Protein AF-0000000075188563 (afdb_homodimer)

Secondary structure (DSSP, 8-state):
-TTGGGTGGGS-----------HHHHHTT------TT-SS-HHHHHTT-----HHHHHHHHTTT---------------------------------------------B-SSPP-TT--HHHHHHHHTS---SSS----SS---HHHHHHHH--------S---HHHHHHHHHHHHIIIIIHHHS--S-HHHHHHHT--SHHHHTT--SPPPHHHHHHHHHHHHHH---HHHHHHHHHTTT--HHHHHHHHHHHHHHHHTTTTTS--HHHHHHHHHHHHHS---TT-TTS--SHHHHHHHHHHHHTTTT-HHHHTSTTS-HHHHHHHHHHHHHHHHHHHHHHHHTT---S--GGG--PPP-------TT---TTS--HHHHHHHHHHHHHHHHHHHHHHHHHHHHTSHHHHHH-B-HHHHHHHHHHHHHHIIIIIHHHS--S-TT----HHHHHHHHHHHHHHHHHHHHHHHHHHHH-BHHHHHHHHTT--GGGSTTHHHHHHHHHHHHHHHHHHHHHHHHHHHHHHHTT-GGG--SSSHHHHHHHHHHHHHTT-TTHHHHHHHHHHHTTT-HHHHHHHHHHHHHHHHT----STTTTTS----------------------/-TTHHHHHTTT-----------HHHHHTT------TT-SS-HHHHHTT-----HHHHHHHHTTT---------------------------------------------B-SS---TT--HHHHHHHHTS---S-S----SS---HHHHHHHH--------S---HHHHHHHHHHHHIIIIIHHHS--S-HHHHHHHT--SHHHHTT--SPPPHHHHHHHHHHHHHH---HHHHHHHHHTTT--HHHHHHHHHHHHHHHHTTTTTS--HHHHHHHHHHHHHS---TT-TTS--SHHHHHHHHHHHHTTTT-HHHHTSTTS-HHHHHHHHHHHHHHHHHHHHHHHHTT---S--TTS--PPP-------TT---TTS--HHHHHHHHHHHHHHHHHHHHHHHHHHHHTSHHHHHH-B-HHHHHHHHHHHHHHIIIIIHHHSPPS-TT----HHHHHHHHHHHHHHHHHHHHHHHHHHHH-BHHHHHHHHTT--GGGSTTHHHHHHHHHHHHHHHHHHHHHHHHHHHHHHHTT-GGG--SSSHHHHHHHHHHHHHTT-TTHHHHHHHHHHHTTT-THHHHHHHHHHHHHHHT----STTTTTS----------------------

pLDDT: mean 71.8, std 25.55, range [16.12, 98.56]

Nearest PDB structures (foldseek):
  8ga7-assembly1_A  TM=1.799E-01  e=9.216E-01  synthetic construct
  8qft-assembly1_A  TM=1.411E-01  e=9.065E+00  Clostridium botulinum
  8ga7-assembly1_A  TM=1.789E-01  e=1.052E+00  synthetic construct

Solvent-accessible surface area (backbone atoms only — not comparable to full-atom values): 70020 Å² total; per-residue (Å²): 110,86,72,52,75,67,63,66,81,69,74,79,81,74,78,90,70,82,83,76,59,29,48,50,28,54,74,62,72,44,83,53,50,57,60,95,94,52,87,49,26,54,59,26,61,57,66,56,44,75,52,44,54,56,66,62,46,54,61,55,53,62,68,66,74,69,78,80,81,84,80,82,76,82,81,79,83,77,81,84,79,80,78,81,80,80,66,83,66,80,78,81,76,76,70,78,68,76,80,74,70,75,65,67,56,62,59,69,60,56,53,71,62,75,70,42,79,80,38,50,63,66,55,46,49,43,38,56,37,40,62,74,75,75,76,72,56,64,72,53,88,68,66,72,53,59,61,62,28,40,61,50,50,53,67,73,74,73,76,74,80,96,65,77,52,68,42,56,50,52,48,52,48,16,42,48,38,19,52,63,52,48,32,74,76,53,69,69,64,59,63,68,62,49,60,30,35,54,42,80,44,78,78,20,49,79,68,40,83,56,85,59,54,42,49,49,54,39,46,41,39,30,50,2,48,42,62,37,75,48,64,71,52,47,52,43,13,65,72,50,80,48,31,49,56,64,32,52,49,29,44,52,46,28,52,51,46,28,57,70,67,39,38,68,72,45,71,44,74,66,25,32,53,41,19,58,56,50,37,63,71,37,47,77,45,75,84,40,81,82,27,36,74,57,57,38,44,50,32,20,47,50,27,40,54,74,71,33,57,37,26,46,75,55,60,67,35,84,84,53,56,69,67,58,45,52,42,51,53,50,49,49,52,50,44,53,35,48,37,13,46,48,13,45,75,69,62,38,76,49,87,72,58,86,66,59,44,62,54,70,60,88,66,74,68,76,71,63,78,75,76,63,74,81,77,61,77,50,69,61,56,50,47,54,46,45,50,47,48,50,47,46,46,45,49,22,53,53,34,35,53,47,19,58,53,63,64,21,39,62,20,62,74,47,12,42,48,60,71,59,50,48,49,50,52,49,51,55,52,50,47,45,77,73,35,42,83,79,40,26,68,66,81,70,75,82,57,87,63,56,68,68,56,45,52,50,14,47,42,51,36,32,58,58,28,41,49,35,37,52,50,42,54,49,34,24,73,39,26,42,19,66,51,47,50,32,47,73,72,69,40,65,44,82,76,40,84,64,33,64,59,51,50,51,52,52,34,50,40,38,51,47,16,51,50,21,25,52,50,40,21,53,50,30,39,54,36,43,75,70,60,45,41,45,64,50,82,62,70,58,50,62,40,36,50,54,23,17,42,53,28,8,38,47,58,40,75,61,21,51,32,18,34,54,25,24,49,44,23,14,53,50,37,62,67,32,38,56,50,24,52,51,32,51,48,40,37,71,66,52,72,55,80,62,60,62,39,47,90,49,48,78,74,63,76,75,70,80,71,76,80,72,80,73,77,75,70,85,70,66,73,83,120,118,78,67,56,63,58,58,63,72,64,68,75,78,77,78,90,68,84,82,77,57,29,48,51,27,55,73,63,72,44,83,51,51,58,60,94,91,52,86,48,26,54,56,26,60,55,68,57,45,74,52,45,56,55,69,61,47,55,61,57,54,63,67,67,73,67,74,77,76,82,79,79,80,79,84,78,86,77,80,82,74,84,71,82,73,83,69,86,68,83,78,78,79,74,71,78,71,74,78,72,70,75,65,65,53,71,65,70,63,54,57,72,61,76,68,40,80,81,37,50,64,68,54,46,49,44,39,59,38,41,61,73,74,76,66,83,50,64,72,53,87,67,67,74,52,63,61,61,29,39,61,50,51,54,66,71,74,69,79,74,80,97,66,75,53,69,43,54,51,51,48,53,48,16,43,49,38,20,53,64,52,47,32,74,76,52,69,70,65,59,62,68,61,49,59,28,36,54,43,79,43,78,78,20,48,78,66,40,83,56,88,58,53,43,49,48,54,38,46,42,40,29,50,1,50,43,62,36,76,47,65,71,52,46,51,42,13,64,72,50,80,46,31,48,57,66,32,52,50,29,43,52,47,28,53,51,45,27,57,64,68,38,38,68,74,46,70,45,74,66,28,31,52,40,20,59,55,50,38,62,72,38,48,79,45,75,83,39,82,83,26,37,74,57,57,38,44,49,31,21,48,50,27,40,55,75,72,33,58,36,27,46,75,54,62,66,35,82,83,53,54,70,67,59,44,52,41,50,53,50,49,49,52,50,44,53,34,49,36,14,48,47,13,45,74,70,63,37,74,49,88,74,57,86,66,56,44,62,54,70,59,88,67,73,68,76,70,61,80,76,75,62,74,82,78,60,76,51,69,61,58,49,46,54,48,46,50,49,48,51,48,46,45,44,50,20,53,52,34,36,53,47,19,60,51,62,64,22,40,64,20,64,74,47,12,42,48,60,70,59,52,50,49,52,53,49,51,55,52,51,47,45,76,73,34,41,82,78,41,27,68,66,81,68,75,80,59,88,63,56,68,69,57,45,52,52,16,46,42,50,37,32,57,58,27,39,51,36,38,51,50,42,52,49,33,24,73,38,25,43,20,68,51,47,50,32,48,72,70,70,40,65,44,82,75,39,84,65,32,63,59,51,50,51,51,52,35,49,38,38,51,46,16,50,52,23,26,52,49,39,21,53,50,29,39,56,35,41,75,69,61,46,40,42,65,50,80,61,73,58,50,62,42,36,51,56,25,18,43,53,28,8,40,47,59,40,72,60,20,53,31,18,32,53,25,25,49,44,24,15,54,51,38,61,66,32,37,56,49,24,52,50,33,50,48,40,37,71,67,52,70,54,82,61,62,62,41,47,90,49,48,79,73,64,74,75,70,79,72,76,86,66,82,74,76,76,69,84,70,68,74,82,121

InterPro domains:
  IPR001138 Zn(2)Cys(6) fungal-type DNA-binding domain [PF00172] (20-57)
  IPR001138 Zn(2)Cys(6) fungal-type DNA-binding domain [PS00463] (21-51)
  IPR001138 Zn(2)Cys(6) fungal-type DNA-binding domain [PS50048] (21-53)
  IPR001138 Zn(2)Cys(6) fungal-type DNA-binding domain [SM00066] (16-62)
  IPR001138 Zn(2)Cys(6) fungal-type DNA-binding domain [cd00067] (17-52)
  IPR007219 Xylanolytic transcriptional activator, regulatory domain [PF04082] (182-432)
  IPR036864 Zn(2)-C6 fungal-type DNA-binding domain superfamily [G3DSA:4.10.240.10] (15-78)
  IPR036864 Zn(2)-C6 fungal-type DNA-binding domain superfamily [SSF57701] (14-56)
  IPR050797 Carbohydrate Metabolism and Transport Regulator [PTHR31668] (10-407)

Foldseek 3Di:
DVVPVVPPVPDDPDDPPPQQAFPVCVVVVHRFDDDPPDPAGPVCVQLVNPRHRVVVVVVVVVVPPPDPDDDPPDDDDDDDDPDDDPPPPPDPPPPPPPCPPPQPPPPPLPQVVDDAQQDALLVLLLSLLPQDPPDDPPCLVDRDPNVLSCQQNCPPPPPDDPDQRPNLVLLVQLLVLLCVQVCLVVVLDDSVLVVLQNCSDVVSVVVNPDHDGSLLSLLSSLSSLLQGPPVSQVVCCVVVVLAGSSSVSSLVSSVSVCVVNVLLPDQDLNSLSSLLSSQLLFAPDPVPPPGRPCRSLLSSQVSLVVQVLLEPVNLPDPPDDPVSSVSSLSSNLSSLLCQLLVLLLVLHARPDDSPSHDDGRDDPDPPPVPVPPPPPPDPVRVVLVVLLSSLSSLVSNLSNLCSNQLRDPVCQVQNGAVVSVVVSLVSLVVSCVVRLCSQADDLDPPDPDDPSSLVSRLLSLLSSLVSLLSSLQSCLNRNHRQCSVCVVVVHHLVPPPCSVVSLVSLLVSLVSNLVSLLSLLVSLQVCLVVLNLSSDSCSSLSSLLSSLQLCLLLLHPSSVSSLSSLVSNCSSHVCSPVSSVVSVVSNVVNNNDGHNSVVNHDHPPPPPDDPDPPPPPSPSDPD/DVVVVVVVVPDDPDDPDPQQAFPVCVVVVHRFDDDPPDPAGPVCVQLVNPRHRVVVVVVVVVVPPPDPDDDDDDDDDDDDDPPDPDPPPPDDPPPDPPCPPPCPPPPPLPQVVDDAQQDALLVLLLSLLPQDPPDDDPCLVDRDPNVLSCQQNCPPPPPDDPDQRPNLVLLVQLLVLLCVQVCLVVVLDDSVLVVLQNCSDVVSVVVNPDHDGSLLSLLSSLSSLLQGPPVSQVVCCVVVVLAGSSSVSSLVSSVSVCVVNVLQPDQDLNSLSSLLSSQLLFAPDCVPPRGRPCRSLLSSQVSLVVQVLLEPVNLVDPPDDPVSSVSSLSSNLSSLLCQLLVLLLVLHARPDDSPSHDDGRDDPDPPPVPPPPPPDPDPVRVVLVVLLSSLSSLVSNLSNLCSNQLRDPVCQVQNGAVVSVVVSLVSLVVSCVVRLCSQADDLPPPDPDDPSSLVRRLLSLLSSLLSLLSSLQSCLNRNHRQCSVCVVVVHHLVPPPCSVVSLVSLLVSLVSNLVSLLSLLVSLQVCLVVLNLSSDSCSSQSSLLSSLQLCLLLLHPSSVSSLSSLVSNCSSHVCSPVSSVVSVVSNVVNNNDGHNSVVNHDHPPPPPDDPPPPPPPSPSDPD

Structure (mmCIF, N/CA/C/O backbone):
data_AF-0000000075188563-model_v1
#
loop_
_entity.id
_entity.type
_entity.pdbx_description
1 polymer 'Zn(2)-C6 fungal-type domain-containing protein'
#
loop_
_atom_site.group_PDB
_atom_site.id
_atom_site.type_symbol
_atom_site.label_atom_id
_atom_site.label_alt_id
_atom_site.label_comp_id
_atom_site.label_asym_id
_atom_site.label_entity_id
_atom_site.label_seq_id
_atom_site.pdbx_PDB_ins_code
_atom_site.Cartn_x
_atom_site.Cartn_y
_atom_site.Cartn_z
_atom_site.occupancy
_atom_site.B_iso_or_equiv
_atom_site.auth_seq_id
_atom_site.auth_comp_id
_atom_site.auth_asym_id
_atom_site.auth_atom_id
_atom_site.pdbx_PDB_model_num
ATOM 1 N N . MET A 1 1 ? 8.422 34.594 -36.406 1 19.61 1 MET A N 1
ATOM 2 C CA . MET A 1 1 ? 9.734 34.312 -35.844 1 19.61 1 MET A CA 1
ATOM 3 C C . MET A 1 1 ? 9.812 32.875 -35.344 1 19.61 1 MET A C 1
ATOM 5 O O . MET A 1 1 ? 10.883 32.25 -35.375 1 19.61 1 MET A O 1
ATOM 9 N N . GLN A 1 2 ? 8.75 32.344 -34.781 1 20.77 2 GLN A N 1
ATOM 10 C CA . GLN A 1 2 ? 8.656 31.031 -34.125 1 20.77 2 GLN A CA 1
ATOM 11 C C . GLN A 1 2 ? 8.984 29.906 -35.094 1 20.77 2 GLN A C 1
ATOM 13 O O . GLN A 1 2 ? 9.516 28.859 -34.688 1 20.77 2 GLN A O 1
ATOM 18 N N . ASN A 1 3 ? 8.766 30.109 -36.312 1 25.52 3 ASN A N 1
ATOM 19 C CA . ASN A 1 3 ? 9.125 29.344 -37.5 1 25.52 3 ASN A CA 1
ATOM 20 C C . ASN A 1 3 ? 10.633 29.234 -37.656 1 25.52 3 ASN A C 1
ATOM 22 O O . ASN A 1 3 ? 11.141 28.219 -38.125 1 25.52 3 ASN A O 1
ATOM 26 N N . GLN A 1 4 ? 11.344 30.391 -37.344 1 25.27 4 GLN A N 1
ATOM 27 C CA . GLN A 1 4 ? 12.734 30.625 -37.719 1 25.27 4 GLN A CA 1
ATOM 28 C C . GLN A 1 4 ? 13.68 29.859 -36.812 1 25.27 4 GLN A C 1
ATOM 30 O O . GLN A 1 4 ? 14.82 29.562 -37.188 1 25.27 4 GLN A O 1
ATOM 35 N N . ILE A 1 5 ? 13.406 29.688 -35.562 1 25.42 5 ILE A N 1
ATOM 36 C CA . ILE A 1 5 ? 14.32 28.969 -34.688 1 25.42 5 ILE A CA 1
ATOM 37 C C . ILE A 1 5 ? 14.5 27.531 -35.188 1 25.42 5 ILE A C 1
ATOM 39 O O . ILE A 1 5 ? 15.414 26.828 -34.75 1 25.42 5 ILE A O 1
ATOM 43 N N . HIS A 1 6 ? 13.688 27.047 -36.125 1 26.98 6 HIS A N 1
ATOM 44 C CA . HIS A 1 6 ? 13.812 25.828 -36.938 1 26.98 6 HIS A CA 1
ATOM 45 C C . HIS A 1 6 ? 15.133 25.797 -37.688 1 26.98 6 HIS A C 1
ATOM 47 O O . HIS A 1 6 ? 15.766 24.75 -37.781 1 26.98 6 HIS A O 1
ATOM 53 N N . GLU A 1 7 ? 15.344 26.859 -38.469 1 28.56 7 GLU A N 1
ATOM 54 C CA . GLU A 1 7 ? 16.281 26.812 -39.562 1 28.56 7 GLU A CA 1
ATOM 55 C C . GLU A 1 7 ? 17.734 26.766 -39.062 1 28.56 7 GLU A C 1
ATOM 57 O O . GLU A 1 7 ? 18.562 26.047 -39.625 1 28.56 7 GLU A O 1
ATOM 62 N N . LEU A 1 8 ? 18.047 27.578 -38.125 1 25.44 8 LEU A N 1
ATOM 63 C CA . LEU A 1 8 ? 19.453 27.875 -37.875 1 25.44 8 LEU A CA 1
ATOM 64 C C . LEU A 1 8 ? 20.109 26.766 -37.094 1 25.44 8 LEU A C 1
ATOM 66 O O . LEU A 1 8 ? 21.344 26.625 -37.094 1 25.44 8 LEU A O 1
ATOM 70 N N . ALA A 1 9 ? 19.562 25.922 -36.281 1 28.59 9 ALA A N 1
ATOM 71 C CA . ALA A 1 9 ? 20.516 25.109 -35.531 1 28.59 9 ALA A CA 1
ATOM 72 C C . ALA A 1 9 ? 21.297 24.188 -36.469 1 28.59 9 ALA A C 1
ATOM 74 O O . ALA A 1 9 ? 22.078 23.359 -36 1 28.59 9 ALA A O 1
ATOM 75 N N . LYS A 1 10 ? 21.203 24.219 -37.75 1 29.05 10 LYS A N 1
ATOM 76 C CA . LYS A 1 10 ? 21.562 23.312 -38.844 1 29.05 10 LYS A CA 1
ATOM 77 C C . LYS A 1 10 ? 23.062 23.016 -38.812 1 29.05 10 LYS A C 1
ATOM 79 O O . LYS A 1 10 ? 23.484 21.906 -39.125 1 29.05 10 LYS A O 1
ATOM 84 N N . THR A 1 11 ? 24.094 23.906 -39.125 1 28.61 11 THR A N 1
ATOM 85 C CA . THR A 1 11 ? 25.344 23.656 -39.844 1 28.61 11 THR A CA 1
ATOM 86 C C . THR A 1 11 ? 26.453 23.266 -38.875 1 28.61 11 THR A C 1
ATOM 88 O O . THR A 1 11 ? 27.547 22.891 -39.312 1 28.61 11 THR A O 1
ATOM 91 N N . LEU A 1 12 ? 26.672 23.938 -37.656 1 26.03 12 LEU A N 1
ATOM 92 C CA . LEU A 1 12 ? 28.047 23.906 -37.188 1 26.03 12 LEU A CA 1
ATOM 93 C C . LEU A 1 12 ? 28.391 22.547 -36.594 1 26.03 12 LEU A C 1
ATOM 95 O O . LEU A 1 12 ? 27.547 21.938 -35.906 1 26.03 12 LEU A O 1
ATOM 99 N N . PRO A 1 13 ? 29.438 21.766 -36.875 1 31.16 13 PRO A N 1
ATOM 100 C CA . PRO A 1 13 ? 29.953 20.438 -36.594 1 31.16 13 PRO A CA 1
ATOM 101 C C . PRO A 1 13 ? 30.297 20.25 -35.125 1 31.16 13 PRO A C 1
ATOM 103 O O . PRO A 1 13 ? 30.766 19.188 -34.719 1 31.16 13 PRO A O 1
ATOM 106 N N . PRO A 1 14 ? 29.609 20.656 -34 1 28.58 14 PRO A N 1
ATOM 107 C CA . PRO A 1 14 ? 30.469 21.141 -32.906 1 28.58 14 PRO A CA 1
ATOM 108 C C . PRO A 1 14 ? 31.375 20.062 -32.344 1 28.58 14 PRO A C 1
ATOM 110 O O . PRO A 1 14 ? 31.094 18.859 -32.5 1 28.58 14 PRO A O 1
ATOM 113 N N . PRO A 1 15 ? 32.469 20.328 -31.5 1 28.75 15 PRO A N 1
ATOM 114 C CA . PRO A 1 15 ? 33.625 19.547 -31.016 1 28.75 15 PRO A CA 1
ATOM 115 C C . PRO A 1 15 ? 33.219 18.391 -30.109 1 28.75 15 PRO A C 1
ATOM 117 O O . PRO A 1 15 ? 32.125 18.422 -29.531 1 28.75 15 PRO A O 1
ATOM 120 N N . ARG A 1 16 ? 33.938 17.328 -29.828 1 30.23 16 ARG A N 1
ATOM 121 C CA . ARG A 1 16 ? 33.781 16.031 -29.156 1 30.23 16 ARG A CA 1
ATOM 122 C C . ARG A 1 16 ? 33.438 16.234 -27.672 1 30.23 16 ARG A C 1
ATOM 124 O O . ARG A 1 16 ? 34.312 16.594 -26.875 1 30.23 16 ARG A O 1
ATOM 131 N N . LYS A 1 17 ? 32.406 16.906 -27.281 1 31.33 17 LYS A N 1
ATOM 132 C CA . LYS A 1 17 ? 32.312 17.312 -25.875 1 31.33 17 LYS A CA 1
ATOM 133 C C . LYS A 1 17 ? 32.25 16.094 -24.969 1 31.33 17 LYS A C 1
ATOM 135 O O . LYS A 1 17 ? 31.547 15.125 -25.266 1 31.33 17 LYS A O 1
ATOM 140 N N . GLN A 1 18 ? 33.188 15.875 -24.062 1 32.72 18 GLN A N 1
ATOM 141 C CA . GLN A 1 18 ? 33.344 14.922 -22.969 1 32.72 18 GLN A CA 1
ATOM 142 C C . GLN A 1 18 ? 32.094 14.922 -22.078 1 32.72 18 GLN A C 1
ATOM 144 O O . GLN A 1 18 ? 31.703 15.969 -21.547 1 32.72 18 GLN A O 1
ATOM 149 N N . ASN A 1 19 ? 31.031 14.266 -22.344 1 38.38 19 ASN A N 1
ATOM 150 C CA . ASN A 1 19 ? 29.688 14.18 -21.812 1 38.38 19 ASN A CA 1
ATOM 151 C C . ASN A 1 19 ? 29.688 13.977 -20.297 1 38.38 19 ASN A C 1
ATOM 153 O O . ASN A 1 19 ? 30.078 12.914 -19.812 1 38.38 19 ASN A O 1
ATOM 157 N N . THR A 1 20 ? 30 15.016 -19.469 1 48.69 20 THR A N 1
ATOM 158 C CA . THR A 1 20 ? 29.984 15.023 -18 1 48.69 20 THR A CA 1
ATOM 159 C C . THR A 1 20 ? 28.562 14.875 -17.484 1 48.69 20 THR A C 1
ATOM 161 O O . THR A 1 20 ? 27.688 15.68 -17.797 1 48.69 20 THR A O 1
ATOM 164 N N . ALA A 1 21 ? 28.062 13.836 -17.031 1 58 21 ALA A N 1
ATOM 165 C CA . ALA A 1 21 ? 26.766 13.523 -16.453 1 58 21 ALA A CA 1
ATOM 166 C C . ALA A 1 21 ? 26.578 14.242 -15.117 1 58 21 ALA A C 1
ATOM 168 O O . ALA A 1 21 ? 27.516 14.344 -14.328 1 58 21 ALA A O 1
ATOM 169 N N . CYS A 1 22 ? 25.531 14.992 -14.914 1 63.78 22 CYS A N 1
ATOM 170 C CA . CYS A 1 22 ? 25.234 15.711 -13.68 1 63.78 22 CYS A CA 1
ATOM 171 C C . CYS A 1 22 ? 25.016 14.734 -12.523 1 63.78 22 CYS A C 1
ATOM 173 O O . CYS A 1 22 ? 24.812 13.539 -12.75 1 63.78 22 CYS A O 1
ATOM 175 N N . ASP A 1 23 ? 25.125 15.102 -11.352 1 63.03 23 ASP A N 1
ATOM 176 C CA . ASP A 1 23 ? 25.062 14.281 -10.148 1 63.03 23 ASP A CA 1
ATOM 177 C C . ASP A 1 23 ? 23.734 13.562 -10.031 1 63.03 23 ASP A C 1
ATOM 179 O O . ASP A 1 23 ? 23.672 12.398 -9.633 1 63.03 23 ASP A O 1
ATOM 183 N N . ALA A 1 24 ? 22.766 14.188 -10.484 1 64.88 24 ALA A N 1
ATOM 184 C CA . ALA A 1 24 ? 21.438 13.617 -10.398 1 64.88 24 ALA A CA 1
ATOM 185 C C . ALA A 1 24 ? 21.25 12.5 -11.422 1 64.88 24 ALA A C 1
ATOM 187 O O . ALA A 1 24 ? 20.688 11.453 -11.109 1 64.88 24 ALA A O 1
ATOM 188 N N . CYS A 1 25 ? 21.672 12.773 -12.539 1 65.38 25 CYS A N 1
ATOM 189 C CA . CYS A 1 25 ? 21.578 11.797 -13.617 1 65.38 25 CYS A CA 1
ATOM 190 C C . CYS A 1 25 ? 22.516 10.609 -13.359 1 65.38 25 CYS A C 1
ATOM 192 O O . CYS A 1 25 ? 22.156 9.469 -13.664 1 65.38 25 CYS A O 1
ATOM 194 N N . ARG A 1 26 ? 23.609 10.898 -12.742 1 63.94 26 ARG A N 1
ATOM 195 C CA . ARG A 1 26 ? 24.578 9.875 -12.367 1 63.94 26 ARG A CA 1
ATOM 196 C C . ARG A 1 26 ? 24.016 8.969 -11.273 1 63.94 26 ARG A C 1
ATOM 198 O O . ARG A 1 26 ? 24.172 7.75 -11.336 1 63.94 26 ARG A O 1
ATOM 205 N N . ALA A 1 27 ? 23.406 9.594 -10.422 1 62.69 27 ALA A N 1
ATOM 206 C CA . ALA A 1 27 ? 22.859 8.852 -9.289 1 62.69 27 ALA A CA 1
ATOM 207 C C . ALA A 1 27 ? 21.703 7.957 -9.727 1 62.69 27 ALA A C 1
ATOM 209 O O . ALA A 1 27 ? 21.5 6.871 -9.172 1 62.69 27 ALA A O 1
ATOM 210 N N . ARG A 1 28 ? 21.109 8.422 -10.734 1 59.84 28 ARG A N 1
ATOM 211 C CA . ARG A 1 28 ? 19.938 7.707 -11.203 1 59.84 28 ARG A CA 1
ATOM 212 C C . ARG A 1 28 ? 20.25 6.887 -12.445 1 59.84 28 ARG A C 1
ATOM 214 O O . ARG A 1 28 ? 19.359 6.254 -13.023 1 59.84 28 ARG A O 1
ATOM 221 N N . LYS A 1 29 ? 21.453 6.906 -12.812 1 53.12 29 LYS A N 1
ATOM 222 C CA . LYS A 1 29 ? 22.031 6.188 -13.953 1 53.12 29 LYS A CA 1
ATOM 223 C C . LYS A 1 29 ? 21.203 6.422 -15.211 1 53.12 29 LYS A C 1
ATOM 225 O O . LYS A 1 29 ? 20.906 5.48 -15.953 1 53.12 29 LYS A O 1
ATOM 230 N N . VAL A 1 30 ? 20.719 7.625 -15.312 1 62.22 30 VAL A N 1
ATOM 231 C CA . VAL A 1 30 ? 20.031 8.008 -16.547 1 62.22 30 VAL A CA 1
ATOM 232 C C . VAL A 1 30 ? 20.953 8.867 -17.406 1 62.22 30 VAL A C 1
ATOM 234 O O . VAL A 1 30 ? 21.922 9.461 -16.891 1 62.22 30 VAL A O 1
ATOM 237 N N . LYS A 1 31 ? 20.719 8.812 -18.703 1 57.53 31 LYS A N 1
ATOM 238 C CA . LYS A 1 31 ? 21.516 9.602 -19.641 1 57.53 31 LYS A CA 1
ATOM 239 C C . LYS A 1 31 ? 21.266 11.094 -19.453 1 57.53 31 LYS A C 1
ATOM 241 O O . LYS A 1 31 ? 20.125 11.555 -19.531 1 57.53 31 LYS A O 1
ATOM 246 N N . CYS A 1 32 ? 22.203 11.789 -19.031 1 61.16 32 CYS A N 1
ATOM 247 C CA . CYS A 1 32 ? 22.172 13.234 -18.875 1 61.16 32 CYS A CA 1
ATOM 248 C C . CYS A 1 32 ? 22.203 13.93 -20.234 1 61.16 32 CYS A C 1
ATOM 250 O O . CYS A 1 32 ? 23.219 13.852 -20.953 1 61.16 32 CYS A O 1
ATOM 252 N N . HIS A 1 33 ? 21.141 14.266 -20.844 1 62.47 33 HIS A N 1
ATOM 253 C CA . HIS A 1 33 ? 21.125 15.008 -22.094 1 62.47 33 HIS A CA 1
ATOM 254 C C . HIS A 1 33 ? 21.031 16.516 -21.844 1 62.47 33 HIS A C 1
ATOM 256 O O . HIS A 1 33 ? 19.984 17 -21.422 1 62.47 33 HIS A O 1
ATOM 262 N N . ARG A 1 34 ? 22.156 17.234 -21.922 1 57.03 34 ARG A N 1
ATOM 263 C CA . ARG A 1 34 ? 22.188 18.688 -21.812 1 57.03 34 ARG A CA 1
ATOM 264 C C . ARG A 1 34 ? 22.188 19.328 -23.203 1 57.03 34 ARG A C 1
ATOM 266 O O . ARG A 1 34 ? 23.062 19.031 -24.031 1 57.03 34 ARG A O 1
ATOM 273 N N . LEU A 1 35 ? 21.125 19.969 -23.562 1 54.03 35 LEU A N 1
ATOM 274 C CA . LEU A 1 35 ? 21.172 20.75 -24.797 1 54.03 35 LEU A CA 1
ATOM 275 C C . LEU A 1 35 ? 22.203 21.875 -24.688 1 54.03 35 LEU A C 1
ATOM 277 O O . LEU A 1 35 ? 22.422 22.406 -23.594 1 54.03 35 LEU A O 1
ATOM 281 N N . PRO A 1 36 ? 22.906 22.25 -25.688 1 54.44 36 PRO A N 1
ATOM 282 C CA . PRO A 1 36 ? 23.859 23.359 -25.688 1 54.44 36 PRO A CA 1
ATOM 283 C C . PRO A 1 36 ? 23.219 24.688 -25.281 1 54.44 36 PRO A C 1
ATOM 285 O O . PRO A 1 36 ? 22.156 25.047 -25.781 1 54.44 36 PRO A O 1
ATOM 288 N N . GLY A 1 37 ? 23.625 25.422 -24.062 1 58.94 37 GLY A N 1
ATOM 289 C CA . GLY A 1 37 ? 23.156 26.703 -23.531 1 58.94 37 GLY A CA 1
ATOM 290 C C . GLY A 1 37 ? 22.344 26.562 -22.266 1 58.94 37 GLY A C 1
ATOM 291 O O . GLY A 1 37 ? 22 27.562 -21.625 1 58.94 37 GLY A O 1
ATOM 292 N N . GLN A 1 38 ? 21.891 25.312 -22.062 1 57.56 38 GLN A N 1
ATOM 293 C CA . GLN A 1 38 ? 21.062 25.172 -20.875 1 57.56 38 GLN A CA 1
ATOM 294 C C . GLN A 1 38 ? 21.891 24.688 -19.688 1 57.56 38 GLN A C 1
ATOM 296 O O . GLN A 1 38 ? 22.766 23.828 -19.844 1 57.56 38 GLN A O 1
ATOM 301 N N . GLU A 1 39 ? 21.812 25.234 -18.516 1 63.41 39 GLU A N 1
ATOM 302 C CA . GLU A 1 39 ? 22.578 24.953 -17.312 1 63.41 39 GLU A CA 1
ATOM 303 C C . GLU A 1 39 ? 22.141 23.641 -16.672 1 63.41 39 GLU A C 1
ATOM 305 O O . GLU A 1 39 ? 22.938 22.938 -16.047 1 63.41 39 GLU A O 1
ATOM 310 N N . LYS A 1 40 ? 20.891 23.203 -17 1 68.06 40 LYS A N 1
ATOM 311 C CA . LYS A 1 40 ? 20.359 22 -16.391 1 68.06 40 LYS A CA 1
ATOM 312 C C . LYS A 1 40 ? 20.031 20.938 -17.453 1 68.06 40 LYS A C 1
ATOM 314 O O . LYS A 1 40 ? 19.672 21.281 -18.578 1 68.06 40 LYS A O 1
ATOM 319 N N . CYS A 1 41 ? 20.281 19.641 -17.188 1 68.38 41 CYS A N 1
ATOM 320 C CA . CYS A 1 41 ? 20.016 18.562 -18.125 1 68.38 41 CYS A CA 1
ATOM 321 C C . CYS A 1 41 ? 18.516 18.312 -18.266 1 68.38 41 CYS A C 1
ATOM 323 O O . CYS A 1 41 ? 17.75 18.672 -17.375 1 68.38 41 CYS A O 1
ATOM 325 N N . GLN A 1 42 ? 18.016 17.859 -19.422 1 61.5 42 GLN A N 1
ATOM 326 C CA . GLN A 1 42 ? 16.609 17.672 -19.75 1 61.5 42 GLN A CA 1
ATOM 327 C C . GLN A 1 42 ? 15.906 16.781 -18.734 1 61.5 42 GLN A C 1
ATOM 329 O O . GLN A 1 42 ? 14.758 17.016 -18.375 1 61.5 42 GLN A O 1
ATOM 334 N N . HIS A 1 43 ? 16.562 15.883 -18.297 1 60.84 43 HIS A N 1
ATOM 335 C CA . HIS A 1 43 ? 16.016 14.961 -17.312 1 60.84 43 HIS A CA 1
ATOM 336 C C . HIS A 1 43 ? 15.789 15.648 -15.969 1 60.84 43 HIS A C 1
ATOM 338 O O . HIS A 1 43 ? 14.758 15.445 -15.32 1 60.84 43 HIS A O 1
ATOM 344 N N . CYS A 1 44 ? 16.781 16.375 -15.602 1 63.88 44 CYS A N 1
ATOM 345 C CA . CYS A 1 44 ? 16.703 17.109 -14.344 1 63.88 44 CYS A CA 1
ATOM 346 C C . CYS A 1 44 ? 15.633 18.188 -14.406 1 63.88 44 CYS A C 1
ATOM 348 O O . CYS A 1 44 ? 14.938 18.438 -13.414 1 63.88 44 CYS A O 1
ATOM 350 N N . VAL A 1 45 ? 15.484 18.719 -15.508 1 62.38 45 VAL A N 1
ATOM 351 C CA . VAL A 1 45 ? 14.469 19.75 -15.719 1 62.38 45 VAL A CA 1
ATOM 352 C C . VAL A 1 45 ? 13.078 19.109 -15.672 1 62.38 45 VAL A C 1
ATOM 354 O O . VAL A 1 45 ? 12.172 19.641 -15.023 1 62.38 45 VAL A O 1
ATOM 357 N N . SER A 1 46 ? 13.008 18.047 -16.312 1 59.44 46 SER A N 1
ATOM 358 C CA . SER A 1 46 ? 11.703 17.406 -16.422 1 59.44 46 SER A CA 1
ATOM 359 C C . SER A 1 46 ? 11.242 16.844 -15.086 1 59.44 46 SER A C 1
ATOM 361 O O . SER A 1 46 ? 10.047 16.859 -14.781 1 59.44 46 SER A O 1
ATOM 363 N N . LYS A 1 47 ? 12.203 16.422 -14.383 1 57.84 47 LYS A N 1
ATOM 364 C CA . LYS A 1 47 ? 11.867 15.773 -13.117 1 57.84 47 LYS A CA 1
ATOM 365 C C . LYS A 1 47 ? 12.18 16.688 -11.93 1 57.84 47 LYS A C 1
ATOM 367 O O . LYS A 1 47 ? 12.117 16.25 -10.781 1 57.84 47 LYS A O 1
ATOM 372 N N . ASN A 1 48 ? 12.539 17.891 -12.156 1 55.03 48 ASN A N 1
ATOM 373 C CA . ASN A 1 48 ? 12.844 18.953 -11.211 1 55.03 48 ASN A CA 1
ATOM 374 C C . ASN A 1 48 ? 13.914 18.531 -10.211 1 55.03 48 ASN A C 1
ATOM 376 O O . ASN A 1 48 ? 13.766 18.75 -9.008 1 55.03 48 ASN A O 1
ATOM 380 N N . TYR A 1 49 ? 14.969 17.875 -10.727 1 59 49 TYR A N 1
ATOM 381 C CA . TYR A 1 49 ? 16.141 17.578 -9.914 1 59 49 TYR A CA 1
ATOM 382 C C . TYR A 1 49 ? 17.156 18.703 -9.977 1 59 49 TYR A C 1
ATOM 384 O O . TYR A 1 49 ? 17.25 19.406 -10.984 1 59 49 TYR A O 1
ATOM 392 N N . PRO A 1 50 ? 17.844 19.062 -8.859 1 60 50 PRO A N 1
ATOM 393 C CA . PRO A 1 50 ? 18.984 19.969 -9.008 1 60 50 PRO A CA 1
ATOM 394 C C . PRO A 1 50 ? 20.094 19.391 -9.891 1 60 50 PRO A C 1
ATOM 396 O O . PRO A 1 50 ? 20.516 18.25 -9.68 1 60 50 PRO A O 1
ATOM 399 N N . CYS A 1 51 ? 20.328 19.891 -10.953 1 60.09 51 CYS A N 1
ATOM 400 C CA . CYS A 1 51 ? 21.344 19.469 -11.898 1 60.09 51 CYS A CA 1
ATOM 401 C C . CYS A 1 51 ? 22.719 19.969 -11.469 1 60.09 51 CYS A C 1
ATOM 403 O O . CYS A 1 51 ? 23.156 21.047 -11.867 1 60.09 51 CYS A O 1
ATOM 405 N N . THR A 1 52 ? 23.344 19.422 -10.328 1 65 52 THR A N 1
ATOM 406 C CA . THR A 1 52 ? 24.625 19.844 -9.797 1 65 52 THR A CA 1
ATOM 407 C C . THR A 1 52 ? 25.75 18.922 -10.266 1 65 52 THR A C 1
ATOM 409 O O . THR A 1 52 ? 25.484 17.781 -10.656 1 65 52 THR A O 1
ATOM 412 N N . HIS A 1 53 ? 26.984 19.375 -10.508 1 54.44 53 HIS A N 1
ATOM 413 C CA . HIS A 1 53 ? 28.156 18.641 -10.961 1 54.44 53 HIS A CA 1
ATOM 414 C C . HIS A 1 53 ? 29.234 18.609 -9.875 1 54.44 53 HIS A C 1
ATOM 416 O O . HIS A 1 53 ? 30.422 18.797 -10.164 1 54.44 53 HIS A O 1
ATOM 422 N N . PHE A 1 54 ? 28.844 18.438 -8.633 1 53.5 54 PHE A N 1
ATOM 423 C CA . PHE A 1 54 ? 29.797 18.531 -7.539 1 53.5 54 PHE A CA 1
ATOM 424 C C . PHE A 1 54 ? 30.797 17.391 -7.59 1 53.5 54 PHE A C 1
ATOM 426 O O . PHE A 1 54 ? 31.984 17.578 -7.301 1 53.5 54 PHE A O 1
ATOM 433 N N . VAL A 1 55 ? 30.375 16.281 -7.867 1 50.62 55 VAL A N 1
ATOM 434 C CA . VAL A 1 55 ? 31.297 15.148 -7.859 1 50.62 55 VAL A CA 1
ATOM 435 C C . VAL A 1 55 ? 32.406 15.383 -8.875 1 50.62 55 VAL A C 1
ATOM 437 O O . VAL A 1 55 ? 33.594 15.102 -8.602 1 50.62 55 VAL A O 1
ATOM 440 N N . GLN A 1 56 ? 32.062 15.945 -9.859 1 46.78 56 GLN A N 1
ATOM 441 C CA . GLN A 1 56 ? 33.125 16.266 -10.828 1 46.78 56 GLN A CA 1
ATOM 442 C C . GLN A 1 56 ? 34.031 17.391 -10.312 1 46.78 56 GLN A C 1
ATOM 444 O O . GLN A 1 56 ? 35.25 17.328 -10.5 1 46.78 56 GLN A O 1
ATOM 449 N N . GLN A 1 57 ? 33.438 18.359 -9.625 1 45.31 57 GLN A N 1
ATOM 450 C CA . GLN A 1 57 ? 34.281 19.438 -9.07 1 45.31 57 GLN A CA 1
ATOM 451 C C . GLN A 1 57 ? 35.156 18.922 -7.938 1 45.31 57 GLN A C 1
ATOM 453 O O . GLN A 1 57 ? 36.344 19.297 -7.84 1 45.31 57 GLN A O 1
ATOM 458 N N . ALA A 1 58 ? 34.625 18.172 -7.109 1 43.12 58 ALA A N 1
ATOM 459 C CA . ALA A 1 58 ? 35.406 17.656 -6 1 43.12 58 ALA A CA 1
ATOM 460 C C . ALA A 1 58 ? 36.562 16.75 -6.504 1 43.12 58 ALA A C 1
ATOM 462 O O . ALA A 1 58 ? 37.656 16.75 -5.941 1 43.12 58 ALA A O 1
ATOM 463 N N . THR A 1 59 ? 36.281 16.078 -7.508 1 39.22 59 THR A N 1
ATOM 464 C CA . THR A 1 59 ? 37.375 15.258 -8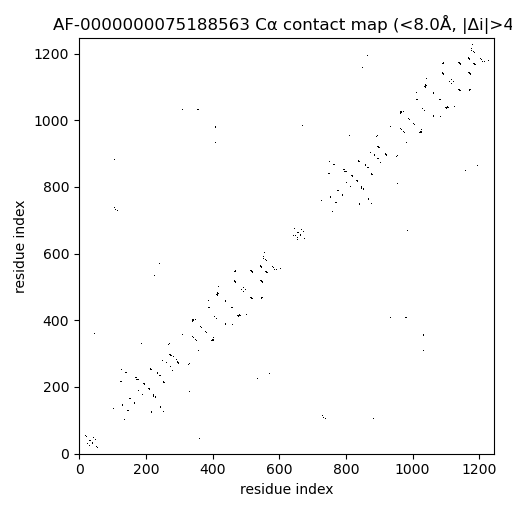.055 1 39.22 59 THR A CA 1
ATOM 465 C C . THR A 1 59 ? 38.406 16.141 -8.734 1 39.22 59 THR A C 1
ATOM 467 O O . THR A 1 59 ? 39.594 15.812 -8.734 1 39.22 59 THR A O 1
ATOM 470 N N . SER A 1 60 ? 37.906 17.266 -9.18 1 35.34 60 SER A N 1
ATOM 471 C CA . SER A 1 60 ? 38.875 18.141 -9.828 1 35.34 60 SER A CA 1
ATOM 472 C C . SER A 1 60 ? 39.688 18.922 -8.797 1 35.34 60 SER A C 1
ATOM 474 O O . SER A 1 60 ? 40.875 19.188 -9.008 1 35.34 60 SER A O 1
ATOM 476 N N . GLU A 1 61 ? 39 19.453 -7.684 1 33.16 61 GLU A N 1
ATOM 477 C CA . GLU A 1 61 ? 39.75 20.25 -6.707 1 33.16 61 GLU A CA 1
ATOM 478 C C . GLU A 1 61 ? 40.688 19.391 -5.887 1 33.16 61 GLU A C 1
ATOM 480 O O . GLU A 1 61 ? 41.688 19.875 -5.363 1 33.16 61 GLU A O 1
ATOM 485 N N . LYS A 1 62 ? 40.406 18.188 -5.582 1 31.39 62 LYS A N 1
ATOM 486 C CA . LYS A 1 62 ? 41.344 17.375 -4.816 1 31.39 62 LYS A CA 1
ATOM 487 C C . LYS A 1 62 ? 42.688 17.312 -5.508 1 31.39 62 LYS A C 1
ATOM 489 O O . LYS A 1 62 ? 43.656 16.797 -4.938 1 31.39 62 LYS A O 1
ATOM 494 N N . LYS A 1 63 ? 42.625 17.547 -6.84 1 30.95 63 LYS A N 1
ATOM 495 C CA . LYS A 1 63 ? 43.938 17.375 -7.43 1 30.95 63 LYS A CA 1
ATOM 496 C C . LYS A 1 63 ? 44.906 18.469 -6.965 1 30.95 63 LYS A C 1
ATOM 498 O O . LYS A 1 63 ? 46.094 18.391 -7.207 1 30.95 63 LYS A O 1
ATOM 503 N N . ARG A 1 64 ? 44.344 19.656 -6.484 1 27.97 64 ARG A N 1
ATOM 504 C CA . ARG A 1 64 ? 45.375 20.688 -6.312 1 27.97 64 ARG A CA 1
ATOM 505 C C . ARG A 1 64 ? 46.031 20.562 -4.949 1 27.97 64 ARG A C 1
ATOM 507 O O . ARG A 1 64 ? 47.219 20.922 -4.793 1 27.97 64 ARG A O 1
ATOM 514 N N . THR A 1 65 ? 45.25 20.516 -3.754 1 25.56 65 THR A N 1
ATOM 515 C CA . THR A 1 65 ? 45.844 20.922 -2.49 1 25.56 65 THR A CA 1
ATOM 516 C C . THR A 1 65 ? 46.625 19.781 -1.857 1 25.56 65 THR A C 1
ATOM 518 O O . THR A 1 65 ? 46.062 18.938 -1.168 1 25.56 65 THR A O 1
ATOM 521 N N . SER A 1 66 ? 47.531 19.062 -2.508 1 24.55 66 SER A N 1
ATOM 522 C CA . SER A 1 66 ? 48.281 17.984 -1.879 1 24.55 66 SER A CA 1
ATOM 523 C C . SER A 1 66 ? 49.25 18.516 -0.846 1 24.55 66 SER A C 1
ATOM 525 O O . SER A 1 66 ? 50.156 17.812 -0.417 1 24.55 66 SER A O 1
ATOM 527 N N . ALA A 1 67 ? 49.281 19.875 -0.355 1 22.95 67 ALA A N 1
ATOM 528 C CA . ALA A 1 67 ? 50.531 20.141 0.334 1 22.95 67 ALA A CA 1
ATOM 529 C C . ALA A 1 67 ? 50.562 19.469 1.704 1 22.95 67 ALA A C 1
ATOM 531 O O . ALA A 1 67 ? 49.562 19.422 2.395 1 22.95 67 ALA A O 1
ATOM 532 N N . PRO A 1 68 ? 51.688 18.766 2.244 1 22.19 68 PRO A N 1
ATOM 533 C CA . PRO A 1 68 ? 52 17.812 3.314 1 22.19 68 PRO A CA 1
ATOM 534 C C . PRO A 1 68 ? 52.031 18.469 4.695 1 22.19 68 PRO A C 1
ATOM 536 O O . PRO A 1 68 ? 52.406 17.828 5.676 1 22.19 68 PRO A O 1
ATOM 539 N N . GLY A 1 69 ? 51.156 19.5 5.102 1 19.86 69 GLY A N 1
ATOM 540 C CA . GLY A 1 69 ? 51.625 20.188 6.297 1 19.86 69 GLY A CA 1
ATOM 541 C C . GLY A 1 69 ? 51.75 19.281 7.5 1 19.86 69 GLY A C 1
ATOM 542 O O . GLY A 1 69 ? 51.156 18.203 7.531 1 19.86 69 GLY A O 1
ATOM 543 N N . ARG A 1 70 ? 52.75 19.625 8.555 1 19.69 70 ARG A N 1
ATOM 544 C CA . ARG A 1 70 ? 53.469 19.109 9.719 1 19.69 70 ARG A CA 1
ATOM 545 C C . ARG A 1 70 ? 52.531 18.891 10.891 1 19.69 70 ARG A C 1
ATOM 547 O O . ARG A 1 70 ? 51.688 19.75 11.195 1 19.69 70 ARG A O 1
ATOM 554 N N . ARG A 1 71 ? 52.469 17.703 11.422 1 20.7 71 ARG A N 1
ATOM 555 C CA . ARG A 1 71 ? 51.688 16.969 12.422 1 20.7 71 ARG A CA 1
ATOM 556 C C . ARG A 1 71 ? 52 17.469 13.828 1 20.7 71 ARG A C 1
ATOM 558 O O . ARG A 1 71 ? 53.062 17.156 14.375 1 20.7 71 ARG A O 1
ATOM 565 N N . LYS A 1 72 ? 51.844 18.828 14.188 1 18.75 72 LYS A N 1
ATOM 566 C CA . LYS A 1 72 ? 52.281 19.047 15.562 1 18.75 72 LYS A CA 1
ATOM 567 C C . LYS A 1 72 ? 51.531 18.141 16.531 1 18.75 72 LYS A C 1
ATOM 569 O O . LYS A 1 72 ? 50.312 17.969 16.406 1 18.75 72 LYS A O 1
ATOM 574 N N . LEU A 1 73 ? 52.188 17.375 17.422 1 18.8 73 LEU A N 1
ATOM 575 C CA . LEU A 1 73 ? 52.125 16.234 18.344 1 18.8 73 LEU A CA 1
ATOM 576 C C . LEU A 1 73 ? 51.406 16.656 19.641 1 18.8 73 LEU A C 1
ATOM 578 O O . LEU A 1 73 ? 51.562 15.984 20.656 1 18.8 73 LEU A O 1
ATOM 582 N N . SER A 1 74 ? 50.531 17.719 19.688 1 17.92 74 SER A N 1
ATOM 583 C CA . SER A 1 74 ? 50.344 18.141 21.062 1 17.92 74 SER A CA 1
ATOM 584 C C . SER A 1 74 ? 49.781 17.016 21.922 1 17.92 74 SER A C 1
ATOM 586 O O . SER A 1 74 ? 49.094 16.125 21.406 1 17.92 74 SER A O 1
ATOM 588 N N . SER A 1 75 ? 50.25 17.016 23.25 1 18.12 75 SER A N 1
ATOM 589 C CA . SER A 1 75 ? 50.375 16.203 24.453 1 18.12 75 SER A CA 1
ATOM 590 C C . SER A 1 75 ? 49.031 15.977 25.125 1 18.12 75 SER A C 1
ATOM 592 O O . SER A 1 75 ? 48.25 16.906 25.25 1 18.12 75 SER A O 1
ATOM 594 N N . ALA A 1 76 ? 48.688 14.758 25.234 1 19.22 76 ALA A N 1
ATOM 595 C CA . ALA A 1 76 ? 47.531 13.922 25.562 1 19.22 76 ALA A CA 1
ATOM 596 C C . ALA A 1 76 ? 47.25 13.953 27.062 1 19.22 76 ALA A C 1
ATOM 598 O O . ALA A 1 76 ? 47.469 12.961 27.766 1 19.22 76 ALA A O 1
ATOM 599 N N . ASN A 1 77 ? 47.062 15.219 27.656 1 17.56 77 ASN A N 1
ATOM 600 C CA . ASN A 1 77 ? 46.938 15.031 29.094 1 17.56 77 ASN A CA 1
ATOM 601 C C . ASN A 1 77 ? 45.75 14.148 29.438 1 17.56 77 ASN A C 1
ATOM 603 O O . ASN A 1 77 ? 44.75 14.164 28.734 1 17.56 77 ASN A O 1
ATOM 607 N N . SER A 1 78 ? 45.844 13.312 30.516 1 17.22 78 SER A N 1
ATOM 608 C CA . SER A 1 78 ? 45.375 12.023 31.031 1 17.22 78 SER A CA 1
ATOM 609 C C . SER A 1 78 ? 44 12.141 31.672 1 17.22 78 SER A C 1
ATOM 611 O O . SER A 1 78 ? 43.156 11.273 31.469 1 17.22 78 SER A O 1
ATOM 613 N N . SER A 1 79 ? 43.719 13.117 32.656 1 16.69 79 SER A N 1
ATOM 614 C CA . SER A 1 79 ? 43.344 12.43 33.875 1 16.69 79 SER A CA 1
ATOM 615 C C . SER A 1 79 ? 41.906 11.977 33.812 1 16.69 79 SER A C 1
ATOM 617 O O . SER A 1 79 ? 41.594 10.797 34.031 1 16.69 79 SER A O 1
ATOM 619 N N . PRO A 1 80 ? 41 12.43 34.906 1 18.12 80 PRO A N 1
ATOM 620 C CA . PRO A 1 80 ? 40.469 11.664 36.031 1 18.12 80 PRO A CA 1
ATOM 621 C C . PRO A 1 80 ? 39.031 11.164 35.781 1 18.12 80 PRO A C 1
ATOM 623 O O . PRO A 1 80 ? 38.375 11.602 34.844 1 18.12 80 PRO A O 1
ATOM 626 N N . PRO A 1 81 ? 38.312 10.844 37 1 18.39 81 PRO A N 1
ATOM 627 C CA . PRO A 1 81 ? 37.406 9.836 37.562 1 18.39 81 PRO A CA 1
ATOM 628 C C . PRO A 1 81 ? 35.938 10.164 37.344 1 18.39 81 PRO A C 1
ATOM 630 O O . PRO A 1 81 ? 35.469 11.227 37.781 1 18.39 81 PRO A O 1
ATOM 633 N N . SER A 1 82 ? 35.469 9.961 36.219 1 17.92 82 SER A N 1
ATOM 634 C CA . SER A 1 82 ? 34.125 10.445 35.938 1 17.92 82 SER A CA 1
ATOM 635 C C . SER A 1 82 ? 33.125 9.906 36.938 1 17.92 82 SER A C 1
ATOM 637 O O . SER A 1 82 ? 33.125 8.711 37.219 1 17.92 82 SER A O 1
ATOM 639 N N . PRO A 1 83 ? 32.688 10.875 37.719 1 18.12 83 PRO A N 1
ATOM 640 C CA . PRO A 1 83 ? 31.781 10.641 38.844 1 18.12 83 PRO A CA 1
ATOM 641 C C . PRO A 1 83 ? 30.547 9.844 38.438 1 18.12 83 PRO A C 1
ATOM 643 O O . PRO A 1 83 ? 30.219 9.758 37.25 1 18.12 83 PRO A O 1
ATOM 646 N N . ASN A 1 84 ? 29.875 9.328 39.562 1 17.38 84 ASN A N 1
ATOM 647 C CA . ASN A 1 84 ? 28.922 8.281 39.938 1 17.38 84 ASN A CA 1
ATOM 648 C C . ASN A 1 84 ? 27.562 8.508 39.312 1 17.38 84 ASN A C 1
ATOM 650 O O . ASN A 1 84 ? 27.219 9.641 38.938 1 17.38 84 ASN A O 1
ATOM 654 N N . PRO A 1 85 ? 26.875 7.426 39.094 1 18.77 85 PRO A N 1
ATOM 655 C CA . PRO A 1 85 ? 25.703 6.965 38.344 1 18.77 85 PRO A CA 1
ATOM 656 C C . PRO A 1 85 ? 24.391 7.527 38.875 1 18.77 85 PRO A C 1
ATOM 658 O O . PRO A 1 85 ? 23.875 7.031 39.875 1 18.77 85 PRO A O 1
ATOM 661 N N . PHE A 1 86 ? 24.328 8.883 39.125 1 17.16 86 PHE A N 1
ATOM 662 C CA . PHE A 1 86 ? 23.141 9.164 39.938 1 17.16 86 PHE A CA 1
ATOM 663 C C . PHE A 1 86 ? 21.891 8.594 39.281 1 17.16 86 PHE A C 1
ATOM 665 O O . PHE A 1 86 ? 21.688 8.773 38.062 1 17.16 86 PHE A O 1
ATOM 672 N N . LYS A 1 87 ? 21.25 7.582 39.938 1 17.77 87 LYS A N 1
ATOM 673 C CA . LYS A 1 87 ? 20.109 6.695 39.844 1 17.77 87 LYS A CA 1
ATOM 674 C C . LYS A 1 87 ? 18.797 7.488 39.812 1 17.77 87 LYS A C 1
ATOM 676 O O . LYS A 1 87 ? 17.719 6.91 39.875 1 17.77 87 LYS A O 1
ATOM 681 N N . ASN A 1 88 ? 18.797 8.789 39.469 1 17.14 88 ASN A N 1
ATOM 682 C CA . ASN A 1 88 ? 17.547 9.352 39.969 1 17.14 88 ASN A CA 1
ATOM 683 C C . ASN A 1 88 ? 16.344 8.594 39.438 1 17.14 88 ASN A C 1
ATOM 685 O O . ASN A 1 88 ? 16.219 8.383 38.219 1 17.14 88 ASN A O 1
ATOM 689 N N . GLY A 1 89 ? 15.664 7.781 40.281 1 18.2 89 GLY A N 1
ATOM 690 C CA . GLY A 1 89 ? 14.477 6.953 40.375 1 18.2 89 GLY A CA 1
ATOM 691 C C . GLY A 1 89 ? 13.195 7.711 40.062 1 18.2 89 GLY A C 1
ATOM 692 O O . GLY A 1 89 ? 12.102 7.254 40.406 1 18.2 89 GLY A O 1
ATOM 693 N N . SER A 1 90 ? 13.195 8.688 39.219 1 18.81 90 SER A N 1
ATOM 694 C CA . SER A 1 90 ? 11.945 9.414 39.406 1 18.81 90 SER A CA 1
ATOM 695 C C . SER A 1 90 ? 10.75 8.469 39.406 1 18.81 90 SER A C 1
ATOM 697 O O . SER A 1 90 ? 10.75 7.469 38.688 1 18.81 90 SER A O 1
ATOM 699 N N . PRO A 1 91 ? 9.891 8.586 40.375 1 18.45 91 PRO A N 1
ATOM 700 C CA . PRO A 1 91 ? 8.672 7.863 40.75 1 18.45 91 PRO A CA 1
ATOM 701 C C . PRO A 1 91 ? 7.68 7.734 39.594 1 18.45 91 PRO A C 1
ATOM 703 O O . PRO A 1 91 ? 7.715 8.539 38.656 1 18.45 91 PRO A O 1
ATOM 706 N N . SER A 1 92 ? 7.156 6.527 39.469 1 19.91 92 SER A N 1
ATOM 707 C CA . SER A 1 92 ? 6.156 5.824 38.656 1 19.91 92 SER A CA 1
ATOM 708 C C . SER A 1 92 ? 4.812 6.547 38.688 1 19.91 92 SER A C 1
ATOM 710 O O . SER A 1 92 ? 4.113 6.508 39.719 1 19.91 92 SER A O 1
ATOM 712 N N . ILE A 1 93 ? 4.785 7.902 38.562 1 19.17 93 ILE A N 1
ATOM 713 C CA . ILE A 1 93 ? 3.436 8.422 38.75 1 19.17 93 ILE A CA 1
ATOM 714 C C . ILE A 1 93 ? 2.439 7.578 37.969 1 19.17 93 ILE A C 1
ATOM 716 O O . ILE A 1 93 ? 2.623 7.355 36.781 1 19.17 93 ILE A O 1
ATOM 720 N N . GLU A 1 94 ? 1.629 6.77 38.688 1 21.55 94 GLU A N 1
ATOM 721 C CA . GLU A 1 94 ? 0.446 5.945 38.469 1 21.55 94 GLU A CA 1
ATOM 722 C C . GLU A 1 94 ? -0.608 6.703 37.656 1 21.55 94 GLU A C 1
ATOM 724 O O . GLU A 1 94 ? -1.415 7.441 38.219 1 21.55 94 GLU A O 1
ATOM 729 N N . ASN A 1 95 ? -0.201 7.641 36.875 1 21.2 95 ASN A N 1
ATOM 730 C CA . ASN A 1 95 ? -1.344 8.422 36.406 1 21.2 95 ASN A CA 1
ATOM 731 C C . ASN A 1 95 ? -2.451 7.527 35.875 1 21.2 95 ASN A C 1
ATOM 733 O O . ASN A 1 95 ? -2.176 6.531 35.188 1 21.2 95 ASN A O 1
ATOM 737 N N . GLY A 1 96 ? -3.627 7.477 36.562 1 21.16 96 GLY A N 1
ATOM 738 C CA . GLY A 1 96 ? -4.941 6.895 36.344 1 21.16 96 GLY A CA 1
ATOM 739 C C . GLY A 1 96 ? -5.426 7.035 34.906 1 21.16 96 GLY A C 1
ATOM 740 O O . GLY A 1 96 ? -5.5 8.148 34.406 1 21.16 96 GLY A O 1
ATOM 741 N N . SER A 1 97 ? -4.961 6.164 34.125 1 23.03 97 SER A N 1
ATOM 742 C CA . SER A 1 97 ? -5.312 6.043 32.719 1 23.03 97 SER A CA 1
ATOM 743 C C . SER A 1 97 ? -6.816 6.176 32.531 1 23.03 97 SER A C 1
ATOM 745 O O . SER A 1 97 ? -7.602 5.449 33.125 1 23.03 97 SER A O 1
ATOM 747 N N . PRO A 1 98 ? -7.305 7.375 32.344 1 25.59 98 PRO A N 1
ATOM 748 C CA . PRO A 1 98 ? -8.758 7.398 32.156 1 25.59 98 PRO A CA 1
ATOM 749 C C . PRO A 1 98 ? -9.25 6.27 31.25 1 25.59 98 PRO A C 1
ATOM 751 O O . PRO A 1 98 ? -8.477 5.742 30.453 1 25.59 98 PRO A O 1
ATOM 754 N N . GLY A 1 99 ? -10.297 5.535 31.703 1 23.91 99 GLY A N 1
ATOM 755 C CA . GLY A 1 99 ? -11.023 4.379 31.203 1 23.91 99 GLY A CA 1
ATOM 756 C C . GLY A 1 99 ? -11.375 4.488 29.719 1 23.91 99 GLY A C 1
ATOM 757 O O . GLY A 1 99 ? -12.141 5.363 29.328 1 23.91 99 GLY A O 1
ATOM 758 N N . HIS A 1 100 ? -10.406 4.418 28.938 1 26.98 100 HIS A N 1
ATOM 759 C CA . HIS A 1 100 ? -10.734 4.285 27.516 1 26.98 100 HIS A CA 1
ATOM 760 C C . HIS A 1 100 ? -11.789 3.205 27.297 1 26.98 100 HIS A C 1
ATOM 762 O O . HIS A 1 100 ? -11.578 2.045 27.672 1 26.98 100 HIS A O 1
ATOM 768 N N . MET A 1 101 ? -13.016 3.576 27.562 1 25.56 101 MET A N 1
ATOM 769 C CA . MET A 1 101 ? -14.148 2.691 27.312 1 25.56 101 MET A CA 1
ATOM 770 C C . MET A 1 101 ? -13.992 1.984 25.969 1 25.56 101 MET A C 1
ATOM 772 O O . MET A 1 101 ? -13.672 2.619 24.953 1 25.56 101 MET A O 1
ATOM 776 N N . PRO A 1 102 ? -13.68 0.764 26.016 1 29.86 102 PRO A N 1
ATOM 777 C CA . PRO A 1 102 ? -13.617 -0.09 24.828 1 29.86 102 PRO A CA 1
ATOM 778 C C . PRO A 1 102 ? -14.805 0.109 23.891 1 29.86 102 PRO A C 1
ATOM 780 O O . PRO A 1 102 ? -15.961 -0.04 24.312 1 29.86 102 PRO A O 1
ATOM 783 N N . LEU A 1 103 ? -14.812 1.105 23.141 1 29.05 103 LEU A N 1
ATOM 784 C CA . LEU A 1 103 ? -15.867 1.258 22.141 1 29.05 103 LEU A CA 1
ATOM 785 C C . LEU A 1 103 ? -16.125 -0.06 21.422 1 29.05 103 LEU A C 1
ATOM 787 O O . LEU A 1 103 ? -15.273 -0.545 20.672 1 29.05 103 LEU A O 1
ATOM 791 N N . SER A 1 104 ? -16.562 -1.006 22.094 1 30.19 104 SER A N 1
ATOM 792 C CA . SER A 1 104 ? -17.094 -2.18 21.406 1 30.19 104 SER A CA 1
ATOM 793 C C . SER A 1 104 ? -18.047 -1.778 20.281 1 30.19 104 SER A C 1
ATOM 795 O O . SER A 1 104 ? -19.203 -1.446 20.531 1 30.19 104 SER A O 1
ATOM 797 N N . SER A 1 105 ? -17.781 -0.865 19.438 1 32.25 105 SER A N 1
ATOM 798 C CA . SER A 1 105 ? -18.719 -0.408 18.406 1 32.25 105 SER A CA 1
ATOM 799 C C . SER A 1 105 ? -19.219 -1.572 17.562 1 32.25 105 SER A C 1
ATOM 801 O O . SER A 1 105 ? -18.422 -2.35 17.031 1 32.25 105 SER A O 1
ATOM 803 N N . THR A 1 106 ? -20.266 -2.113 17.891 1 33.44 106 THR A N 1
ATOM 804 C CA . THR A 1 106 ? -21.094 -2.979 17.047 1 33.44 106 THR A CA 1
ATOM 805 C C . THR A 1 106 ? -21.312 -2.359 15.68 1 33.44 106 THR A C 1
ATOM 807 O O . THR A 1 106 ? -21.938 -1.311 15.555 1 33.44 106 THR A O 1
ATOM 810 N N . TYR A 1 107 ? -20.422 -2.32 14.883 1 33.59 107 TYR A N 1
ATOM 811 C CA . TYR A 1 107 ? -20.562 -1.749 13.547 1 33.59 107 TYR A CA 1
ATOM 812 C C . TYR A 1 107 ? -21.656 -2.463 12.766 1 33.59 107 TYR A C 1
ATOM 814 O O . TYR A 1 107 ? -21.625 -3.688 12.617 1 33.59 107 TYR A O 1
ATOM 822 N N . ARG A 1 108 ? -22.906 -2.148 13.008 1 37.94 108 ARG A N 1
ATOM 823 C CA . ARG A 1 108 ? -23.938 -2.613 12.094 1 37.94 108 ARG A CA 1
ATOM 824 C C . ARG A 1 108 ? -23.797 -1.973 10.719 1 37.94 108 ARG A C 1
ATOM 826 O O . ARG A 1 108 ? -23.844 -0.748 10.586 1 37.94 108 ARG A O 1
ATOM 833 N N . TYR A 1 109 ? -23.188 -2.521 9.875 1 40.81 109 TYR A N 1
ATOM 834 C CA . TYR A 1 109 ? -23.172 -2.029 8.5 1 40.81 109 TYR A CA 1
ATOM 835 C C . TYR A 1 109 ? -24.594 -1.971 7.934 1 40.81 109 TYR A C 1
ATOM 837 O O . TYR A 1 109 ? -25.062 -2.936 7.332 1 40.81 109 TYR A O 1
ATOM 845 N N . SER A 1 110 ? -25.641 -1.832 8.664 1 44.34 110 SER A N 1
ATOM 846 C CA . SER A 1 110 ? -26.922 -1.715 7.977 1 44.34 110 SER A CA 1
ATOM 847 C C . SER A 1 110 ? -27.141 -0.303 7.441 1 44.34 110 SER A C 1
ATOM 849 O O . SER A 1 110 ? -27.141 0.663 8.203 1 44.34 110 SER A O 1
ATOM 851 N N . PHE A 1 111 ? -26.781 -0.045 6.242 1 49.97 111 PHE A N 1
ATOM 852 C CA . PHE A 1 111 ? -27.172 1.228 5.648 1 49.97 111 PHE A CA 1
ATOM 853 C C . PHE A 1 111 ? -28.688 1.397 5.676 1 49.97 111 PHE A C 1
ATOM 855 O O . PHE A 1 111 ? -29.406 0.581 5.113 1 49.97 111 PHE A O 1
ATOM 862 N N . TYR A 1 112 ? -29.359 1.721 6.711 1 53.75 112 TYR A N 1
ATOM 863 C CA . TYR A 1 112 ? -30.75 2.109 6.465 1 53.75 112 TYR A CA 1
ATOM 864 C C . TYR A 1 112 ? -30.875 3.621 6.332 1 53.75 112 TYR A C 1
ATOM 866 O O . TYR A 1 112 ? -30.438 4.367 7.211 1 53.75 112 TYR A O 1
ATOM 874 N N . PRO A 1 113 ? -31.297 4.082 5.215 1 57.53 113 PRO A N 1
ATOM 875 C CA . PRO A 1 113 ? -31.719 3.469 3.951 1 57.53 113 PRO A CA 1
ATOM 876 C C . PRO A 1 113 ? -30.531 3.012 3.102 1 57.53 113 PRO A C 1
ATOM 878 O O . PRO A 1 113 ? -29.438 3.578 3.199 1 57.53 113 PRO A O 1
ATOM 881 N N . PRO A 1 114 ? -30.672 2.029 2.332 1 70.62 114 PRO A N 1
ATOM 882 C CA . PRO A 1 114 ? -29.594 1.478 1.507 1 70.62 114 PRO A CA 1
ATOM 883 C C . PRO A 1 114 ? -29.172 2.42 0.382 1 70.62 114 PRO A C 1
ATOM 885 O O . PRO A 1 114 ? -30.016 3.041 -0.26 1 70.62 114 PRO A O 1
ATOM 888 N N . VAL A 1 115 ? -28 2.887 0.384 1 80.88 115 VAL A N 1
ATOM 889 C CA . VAL A 1 115 ? -27.453 3.721 -0.68 1 80.88 115 VAL A CA 1
ATOM 890 C C . VAL A 1 115 ? -26.672 2.857 -1.665 1 80.88 115 VAL A C 1
ATOM 892 O O . VAL A 1 115 ? -25.859 2.012 -1.259 1 80.88 115 VAL A O 1
ATOM 895 N N . THR A 1 116 ? -27.047 2.951 -2.924 1 82.44 116 THR A N 1
ATOM 896 C CA . THR A 1 116 ? -26.359 2.242 -3.996 1 82.44 116 THR A CA 1
ATOM 897 C C . THR A 1 116 ? -25.688 3.227 -4.949 1 82.44 116 THR A C 1
ATOM 899 O O . THR A 1 116 ? -25.781 4.441 -4.762 1 82.44 116 THR A O 1
ATOM 902 N N . MET A 1 117 ? -25.094 2.746 -5.953 1 83.81 117 MET A N 1
ATOM 903 C CA . MET A 1 117 ? -24.391 3.568 -6.93 1 83.81 117 MET A CA 1
ATOM 904 C C . MET A 1 117 ? -25.359 4.434 -7.727 1 83.81 117 MET A C 1
ATOM 906 O O . MET A 1 117 ? -24.984 5.484 -8.242 1 83.81 117 MET A O 1
ATOM 910 N N . SER A 1 118 ? -26.562 4.004 -7.719 1 81.88 118 SER A N 1
ATOM 911 C CA . SER A 1 118 ? -27.562 4.711 -8.523 1 81.88 118 SER A CA 1
ATOM 912 C C . SER A 1 118 ? -28.438 5.613 -7.656 1 81.88 118 SER A C 1
ATOM 914 O O . SER A 1 118 ? -29.359 6.254 -8.156 1 81.88 118 SER A O 1
ATOM 916 N N . SER A 1 119 ? -28.062 5.684 -6.387 1 84.75 119 SER A N 1
ATOM 917 C CA . SER A 1 119 ? -28.859 6.508 -5.488 1 84.75 119 SER A CA 1
ATOM 918 C C . SER A 1 119 ? -28.719 7.988 -5.824 1 84.75 119 SER A C 1
ATOM 920 O O . SER A 1 119 ? -27.641 8.453 -6.184 1 84.75 119 SER A O 1
ATOM 922 N N . SER A 1 120 ? -29.828 8.617 -5.738 1 82.56 120 SER A N 1
ATOM 923 C CA . SER A 1 120 ? -29.844 10.047 -5.996 1 82.56 120 SER A CA 1
ATOM 924 C C . SER A 1 120 ? -29.203 10.828 -4.852 1 82.56 120 SER A C 1
ATOM 926 O O . SER A 1 120 ? -28.953 10.273 -3.779 1 82.56 120 SER A O 1
ATOM 928 N N . THR A 1 121 ? -28.938 12.094 -5.051 1 84.81 121 THR A N 1
ATOM 929 C CA . THR A 1 121 ? -28.359 12.961 -4.035 1 84.81 121 THR A CA 1
ATOM 930 C C . THR A 1 121 ? -29.266 13.055 -2.816 1 84.81 121 THR A C 1
ATOM 932 O O . THR A 1 121 ? -28.781 13.102 -1.681 1 84.81 121 THR A O 1
ATOM 935 N N . ARG A 1 122 ? -30.5 13.031 -3.09 1 79.25 122 ARG A N 1
ATOM 936 C CA . ARG A 1 122 ? -31.469 13.125 -1.999 1 79.25 122 ARG A CA 1
ATOM 937 C C . ARG A 1 122 ? -31.406 11.898 -1.1 1 79.25 122 ARG A C 1
ATOM 939 O O . ARG A 1 122 ? -31.516 12.008 0.123 1 79.25 122 ARG A O 1
ATOM 946 N N . GLU A 1 123 ? -31.219 10.859 -1.684 1 83.38 123 GLU A N 1
ATOM 947 C CA . GLU A 1 123 ? -31.109 9.617 -0.918 1 83.38 123 GLU A CA 1
ATOM 948 C C . GLU A 1 123 ? -29.828 9.586 -0.083 1 83.38 123 GLU A C 1
ATOM 950 O O . GLU A 1 123 ? -29.828 9.078 1.038 1 83.38 123 GLU A O 1
ATOM 955 N N . VAL A 1 124 ? -28.844 10.117 -0.619 1 87.75 124 VAL A N 1
ATOM 956 C CA . VAL A 1 124 ? -27.562 10.172 0.089 1 87.75 124 VAL A CA 1
ATOM 957 C C . VAL A 1 124 ? -27.688 11.086 1.31 1 87.75 124 VAL A C 1
ATOM 959 O O . VAL A 1 124 ? -27.203 10.75 2.393 1 87.75 124 VAL A O 1
ATOM 962 N N . LEU A 1 125 ? -28.375 12.109 1.081 1 84.44 125 LEU A N 1
ATOM 963 C CA . LEU A 1 125 ? -28.562 13.047 2.182 1 84.44 125 LEU A CA 1
ATOM 964 C C . LEU A 1 125 ? -29.438 12.438 3.273 1 84.44 125 LEU A C 1
ATOM 966 O O . LEU A 1 125 ? -29.188 12.656 4.465 1 84.44 125 LEU A O 1
ATOM 970 N N . ALA A 1 126 ? -30.406 11.695 2.801 1 82.25 126 ALA A N 1
ATOM 971 C CA . ALA A 1 126 ? -31.25 11.008 3.766 1 82.25 126 ALA A CA 1
ATOM 972 C C . ALA A 1 126 ? -30.453 10.023 4.613 1 82.25 126 ALA A C 1
ATOM 974 O O . ALA A 1 126 ? -30.688 9.883 5.812 1 82.25 126 ALA A O 1
ATOM 975 N N . TYR A 1 127 ? -29.562 9.477 4.027 1 85.12 127 TYR A N 1
ATOM 976 C CA . TYR A 1 127 ? -28.688 8.555 4.742 1 85.12 127 TYR A CA 1
ATOM 977 C C . TYR A 1 127 ? -27.781 9.305 5.703 1 85.12 127 TYR A C 1
ATOM 979 O O . TYR A 1 127 ? -27.656 8.93 6.871 1 85.12 127 TYR A O 1
ATOM 987 N N . LEU A 1 128 ? -27.172 10.344 5.297 1 87.62 128 LEU A N 1
ATOM 988 C CA . LEU A 1 128 ? -26.188 11.078 6.082 1 87.62 128 LEU A CA 1
ATOM 989 C C . LEU A 1 128 ? -26.828 11.695 7.32 1 87.62 128 LEU A C 1
ATOM 991 O O . LEU A 1 128 ? -26.219 11.727 8.391 1 87.62 128 LEU A O 1
ATOM 995 N N . PHE A 1 129 ? -28.062 12.078 7.113 1 81.5 129 PHE A N 1
ATOM 996 C CA . PHE A 1 129 ? -28.703 12.789 8.211 1 81.5 129 PHE A CA 1
ATOM 997 C C . PHE A 1 129 ? -29.75 11.906 8.891 1 81.5 129 PHE A C 1
ATOM 999 O O . PHE A 1 129 ? -30.625 12.406 9.594 1 81.5 129 PHE A O 1
ATOM 1006 N N . SER A 1 130 ? -29.594 10.586 8.656 1 78.44 130 SER A N 1
ATOM 1007 C CA . SER A 1 130 ? -30.484 9.656 9.352 1 78.44 130 SER A CA 1
ATOM 1008 C C . SER A 1 130 ? -30.172 9.602 10.844 1 78.44 130 SER A C 1
ATOM 1010 O O . SER A 1 130 ? -29.031 9.82 11.25 1 78.44 130 SER A O 1
ATOM 1012 N N . PRO A 1 131 ? -31.297 9.508 11.594 1 66.31 131 PRO A N 1
ATOM 1013 C CA . PRO A 1 131 ? -31.031 9.43 13.031 1 66.31 131 PRO A CA 1
ATOM 1014 C C . PRO A 1 131 ? -30.188 8.219 13.414 1 66.31 131 PRO A C 1
ATOM 1016 O O . PRO A 1 131 ? -30.234 7.188 12.75 1 66.31 131 PRO A O 1
ATOM 1019 N N . PRO A 1 132 ? -29.266 8.43 14.211 1 58.44 132 PRO A N 1
ATOM 1020 C CA . PRO A 1 132 ? -28.406 7.312 14.617 1 58.44 132 PRO A CA 1
ATOM 1021 C C . PRO A 1 132 ? -29.188 6.145 15.203 1 58.44 132 PRO A C 1
ATOM 1023 O O . PRO A 1 132 ? -30.234 6.355 15.828 1 58.44 132 PRO A O 1
ATOM 1026 N N . GLU A 1 133 ? -29.297 5.008 14.602 1 49.09 133 GLU A N 1
ATOM 1027 C CA . GLU A 1 133 ? -29.984 3.877 15.227 1 49.09 133 GLU A CA 1
ATOM 1028 C C . GLU A 1 133 ? -29.594 3.738 16.688 1 49.09 133 GLU A C 1
ATOM 1030 O O . GLU A 1 133 ? -28.406 3.832 17.031 1 49.09 133 GLU A O 1
ATOM 1035 N N . ILE A 1 134 ? -30.484 4.102 17.609 1 39.16 134 ILE A N 1
ATOM 1036 C CA . ILE A 1 134 ? -30.359 4.016 19.062 1 39.16 134 ILE A CA 1
ATOM 1037 C C . ILE A 1 134 ? -29.562 2.773 19.438 1 39.16 134 ILE A C 1
ATOM 1039 O O . ILE A 1 134 ? -29.391 2.477 20.625 1 39.16 134 ILE A O 1
ATOM 1043 N N . GLY A 1 135 ? -29.531 1.771 18.828 1 36.19 135 GLY A N 1
ATOM 1044 C CA . GLY A 1 135 ? -28.938 0.763 19.688 1 36.19 135 GLY A CA 1
ATOM 1045 C C . GLY A 1 135 ? -27.578 1.165 20.219 1 36.19 135 GLY A C 1
ATOM 1046 O O . GLY A 1 135 ? -27.406 1.355 21.438 1 36.19 135 GLY A O 1
ATOM 1047 N N . LYS A 1 136 ? -26.406 0.49 19.609 1 36.19 136 LYS A N 1
ATOM 1048 C CA . LYS A 1 136 ? -25.141 0.307 20.328 1 36.19 136 LYS A CA 1
ATOM 1049 C C . LYS A 1 136 ? -24.438 1.641 20.531 1 36.19 136 LYS A C 1
ATOM 1051 O O . LYS A 1 136 ? -24.734 2.625 19.859 1 36.19 136 LYS A O 1
ATOM 1056 N N . SER A 1 137 ? -23.172 1.632 21.328 1 34.31 137 SER A N 1
ATOM 1057 C CA . SER A 1 137 ? -22.281 2.418 22.156 1 34.31 137 SER A CA 1
ATOM 1058 C C . SER A 1 137 ? -21.562 3.49 21.344 1 34.31 137 SER A C 1
ATOM 1060 O O . SER A 1 137 ? -20.359 3.693 21.5 1 34.31 137 SER A O 1
ATOM 1062 N N . VAL A 1 138 ? -21.812 3.645 20.141 1 35.38 138 VAL A N 1
ATOM 1063 C CA . VAL A 1 138 ? -20.875 4.746 19.938 1 35.38 138 VAL A CA 1
ATOM 1064 C C . VAL A 1 138 ? -21.281 5.934 20.812 1 35.38 138 VAL A C 1
ATOM 1066 O O . VAL A 1 138 ? -22.375 6.465 20.672 1 35.38 138 VAL A O 1
ATOM 1069 N N . VAL A 1 139 ? -20.906 5.941 22 1 32.34 139 VAL A N 1
ATOM 1070 C CA . VAL A 1 139 ? -21.078 7.109 22.859 1 32.34 139 VAL A CA 1
ATOM 1071 C C . VAL A 1 139 ? -20.875 8.383 22.047 1 32.34 139 VAL A C 1
ATOM 1073 O O . VAL A 1 139 ? -19.734 8.727 21.688 1 32.34 139 VAL A O 1
ATOM 1076 N N . ILE A 1 140 ? -21.672 8.539 21.094 1 37.47 140 ILE A N 1
ATOM 1077 C CA . ILE A 1 140 ? -21.688 9.961 20.75 1 37.47 140 ILE A CA 1
ATOM 1078 C C . ILE A 1 140 ? -22 10.781 22 1 37.47 140 ILE A C 1
ATOM 1080 O O . ILE A 1 140 ? -23.062 10.617 22.609 1 37.47 140 ILE A O 1
ATOM 1084 N N . ARG A 1 141 ? -21.031 11.219 22.688 1 36.62 141 ARG A N 1
ATOM 1085 C CA . ARG A 1 141 ? -21.25 11.977 23.922 1 36.62 141 ARG A CA 1
ATOM 1086 C C . ARG A 1 141 ? -22.562 12.766 23.859 1 36.62 141 ARG A C 1
ATOM 1088 O O . ARG A 1 141 ? -23.25 12.906 24.859 1 36.62 141 ARG A O 1
ATOM 1095 N N . HIS A 1 142 ? -22.859 13.555 22.844 1 34.62 142 HIS A N 1
ATOM 1096 C CA . HIS A 1 142 ? -24.062 14.359 22.781 1 34.62 142 HIS A CA 1
ATOM 1097 C C . HIS A 1 142 ? -24.922 13.969 21.578 1 34.62 142 HIS A C 1
ATOM 1099 O O . HIS A 1 142 ? -24.609 14.352 20.438 1 34.62 142 HIS A O 1
ATOM 1105 N N . PRO A 1 143 ? -25.672 12.898 21.641 1 41.81 143 PRO A N 1
ATOM 1106 C CA . PRO A 1 143 ? -26.562 12.484 20.562 1 41.81 143 PRO A CA 1
ATOM 1107 C C . PRO A 1 143 ? -27.391 13.641 20 1 41.81 143 PRO A C 1
ATOM 1109 O O . PRO A 1 143 ? -27.906 14.461 20.75 1 41.81 143 PRO A O 1
ATOM 1112 N N . LEU A 1 144 ? -27.141 14.141 18.875 1 46.53 144 LEU A N 1
ATOM 1113 C CA . LEU A 1 144 ? -28.094 15.055 18.25 1 46.53 144 LEU A CA 1
ATOM 1114 C C . LEU A 1 144 ? -29.531 14.562 18.453 1 46.53 144 LEU A C 1
ATOM 1116 O O . LEU A 1 144 ? -29.797 13.367 18.312 1 46.53 144 LEU A O 1
ATOM 1120 N N . ARG A 1 145 ? -30.25 15.281 19.141 1 45.31 145 ARG A N 1
ATOM 1121 C CA . ARG A 1 145 ? -31.656 14.961 19.328 1 45.31 145 ARG A CA 1
ATOM 1122 C C . ARG A 1 145 ? -32.312 14.531 18.016 1 45.31 145 ARG A C 1
ATOM 1124 O O . ARG A 1 145 ? -32 15.102 16.953 1 45.31 145 ARG A O 1
ATOM 1131 N N . LYS A 1 146 ? -32.812 13.32 17.969 1 47.34 146 LYS A N 1
ATOM 1132 C CA . LYS A 1 146 ? -33.656 12.805 16.906 1 47.34 146 LYS A CA 1
ATOM 1133 C C . LYS A 1 146 ? -34.375 13.945 16.156 1 47.34 146 LYS A C 1
ATOM 1135 O O . LYS A 1 146 ? -34.562 13.875 14.945 1 47.34 146 LYS A O 1
ATOM 1140 N N . SER A 1 147 ? -34.594 14.977 16.922 1 44.91 147 SER A N 1
ATOM 1141 C CA . SER A 1 147 ? -35.344 16.109 16.406 1 44.91 147 SER A CA 1
ATOM 1142 C C . SER A 1 147 ? -34.562 16.891 15.383 1 44.91 147 SER A C 1
ATOM 1144 O O . SER A 1 147 ? -35.094 17.359 14.375 1 44.91 147 SER A O 1
ATOM 1146 N N . GLU A 1 148 ? -33.281 17.047 15.586 1 48.44 148 GLU A N 1
ATOM 1147 C CA . GLU A 1 148 ? -32.469 17.859 14.68 1 48.44 148 GLU A CA 1
ATOM 1148 C C . GLU A 1 148 ? -32.219 17.141 13.359 1 48.44 148 GLU A C 1
ATOM 1150 O O . GLU A 1 148 ? -32.281 17.75 12.289 1 48.44 148 GLU A O 1
ATOM 1155 N N . PHE A 1 149 ? -32.062 15.828 13.484 1 51.94 149 PHE A N 1
ATOM 1156 C CA . PHE A 1 149 ? -31.938 15.016 12.273 1 51.94 149 PHE A CA 1
ATOM 1157 C C . PHE A 1 149 ? -33.281 14.93 11.547 1 51.94 149 PHE A C 1
ATOM 1159 O O . PHE A 1 149 ? -33.312 14.961 10.32 1 51.94 149 PHE A O 1
ATOM 1166 N N . ARG A 1 150 ? -34.312 14.852 12.367 1 47.47 150 ARG A N 1
ATOM 1167 C CA . ARG A 1 150 ? -35.688 14.836 11.805 1 47.47 150 ARG A CA 1
ATOM 1168 C C . ARG A 1 150 ? -35.969 16.125 11.039 1 47.47 150 ARG A C 1
ATOM 1170 O O . ARG A 1 150 ? -36.656 16.109 10.023 1 47.47 150 ARG A O 1
ATOM 1177 N N . LEU A 1 151 ? -35.469 17.188 11.594 1 45.44 151 LEU A N 1
ATOM 1178 C CA . LEU A 1 151 ? -35.719 18.453 10.906 1 45.44 151 LEU A CA 1
ATOM 1179 C C . LEU A 1 151 ? -35.062 18.438 9.523 1 45.44 151 LEU A C 1
ATOM 1181 O O . LEU A 1 151 ? -35.594 19.047 8.594 1 45.44 151 LEU A O 1
ATOM 1185 N N . ILE A 1 152 ? -33.938 17.703 9.438 1 49.69 152 ILE A N 1
ATOM 1186 C CA . ILE A 1 152 ? -33.25 17.672 8.148 1 49.69 152 ILE A CA 1
ATOM 1187 C C . ILE A 1 152 ? -33.875 16.594 7.266 1 49.69 152 ILE A C 1
ATOM 1189 O O . ILE A 1 152 ? -34.062 16.797 6.062 1 49.69 152 ILE A O 1
ATOM 1193 N N . SER A 1 153 ? -34.219 15.352 7.859 1 47.5 153 SER A N 1
ATOM 1194 C CA . SER A 1 153 ? -34.688 14.219 7.082 1 47.5 153 SER A CA 1
ATOM 1195 C C . SER A 1 153 ? -36.188 14.383 6.742 1 47.5 153 SER A C 1
ATOM 1197 O O . SER A 1 153 ? -36.719 13.664 5.887 1 47.5 153 SER A O 1
ATOM 1199 N N . SER A 1 154 ? -37.031 14.82 7.641 1 40.97 154 SER A N 1
ATOM 1200 C CA . SER A 1 154 ? -38.469 14.891 7.406 1 40.97 154 SER A CA 1
ATOM 1201 C C . SER A 1 154 ? -38.781 15.719 6.172 1 40.97 154 SER A C 1
ATOM 1203 O O . SER A 1 154 ? -38.594 16.938 6.176 1 40.97 154 SER A O 1
ATOM 1205 N N . GLY A 1 155 ? -38.469 15.305 5.043 1 39.03 155 GLY A N 1
ATOM 1206 C CA . GLY A 1 155 ? -39.188 15.766 3.875 1 39.03 155 GLY A CA 1
ATOM 1207 C C . GLY A 1 155 ? -40.688 15.961 4.141 1 39.03 155 GLY A C 1
ATOM 1208 O O . GLY A 1 155 ? -41.5 15.828 3.229 1 39.03 155 GLY A O 1
ATOM 1209 N N . GLU A 1 156 ? -41.188 15.836 5.285 1 35.22 156 GLU A N 1
ATOM 1210 C CA . GLU A 1 156 ? -42.656 15.953 5.27 1 35.22 156 GLU A CA 1
ATOM 1211 C C . GLU A 1 156 ? -43.094 17.109 4.375 1 35.22 156 GLU A C 1
ATOM 1213 O O . GLU A 1 156 ? -42.562 18.219 4.477 1 35.22 156 GLU A O 1
ATOM 1218 N N . ASN A 1 157 ? -43.844 16.719 3.318 1 35.88 157 ASN A N 1
ATOM 1219 C CA . ASN A 1 157 ? -44.656 17.438 2.373 1 35.88 157 ASN A CA 1
ATOM 1220 C C . ASN A 1 157 ? -45.562 18.469 3.08 1 35.88 157 ASN A C 1
ATOM 1222 O O . ASN A 1 157 ? -46.719 18.188 3.383 1 35.88 157 ASN A O 1
ATOM 1226 N N . LYS A 1 158 ? -45.344 19.156 4.074 1 34.06 158 LYS A N 1
ATOM 1227 C CA . LYS A 1 158 ? -46.406 20.172 3.986 1 34.06 158 LYS A CA 1
ATOM 1228 C C . LYS A 1 158 ? -46.406 20.844 2.613 1 34.06 158 LYS A C 1
ATOM 1230 O O . LYS A 1 158 ? -45.344 21.25 2.109 1 34.06 158 LYS A O 1
ATOM 1235 N N . PRO A 1 159 ? -47.469 20.672 1.788 1 34.78 159 PRO A N 1
ATOM 1236 C CA . PRO A 1 159 ? -47.719 21.266 0.48 1 34.78 159 PRO A CA 1
ATOM 1237 C C . PRO A 1 159 ? -47.156 22.688 0.354 1 34.78 159 PRO A C 1
ATOM 1239 O O . PRO A 1 159 ? -47.375 23.359 -0.655 1 34.78 159 PRO A O 1
ATOM 1242 N N . GLN A 1 160 ? -47.312 23.594 1.414 1 34.03 160 GLN A N 1
ATOM 1243 C CA . GLN A 1 160 ? -47.531 24.969 1.012 1 34.03 160 GLN A CA 1
ATOM 1244 C C . GLN A 1 160 ? -46.375 25.469 0.141 1 34.03 160 GLN A C 1
ATOM 1246 O O . GLN A 1 160 ? -45.938 24.766 -0.762 1 34.03 160 GLN A O 1
ATOM 1251 N N . SER A 1 161 ? -45.812 26.859 0.541 1 34.75 161 SER A N 1
ATOM 1252 C CA . SER A 1 161 ? -45.25 27.969 -0.234 1 34.75 161 SER A CA 1
ATOM 1253 C C . SER A 1 161 ? -43.906 27.594 -0.829 1 34.75 161 SER A C 1
ATOM 1255 O O . SER A 1 161 ? -43.25 26.656 -0.361 1 34.75 161 SER A O 1
ATOM 1257 N N . SER A 1 162 ? -43.312 28.312 -1.938 1 38.41 162 SER A N 1
ATOM 1258 C CA . SER A 1 162 ? -42.156 28.562 -2.816 1 38.41 162 SER A CA 1
ATOM 1259 C C . SER A 1 162 ? -40.844 28.422 -2.064 1 38.41 162 SER A C 1
ATOM 1261 O O . SER A 1 162 ? -39.781 28.688 -2.619 1 38.41 162 SER A O 1
ATOM 1263 N N . LYS A 1 163 ? -40.781 28.25 -0.737 1 40.38 163 LYS A N 1
ATOM 1264 C CA . LYS A 1 163 ? -39.594 28.391 0.093 1 40.38 163 LYS A CA 1
ATOM 1265 C C . LYS A 1 163 ? -38.812 27.078 0.114 1 40.38 163 LYS A C 1
ATOM 1267 O O . LYS A 1 163 ? -39.375 26 0.278 1 40.38 163 LYS A O 1
ATOM 1272 N N . LYS A 1 164 ? -37.5 27.062 -0.47 1 50.22 164 LYS A N 1
ATOM 1273 C CA . LYS A 1 164 ? -36.469 26.031 -0.458 1 50.22 164 LYS A CA 1
ATOM 1274 C C . LYS A 1 164 ? -36.531 25.219 0.832 1 50.22 164 LYS A C 1
ATOM 1276 O O . LYS A 1 164 ? -36.625 25.781 1.924 1 50.22 164 LYS A O 1
ATOM 1281 N N . LYS A 1 165 ? -36.844 23.922 0.755 1 54.59 165 LYS A N 1
ATOM 1282 C CA . LYS A 1 165 ? -36.875 23.016 1.894 1 54.59 165 LYS A CA 1
ATOM 1283 C C . LYS A 1 165 ? -35.594 23.172 2.748 1 54.59 165 LYS A C 1
ATOM 1285 O O . LYS A 1 165 ? -34.5 23.359 2.219 1 54.59 165 LYS A O 1
ATOM 1290 N N . PRO A 1 166 ? -35.781 23.484 4.012 1 56.06 166 PRO A N 1
ATOM 1291 C CA . PRO A 1 166 ? -34.688 23.688 4.93 1 56.06 166 PRO A CA 1
ATOM 1292 C C . PRO A 1 166 ? -33.531 22.688 4.715 1 56.06 166 PRO A C 1
ATOM 1294 O O . PRO A 1 166 ? -32.375 23.047 4.84 1 56.06 166 PRO A O 1
ATOM 1297 N N . SER A 1 167 ? -33.938 21.516 4.27 1 64.38 167 SER A N 1
ATOM 1298 C CA . SER A 1 167 ? -32.906 20.5 4.043 1 64.38 167 SER A CA 1
ATOM 1299 C C . SER A 1 167 ? -32.062 20.828 2.834 1 64.38 167 SER A C 1
ATOM 1301 O O . SER A 1 167 ? -30.828 20.672 2.869 1 64.38 167 SER A O 1
ATOM 1303 N N . GLU A 1 168 ? -32.719 21.391 1.896 1 68.12 168 GLU A N 1
ATOM 1304 C CA . GLU A 1 168 ? -31.969 21.734 0.682 1 68.12 168 GLU A CA 1
ATOM 1305 C C . GLU A 1 168 ? -31.047 22.922 0.918 1 68.12 168 GLU A C 1
ATOM 1307 O O . GLU A 1 168 ? -29.938 22.984 0.379 1 68.12 168 GLU A O 1
ATOM 1312 N N . LEU A 1 169 ? -31.531 23.75 1.809 1 71.19 169 LEU A N 1
ATOM 1313 C CA . LEU A 1 169 ? -30.734 24.953 2.094 1 71.19 169 LEU A CA 1
ATOM 1314 C C . LEU A 1 169 ? -29.453 24.594 2.854 1 71.19 169 LEU A C 1
ATOM 1316 O O . LEU A 1 169 ? -28.406 25.156 2.602 1 71.19 169 LEU A O 1
ATOM 1320 N N . ILE A 1 170 ? -29.594 23.641 3.68 1 78.44 170 ILE A N 1
ATOM 1321 C CA . ILE A 1 170 ? -28.422 23.234 4.43 1 78.44 170 ILE A CA 1
ATOM 1322 C C . ILE A 1 170 ? -27.406 22.578 3.492 1 78.44 170 ILE A C 1
ATOM 1324 O O . ILE A 1 170 ? -26.203 22.828 3.578 1 78.44 170 ILE A O 1
ATOM 1328 N N . PHE A 1 171 ? -27.969 21.922 2.584 1 81.25 171 PHE A N 1
ATOM 1329 C CA . PHE A 1 171 ? -27.078 21.203 1.662 1 81.25 171 PHE A CA 1
ATOM 1330 C C . PHE A 1 171 ? -26.359 22.188 0.75 1 81.25 171 PHE A C 1
ATOM 1332 O O . PHE A 1 171 ? -25.156 22.031 0.494 1 81.25 171 PHE A O 1
ATOM 1339 N N . LEU A 1 172 ? -27.109 23.078 0.309 1 77.69 172 LEU A N 1
ATOM 1340 C CA . LEU A 1 172 ? -26.484 24.094 -0.545 1 77.69 172 LEU A CA 1
ATOM 1341 C C . LEU A 1 172 ? -25.422 24.859 0.217 1 77.69 172 LEU A C 1
ATOM 1343 O O . LEU A 1 172 ? -24.344 25.141 -0.324 1 77.69 172 LEU A O 1
ATOM 1347 N N . SER A 1 173 ? -25.719 25.094 1.43 1 82.44 173 SER A N 1
ATOM 1348 C CA . SER A 1 173 ? -24.75 25.812 2.252 1 82.44 173 SER A CA 1
ATOM 1349 C C . SER A 1 173 ? -23.5 24.984 2.486 1 82.44 173 SER A C 1
ATOM 1351 O O . SER A 1 173 ? -22.375 25.516 2.412 1 82.44 173 SER A O 1
ATOM 1353 N N . LEU A 1 174 ? -23.688 23.734 2.729 1 87.44 174 LEU A N 1
ATOM 1354 C CA . LEU A 1 174 ? -22.562 22.859 2.988 1 87.44 174 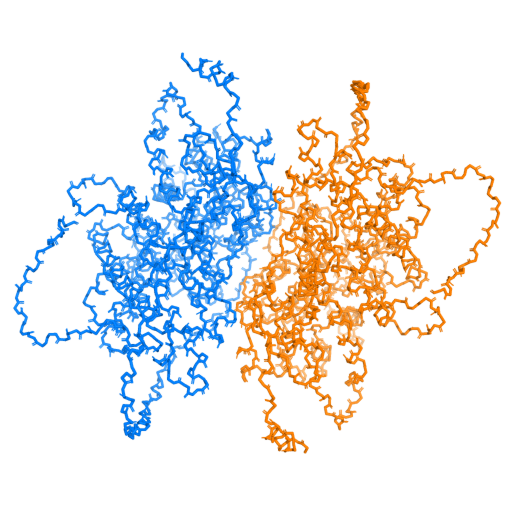LEU A CA 1
ATOM 1355 C C . LEU A 1 174 ? -21.719 22.656 1.729 1 87.44 174 LEU A C 1
ATOM 1357 O O . LEU A 1 174 ? -20.5 22.672 1.79 1 87.44 174 LEU A O 1
ATOM 1361 N N . SER A 1 175 ? -22.406 22.531 0.673 1 85.31 175 SER A N 1
ATOM 1362 C CA . SER A 1 175 ? -21.688 22.375 -0.589 1 85.31 175 SER A CA 1
ATOM 1363 C C . SER A 1 175 ? -20.891 23.625 -0.938 1 85.31 175 SER A C 1
ATOM 1365 O O . SER A 1 175 ? -19.75 23.531 -1.388 1 85.31 175 SER A O 1
ATOM 1367 N N . ILE A 1 176 ? -21.406 24.719 -0.673 1 81.44 176 ILE A N 1
ATOM 1368 C CA . ILE A 1 176 ? -20.75 25.984 -0.969 1 81.44 176 ILE A CA 1
ATOM 1369 C C . ILE A 1 176 ? -19.531 26.156 -0.069 1 81.44 176 ILE A C 1
ATOM 1371 O O . ILE A 1 176 ? -18.453 26.547 -0.534 1 81.44 176 ILE A O 1
ATOM 1375 N N . ALA A 1 177 ? -19.719 25.828 1.1 1 84.88 177 ALA A N 1
ATOM 1376 C CA . ALA A 1 177 ? -18.594 25.938 2.035 1 84.88 177 ALA A CA 1
ATOM 1377 C C . ALA A 1 177 ? -17.453 25.031 1.622 1 84.88 177 ALA A C 1
ATOM 1379 O O . ALA A 1 177 ? -16.281 25.438 1.629 1 84.88 177 ALA A O 1
ATOM 1380 N N . SER A 1 178 ? -17.781 23.859 1.262 1 87.81 178 SER A N 1
ATOM 1381 C CA . SER A 1 178 ? -16.766 22.906 0.829 1 87.81 178 SER A CA 1
ATOM 1382 C C . SER A 1 178 ? -16.047 23.406 -0.42 1 87.81 178 SER A C 1
ATOM 1384 O O . SER A 1 178 ? -14.812 23.406 -0.471 1 87.81 178 SER A O 1
ATOM 1386 N N . LEU A 1 179 ? -16.766 23.875 -1.368 1 83.44 179 LEU A N 1
ATOM 1387 C CA . LEU A 1 179 ? -16.188 24.266 -2.658 1 83.44 179 LEU A CA 1
ATOM 1388 C C . LEU A 1 179 ? -15.414 25.562 -2.547 1 83.44 179 LEU A C 1
ATOM 1390 O O . LEU A 1 179 ? -14.445 25.781 -3.281 1 83.44 179 LEU A O 1
ATOM 1394 N N . THR A 1 180 ? -15.75 26.375 -1.583 1 81.62 180 THR A N 1
ATOM 1395 C CA . THR A 1 180 ? -15.07 27.656 -1.426 1 81.62 180 THR A CA 1
ATOM 1396 C C . THR A 1 180 ? -13.797 27.484 -0.598 1 81.62 180 THR A C 1
ATOM 1398 O O . THR A 1 180 ? -12.773 28.109 -0.891 1 81.62 180 THR A O 1
ATOM 1401 N N . ILE A 1 181 ? -13.852 26.656 0.302 1 83.38 181 ILE A N 1
ATOM 1402 C CA . ILE A 1 181 ? -12.742 26.578 1.243 1 83.38 181 ILE A CA 1
ATOM 1403 C C . ILE A 1 181 ? -11.812 25.438 0.838 1 83.38 181 ILE A C 1
ATOM 1405 O O . ILE A 1 181 ? -10.609 25.641 0.657 1 83.38 181 ILE A O 1
ATOM 1409 N N . VAL A 1 182 ? -12.344 24.297 0.63 1 85.38 182 VAL A N 1
ATOM 1410 C CA . VAL A 1 182 ? -11.531 23.094 0.438 1 85.38 182 VAL A CA 1
ATOM 1411 C C . VAL A 1 182 ? -11.039 23.031 -1.004 1 85.38 182 VAL A C 1
ATOM 1413 O O . VAL A 1 182 ? -9.891 22.656 -1.256 1 85.38 182 VAL A O 1
ATOM 1416 N N . HIS A 1 183 ? -11.805 23.438 -1.957 1 82.62 183 HIS A N 1
ATOM 1417 C CA . HIS A 1 183 ? -11.445 23.328 -3.367 1 82.62 183 HIS A CA 1
ATOM 1418 C C . HIS A 1 183 ? -10.242 24.203 -3.699 1 82.62 183 HIS A C 1
ATOM 1420 O O . HIS A 1 183 ? -9.445 23.859 -4.574 1 82.62 183 HIS A O 1
ATOM 1426 N N . THR A 1 184 ? -10.117 25.203 -3.027 1 74.75 184 THR A N 1
ATOM 1427 C CA . THR A 1 184 ? -9 26.109 -3.289 1 74.75 184 THR A CA 1
ATOM 1428 C C . THR A 1 184 ? -7.676 25.453 -2.906 1 74.75 184 THR A C 1
ATOM 1430 O O . THR A 1 184 ? -6.637 25.75 -3.496 1 74.75 184 THR A O 1
ATOM 1433 N N . ARG A 1 185 ? -7.801 24.562 -1.992 1 78.06 185 ARG A N 1
ATOM 1434 C CA . ARG A 1 185 ? -6.586 23.906 -1.534 1 78.06 185 ARG A CA 1
ATOM 1435 C C . ARG A 1 185 ? -6.43 22.531 -2.195 1 78.06 185 ARG A C 1
ATOM 1437 O O . ARG A 1 185 ? -5.309 22.062 -2.4 1 78.06 185 ARG A O 1
ATOM 1444 N N . LEU A 1 186 ? -7.574 21.938 -2.408 1 82.56 186 LEU A N 1
ATOM 1445 C CA . LEU A 1 186 ? -7.609 20.609 -3.02 1 82.56 186 LEU A CA 1
ATOM 1446 C C . LEU A 1 186 ? -8.508 20.609 -4.258 1 82.56 186 LEU A C 1
ATOM 1448 O O . LEU A 1 186 ? -9.586 20.016 -4.246 1 82.56 186 LEU A O 1
ATOM 1452 N N . PRO A 1 187 ? -7.965 21.188 -5.312 1 82.25 187 PRO A N 1
ATOM 1453 C CA . PRO A 1 187 ? -8.805 21.344 -6.5 1 82.25 187 PRO A CA 1
ATOM 1454 C C . PRO A 1 187 ? -8.953 20.047 -7.297 1 82.25 187 PRO A C 1
ATOM 1456 O O . PRO A 1 187 ? -8.484 19.953 -8.438 1 82.25 187 PRO A O 1
ATOM 1459 N N . LEU A 1 188 ? -9.719 19.156 -6.77 1 87.94 188 LEU A N 1
ATOM 1460 C CA . LEU A 1 188 ? -9.883 17.859 -7.406 1 87.94 188 LEU A CA 1
ATOM 1461 C C . LEU A 1 188 ? -11.242 17.766 -8.102 1 87.94 188 LEU A C 1
ATOM 1463 O O . LEU A 1 188 ? -11.523 16.766 -8.773 1 87.94 188 LEU A O 1
ATOM 1467 N N . LEU A 1 189 ? -12.023 18.766 -7.918 1 86.19 189 LEU A N 1
ATOM 1468 C CA . LEU A 1 189 ? -13.344 18.766 -8.531 1 86.19 189 LEU A CA 1
ATOM 1469 C C . LEU A 1 189 ? -13.609 20.078 -9.266 1 86.19 189 LEU A C 1
ATOM 1471 O O . LEU A 1 189 ? -13.086 21.125 -8.891 1 86.19 189 LEU A O 1
ATOM 1475 N N . ASN A 1 190 ? -14.336 19.859 -10.305 1 80.56 190 ASN A N 1
ATOM 1476 C CA . ASN A 1 190 ? -14.875 21.062 -10.93 1 80.56 190 ASN A CA 1
ATOM 1477 C C . ASN A 1 190 ? -16.125 21.562 -10.203 1 80.56 190 ASN A C 1
ATOM 1479 O O . ASN A 1 190 ? -17.172 20.922 -10.273 1 80.56 190 ASN A O 1
ATOM 1483 N N . PRO A 1 191 ? -15.984 22.672 -9.578 1 82.69 191 PRO A N 1
ATOM 1484 C CA . PRO A 1 191 ? -17.094 23.141 -8.75 1 82.69 191 PRO A CA 1
ATOM 1485 C C . PRO A 1 191 ? -18.375 23.359 -9.547 1 82.69 191 PRO A C 1
ATOM 1487 O O . PRO A 1 191 ? -19.469 23.031 -9.078 1 82.69 191 PRO A O 1
ATOM 1490 N N . GLU A 1 192 ? -18.266 23.922 -10.758 1 76.81 192 GLU A N 1
ATOM 1491 C CA . GLU A 1 192 ? -19.453 24.203 -11.562 1 76.81 192 GLU A CA 1
ATOM 1492 C C . GLU A 1 192 ? -20.156 22.922 -12.008 1 76.81 192 GLU A 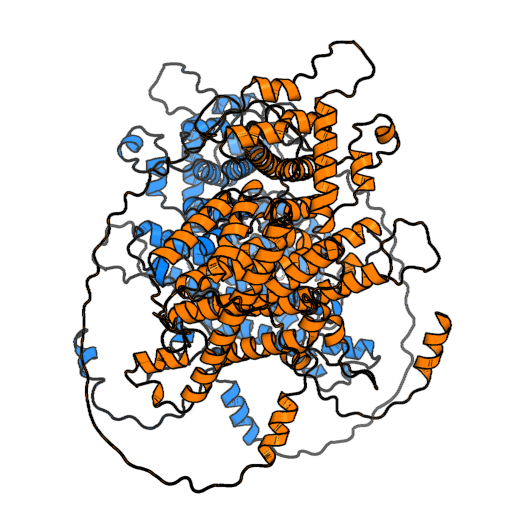C 1
ATOM 1494 O O . GLU A 1 192 ? -21.375 22.828 -11.93 1 76.81 192 GLU A O 1
ATOM 1499 N N . GLN A 1 193 ? -19.344 22.062 -12.383 1 78.19 193 GLN A N 1
ATOM 1500 C CA . GLN A 1 193 ? -19.922 20.781 -12.82 1 78.19 193 GLN A CA 1
ATOM 1501 C C . GLN A 1 193 ? -20.562 20.047 -11.648 1 78.19 193 GLN A C 1
ATOM 1503 O O . GLN A 1 193 ? -21.625 19.438 -11.805 1 78.19 193 GLN A O 1
ATOM 1508 N N . PHE A 1 194 ? -19.969 20.156 -10.547 1 84.5 194 PHE A N 1
ATOM 1509 C CA . PHE A 1 194 ? -20.5 19.484 -9.375 1 84.5 194 PHE A CA 1
ATOM 1510 C C . PHE A 1 194 ? -21.828 20.109 -8.938 1 84.5 194 PHE A C 1
ATOM 1512 O O . PHE A 1 194 ? -22.797 19.391 -8.656 1 84.5 194 PHE A O 1
ATOM 1519 N N . ARG A 1 195 ? -21.891 21.359 -8.953 1 80.5 195 ARG A N 1
ATOM 1520 C CA . ARG A 1 195 ? -23.109 22.062 -8.555 1 80.5 195 ARG A CA 1
ATOM 1521 C C . ARG A 1 195 ? -24.266 21.75 -9.492 1 80.5 195 ARG A C 1
ATOM 1523 O O . ARG A 1 195 ? -25.391 21.547 -9.055 1 80.5 195 ARG A O 1
ATOM 1530 N N . ASN A 1 196 ? -23.922 21.625 -10.68 1 77.81 196 ASN A N 1
ATOM 1531 C CA . ASN A 1 196 ? -24.938 21.328 -11.672 1 77.81 196 ASN A CA 1
ATOM 1532 C C . ASN A 1 196 ? -25.453 19.891 -11.547 1 77.81 196 ASN A C 1
ATOM 1534 O O . ASN A 1 196 ? -26.625 19.625 -11.789 1 77.81 196 ASN A O 1
ATOM 1538 N N . SER A 1 197 ? -24.578 19.109 -11.109 1 78.38 197 SER A N 1
ATOM 1539 C CA . SER A 1 197 ? -24.906 17.688 -11.055 1 78.38 197 SER A CA 1
ATOM 1540 C C . SER A 1 197 ? -25.656 17.344 -9.781 1 78.38 197 SER A C 1
ATOM 1542 O O . SER A 1 197 ? -26.234 16.25 -9.664 1 78.38 197 SER A O 1
ATOM 1544 N N . LEU A 1 198 ? -25.688 18.172 -8.789 1 78.44 198 LEU A N 1
ATOM 1545 C CA . LEU A 1 198 ? -26.406 17.922 -7.543 1 78.44 198 LEU A CA 1
ATOM 1546 C C . LEU A 1 198 ? -27.922 17.953 -7.773 1 78.44 198 LEU A C 1
ATOM 1548 O O . LEU A 1 198 ? -28.672 17.312 -7.031 1 78.44 198 LEU A O 1
ATOM 1552 N N . ARG A 1 199 ? -28.391 18.391 -8.883 1 64.06 199 ARG A N 1
ATOM 1553 C CA . ARG A 1 199 ? -29.781 18.422 -9.336 1 64.06 199 ARG A CA 1
ATOM 1554 C C . ARG A 1 199 ? -30.719 18.844 -8.211 1 64.06 199 ARG A C 1
ATOM 1556 O O . ARG A 1 199 ? -31.812 18.297 -8.07 1 64.06 199 ARG A O 1
ATOM 1563 N N . LEU A 1 200 ? -30.203 19.5 -7.324 1 63.09 200 LEU A N 1
ATOM 1564 C CA . LEU A 1 200 ? -31.047 19.938 -6.215 1 63.09 200 LEU A CA 1
ATOM 1565 C C . LEU A 1 200 ? -31.984 21.062 -6.648 1 63.09 200 LEU A C 1
ATOM 1567 O O . LEU A 1 200 ? -33.062 21.234 -6.078 1 63.09 200 LEU A O 1
ATOM 1571 N N . LEU A 1 201 ? -31.531 21.766 -7.688 1 58.28 201 LEU A N 1
ATOM 1572 C CA . LEU A 1 201 ? -32.375 22.828 -8.25 1 58.28 201 LEU A CA 1
ATOM 1573 C C . LEU A 1 201 ? -32.906 22.422 -9.625 1 58.28 201 LEU A C 1
ATOM 1575 O O . LEU A 1 201 ? -32.219 21.734 -10.375 1 58.28 201 LEU A O 1
ATOM 1579 N N . PRO A 1 202 ? -34.188 22.547 -9.766 1 56.16 202 PRO A N 1
ATOM 1580 C CA . PRO A 1 202 ? -34.75 22.188 -11.07 1 56.16 202 PRO A CA 1
ATOM 1581 C C . PRO A 1 202 ? -33.875 22.656 -12.242 1 56.16 202 PRO A C 1
ATOM 1583 O O . PRO A 1 202 ? -33.812 21.969 -13.266 1 56.16 202 PRO A O 1
ATOM 1586 N N . SER A 1 203 ? -33.344 23.688 -12.188 1 53.44 203 SER A N 1
ATOM 1587 C CA . SER A 1 203 ? -32.5 24.219 -13.266 1 53.44 203 SER A CA 1
ATOM 1588 C C . SER A 1 203 ? -31.266 23.359 -13.477 1 53.44 203 SER A C 1
ATOM 1590 O O . SER A 1 203 ? -30.734 23.281 -14.586 1 53.44 203 SER A O 1
ATOM 1592 N N . HIS A 1 204 ? -30.906 22.688 -12.477 1 57.12 204 HIS A N 1
ATOM 1593 C CA . HIS A 1 204 ? -29.672 21.922 -12.523 1 57.12 204 HIS A CA 1
ATOM 1594 C C . HIS A 1 204 ? -29.891 20.562 -13.164 1 57.12 204 HIS A C 1
ATOM 1596 O O . HIS A 1 204 ? -28.969 19.984 -13.734 1 57.12 204 HIS A O 1
ATOM 1602 N N . ALA A 1 205 ? -31.141 20.062 -13.031 1 55.75 205 ALA A N 1
ATOM 1603 C CA . ALA A 1 205 ? -31.453 18.75 -13.555 1 55.75 205 ALA A CA 1
ATOM 1604 C C . ALA A 1 205 ? -31.266 18.703 -15.07 1 55.75 205 ALA A C 1
ATOM 1606 O O . ALA A 1 205 ? -30.891 17.672 -15.625 1 55.75 205 ALA A O 1
ATOM 1607 N N . ALA A 1 206 ? -31.641 19.812 -15.719 1 52.12 206 ALA A N 1
ATOM 1608 C CA . ALA A 1 206 ? -31.562 19.844 -17.172 1 52.12 206 ALA A CA 1
ATOM 1609 C C . ALA A 1 206 ? -30.125 19.75 -17.656 1 52.12 206 ALA A C 1
ATOM 1611 O O . ALA A 1 206 ? -29.859 19.266 -18.766 1 52.12 206 ALA A O 1
ATOM 1612 N N . LYS A 1 207 ? -29.25 20.156 -16.891 1 51.94 207 LYS A N 1
ATOM 1613 C CA . LYS A 1 207 ? -27.859 20.281 -17.344 1 51.94 207 LYS A CA 1
ATOM 1614 C C . LYS A 1 207 ? -27.016 19.109 -16.844 1 51.94 207 LYS A C 1
ATOM 1616 O O . LYS A 1 207 ? -25.859 18.969 -17.25 1 51.94 207 LYS A O 1
ATOM 1621 N N . ALA A 1 208 ? -27.688 18.328 -15.953 1 59.62 208 ALA A N 1
ATOM 1622 C CA . ALA A 1 208 ? -26.922 17.281 -15.281 1 59.62 208 ALA A CA 1
ATOM 1623 C C . ALA A 1 208 ? -26.609 16.125 -16.234 1 59.62 208 ALA A C 1
ATOM 1625 O O . ALA A 1 208 ? -27.516 15.492 -16.766 1 59.62 208 ALA A O 1
ATOM 1626 N N . THR A 1 209 ? -25.375 16.062 -16.719 1 58.28 209 THR A N 1
ATOM 1627 C CA . THR A 1 209 ? -24.969 15.07 -17.719 1 58.28 209 THR A CA 1
ATOM 1628 C C . THR A 1 209 ? -24.484 13.789 -17.031 1 58.28 209 THR A C 1
ATOM 1630 O O . THR A 1 209 ? -24.609 12.695 -17.594 1 58.28 209 THR A O 1
ATOM 1633 N N . LYS A 1 210 ? -23.938 14.008 -15.742 1 68 210 LYS A N 1
ATOM 1634 C CA . LYS A 1 210 ? -23.344 12.789 -15.203 1 68 210 LYS A CA 1
ATOM 1635 C C . LYS A 1 210 ? -23.828 12.523 -13.781 1 68 210 LYS A C 1
ATOM 1637 O O . LYS A 1 210 ? -24.031 13.461 -13 1 68 210 LYS A O 1
ATOM 1642 N N . HIS A 1 211 ? -24.219 11.383 -13.578 1 83.12 211 HIS A N 1
ATOM 1643 C CA . HIS A 1 211 ? -24.594 10.945 -12.242 1 83.12 211 HIS A CA 1
ATOM 1644 C C . HIS A 1 211 ? -23.391 10.992 -11.289 1 83.12 211 HIS A C 1
ATOM 1646 O O . HIS A 1 211 ? -22.328 10.445 -11.594 1 83.12 211 HIS A O 1
ATOM 1652 N N . LEU A 1 212 ? -23.656 11.781 -10.164 1 88.81 212 LEU A N 1
ATOM 1653 C CA . LEU A 1 212 ? -22.578 11.914 -9.195 1 88.81 212 LEU A CA 1
ATOM 1654 C C . LEU A 1 212 ? -22.453 10.664 -8.336 1 88.81 212 LEU A C 1
ATOM 1656 O O . LEU A 1 212 ? -23.469 10.102 -7.906 1 88.81 212 LEU A O 1
ATOM 1660 N N . HIS A 1 213 ? -21.266 10.234 -8.117 1 92.94 213 HIS A N 1
ATOM 1661 C CA . HIS A 1 213 ? -21.031 9.125 -7.203 1 92.94 213 HIS A CA 1
ATOM 1662 C C . HIS A 1 213 ? -21.516 9.453 -5.797 1 92.94 213 HIS A C 1
ATOM 1664 O O . HIS A 1 213 ? -21.156 10.492 -5.238 1 92.94 213 HIS A O 1
ATOM 1670 N N . PRO A 1 214 ? -22.281 8.695 -5.16 1 93.19 214 PRO A N 1
ATOM 1671 C CA . PRO A 1 214 ? -22.859 9 -3.846 1 93.19 214 PRO A CA 1
ATOM 1672 C C . PRO A 1 214 ? -21.797 9.273 -2.783 1 93.19 214 PRO A C 1
ATOM 1674 O O . PRO A 1 214 ? -21.984 10.148 -1.938 1 93.19 214 PRO A O 1
ATOM 1677 N N . ALA A 1 215 ? -20.75 8.5 -2.768 1 95.31 215 ALA A N 1
ATOM 1678 C CA . ALA A 1 215 ? -19.688 8.711 -1.781 1 95.31 215 ALA A CA 1
ATOM 1679 C C . ALA A 1 215 ? -19.016 10.062 -1.985 1 95.31 215 ALA A C 1
ATOM 1681 O O . ALA A 1 215 ? -18.484 10.648 -1.037 1 95.31 215 ALA A O 1
ATOM 1682 N N . LEU A 1 216 ? -18.984 10.562 -3.229 1 95.19 216 LEU A N 1
ATOM 1683 C CA . LEU A 1 216 ? -18.406 11.875 -3.504 1 95.19 216 LEU A CA 1
ATOM 1684 C C . LEU A 1 216 ? -19.281 12.977 -2.92 1 95.19 216 LEU A C 1
ATOM 1686 O O . LEU A 1 216 ? -18.781 13.922 -2.312 1 95.19 216 LEU A O 1
ATOM 1690 N N . VAL A 1 217 ? -20.547 12.781 -3.107 1 93.12 217 VAL A N 1
ATOM 1691 C CA . VAL A 1 217 ? -21.5 13.734 -2.555 1 93.12 217 VAL A CA 1
ATOM 1692 C C . VAL A 1 217 ? -21.359 13.781 -1.034 1 93.12 217 VAL A C 1
ATOM 1694 O O . VAL A 1 217 ? -21.281 14.867 -0.446 1 93.12 217 VAL A O 1
ATOM 1697 N N . ALA A 1 218 ? -21.297 12.633 -0.451 1 94.44 218 ALA A N 1
ATOM 1698 C CA . ALA A 1 218 ? -21.172 12.547 1.001 1 94.44 218 ALA A CA 1
ATOM 1699 C C . ALA A 1 218 ? -19.875 13.211 1.477 1 94.44 218 ALA A C 1
ATOM 1701 O O . ALA A 1 218 ? -19.859 13.883 2.512 1 94.44 218 ALA A O 1
ATOM 1702 N N . THR A 1 219 ? -18.812 13.016 0.761 1 95.19 219 THR A N 1
ATOM 1703 C CA . THR A 1 219 ? -17.516 13.57 1.128 1 95.19 219 THR A CA 1
ATOM 1704 C C . THR A 1 219 ? -17.547 15.094 1.094 1 95.19 219 THR A C 1
ATOM 1706 O O . THR A 1 219 ? -17.094 15.758 2.029 1 95.19 219 THR A O 1
ATOM 1709 N N . VAL A 1 220 ? -18.141 15.641 0.03 1 93.38 220 VAL A N 1
ATOM 1710 C CA . VAL A 1 220 ? -18.219 17.094 -0.12 1 93.38 220 VAL A CA 1
ATOM 1711 C C . VAL A 1 220 ? -19.078 17.688 0.997 1 93.38 220 VAL A C 1
ATOM 1713 O O . VAL A 1 220 ? -18.703 18.688 1.603 1 93.38 220 VAL A O 1
ATOM 1716 N N . ILE A 1 221 ? -20.109 17.031 1.317 1 92.44 221 ILE A N 1
ATOM 1717 C CA . ILE A 1 221 ? -21.016 17.516 2.355 1 92.44 221 ILE A CA 1
ATOM 1718 C C . ILE A 1 221 ? -20.328 17.453 3.715 1 92.44 221 ILE A C 1
ATOM 1720 O O . ILE A 1 221 ? -20.453 18.375 4.523 1 92.44 221 ILE A O 1
ATOM 1724 N N . SER A 1 222 ? -19.594 16.406 3.947 1 93.81 222 SER A N 1
ATOM 1725 C CA . SER A 1 222 ? -18.875 16.281 5.215 1 93.81 222 SER A CA 1
ATOM 1726 C C . SER A 1 222 ? -17.812 17.359 5.363 1 93.81 222 SER A C 1
ATOM 1728 O O . SER A 1 222 ? -17.594 17.859 6.465 1 93.81 222 SER A O 1
ATOM 1730 N N . TRP A 1 223 ? -17.156 17.703 4.312 1 94.06 223 TRP A N 1
ATOM 1731 C CA . TRP A 1 223 ? -16.203 18.812 4.34 1 94.06 223 TRP A CA 1
ATOM 1732 C C . TRP A 1 223 ? -16.906 20.109 4.668 1 94.06 223 TRP A C 1
ATOM 1734 O O . TRP A 1 223 ? -16.391 20.938 5.43 1 94.06 223 TRP A O 1
ATOM 1744 N N . GLY A 1 224 ? -18.031 20.281 4.047 1 92.38 224 GLY A N 1
ATOM 1745 C CA . GLY A 1 224 ? -18.828 21.469 4.344 1 92.38 224 GLY A CA 1
ATOM 1746 C C . GLY A 1 224 ? -19.25 21.562 5.797 1 92.38 224 GLY A C 1
ATOM 1747 O O . GLY A 1 224 ? -19.234 22.641 6.383 1 92.38 224 GLY A O 1
ATOM 1748 N N . ALA A 1 225 ? -19.531 20.453 6.367 1 90.81 225 ALA A N 1
ATOM 1749 C CA . ALA A 1 225 ? -19.984 20.422 7.758 1 90.81 225 ALA A CA 1
ATOM 1750 C C . ALA A 1 225 ? -18.859 20.828 8.703 1 90.81 225 ALA A C 1
ATOM 1752 O O . ALA A 1 225 ? -19.109 21.359 9.789 1 90.81 225 ALA A O 1
ATOM 1753 N N . LYS A 1 226 ? -17.672 20.609 8.336 1 89.62 226 LYS A N 1
ATOM 1754 C CA . LYS A 1 226 ? -16.516 20.953 9.172 1 89.62 226 LYS A CA 1
ATOM 1755 C C . LYS A 1 226 ? -16.328 22.469 9.242 1 89.62 226 LYS A C 1
ATOM 1757 O O . LYS A 1 226 ? -15.82 22.984 10.242 1 89.62 226 LYS A O 1
ATOM 1762 N N . PHE A 1 227 ? -16.719 23.188 8.148 1 88.81 227 PHE A N 1
ATOM 1763 C CA . PHE A 1 227 ? -16.312 24.594 8.07 1 88.81 227 PHE A CA 1
ATOM 1764 C C . PHE A 1 227 ? -17.516 25.516 8.016 1 88.81 227 PHE A C 1
ATOM 1766 O O . PHE A 1 227 ? -17.406 26.719 8.219 1 88.81 227 PHE A O 1
ATOM 1773 N N . SER A 1 228 ? -18.656 24.953 7.828 1 86.75 228 SER A N 1
ATOM 1774 C CA . SER A 1 228 ? -19.844 25.781 7.633 1 86.75 228 SER A CA 1
ATOM 1775 C C . SER A 1 228 ? -20.25 26.469 8.93 1 86.75 228 SER A C 1
ATOM 1777 O O . SER A 1 228 ? -20.062 25.906 10.016 1 86.75 228 SER A O 1
ATOM 1779 N N . GLU A 1 229 ? -20.766 27.672 8.727 1 83.38 229 GLU A N 1
ATOM 1780 C CA . GLU A 1 229 ? -21.297 28.422 9.859 1 83.38 229 GLU A CA 1
ATOM 1781 C C . GLU A 1 229 ? -22.812 28.438 9.852 1 83.38 229 GLU A C 1
ATOM 1783 O O . GLU A 1 229 ? -23.438 29.375 10.336 1 83.38 229 GLU A O 1
ATOM 1788 N N . HIS A 1 230 ? -23.281 27.438 9.195 1 83.25 230 HIS A N 1
ATOM 1789 C CA . HIS A 1 230 ? -24.734 27.297 9.242 1 83.25 230 HIS A CA 1
ATOM 1790 C C . HIS A 1 230 ? -25.219 27.234 10.688 1 83.25 230 HIS A C 1
ATOM 1792 O O . HIS A 1 230 ? -24.594 26.609 11.539 1 83.25 230 HIS A O 1
ATOM 1798 N N . PRO A 1 231 ? -26.297 27.844 10.938 1 82 231 PRO A N 1
ATOM 1799 C CA . PRO A 1 231 ? -26.781 27.953 12.312 1 82 231 PRO A CA 1
ATOM 1800 C C . PRO A 1 231 ? -26.922 26.594 13.008 1 82 231 PRO A C 1
ATOM 1802 O O . PRO A 1 231 ? -26.656 26.484 14.203 1 82 231 PRO A O 1
ATOM 1805 N N . LEU A 1 232 ? -27.312 25.641 12.258 1 80.38 232 LEU A N 1
ATOM 1806 C CA . LEU A 1 232 ? -27.453 24.312 12.836 1 80.38 232 LEU A CA 1
ATOM 1807 C C . LEU A 1 232 ? -26.109 23.781 13.32 1 80.38 232 LEU A C 1
ATOM 1809 O O . LEU A 1 232 ? -26.031 23.141 14.367 1 80.38 232 LEU A O 1
ATOM 1813 N N . LEU A 1 233 ? -25.141 24.016 12.594 1 84.88 233 LEU A N 1
ATOM 1814 C CA . LEU A 1 233 ? -23.812 23.516 12.938 1 84.88 233 LEU A CA 1
ATOM 1815 C C . LEU A 1 233 ? -23.203 24.359 14.055 1 84.88 233 LEU A C 1
ATOM 1817 O O . LEU A 1 233 ? -22.516 23.828 14.93 1 84.88 233 LEU A O 1
ATOM 1821 N N . VAL A 1 234 ? -23.516 25.609 14.062 1 82.88 234 VAL A N 1
ATOM 1822 C CA . VAL A 1 234 ? -23.031 26.5 15.109 1 82.88 234 VAL A CA 1
ATOM 1823 C C . VAL A 1 234 ? -23.688 26.141 16.438 1 82.88 234 VAL A C 1
ATOM 1825 O O . VAL A 1 234 ? -23.016 26.125 17.484 1 82.88 234 VAL A O 1
ATOM 1828 N N . ALA A 1 235 ? -24.938 25.859 16.391 1 82.75 235 ALA A N 1
ATOM 1829 C CA . ALA A 1 235 ? -25.656 25.453 17.594 1 82.75 235 ALA A CA 1
ATOM 1830 C C . ALA A 1 235 ? -25.109 24.141 18.141 1 82.75 235 ALA A C 1
ATOM 1832 O O . ALA A 1 235 ? -25 23.969 19.344 1 82.75 235 ALA A O 1
ATOM 1833 N N . ASP A 1 236 ? -24.797 23.281 17.234 1 83.75 236 ASP A N 1
ATOM 1834 C CA . ASP A 1 236 ? -24.219 22.016 17.641 1 83.75 236 ASP A CA 1
ATOM 1835 C C . ASP A 1 236 ? -22.875 22.219 18.344 1 83.75 236 ASP A C 1
ATOM 1837 O O . ASP A 1 236 ? -22.609 21.594 19.375 1 83.75 236 ASP A O 1
ATOM 1841 N N . ARG A 1 237 ? -22.094 23.062 17.891 1 83.25 237 ARG A N 1
ATOM 1842 C CA . ARG A 1 237 ? -20.781 23.344 18.469 1 83.25 237 ARG A CA 1
ATOM 1843 C C . ARG A 1 237 ? -20.922 24 19.844 1 83.25 237 ARG A C 1
ATOM 1845 O O . ARG A 1 237 ? -20.188 23.656 20.781 1 83.25 237 ARG A O 1
ATOM 1852 N N . ARG A 1 238 ? -21.844 24.875 19.938 1 82.5 238 ARG A N 1
ATOM 1853 C CA . ARG A 1 238 ? -22.062 25.562 21.203 1 82.5 238 ARG A CA 1
ATOM 1854 C C . ARG A 1 238 ? -22.5 24.594 22.281 1 82.5 238 ARG A C 1
ATOM 1856 O O . ARG A 1 238 ? -22.062 24.703 23.438 1 82.5 238 ARG A O 1
ATOM 1863 N N . ARG A 1 239 ? -23.234 23.672 21.875 1 82.56 239 ARG A N 1
ATOM 1864 C CA . ARG A 1 239 ? -23.766 22.703 22.828 1 82.56 239 ARG A CA 1
ATOM 1865 C C . ARG A 1 239 ? -22.703 21.703 23.266 1 82.56 239 ARG A C 1
ATOM 1867 O O . ARG A 1 239 ? -22.766 21.172 24.375 1 82.56 239 ARG A O 1
ATOM 1874 N N . ASN A 1 240 ? -21.781 21.469 22.422 1 80.44 240 ASN A N 1
ATOM 1875 C CA . ASN A 1 240 ? -20.812 20.422 22.688 1 80.44 240 ASN A CA 1
ATOM 1876 C C . ASN A 1 240 ? -19.422 21 22.984 1 80.44 240 ASN A C 1
ATOM 1878 O O . ASN A 1 240 ? -18.406 20.438 22.578 1 80.44 240 ASN A O 1
ATOM 1882 N N . GLY A 1 241 ? -19.391 22.094 23.609 1 77.12 241 GLY A N 1
ATOM 1883 C CA . GLY A 1 241 ? -18.125 22.672 24 1 77.12 241 GLY A CA 1
ATOM 1884 C C . GLY A 1 241 ? -17.234 23.016 22.828 1 77.12 241 GLY A C 1
ATOM 1885 O O . GLY A 1 241 ? -16.016 22.797 22.859 1 77.12 241 GLY A O 1
ATOM 1886 N N . ASN A 1 242 ? -17.781 23.391 21.703 1 77.06 242 ASN A N 1
ATOM 1887 C CA . ASN A 1 242 ? -17.109 23.828 20.484 1 77.06 242 ASN A CA 1
ATOM 1888 C C . ASN A 1 242 ? -16.641 22.656 19.641 1 77.06 242 ASN A C 1
ATOM 1890 O O . ASN A 1 242 ? -15.719 22.797 18.828 1 77.06 242 ASN A O 1
ATOM 1894 N N . LEU A 1 243 ? -17.188 21.531 20 1 79.25 243 LEU A N 1
ATOM 1895 C CA . LEU A 1 243 ? -16.938 20.359 19.156 1 79.25 243 LEU A CA 1
ATOM 1896 C C . LEU A 1 243 ? -18.141 20.062 18.281 1 79.25 243 LEU A C 1
ATOM 1898 O O . LEU A 1 243 ? -19.281 20.312 18.672 1 79.25 243 LEU A O 1
ATOM 1902 N N . SER A 1 244 ? -17.844 19.688 17.109 1 81.19 244 SER A N 1
ATOM 1903 C CA . SER A 1 244 ? -18.953 19.422 16.203 1 81.19 244 SER A CA 1
ATOM 1904 C C . SER A 1 244 ? -19.281 17.938 16.156 1 81.19 244 SER A C 1
ATOM 1906 O O . SER A 1 244 ? -18.656 17.172 15.414 1 81.19 244 SER A O 1
ATOM 1908 N N . ALA A 1 245 ? -20.281 17.531 16.844 1 82.5 245 ALA A N 1
ATOM 1909 C CA . ALA A 1 245 ? -20.734 16.141 16.859 1 82.5 245 ALA A CA 1
ATOM 1910 C C . ALA A 1 245 ? -21.375 15.742 15.523 1 82.5 245 ALA A C 1
ATOM 1912 O O . ALA A 1 245 ? -21.219 14.609 15.07 1 82.5 245 ALA A O 1
ATOM 1913 N N . LEU A 1 246 ? -22.047 16.719 15 1 84.12 246 LEU A N 1
ATOM 1914 C CA . LEU A 1 246 ? -22.688 16.453 13.719 1 84.12 246 LEU A CA 1
ATOM 1915 C C . LEU A 1 246 ? -21.656 16.188 12.633 1 84.12 246 LEU A C 1
ATOM 1917 O O . LEU A 1 246 ? -21.812 15.258 11.836 1 84.12 246 LEU A O 1
ATOM 1921 N N . ALA A 1 247 ? -20.656 17 12.57 1 87.25 247 ALA A N 1
ATOM 1922 C CA . ALA A 1 247 ? -19.594 16.797 11.578 1 87.25 247 ALA A CA 1
ATOM 1923 C C . ALA A 1 247 ? -18.938 15.43 11.766 1 87.25 247 ALA A C 1
ATOM 1925 O O . ALA A 1 247 ? -18.656 14.727 10.797 1 87.25 247 ALA A O 1
ATOM 1926 N N . ARG A 1 248 ? -18.766 15.055 12.977 1 85.69 248 ARG A N 1
ATOM 1927 C CA . ARG A 1 248 ? -18.156 13.758 13.281 1 85.69 248 ARG A CA 1
ATOM 1928 C C . ARG A 1 248 ? -19.031 12.617 12.766 1 85.69 248 ARG A C 1
ATOM 1930 O O . ARG A 1 248 ? -18.516 11.648 12.203 1 85.69 248 ARG A O 1
ATOM 1937 N N . THR A 1 249 ? -20.266 12.75 13 1 85.44 249 THR A N 1
ATOM 1938 C CA . THR A 1 249 ? -21.203 11.719 12.555 1 85.44 249 THR A CA 1
ATOM 1939 C C . THR A 1 249 ? -21.219 11.633 11.031 1 85.44 249 THR A C 1
ATOM 1941 O O . THR A 1 249 ? -21.234 10.539 10.469 1 85.44 249 THR A O 1
ATOM 1944 N N . LEU A 1 250 ? -21.266 12.781 10.438 1 89.75 250 LEU A N 1
ATOM 1945 C CA . LEU A 1 250 ? -21.297 12.797 8.977 1 89.75 250 LEU A CA 1
ATOM 1946 C C . LEU A 1 250 ? -20.016 12.188 8.398 1 89.75 250 LEU A C 1
ATOM 1948 O O . LEU A 1 250 ? -20.078 11.453 7.406 1 89.75 250 LEU A O 1
ATOM 1952 N N . ILE A 1 251 ? -18.906 12.438 9.031 1 90.19 251 ILE A N 1
ATOM 1953 C CA . ILE A 1 251 ? -17.625 11.914 8.562 1 90.19 251 ILE A CA 1
ATOM 1954 C C . ILE A 1 251 ? -17.609 10.391 8.703 1 90.19 251 ILE A C 1
ATOM 1956 O O . ILE A 1 251 ? -17.172 9.68 7.801 1 90.19 251 ILE A O 1
ATOM 1960 N N . LEU A 1 252 ? -18.125 9.938 9.812 1 87.12 252 LEU A N 1
ATOM 1961 C CA . LEU A 1 252 ? -18.203 8.492 10.039 1 87.12 252 LEU A CA 1
ATOM 1962 C C . LEU A 1 252 ? -19.078 7.82 8.992 1 87.12 252 LEU A C 1
ATOM 1964 O O . LEU A 1 252 ? -18.703 6.793 8.422 1 87.12 252 LEU A O 1
ATOM 1968 N N . ARG A 1 253 ? -20.172 8.422 8.742 1 89.25 253 ARG A N 1
ATOM 1969 C CA . ARG A 1 253 ? -21.109 7.852 7.773 1 89.25 253 ARG A CA 1
ATOM 1970 C C . ARG A 1 253 ? -20.547 7.918 6.359 1 89.25 253 ARG A C 1
ATOM 1972 O O . ARG A 1 253 ? -20.797 7.027 5.543 1 89.25 253 ARG A O 1
ATOM 1979 N N . THR A 1 254 ? -19.844 8.977 6.102 1 92.69 254 THR A N 1
ATOM 1980 C CA . THR A 1 254 ? -19.203 9.109 4.801 1 92.69 254 THR A CA 1
ATOM 1981 C C . THR A 1 254 ? -18.188 7.996 4.586 1 92.69 254 THR A C 1
ATOM 1983 O O . THR A 1 254 ? -18.141 7.395 3.51 1 92.69 254 THR A O 1
ATOM 1986 N N . ARG A 1 255 ? -17.422 7.691 5.555 1 90.19 255 ARG A N 1
ATOM 1987 C CA . ARG A 1 255 ? -16.438 6.621 5.461 1 90.19 255 ARG A CA 1
ATOM 1988 C C . ARG A 1 255 ? -17.109 5.27 5.258 1 90.19 255 ARG A C 1
ATOM 1990 O O . ARG A 1 255 ? -16.672 4.469 4.43 1 90.19 255 ARG A O 1
ATOM 1997 N N . GLU A 1 256 ? -18.141 5.066 5.992 1 86.88 256 GLU A N 1
ATOM 1998 C CA . GLU A 1 256 ? -18.875 3.812 5.875 1 86.88 256 GLU A CA 1
ATOM 1999 C C . GLU A 1 256 ? -19.484 3.656 4.48 1 86.88 256 GLU A C 1
ATOM 2001 O O . GLU A 1 256 ? -19.453 2.564 3.908 1 86.88 256 GLU A O 1
ATOM 2006 N N . LEU A 1 257 ? -19.984 4.738 4.059 1 90.81 257 LEU A N 1
ATOM 2007 C CA . LEU A 1 257 ? -20.578 4.703 2.723 1 90.81 257 LEU A CA 1
ATOM 2008 C C . LEU A 1 257 ? -19.516 4.418 1.667 1 90.81 257 LEU A C 1
ATOM 2010 O O . LEU A 1 257 ? -19.75 3.631 0.745 1 90.81 257 LEU A O 1
ATOM 2014 N N . ALA A 1 258 ? -18.359 5.07 1.783 1 92.75 258 ALA A N 1
ATOM 2015 C CA . ALA A 1 258 ? -17.266 4.852 0.838 1 92.75 258 ALA A CA 1
ATOM 2016 C C . ALA A 1 258 ? -16.797 3.396 0.862 1 92.75 258 ALA A C 1
ATOM 2018 O O . ALA A 1 258 ? -16.516 2.812 -0.185 1 92.75 258 ALA A O 1
ATOM 2019 N N . GLU A 1 259 ? -16.75 2.816 1.992 1 88.44 259 GLU A N 1
ATOM 2020 C CA . GLU A 1 259 ? -16.344 1.416 2.115 1 88.44 259 GLU A CA 1
ATOM 2021 C C . GLU A 1 259 ? -17.406 0.49 1.529 1 88.44 259 GLU A C 1
ATOM 2023 O O . GLU A 1 259 ? -17.078 -0.492 0.86 1 88.44 259 GLU A O 1
ATOM 2028 N N . ALA A 1 260 ? -18.609 0.887 1.789 1 85.56 260 ALA A N 1
ATOM 2029 C CA . ALA A 1 260 ? -19.719 0.072 1.277 1 85.56 260 ALA A CA 1
ATOM 2030 C C . ALA A 1 260 ? -19.734 0.067 -0.248 1 85.56 260 ALA A C 1
ATOM 2032 O O . ALA A 1 260 ? -20.078 -0.941 -0.869 1 85.56 260 ALA A O 1
ATOM 2033 N N . LEU A 1 261 ? -19.375 1.154 -0.766 1 90.19 261 LEU A N 1
ATOM 2034 C CA . LEU A 1 261 ? -19.391 1.271 -2.219 1 90.19 261 LEU A CA 1
ATOM 2035 C C . LEU A 1 261 ? -18.062 0.856 -2.824 1 90.19 261 LEU A C 1
ATOM 2037 O O . LEU A 1 261 ? -17.797 1.125 -3.998 1 90.19 261 LEU A O 1
ATOM 2041 N N . LYS A 1 262 ? -17.219 0.227 -2.072 1 88.5 262 LYS A N 1
ATOM 2042 C CA . LYS A 1 262 ? -15.953 -0.387 -2.48 1 88.5 262 LYS A CA 1
ATOM 2043 C C . LYS A 1 262 ? -15.016 0.641 -3.109 1 88.5 262 LYS A C 1
ATOM 2045 O O . LYS A 1 262 ? -14.32 0.341 -4.078 1 88.5 262 LYS A O 1
ATOM 2050 N N . VAL A 1 263 ? -15.047 1.844 -2.564 1 92.56 263 VAL A N 1
ATOM 2051 C CA . VAL A 1 263 ? -14.188 2.912 -3.068 1 92.56 263 VAL A CA 1
ATOM 2052 C C . VAL A 1 263 ? -12.719 2.545 -2.85 1 92.56 263 VAL A C 1
ATOM 2054 O O . VAL A 1 263 ? -11.859 2.895 -3.66 1 92.56 263 VAL A O 1
ATOM 2057 N N . HIS A 1 264 ? -12.422 1.758 -1.847 1 89.88 264 HIS A N 1
ATOM 2058 C CA . HIS A 1 264 ? -11.055 1.449 -1.453 1 89.88 264 HIS A CA 1
ATOM 2059 C C . HIS A 1 264 ? -10.477 0.324 -2.305 1 89.88 264 HIS A C 1
ATOM 2061 O O . HIS A 1 264 ? -9.258 0.157 -2.375 1 89.88 264 HIS A O 1
ATOM 2067 N N . ARG A 1 265 ? -11.273 -0.387 -3.035 1 88 265 ARG A N 1
ATOM 2068 C CA . ARG A 1 265 ? -10.773 -1.596 -3.68 1 88 265 ARG A CA 1
ATOM 2069 C C . ARG A 1 265 ? -10.836 -1.474 -5.199 1 88 265 ARG A C 1
ATOM 2071 O O . ARG A 1 265 ? -9.984 -2.021 -5.906 1 88 265 ARG A O 1
ATOM 2078 N N . MET A 1 266 ? -11.867 -0.818 -5.727 1 87.81 266 MET A N 1
ATOM 2079 C CA . MET A 1 266 ? -12.102 -0.779 -7.168 1 87.81 266 MET A CA 1
ATOM 2080 C C . MET A 1 266 ? -11.461 0.458 -7.785 1 87.81 266 MET A C 1
ATOM 2082 O O . MET A 1 266 ? -11.828 1.586 -7.453 1 87.81 266 MET A O 1
ATOM 2086 N N . PRO A 1 267 ? -10.578 0.245 -8.703 1 90.88 267 PRO A N 1
ATOM 2087 C CA . PRO A 1 267 ? -9.922 1.394 -9.336 1 90.88 267 PRO A CA 1
ATOM 2088 C C . PRO A 1 267 ? -10.836 2.131 -10.312 1 90.88 267 PRO A C 1
ATOM 2090 O O . PRO A 1 267 ? -11.219 1.574 -11.344 1 90.88 267 PRO A O 1
ATOM 2093 N N . LYS A 1 268 ? -11.289 3.26 -9.984 1 92.25 268 LYS A N 1
ATOM 2094 C CA . LYS A 1 268 ? -12.078 4.176 -10.805 1 92.25 268 LYS A CA 1
ATOM 2095 C C . LYS A 1 268 ? -11.656 5.621 -10.57 1 92.25 268 LYS A C 1
ATOM 2097 O O . LYS A 1 268 ? -11.148 5.961 -9.5 1 92.25 268 LYS A O 1
ATOM 2102 N N . ASP A 1 269 ? -11.867 6.438 -11.516 1 92.56 269 ASP A N 1
ATOM 2103 C CA . ASP A 1 269 ? -11.469 7.84 -11.406 1 92.56 269 ASP A CA 1
ATOM 2104 C C . ASP A 1 269 ? -12.133 8.5 -10.195 1 92.56 269 ASP A C 1
ATOM 2106 O O . ASP A 1 269 ? -11.477 9.188 -9.414 1 92.56 269 ASP A O 1
ATOM 2110 N N . ASP A 1 270 ? -13.391 8.25 -10.031 1 94.12 270 ASP A N 1
ATOM 2111 C CA . ASP A 1 270 ? -14.117 8.844 -8.906 1 94.12 270 ASP A CA 1
ATOM 2112 C C . ASP A 1 270 ? -13.562 8.344 -7.574 1 94.12 270 ASP A C 1
ATOM 2114 O O . ASP A 1 270 ? -13.516 9.102 -6.598 1 94.12 270 ASP A O 1
ATOM 2118 N N . HIS A 1 271 ? -13.211 7.117 -7.523 1 95.62 271 HIS A N 1
ATOM 2119 C CA . HIS A 1 271 ? -12.703 6.527 -6.289 1 95.62 271 HIS A CA 1
ATOM 2120 C C . HIS A 1 271 ? -11.375 7.152 -5.887 1 95.62 271 HIS A C 1
ATOM 2122 O O . HIS A 1 271 ? -11.094 7.301 -4.695 1 95.62 271 HIS A O 1
ATOM 2128 N N . VAL A 1 272 ? -10.609 7.523 -6.906 1 96.88 272 VAL A N 1
ATOM 2129 C CA . VAL A 1 272 ? -9.352 8.203 -6.637 1 96.88 272 VAL A CA 1
ATOM 2130 C C . VAL A 1 272 ? -9.617 9.539 -5.953 1 96.88 272 VAL A C 1
ATOM 2132 O O . VAL A 1 272 ? -9.047 9.836 -4.898 1 96.88 272 VAL A O 1
ATOM 2135 N N . VAL A 1 273 ? -10.516 10.266 -6.531 1 95.69 273 VAL A N 1
ATOM 2136 C CA . VAL A 1 273 ? -10.828 11.602 -6.031 1 95.69 273 VAL A CA 1
ATOM 2137 C C . VAL A 1 273 ? -11.406 11.5 -4.621 1 95.69 273 VAL A C 1
ATOM 2139 O O . VAL A 1 273 ? -11 12.234 -3.719 1 95.69 273 VAL A O 1
ATOM 2142 N N . ILE A 1 274 ? -12.305 10.578 -4.41 1 96.81 274 ILE A N 1
ATOM 2143 C CA . ILE A 1 274 ? -12.945 10.383 -3.115 1 96.81 274 ILE A CA 1
ATOM 2144 C C . ILE A 1 274 ? -11.898 10.016 -2.07 1 96.81 274 ILE A C 1
ATOM 2146 O O . ILE A 1 274 ? -11.883 10.57 -0.969 1 96.81 274 ILE A O 1
ATOM 2150 N N . GLY A 1 275 ? -11 9.102 -2.445 1 95.69 275 GLY A N 1
ATOM 2151 C CA . GLY A 1 275 ? -9.961 8.68 -1.518 1 95.69 275 GLY A CA 1
ATOM 2152 C C . GLY A 1 275 ? -9.055 9.82 -1.083 1 95.69 275 GLY A C 1
ATOM 2153 O O . GLY A 1 275 ? -8.734 9.945 0.101 1 95.69 275 GLY A O 1
ATOM 2154 N N . LEU A 1 276 ? -8.672 10.68 -1.959 1 95.06 276 LEU A N 1
ATOM 2155 C CA . LEU A 1 276 ? -7.77 11.789 -1.668 1 95.06 276 LEU A CA 1
ATOM 2156 C C . LEU A 1 276 ? -8.453 12.836 -0.806 1 95.06 276 LEU A C 1
ATOM 2158 O O . LEU A 1 276 ? -7.809 13.516 -0.005 1 95.06 276 LEU A O 1
ATOM 2162 N N . LEU A 1 277 ? -9.758 12.891 -0.958 1 94.25 277 LEU A N 1
ATOM 2163 C CA . LEU A 1 277 ? -10.492 13.906 -0.208 1 94.25 277 LEU A CA 1
ATOM 2164 C C . LEU A 1 277 ? -10.859 13.398 1.183 1 94.25 277 LEU A C 1
ATOM 2166 O O . LEU A 1 277 ? -10.938 14.18 2.133 1 94.25 277 LEU A O 1
ATOM 2170 N N . ILE A 1 278 ? -11.031 12.109 1.364 1 93.5 278 ILE A N 1
ATOM 2171 C CA . ILE A 1 278 ? -11.445 11.547 2.646 1 93.5 278 ILE A CA 1
ATOM 2172 C C . ILE A 1 278 ? -10.266 11.547 3.613 1 93.5 278 ILE A C 1
ATOM 2174 O O . ILE A 1 278 ? -10.445 11.742 4.82 1 93.5 278 ILE A O 1
ATOM 2178 N N . GLU A 1 279 ? -9.094 11.383 3.133 1 90.88 279 GLU A N 1
ATOM 2179 C CA . GLU A 1 279 ? -7.93 11.188 3.992 1 90.88 279 GLU A CA 1
ATOM 2180 C C . GLU A 1 279 ? -7.719 12.383 4.918 1 90.88 279 GLU A C 1
ATOM 2182 O O . GLU A 1 279 ? -7.664 12.227 6.141 1 90.88 279 GLU A O 1
ATOM 2187 N N . PRO A 1 280 ? -7.684 13.578 4.414 1 88.88 280 PRO A N 1
ATOM 2188 C CA . PRO A 1 280 ? -7.445 14.703 5.316 1 88.88 280 PRO A CA 1
ATOM 2189 C C . PRO A 1 280 ? -8.688 15.086 6.121 1 88.88 280 PRO A C 1
ATOM 2191 O O . PRO A 1 280 ? -8.594 15.852 7.082 1 88.88 280 PRO A O 1
ATOM 2194 N N . LEU A 1 281 ? -9.812 14.555 5.684 1 88.5 281 LEU A N 1
ATOM 2195 C CA . LEU A 1 281 ? -11.062 14.82 6.387 1 88.5 281 LEU A CA 1
ATOM 2196 C C . LEU A 1 281 ? -11.055 14.18 7.77 1 88.5 281 LEU A C 1
ATOM 2198 O O . LEU A 1 281 ? -11.719 14.664 8.688 1 88.5 281 LEU A O 1
ATOM 2202 N N . GLN A 1 282 ? -10.172 13.227 7.902 1 80.44 282 GLN A N 1
ATOM 2203 C CA . GLN A 1 282 ? -10.172 12.414 9.117 1 80.44 282 GLN A CA 1
ATOM 2204 C C . GLN A 1 282 ? -9.227 12.984 10.164 1 80.44 282 GLN A C 1
ATOM 2206 O O . GLN A 1 282 ? -8.469 13.914 9.875 1 80.44 282 GLN A O 1
ATOM 2211 N N . SER A 1 283 ? -9.445 12.383 11.328 1 72.94 283 SER A N 1
ATOM 2212 C CA . SER A 1 283 ? -8.562 12.75 12.43 1 72.94 283 SER A CA 1
ATOM 2213 C C . SER A 1 283 ? -7.105 12.445 12.094 1 72.94 283 SER A C 1
ATOM 2215 O O . SER A 1 283 ? -6.809 11.43 11.461 1 72.94 283 SER A O 1
ATOM 2217 N N . GLN A 1 284 ? -6.316 13.273 12.539 1 68.38 284 GLN A N 1
ATOM 2218 C CA . GLN A 1 284 ? -4.902 13.156 12.203 1 68.38 284 GLN A CA 1
ATOM 2219 C C . GLN A 1 284 ? -4.113 12.531 13.352 1 68.38 284 GLN A C 1
ATOM 2221 O O . GLN A 1 284 ? -2.885 12.445 13.297 1 68.38 284 GLN A O 1
ATOM 2226 N N . THR A 1 285 ? -4.859 12.023 14.328 1 69.69 285 THR A N 1
ATOM 2227 C CA . THR A 1 285 ? -4.172 11.414 15.461 1 69.69 285 THR A CA 1
ATOM 2228 C C . THR A 1 285 ? -3.791 9.969 15.148 1 69.69 285 THR A C 1
ATOM 2230 O O . THR A 1 285 ? -4.648 9.156 14.789 1 69.69 285 THR A O 1
ATOM 2233 N N . PRO A 1 286 ? -2.572 9.648 15.281 1 62.06 286 PRO A N 1
ATOM 2234 C CA . PRO A 1 286 ? -2.1 8.32 14.906 1 62.06 286 PRO A CA 1
ATOM 2235 C C . PRO A 1 286 ? -2.727 7.207 15.742 1 62.06 286 PRO A C 1
ATOM 2237 O O . PRO A 1 286 ? -2.887 6.082 15.266 1 62.06 286 PRO A O 1
ATOM 2240 N N . ASP A 1 287 ? -3.125 7.516 16.891 1 62.38 287 ASP A N 1
ATOM 2241 C CA . ASP A 1 287 ? -3.621 6.469 17.781 1 62.38 287 ASP A CA 1
ATOM 2242 C C . ASP A 1 287 ? -5.109 6.223 17.562 1 62.38 287 ASP A C 1
ATOM 2244 O O . ASP A 1 287 ? -5.672 5.262 18.094 1 62.38 287 ASP A O 1
ATOM 2248 N N . ASP A 1 288 ? -5.598 7.047 16.781 1 59.62 288 ASP A N 1
ATOM 2249 C CA . ASP A 1 288 ? -7.016 6.871 16.484 1 59.62 288 ASP A CA 1
ATOM 2250 C C . ASP A 1 288 ? -7.219 5.812 15.398 1 59.62 288 ASP A C 1
ATOM 2252 O O . ASP A 1 288 ? -6.844 6.02 14.242 1 59.62 288 ASP A O 1
ATOM 2256 N N . GLN A 1 289 ? -7.641 4.758 15.852 1 57.44 289 GLN A N 1
ATOM 2257 C CA . GLN A 1 289 ? -7.824 3.641 14.938 1 57.44 289 GLN A CA 1
ATOM 2258 C C . GLN A 1 289 ? -8.742 4.023 13.773 1 57.44 289 GLN A C 1
ATOM 2260 O O . GLN A 1 289 ? -8.664 3.436 12.695 1 57.44 289 GLN A O 1
ATOM 2265 N N . THR A 1 290 ? -9.531 4.984 14.055 1 54.28 290 THR A N 1
ATOM 2266 C CA . THR A 1 290 ? -10.453 5.41 13.008 1 54.28 290 THR A CA 1
ATOM 2267 C C . THR A 1 290 ? -9.891 6.613 12.258 1 54.28 290 THR A C 1
ATOM 2269 O O . THR A 1 290 ? -10.547 7.148 11.359 1 54.28 290 THR A O 1
ATOM 2272 N N . GLY A 1 291 ? -8.742 7.008 12.711 1 57.75 291 GLY A N 1
ATOM 2273 C CA . GLY A 1 291 ? -8.219 8.234 12.133 1 57.75 291 GLY A CA 1
ATOM 2274 C C . GLY A 1 291 ? -7.344 7.984 10.914 1 57.75 291 GLY A C 1
ATOM 2275 O O . GLY A 1 291 ? -7.512 6.988 10.211 1 57.75 291 GLY A O 1
ATOM 2276 N N . TYR A 1 292 ? -6.555 9 10.617 1 59.59 292 TYR A N 1
ATOM 2277 C CA . TYR A 1 292 ? -5.648 9.078 9.477 1 59.59 292 TYR A CA 1
ATOM 2278 C C . TYR A 1 292 ? -4.555 8.023 9.578 1 59.59 292 TYR A C 1
ATOM 2280 O O . TYR A 1 292 ? -3.711 8.078 10.477 1 59.59 292 TYR A O 1
ATOM 2288 N N . HIS A 1 293 ? -4.688 7.016 8.852 1 63.56 293 HIS A N 1
ATOM 2289 C CA . HIS A 1 293 ? -3.611 6.031 8.844 1 63.56 293 HIS A CA 1
ATOM 2290 C C . HIS A 1 293 ? -3.029 5.859 7.441 1 63.56 293 HIS A C 1
ATOM 2292 O O . HIS A 1 293 ? -2.316 4.891 7.176 1 63.56 293 HIS A O 1
ATOM 2298 N N . GLY A 1 294 ? -3.332 6.816 6.645 1 79.19 294 GLY A N 1
ATOM 2299 C CA . GLY A 1 294 ? -2.809 6.73 5.289 1 79.19 294 GLY A CA 1
ATOM 2300 C C . GLY A 1 294 ? -3.51 5.684 4.445 1 79.19 294 GLY A C 1
ATOM 2301 O O . GLY A 1 294 ? -3.041 5.34 3.359 1 79.19 294 GLY A O 1
ATOM 2302 N N . PHE A 1 295 ? -4.691 5.188 4.934 1 87.25 295 PHE A N 1
ATOM 2303 C CA . PHE A 1 295 ? -5.379 4.109 4.234 1 87.25 295 PHE A CA 1
ATOM 2304 C C . PHE A 1 295 ? -5.98 4.605 2.926 1 87.25 295 PHE A C 1
ATOM 2306 O O . PHE A 1 295 ? -5.777 3.992 1.874 1 87.25 295 PHE A O 1
ATOM 2313 N N . TRP A 1 296 ? -6.734 5.652 3.008 1 92.56 296 TRP A N 1
ATOM 2314 C CA . TRP A 1 296 ? -7.41 6.16 1.819 1 92.56 296 TRP A CA 1
ATOM 2315 C C . TRP A 1 296 ? -6.406 6.719 0.818 1 92.56 296 TRP A C 1
ATOM 2317 O O . TRP A 1 296 ? -6.582 6.574 -0.394 1 92.56 296 TRP A O 1
ATOM 2327 N N . LEU A 1 297 ? -5.383 7.383 1.352 1 93.44 297 LEU A N 1
ATOM 2328 C CA . LEU A 1 297 ? -4.32 7.852 0.471 1 93.44 297 LEU A CA 1
ATOM 2329 C C . LEU A 1 297 ? -3.648 6.68 -0.239 1 93.44 297 LEU A C 1
ATOM 2331 O O . LEU A 1 297 ? -3.406 6.734 -1.446 1 93.44 297 LEU A O 1
ATOM 2335 N N . ALA A 1 298 ? -3.387 5.656 0.491 1 92.5 298 ALA A N 1
ATOM 2336 C CA . ALA A 1 298 ? -2.775 4.465 -0.091 1 92.5 298 ALA A CA 1
ATOM 2337 C C . ALA A 1 298 ? -3.68 3.846 -1.151 1 92.5 298 ALA A C 1
ATOM 2339 O O . ALA A 1 298 ? -3.211 3.43 -2.213 1 92.5 298 ALA A O 1
ATOM 2340 N N . SER A 1 299 ? -4.949 3.77 -0.837 1 93.12 299 SER A N 1
ATOM 2341 C CA . SER A 1 299 ? -5.906 3.221 -1.791 1 93.12 299 SER A CA 1
ATOM 2342 C C . SER A 1 299 ? -5.957 4.055 -3.066 1 93.12 299 SER A C 1
ATOM 2344 O O . SER A 1 299 ? -5.934 3.51 -4.172 1 93.12 299 SER A O 1
ATOM 2346 N N . ALA A 1 300 ? -6.012 5.359 -2.9 1 96.12 300 ALA A N 1
ATOM 2347 C CA . ALA A 1 300 ? -6.055 6.242 -4.062 1 96.12 300 ALA A CA 1
ATOM 2348 C C . ALA A 1 300 ? -4.793 6.098 -4.906 1 96.12 300 ALA A C 1
ATOM 2350 O O . ALA A 1 300 ? -4.863 6.07 -6.141 1 96.12 300 ALA A O 1
ATOM 2351 N N . THR A 1 301 ? -3.676 6.031 -4.25 1 95.56 301 THR A N 1
ATOM 2352 C CA . THR A 1 301 ? -2.406 5.891 -4.953 1 95.56 301 THR A CA 1
ATOM 2353 C C . THR A 1 301 ? -2.359 4.574 -5.727 1 95.56 301 THR A C 1
ATOM 2355 O O . THR A 1 301 ? -1.935 4.543 -6.883 1 95.56 301 THR A O 1
ATOM 2358 N N . ARG A 1 302 ? -2.805 3.504 -5.109 1 92.62 302 ARG A N 1
ATOM 2359 C CA . ARG A 1 302 ? -2.859 2.213 -5.785 1 92.62 302 ARG A CA 1
ATOM 2360 C C . ARG A 1 302 ? -3.791 2.266 -6.996 1 92.62 302 ARG A C 1
ATOM 2362 O O . ARG A 1 302 ? -3.48 1.706 -8.047 1 92.62 302 ARG A O 1
ATOM 2369 N N . HIS A 1 303 ? -4.938 2.926 -6.84 1 94.12 303 HIS A N 1
ATOM 2370 C CA . HIS A 1 303 ? -5.867 3.07 -7.953 1 94.12 303 HIS A CA 1
ATOM 2371 C C . HIS A 1 303 ? -5.215 3.799 -9.125 1 94.12 303 HIS A C 1
ATOM 2373 O O . HIS A 1 303 ? -5.406 3.416 -10.281 1 94.12 303 HIS A O 1
ATOM 2379 N N . LEU A 1 304 ? -4.492 4.809 -8.789 1 95.94 304 LEU A N 1
ATOM 2380 C CA . LEU A 1 304 ? -3.816 5.578 -9.836 1 95.94 304 LEU A CA 1
ATOM 2381 C C . LEU A 1 304 ? -2.822 4.707 -10.594 1 95.94 304 LEU A C 1
ATOM 2383 O O . LEU A 1 304 ? -2.719 4.797 -11.82 1 95.94 304 LEU A O 1
ATOM 2387 N N . MET A 1 305 ? -2.143 3.863 -9.922 1 92.88 305 MET A N 1
ATOM 2388 C CA . MET A 1 305 ? -1.184 2.961 -10.555 1 92.88 305 MET A CA 1
ATOM 2389 C C . MET A 1 305 ? -1.897 1.89 -11.375 1 92.88 305 MET A C 1
ATOM 2391 O O . MET A 1 305 ? -1.476 1.569 -12.484 1 92.88 305 MET A O 1
ATOM 2395 N N . ASP A 1 306 ? -2.986 1.383 -10.828 1 89.06 306 ASP A N 1
ATOM 2396 C CA . ASP A 1 306 ? -3.744 0.343 -11.516 1 89.06 306 ASP A CA 1
ATOM 2397 C C . ASP A 1 306 ? -4.355 0.875 -12.812 1 89.06 306 ASP A C 1
ATOM 2399 O O . ASP A 1 306 ? -4.492 0.137 -13.789 1 89.06 306 ASP A O 1
ATOM 2403 N N . LEU A 1 307 ? -4.727 2.146 -12.773 1 91.69 307 LEU A N 1
ATOM 2404 C CA . LEU A 1 307 ? -5.328 2.773 -13.945 1 91.69 307 LEU A CA 1
ATOM 2405 C C . LEU A 1 307 ? -4.254 3.193 -14.945 1 91.69 307 LEU A C 1
ATOM 2407 O O . LEU A 1 307 ? -4.57 3.65 -16.047 1 91.69 307 LEU A O 1
ATOM 2411 N N . GLY A 1 308 ? -3.01 3.074 -14.578 1 90.81 308 GLY A N 1
ATOM 2412 C CA . GLY A 1 308 ? -1.899 3.373 -15.469 1 90.81 308 GLY A CA 1
ATOM 2413 C C . GLY A 1 308 ? -1.643 4.859 -15.625 1 90.81 308 GLY A C 1
ATOM 2414 O O . GLY A 1 308 ? -1.03 5.289 -16.609 1 90.81 308 GLY A O 1
ATOM 2415 N N . ILE A 1 309 ? -2.094 5.641 -14.648 1 92.69 309 ILE A N 1
ATOM 2416 C CA . ILE A 1 309 ? -1.969 7.09 -14.758 1 92.69 309 ILE A CA 1
ATOM 2417 C C . ILE A 1 309 ? -0.502 7.492 -14.617 1 92.69 309 ILE A C 1
ATOM 2419 O O . ILE A 1 309 ? -0.102 8.57 -15.07 1 92.69 309 ILE A O 1
ATOM 2423 N N . ASN A 1 310 ? 0.289 6.684 -14.016 1 92.56 310 ASN A N 1
ATOM 2424 C CA . ASN A 1 310 ? 1.705 6.973 -13.812 1 92.56 310 ASN A CA 1
ATOM 2425 C C . ASN A 1 310 ? 2.506 6.758 -15.094 1 92.56 310 ASN A C 1
ATOM 2427 O O . ASN A 1 310 ? 3.703 7.051 -15.141 1 92.56 310 ASN A O 1
ATOM 2431 N N . HIS A 1 311 ? 1.834 6.227 -16.109 1 90.25 311 HIS A N 1
ATOM 2432 C CA . HIS A 1 311 ? 2.479 6 -17.391 1 90.25 311 HIS A CA 1
ATOM 2433 C C . HIS A 1 311 ? 2.098 7.082 -18.391 1 90.25 311 HIS A C 1
ATOM 2435 O O . HIS A 1 311 ? 0.915 7.285 -18.672 1 90.25 311 HIS A O 1
ATOM 2441 N N . LYS A 1 312 ? 3.031 7.656 -19 1 86.12 312 LYS A N 1
ATOM 2442 C CA . LYS A 1 312 ? 2.801 8.703 -19.984 1 86.12 312 LYS A CA 1
ATOM 2443 C C . LYS A 1 312 ? 2.031 8.164 -21.188 1 86.12 312 LYS A C 1
ATOM 2445 O O . LYS A 1 312 ? 1.189 8.859 -21.766 1 86.12 312 LYS A O 1
ATOM 2450 N N . SER A 1 313 ? 2.287 6.945 -21.562 1 84.12 313 SER A N 1
ATOM 2451 C CA . SER A 1 313 ? 1.638 6.32 -22.719 1 84.12 313 SER A CA 1
ATOM 2452 C C . SER A 1 313 ? 0.134 6.191 -22.5 1 84.12 313 SER A C 1
ATOM 2454 O O . SER A 1 313 ? -0.65 6.344 -23.438 1 84.12 313 SER A O 1
ATOM 2456 N N . VAL A 1 314 ? -0.239 6.016 -21.266 1 85.19 314 VAL A N 1
ATOM 2457 C CA . VAL A 1 314 ? -1.647 5.785 -20.953 1 85.19 314 VAL A CA 1
ATOM 2458 C C . VAL A 1 314 ? -2.375 7.125 -20.844 1 85.19 314 VAL A C 1
ATOM 2460 O O . VAL A 1 314 ? -3.471 7.289 -21.391 1 85.19 314 VAL A O 1
ATOM 2463 N N . ILE A 1 315 ? -1.772 8.039 -20.156 1 83.75 315 ILE A N 1
ATOM 2464 C CA . ILE A 1 315 ? -2.445 9.305 -19.906 1 83.75 315 ILE A CA 1
ATOM 2465 C C . ILE A 1 315 ? -2.506 10.125 -21.188 1 83.75 315 ILE A C 1
ATOM 2467 O O . ILE A 1 315 ? -3.43 10.914 -21.391 1 83.75 315 ILE A O 1
ATOM 2471 N N . SER A 1 316 ? -1.568 9.859 -22.109 1 76.44 316 SER A N 1
ATOM 2472 C CA . SER A 1 316 ? -1.562 10.586 -23.375 1 76.44 316 SER A CA 1
ATOM 2473 C C . SER A 1 316 ? -2.52 9.945 -24.375 1 76.44 316 SER A C 1
ATOM 2475 O O . SER A 1 316 ? -2.836 10.547 -25.406 1 76.44 316 SER A O 1
ATOM 2477 N N . SER A 1 317 ? -2.953 8.859 -23.875 1 73.38 317 SER A N 1
ATOM 2478 C CA . SER A 1 317 ? -3.83 8.164 -24.812 1 73.38 317 SER A CA 1
ATOM 2479 C C . SER A 1 317 ? -5.172 8.875 -24.938 1 73.38 317 SER A C 1
ATOM 2481 O O . SER A 1 317 ? -5.609 9.562 -24.016 1 73.38 317 SER A O 1
ATOM 2483 N N . ALA A 1 318 ? -5.703 8.992 -26.109 1 61.44 318 ALA A N 1
ATOM 2484 C CA . ALA A 1 318 ? -6.848 9.766 -26.578 1 61.44 318 ALA A CA 1
ATOM 2485 C C . ALA A 1 318 ? -8.141 9.305 -25.922 1 61.44 318 ALA A C 1
ATOM 2487 O O . ALA A 1 318 ? -9.188 9.93 -26.094 1 61.44 318 ALA A O 1
ATOM 2488 N N . ASN A 1 319 ? -7.98 8.469 -25.031 1 68.88 319 ASN A N 1
ATOM 2489 C CA . ASN A 1 319 ? -9.234 7.852 -24.609 1 68.88 319 ASN A CA 1
ATOM 2490 C C . ASN A 1 319 ? -9.883 8.625 -23.469 1 68.88 319 ASN A C 1
ATOM 2492 O O . ASN A 1 319 ? -11.031 8.359 -23.109 1 68.88 319 ASN A O 1
ATOM 2496 N N . ARG A 1 320 ? -9.164 9.625 -22.953 1 76.06 320 ARG A N 1
ATOM 2497 C CA . ARG A 1 320 ? -9.75 10.352 -21.828 1 76.06 320 ARG A CA 1
ATOM 2498 C C . ARG A 1 320 ? -10.078 11.789 -22.219 1 76.06 320 ARG A C 1
ATOM 2500 O O . ARG A 1 320 ? -9.359 12.406 -23.016 1 76.06 320 ARG A O 1
ATOM 2507 N N . ASP A 1 321 ? -11.273 12.203 -21.75 1 78.56 321 ASP A N 1
ATOM 2508 C CA . ASP A 1 321 ? -11.625 13.609 -21.922 1 78.56 321 ASP A CA 1
ATOM 2509 C C . ASP A 1 321 ? -10.578 14.516 -21.297 1 78.56 321 ASP A C 1
ATOM 2511 O O . ASP A 1 321 ? -9.906 14.133 -20.328 1 78.56 321 ASP A O 1
ATOM 2515 N N . THR A 1 322 ? -10.445 15.633 -21.859 1 78.12 322 THR A N 1
ATOM 2516 C CA . THR A 1 322 ? -9.406 16.562 -21.438 1 78.12 322 THR A CA 1
ATOM 2517 C C . THR A 1 322 ? -9.578 16.953 -19.969 1 78.12 322 THR A C 1
ATOM 2519 O O . THR A 1 322 ? -8.594 17.094 -19.25 1 78.12 322 THR A O 1
ATOM 2522 N N . GLU A 1 323 ? -10.773 17.141 -19.578 1 77 323 GLU A N 1
ATOM 2523 C CA . GLU A 1 323 ? -11.031 17.531 -18.203 1 77 323 GLU A CA 1
ATOM 2524 C C . GLU A 1 323 ? -10.695 16.391 -17.234 1 77 323 GLU A C 1
ATOM 2526 O O . GLU A 1 323 ? -10.086 16.625 -16.188 1 77 323 GLU A O 1
ATOM 2531 N N . GLU A 1 324 ? -11.102 15.258 -17.609 1 81.44 324 GLU A N 1
ATOM 2532 C CA . GLU A 1 324 ? -10.805 14.094 -16.781 1 81.44 324 GLU A CA 1
ATOM 2533 C C . GLU A 1 324 ? -9.305 13.82 -16.719 1 81.44 324 GLU A C 1
ATOM 2535 O O . GLU A 1 324 ? -8.781 13.445 -15.664 1 81.44 324 GLU A O 1
ATOM 2540 N N . ARG A 1 325 ? -8.703 14.055 -17.844 1 85 325 ARG A N 1
ATOM 2541 C CA . ARG A 1 325 ? -7.254 13.883 -17.891 1 85 325 ARG A CA 1
ATOM 2542 C C . ARG A 1 325 ? -6.551 14.867 -16.953 1 85 325 ARG A C 1
ATOM 2544 O O . ARG A 1 325 ? -5.641 14.484 -16.219 1 85 325 ARG A O 1
ATOM 2551 N N . GLY A 1 326 ? -6.984 16.109 -16.984 1 83.06 326 GLY A N 1
ATOM 2552 C CA . GLY A 1 326 ? -6.406 17.109 -16.109 1 83.06 326 GLY A CA 1
ATOM 2553 C C . GLY A 1 326 ? -6.586 16.781 -14.641 1 83.06 326 GLY A C 1
ATOM 2554 O O . GLY A 1 326 ? -5.652 16.938 -13.844 1 83.06 326 GLY A O 1
ATOM 2555 N N . THR A 1 327 ? -7.734 16.297 -14.297 1 85.19 327 THR A N 1
ATOM 2556 C CA . THR A 1 327 ? -8.031 15.945 -12.906 1 85.19 327 THR A CA 1
ATOM 2557 C C . THR A 1 327 ? -7.16 14.781 -12.453 1 85.19 327 THR A C 1
ATOM 2559 O O . THR A 1 327 ? -6.633 14.789 -11.336 1 85.19 327 THR A O 1
ATOM 2562 N N . MET A 1 328 ? -6.957 13.797 -13.312 1 90.12 328 MET A N 1
ATOM 2563 C CA . MET A 1 328 ? -6.184 12.617 -12.93 1 90.12 328 MET A CA 1
ATOM 2564 C C . MET A 1 328 ? -4.703 12.953 -12.82 1 90.12 328 MET A C 1
ATOM 2566 O O . MET A 1 328 ? -4.004 12.414 -11.953 1 90.12 328 MET A O 1
ATOM 2570 N N . ILE A 1 329 ? -4.25 13.836 -13.672 1 87.5 329 ILE A N 1
ATOM 2571 C CA . ILE A 1 329 ? -2.861 14.266 -13.578 1 87.5 329 ILE A CA 1
ATOM 2572 C C . ILE A 1 329 ? -2.641 15.016 -12.266 1 87.5 329 ILE A C 1
ATOM 2574 O O . ILE A 1 329 ? -1.646 14.789 -11.57 1 87.5 329 ILE A O 1
ATOM 2578 N N . PHE A 1 330 ? -3.568 15.867 -11.945 1 87.56 330 PHE A N 1
ATOM 2579 C CA . PHE A 1 330 ? -3.473 16.594 -10.68 1 87.56 330 PHE A CA 1
ATOM 2580 C C . PHE A 1 330 ? -3.543 15.625 -9.508 1 87.56 330 PHE A C 1
ATOM 2582 O O . PHE A 1 330 ? -2.799 15.766 -8.531 1 87.56 330 PHE A O 1
ATOM 2589 N N . ALA A 1 331 ? -4.438 14.703 -9.617 1 92.81 331 ALA A N 1
ATOM 2590 C CA . ALA A 1 331 ? -4.586 13.703 -8.562 1 92.81 331 ALA A CA 1
ATOM 2591 C C . ALA A 1 331 ? -3.287 12.93 -8.359 1 92.81 331 ALA A C 1
ATOM 2593 O O . ALA A 1 331 ? -2.912 12.625 -7.223 1 92.81 331 ALA A O 1
ATOM 2594 N N . TRP A 1 332 ? -2.604 12.617 -9.445 1 93.81 332 TRP A N 1
ATOM 2595 C CA . TRP A 1 332 ? -1.341 11.891 -9.336 1 93.81 332 TRP A CA 1
ATOM 2596 C C . TRP A 1 332 ? -0.314 12.703 -8.555 1 93.81 332 TRP A C 1
ATOM 2598 O O . TRP A 1 332 ? 0.313 12.188 -7.625 1 93.81 332 TRP A O 1
ATOM 2608 N N . TRP A 1 333 ? -0.177 13.914 -8.906 1 90.94 333 TRP A N 1
ATOM 2609 C CA . TRP A 1 333 ? 0.839 14.742 -8.258 1 90.94 333 TRP A CA 1
ATOM 2610 C C . TRP A 1 333 ? 0.471 15.023 -6.805 1 90.94 333 TRP A C 1
ATOM 2612 O O . TRP A 1 333 ? 1.343 15.055 -5.934 1 90.94 333 TRP A O 1
ATOM 2622 N N . MET A 1 334 ? -0.783 15.242 -6.566 1 91.44 334 MET A N 1
ATOM 2623 C CA . MET A 1 334 ? -1.224 15.398 -5.18 1 91.44 334 MET A CA 1
ATOM 2624 C C . MET A 1 334 ? -0.894 14.156 -4.363 1 91.44 334 MET A C 1
ATOM 2626 O O . MET A 1 334 ? -0.412 14.258 -3.234 1 91.44 334 MET A O 1
ATOM 2630 N N . ALA A 1 335 ? -1.181 13.016 -4.949 1 94.94 335 ALA A N 1
ATOM 2631 C CA . ALA A 1 335 ? -0.877 11.758 -4.266 1 94.94 335 ALA A CA 1
ATOM 2632 C C . ALA A 1 335 ? 0.62 11.625 -4 1 94.94 335 ALA A C 1
ATOM 2634 O O . ALA A 1 335 ? 1.028 11.18 -2.926 1 94.94 335 ALA A O 1
ATOM 2635 N N . CYS A 1 336 ? 1.371 12.039 -4.973 1 94.69 336 CYS A N 1
ATOM 2636 C CA . CYS A 1 336 ? 2.822 11.953 -4.855 1 94.69 336 CYS A CA 1
ATOM 2637 C C . CYS A 1 336 ? 3.33 12.828 -3.713 1 94.69 336 CYS A C 1
ATOM 2639 O O . CYS A 1 336 ? 4.133 12.383 -2.893 1 94.69 336 CYS A O 1
ATOM 2641 N N . ILE A 1 337 ? 2.863 14.023 -3.635 1 92.94 337 ILE A N 1
ATOM 2642 C CA . ILE A 1 337 ? 3.303 14.977 -2.623 1 92.94 337 ILE A CA 1
ATOM 2643 C C . ILE A 1 337 ? 2.787 14.547 -1.251 1 92.94 337 ILE A C 1
ATOM 2645 O O . ILE A 1 337 ? 3.551 14.492 -0.283 1 92.94 337 ILE A O 1
ATOM 2649 N N . CYS A 1 338 ? 1.534 14.164 -1.184 1 93.69 338 CYS A N 1
ATOM 2650 C CA . CYS A 1 338 ? 0.927 13.773 0.084 1 93.69 338 CYS A CA 1
ATOM 2651 C C . CYS A 1 338 ? 1.56 12.5 0.623 1 93.69 338 CYS A C 1
ATOM 2653 O O . CYS A 1 338 ? 1.742 12.352 1.832 1 93.69 338 CYS A O 1
ATOM 2655 N N . ASP A 1 339 ? 1.897 11.602 -0.249 1 95.44 339 ASP A N 1
ATOM 2656 C CA . ASP A 1 339 ? 2.521 10.352 0.178 1 95.44 339 ASP A CA 1
ATOM 2657 C C . ASP A 1 339 ? 3.873 10.617 0.839 1 95.44 339 ASP A C 1
ATOM 2659 O O . ASP A 1 339 ? 4.188 10.023 1.877 1 95.44 339 ASP A O 1
ATOM 2663 N N . ALA A 1 340 ? 4.602 11.469 0.219 1 96.5 340 ALA A N 1
ATOM 2664 C CA . ALA A 1 340 ? 5.922 11.797 0.748 1 96.5 340 ALA A CA 1
ATOM 2665 C C . ALA A 1 340 ? 5.82 12.461 2.117 1 96.5 340 ALA A C 1
ATOM 2667 O O . ALA A 1 340 ? 6.469 12.031 3.074 1 96.5 340 ALA A O 1
ATOM 2668 N N . TYR A 1 341 ? 5.012 13.453 2.199 1 94.38 341 TYR A N 1
ATOM 2669 C CA . TYR A 1 341 ? 4.883 14.188 3.453 1 94.38 341 TYR A CA 1
ATOM 2670 C C . TYR A 1 341 ? 4.262 13.312 4.535 1 94.38 341 TYR A C 1
ATOM 2672 O O . TYR A 1 341 ? 4.734 13.297 5.676 1 94.38 341 TYR A O 1
ATOM 2680 N N . ALA A 1 342 ? 3.244 12.547 4.148 1 92.88 342 ALA A N 1
ATOM 2681 C CA . ALA A 1 342 ? 2.574 11.703 5.129 1 92.88 342 ALA A CA 1
ATOM 2682 C C . ALA A 1 342 ? 3.523 10.633 5.672 1 92.88 342 ALA A C 1
ATOM 2684 O O . ALA A 1 342 ? 3.508 10.336 6.871 1 92.88 342 ALA A O 1
ATOM 2685 N N . SER A 1 343 ? 4.281 10.062 4.766 1 94.19 343 SER A N 1
ATOM 2686 C CA . SER A 1 343 ? 5.223 9.039 5.207 1 94.19 343 SER A CA 1
ATOM 2687 C C . SER A 1 343 ? 6.219 9.609 6.215 1 94.19 343 SER A C 1
ATOM 2689 O O . SER A 1 343 ? 6.551 8.945 7.203 1 94.19 343 SER A O 1
ATOM 2691 N N . LEU A 1 344 ? 6.652 10.805 6.02 1 95.88 344 LEU A N 1
ATOM 2692 C CA . LEU A 1 344 ? 7.621 11.43 6.914 1 95.88 344 LEU A CA 1
ATOM 2693 C C . LEU A 1 344 ? 6.961 11.852 8.219 1 95.88 344 LEU A C 1
ATOM 2695 O O . LEU A 1 344 ? 7.504 11.617 9.305 1 95.88 344 LEU A O 1
ATOM 2699 N N . TYR A 1 345 ? 5.773 12.461 8.109 1 92.62 345 TYR A N 1
ATOM 2700 C CA . TYR A 1 345 ? 5.062 13 9.273 1 92.62 345 TYR A CA 1
ATOM 2701 C C . TYR A 1 345 ? 4.633 11.875 10.211 1 92.62 345 TYR A C 1
ATOM 2703 O O . TYR A 1 345 ? 4.695 12.023 11.43 1 92.62 345 TYR A O 1
ATOM 2711 N N . TYR A 1 346 ? 4.23 10.797 9.656 1 89.44 346 TYR A N 1
ATOM 2712 C CA . TYR A 1 346 ? 3.594 9.766 10.477 1 89.44 346 TYR A CA 1
ATOM 2713 C C . TYR A 1 346 ? 4.465 8.516 10.555 1 89.44 346 TYR A C 1
ATOM 2715 O O . TYR A 1 346 ? 4 7.457 10.977 1 89.44 346 TYR A O 1
ATOM 2723 N N . ARG A 1 347 ? 5.629 8.586 10.047 1 90.81 347 ARG A N 1
ATOM 2724 C CA . ARG A 1 347 ? 6.684 7.598 10.25 1 90.81 347 ARG A CA 1
ATOM 2725 C C . ARG A 1 347 ? 6.32 6.266 9.609 1 90.81 347 ARG A C 1
ATOM 2727 O O . ARG A 1 347 ? 6.402 5.215 10.25 1 90.81 347 ARG A O 1
ATOM 2734 N N . HIS A 1 348 ? 5.945 6.344 8.391 1 88.69 348 HIS A N 1
ATOM 2735 C CA . HIS A 1 348 ? 5.688 5.125 7.629 1 88.69 348 HIS A CA 1
ATOM 2736 C C . HIS A 1 348 ? 6.469 5.121 6.32 1 88.69 348 HIS A C 1
ATOM 2738 O O . HIS A 1 348 ? 7.008 6.152 5.906 1 88.69 348 HIS A O 1
ATOM 2744 N N . LYS A 1 349 ? 6.465 3.977 5.719 1 92.19 349 LYS A N 1
ATOM 2745 C CA . LYS A 1 349 ? 7.152 3.854 4.434 1 92.19 349 LYS A CA 1
ATOM 2746 C C . LYS A 1 349 ? 6.324 4.469 3.309 1 92.19 349 LYS A C 1
ATOM 2748 O O . LYS A 1 349 ? 5.117 4.238 3.223 1 92.19 349 LYS A O 1
ATOM 2753 N N . PRO A 1 350 ? 6.984 5.312 2.506 1 94.56 350 PRO A N 1
ATOM 2754 C CA . PRO A 1 350 ? 6.242 5.832 1.354 1 94.56 350 PRO A CA 1
ATOM 2755 C C . PRO A 1 350 ? 5.816 4.738 0.38 1 94.56 350 PRO A C 1
ATOM 2757 O O . PRO A 1 350 ? 6.527 3.742 0.219 1 94.56 350 PRO A O 1
ATOM 2760 N N . ILE A 1 351 ? 4.715 4.945 -0.263 1 93.38 351 ILE A N 1
ATOM 2761 C CA . ILE A 1 351 ? 4.172 3.996 -1.23 1 93.38 351 ILE A CA 1
ATOM 2762 C C . ILE A 1 351 ? 4.914 4.137 -2.559 1 93.38 351 ILE A C 1
ATOM 2764 O O . ILE A 1 351 ? 5.188 3.141 -3.232 1 93.38 351 ILE A O 1
ATOM 2768 N N . LEU A 1 352 ? 5.297 5.328 -2.85 1 95.19 352 LEU A N 1
ATOM 2769 C CA . LEU A 1 352 ? 5.84 5.617 -4.172 1 95.19 352 LEU A CA 1
ATOM 2770 C C . LEU A 1 352 ? 7.348 5.84 -4.102 1 95.19 352 LEU A C 1
ATOM 2772 O O . LEU A 1 352 ? 7.875 6.238 -3.059 1 95.19 352 LEU A O 1
ATOM 2776 N N . ASP A 1 353 ? 7.953 5.473 -5.188 1 93.31 353 ASP A N 1
ATOM 2777 C CA . ASP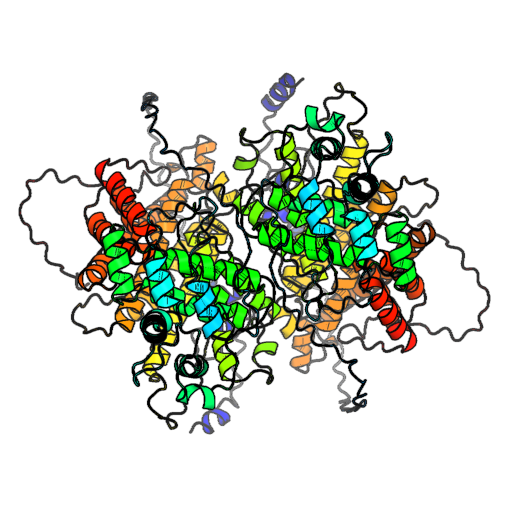 A 1 353 ? 9.336 5.852 -5.465 1 93.31 353 ASP A CA 1
ATOM 2778 C C . ASP A 1 353 ? 9.414 6.801 -6.66 1 93.31 353 ASP A C 1
ATOM 2780 O O . ASP A 1 353 ? 8.461 6.898 -7.441 1 93.31 353 ASP A O 1
ATOM 2784 N N . ASP A 1 354 ? 10.469 7.469 -6.758 1 88.69 354 ASP A N 1
ATOM 2785 C CA . ASP A 1 354 ? 10.602 8.477 -7.801 1 88.69 354 ASP A CA 1
ATOM 2786 C C . ASP A 1 354 ? 10.688 7.832 -9.18 1 88.69 354 ASP A C 1
ATOM 2788 O O . ASP A 1 354 ? 10.469 8.5 -10.195 1 88.69 354 ASP A O 1
ATOM 2792 N N . ASP A 1 355 ? 10.938 6.551 -9.25 1 88.12 355 ASP A N 1
ATOM 2793 C CA . ASP A 1 355 ? 11.055 5.863 -10.531 1 88.12 355 ASP A CA 1
ATOM 2794 C C . ASP A 1 355 ? 9.734 5.207 -10.93 1 88.12 355 ASP A C 1
ATOM 2796 O O . ASP A 1 355 ? 9.633 4.578 -11.984 1 88.12 355 ASP A O 1
ATOM 2800 N N . ASP A 1 356 ? 8.734 5.477 -10.164 1 93.19 356 ASP A N 1
ATOM 2801 C CA . ASP A 1 356 ? 7.461 4.801 -10.398 1 93.19 356 ASP A CA 1
ATOM 2802 C C . ASP A 1 356 ? 6.633 5.543 -11.445 1 93.19 356 ASP A C 1
ATOM 2804 O O . ASP A 1 356 ? 5.543 5.102 -11.812 1 93.19 356 ASP A O 1
ATOM 2808 N N . TYR A 1 357 ? 7.027 6.672 -11.891 1 91.56 357 TYR A N 1
ATOM 2809 C CA . TYR A 1 357 ? 6.246 7.438 -12.859 1 91.56 357 TYR A CA 1
ATOM 2810 C C . TYR A 1 357 ? 7.152 8.133 -13.867 1 91.56 357 TYR A C 1
ATOM 2812 O O . TYR A 1 357 ? 8.328 8.383 -13.586 1 91.56 357 TYR A O 1
ATOM 2820 N N . ASP A 1 358 ? 6.602 8.383 -15.078 1 87.62 358 ASP A N 1
ATOM 2821 C CA . ASP A 1 358 ? 7.316 9.117 -16.125 1 87.62 358 ASP A CA 1
ATOM 2822 C C . ASP A 1 358 ? 6.473 10.266 -16.656 1 87.62 358 ASP A C 1
ATOM 2824 O O . ASP A 1 358 ? 6.758 10.805 -17.734 1 87.62 358 ASP A O 1
ATOM 2828 N N . ILE A 1 359 ? 5.48 10.586 -15.969 1 84.81 359 ILE A N 1
ATOM 2829 C CA . ILE A 1 359 ? 4.617 11.68 -16.406 1 84.81 359 ILE A CA 1
ATOM 2830 C C . ILE A 1 359 ? 5.285 13.016 -16.109 1 84.81 359 ILE A C 1
ATOM 2832 O O . ILE A 1 359 ? 5.992 13.164 -15.117 1 84.81 359 ILE A O 1
ATOM 2836 N N . ASP A 1 360 ? 5.027 13.867 -17.062 1 74.44 360 ASP A N 1
ATOM 2837 C CA . ASP A 1 360 ? 5.605 15.203 -16.922 1 74.44 360 ASP A CA 1
ATOM 2838 C C . ASP A 1 360 ? 4.805 16.047 -15.922 1 74.44 360 ASP A C 1
ATOM 2840 O O . ASP A 1 360 ? 3.59 15.867 -15.789 1 74.44 360 ASP A O 1
ATOM 2844 N N . PHE A 1 361 ? 5.617 16.719 -15.219 1 69.12 361 PHE A N 1
ATOM 2845 C CA . PHE A 1 361 ? 4.941 17.578 -14.25 1 69.12 361 PHE A CA 1
ATOM 2846 C C . PHE A 1 361 ? 3.967 18.516 -14.945 1 69.12 361 PHE A C 1
ATOM 2848 O O . PHE A 1 361 ? 4.164 18.875 -16.109 1 69.12 361 PHE A O 1
ATOM 2855 N N . TYR A 1 362 ? 2.834 18.734 -14.398 1 54.97 362 TYR A N 1
ATOM 2856 C CA . TYR A 1 362 ? 1.75 19.562 -14.906 1 54.97 362 TYR A CA 1
ATOM 2857 C C . TYR A 1 362 ? 2.297 20.797 -15.617 1 54.97 362 TYR A C 1
ATOM 2859 O O . TYR A 1 362 ? 3.09 21.547 -15.047 1 54.97 362 TYR A O 1
ATOM 2867 N N . THR A 1 363 ? 2.518 20.625 -17.047 1 48.19 363 THR A N 1
ATOM 2868 C CA . THR A 1 363 ? 2.777 21.859 -17.781 1 48.19 363 THR A CA 1
ATOM 2869 C C . THR A 1 363 ? 1.473 22.5 -18.266 1 48.19 363 THR A C 1
ATOM 2871 O O . THR A 1 363 ? 0.552 21.797 -18.688 1 48.19 363 THR A O 1
ATOM 2874 N N . VAL A 1 364 ? 0.995 23.422 -17.609 1 41.53 364 VAL A N 1
ATOM 2875 C CA . VAL A 1 364 ? -0.16 24.141 -18.141 1 41.53 364 VAL A CA 1
ATOM 2876 C C . VAL A 1 364 ? 0.046 24.422 -19.625 1 41.53 364 VAL A C 1
ATOM 2878 O O . VAL A 1 364 ? 1.119 24.875 -20.031 1 41.53 364 VAL A O 1
ATOM 2881 N N . ASP A 1 365 ? -0.635 23.688 -20.469 1 40.66 365 ASP A N 1
ATOM 2882 C CA . ASP A 1 365 ? -0.641 24.203 -21.828 1 40.66 365 ASP A CA 1
ATOM 2883 C C . ASP A 1 365 ? -0.665 25.734 -21.828 1 40.66 365 ASP A C 1
ATOM 2885 O O . ASP A 1 365 ? -1.246 26.344 -20.938 1 40.66 365 ASP A O 1
ATOM 2889 N N . PRO A 1 366 ? 0.225 26.328 -22.656 1 36.28 366 PRO A N 1
ATOM 2890 C CA . PRO A 1 366 ? 0.104 27.781 -22.797 1 36.28 366 PRO A CA 1
ATOM 2891 C C . PRO A 1 366 ? -1.346 28.25 -22.922 1 36.28 366 PRO A C 1
ATOM 2893 O O . PRO A 1 366 ? -2.129 27.641 -23.656 1 36.28 366 PRO A O 1
ATOM 2896 N N . ILE A 1 367 ? -1.86 28.703 -21.828 1 37.69 367 ILE A N 1
ATOM 2897 C CA . ILE A 1 367 ? -3.145 29.391 -21.969 1 37.69 367 ILE A CA 1
ATOM 2898 C C . ILE A 1 367 ? -3.248 30.031 -23.344 1 37.69 367 ILE A C 1
ATOM 2900 O O . ILE A 1 367 ? -2.383 30.828 -23.734 1 37.69 367 ILE A O 1
ATOM 2904 N N . ASN A 1 368 ? -3.865 29.375 -24.234 1 37.25 368 ASN A N 1
ATOM 2905 C CA . ASN A 1 368 ? -4.23 30.219 -25.359 1 37.25 368 ASN A CA 1
ATOM 2906 C C . ASN A 1 368 ? -4.73 31.594 -24.906 1 37.25 368 ASN A C 1
ATOM 2908 O O . ASN A 1 368 ? -5.684 31.688 -24.141 1 37.25 368 ASN A O 1
ATOM 2912 N N . PRO A 1 369 ? -3.895 32.656 -25 1 36.78 369 PRO A N 1
ATOM 2913 C CA . PRO A 1 369 ? -4.34 34.031 -24.672 1 36.78 369 PRO A CA 1
ATOM 2914 C C . PRO A 1 369 ? -5.805 34.281 -25.031 1 36.78 369 PRO A C 1
ATOM 2916 O O . PRO A 1 369 ? -6.422 35.219 -24.531 1 36.78 369 PRO A O 1
ATOM 2919 N N . ASP A 1 370 ? -6.219 33.844 -26.156 1 36.38 370 ASP A N 1
ATOM 2920 C CA . ASP A 1 370 ? -7.48 34.375 -26.672 1 36.38 370 ASP A CA 1
ATOM 2921 C C . ASP A 1 370 ? -8.664 33.875 -25.859 1 36.38 370 ASP A C 1
ATOM 2923 O O . ASP A 1 370 ? -9.797 34.312 -26.047 1 36.38 370 ASP A O 1
ATOM 2927 N N . GLY A 1 371 ? -8.742 32.594 -25.562 1 37 371 GLY A N 1
ATOM 2928 C CA . GLY A 1 371 ? -10.047 32.281 -25 1 37 371 GLY A CA 1
ATOM 2929 C C . GLY A 1 371 ? -10.188 32.719 -23.547 1 37 371 GLY A C 1
ATOM 2930 O O . GLY A 1 371 ? -9.93 31.922 -22.641 1 37 371 GLY A O 1
ATOM 2931 N N . HIS A 1 372 ? -10.031 33.969 -23.188 1 35.09 372 HIS A N 1
ATOM 2932 C CA . HIS A 1 372 ? -10.312 34.844 -22.031 1 35.09 372 HIS A CA 1
ATOM 2933 C C . HIS A 1 372 ? -11.641 34.469 -21.391 1 35.09 372 HIS A C 1
ATOM 2935 O O . HIS A 1 372 ? -12.234 35.281 -20.688 1 35.09 372 HIS A O 1
ATOM 2941 N N . ASP A 1 373 ? -12.422 33.469 -21.734 1 34.22 373 ASP A N 1
ATOM 2942 C CA . ASP A 1 373 ? -13.688 33.688 -21.047 1 34.22 373 ASP A CA 1
ATOM 2943 C C . ASP A 1 373 ? -13.523 33.531 -19.531 1 34.22 373 ASP A C 1
ATOM 2945 O O . ASP A 1 373 ? -13.18 32.469 -19.047 1 34.22 373 ASP A O 1
ATOM 2949 N N . GLY A 1 374 ? -13.164 34.625 -18.734 1 38.59 374 GLY A N 1
ATOM 2950 C CA . GLY A 1 374 ? -13.164 35.094 -17.344 1 38.59 374 GLY A CA 1
ATOM 2951 C C . GLY A 1 374 ? -12.781 34 -16.359 1 38.59 374 GLY A C 1
ATOM 2952 O O . GLY A 1 374 ? -12.484 34.312 -15.203 1 38.59 374 GLY A O 1
ATOM 2953 N N . THR A 1 375 ? -13.266 32.906 -16.422 1 39.59 375 THR A N 1
ATOM 2954 C CA . THR A 1 375 ? -13.258 31.984 -15.281 1 39.59 375 THR A CA 1
ATOM 2955 C C . THR A 1 375 ? -11.938 31.234 -15.211 1 39.59 375 THR A C 1
ATOM 2957 O O . THR A 1 375 ? -11.742 30.391 -14.328 1 39.59 375 THR A O 1
ATOM 2960 N N . THR A 1 376 ? -11.148 31.25 -16.234 1 41.5 376 THR A N 1
ATOM 2961 C CA . THR A 1 376 ? -9.922 30.469 -16.219 1 41.5 376 THR A CA 1
ATOM 2962 C C . THR A 1 376 ? -8.836 31.172 -15.406 1 41.5 376 THR A C 1
ATOM 2964 O O . THR A 1 376 ? -8.695 32.406 -15.484 1 41.5 376 THR A O 1
ATOM 2967 N N . PRO A 1 377 ? -8.359 30.656 -14.328 1 45.66 377 PRO A N 1
ATOM 2968 C CA . PRO A 1 377 ? -7.305 31.328 -13.57 1 45.66 377 PRO A CA 1
ATOM 2969 C C . PRO A 1 377 ? -6.262 31.984 -14.477 1 45.66 377 PRO A C 1
ATOM 2971 O O . PRO A 1 377 ? -6.023 31.516 -15.594 1 45.66 377 PRO A O 1
ATOM 2974 N N . SER A 1 378 ? -5.887 33.219 -14.211 1 43.41 378 SER A N 1
ATOM 2975 C CA . SER A 1 378 ? -4.867 33.969 -14.93 1 43.41 378 SER A CA 1
ATOM 2976 C C . SER A 1 378 ? -3.584 33.156 -15.078 1 43.41 378 SER A C 1
ATOM 2978 O O . SER A 1 378 ? -3.295 32.312 -14.258 1 43.41 378 SER A O 1
ATOM 2980 N N . PRO A 1 379 ? -2.93 33.281 -16.266 1 42.03 379 PRO A N 1
ATOM 2981 C CA . PRO A 1 379 ? -1.663 32.562 -16.5 1 42.03 379 PRO A CA 1
ATOM 2982 C C . PRO A 1 379 ? -0.696 32.688 -15.32 1 42.03 379 PRO A C 1
ATOM 2984 O O . PRO A 1 379 ? 0.028 31.75 -15 1 42.03 379 PRO A O 1
ATOM 2987 N N . ARG A 1 380 ? -0.674 33.875 -14.75 1 40.34 380 ARG A N 1
ATOM 2988 C CA . ARG A 1 380 ? 0.183 34.125 -13.594 1 40.34 380 ARG A CA 1
ATOM 2989 C C . ARG A 1 380 ? -0.192 33.219 -12.43 1 40.34 380 ARG A C 1
ATOM 2991 O O . ARG A 1 380 ? 0.683 32.625 -11.773 1 40.34 380 ARG A O 1
ATOM 2998 N N . GLU A 1 381 ? -1.464 33.219 -12.273 1 46.44 381 GLU A N 1
ATOM 2999 C CA . GLU A 1 381 ? -1.976 32.406 -11.172 1 46.44 381 GLU A CA 1
ATOM 3000 C C . GLU A 1 381 ? -1.672 30.938 -11.383 1 46.44 381 GLU A C 1
ATOM 3002 O O . GLU A 1 381 ? -1.339 30.219 -10.438 1 46.44 381 GLU A O 1
ATOM 3007 N N . GLN A 1 382 ? -1.688 30.703 -12.641 1 50.16 382 GLN A N 1
ATOM 3008 C CA . GLN A 1 382 ? -1.416 29.312 -13.008 1 50.16 382 GLN A CA 1
ATOM 3009 C C . GLN A 1 382 ? 0.056 28.969 -12.805 1 50.16 382 GLN A C 1
ATOM 3011 O O . GLN A 1 382 ? 0.383 27.875 -12.328 1 50.16 382 GLN A O 1
ATOM 3016 N N . LEU A 1 383 ? 0.869 30.047 -13.273 1 45.94 383 LEU A N 1
ATOM 3017 C CA . LEU A 1 383 ? 2.311 29.859 -13.156 1 45.94 383 LEU A CA 1
ATOM 3018 C C . LEU A 1 383 ? 2.734 29.812 -11.695 1 45.94 383 LEU A C 1
ATOM 3020 O O . LEU A 1 383 ? 3.604 29.016 -11.32 1 45.94 383 LEU A O 1
ATOM 3024 N N . GLU A 1 384 ? 2.145 30.828 -10.93 1 51 384 GLU A N 1
ATOM 3025 C CA . GLU A 1 384 ? 2.443 30.875 -9.5 1 51 384 GLU A CA 1
ATOM 3026 C C . GLU A 1 384 ? 2.084 29.547 -8.82 1 51 384 GLU A C 1
ATOM 3028 O O . GLU A 1 384 ? 2.848 29.047 -7.996 1 51 384 GLU A O 1
ATOM 3033 N N . PHE A 1 385 ? 0.99 29.141 -9.422 1 56.12 385 PHE A N 1
ATOM 3034 C CA . PHE A 1 385 ? 0.521 27.859 -8.906 1 56.12 385 PHE A CA 1
ATOM 3035 C C . PHE A 1 385 ? 1.467 26.734 -9.305 1 56.12 385 PHE A C 1
ATOM 3037 O O . PHE A 1 385 ? 1.783 25.859 -8.492 1 56.12 385 PHE A O 1
ATOM 3044 N N . LEU A 1 386 ? 2.072 27 -10.43 1 61.5 386 LEU A N 1
ATOM 3045 C CA . LEU A 1 386 ? 2.986 25.969 -10.914 1 61.5 386 LEU A CA 1
ATOM 3046 C C . LEU A 1 386 ? 4.324 26.047 -10.188 1 61.5 386 LEU A C 1
ATOM 3048 O O . LEU A 1 386 ? 4.965 25.016 -9.953 1 61.5 386 LEU A O 1
ATOM 3052 N N . GLY A 1 387 ? 4.625 27.312 -9.742 1 71.25 387 GLY A N 1
ATOM 3053 C CA . GLY A 1 387 ? 5.852 27.453 -8.969 1 71.25 387 GLY A CA 1
ATOM 3054 C C . GLY A 1 387 ? 5.777 26.797 -7.605 1 71.25 387 GLY A C 1
ATOM 3055 O O . GLY A 1 387 ? 6.715 26.125 -7.191 1 71.25 387 GLY A O 1
ATOM 3056 N N . TYR A 1 388 ? 4.605 26.922 -7.02 1 77.94 388 TYR A N 1
ATOM 3057 C CA . TYR A 1 388 ? 4.414 26.312 -5.707 1 77.94 388 TYR A CA 1
ATOM 3058 C C . TYR A 1 388 ? 4.457 24.797 -5.805 1 77.94 388 TYR A C 1
ATOM 3060 O O . TYR A 1 388 ? 5.062 24.125 -4.961 1 77.94 388 TYR A O 1
ATOM 3068 N N . TYR A 1 389 ? 3.918 24.359 -6.883 1 79 389 TYR A N 1
ATOM 3069 C CA . TYR A 1 389 ? 3.85 22.906 -7.012 1 79 389 TYR A CA 1
ATOM 3070 C C . TYR A 1 389 ? 5.215 22.328 -7.355 1 79 389 TYR A C 1
ATOM 3072 O O . TYR A 1 389 ? 5.562 21.234 -6.906 1 79 389 TYR A O 1
ATOM 3080 N N . ARG A 1 390 ? 5.941 23.062 -8.109 1 83.62 390 ARG A N 1
ATOM 3081 C CA . ARG A 1 390 ? 7.297 22.609 -8.414 1 83.62 390 ARG A CA 1
ATOM 3082 C C . ARG A 1 390 ? 8.148 22.547 -7.152 1 83.62 390 ARG A C 1
ATOM 3084 O O . ARG A 1 390 ? 8.891 21.594 -6.941 1 83.62 390 ARG A O 1
ATOM 3091 N N . ALA A 1 391 ? 8.016 23.594 -6.418 1 89.12 391 ALA A N 1
ATOM 3092 C CA . ALA A 1 391 ? 8.75 23.625 -5.152 1 89.12 391 ALA A CA 1
ATOM 3093 C C . ALA A 1 391 ? 8.289 22.516 -4.215 1 89.12 391 ALA A C 1
ATOM 3095 O O . ALA A 1 391 ? 9.102 21.859 -3.568 1 89.12 391 ALA A O 1
ATOM 3096 N N . ALA A 1 392 ? 6.996 22.312 -4.184 1 90.12 392 ALA A N 1
ATOM 3097 C CA . ALA A 1 392 ? 6.43 21.281 -3.314 1 90.12 392 ALA A CA 1
ATOM 3098 C C . ALA A 1 392 ? 6.895 19.891 -3.74 1 90.12 392 ALA A C 1
ATOM 3100 O O . ALA A 1 392 ? 7.191 19.047 -2.895 1 90.12 392 ALA A O 1
ATOM 3101 N N . HIS A 1 393 ? 6.953 19.719 -4.988 1 89.38 393 HIS A N 1
ATOM 3102 C CA . HIS A 1 393 ? 7.387 18.406 -5.492 1 89.38 393 HIS A CA 1
ATOM 3103 C C . HIS A 1 393 ? 8.859 18.172 -5.18 1 89.38 393 HIS A C 1
ATOM 3105 O O . HIS A 1 393 ? 9.234 17.047 -4.801 1 89.38 393 HIS A O 1
ATOM 3111 N N . ALA A 1 394 ? 9.641 19.172 -5.402 1 92.5 394 ALA A N 1
ATOM 3112 C CA . ALA A 1 394 ? 11.062 19.031 -5.094 1 92.5 394 ALA A CA 1
ATOM 3113 C C . ALA A 1 394 ? 11.273 18.703 -3.619 1 92.5 394 ALA A C 1
ATOM 3115 O O . ALA A 1 394 ? 12.102 17.859 -3.279 1 92.5 394 ALA A O 1
ATOM 3116 N N . LEU A 1 395 ? 10.555 19.375 -2.799 1 96 395 LEU A N 1
ATOM 3117 C CA . LEU A 1 395 ? 10.672 19.109 -1.371 1 96 395 LEU A CA 1
ATOM 3118 C C . LEU A 1 395 ? 10.148 17.703 -1.039 1 96 395 LEU A C 1
ATOM 3120 O O . LEU A 1 395 ? 10.68 17.031 -0.155 1 96 395 LEU A O 1
ATOM 3124 N N . ALA A 1 396 ? 9.094 17.344 -1.71 1 95.56 396 ALA A N 1
ATOM 3125 C CA . ALA A 1 396 ? 8.5 16.031 -1.493 1 95.56 396 ALA A CA 1
ATOM 3126 C C . ALA A 1 396 ? 9.508 14.914 -1.795 1 95.56 396 ALA A C 1
ATOM 3128 O O . ALA A 1 396 ? 9.516 13.875 -1.131 1 95.56 396 ALA A O 1
ATOM 3129 N N . ARG A 1 397 ? 10.312 15.094 -2.746 1 95 397 ARG A N 1
ATOM 3130 C CA . ARG A 1 397 ? 11.344 14.109 -3.062 1 95 397 ARG A CA 1
ATOM 3131 C C . ARG A 1 397 ? 12.32 13.953 -1.904 1 95 397 ARG A C 1
ATOM 3133 O O . ARG A 1 397 ? 12.68 12.828 -1.538 1 95 397 ARG A O 1
ATOM 3140 N N . THR A 1 398 ? 12.695 15.055 -1.386 1 97.25 398 THR A N 1
ATOM 3141 C CA . THR A 1 398 ? 13.578 15.016 -0.224 1 97.25 398 THR A CA 1
ATOM 3142 C C . THR A 1 398 ? 12.883 14.352 0.96 1 97.25 398 THR A C 1
ATOM 3144 O O . THR A 1 398 ? 13.484 13.523 1.652 1 97.25 398 THR A O 1
ATOM 3147 N N . ALA A 1 399 ? 11.648 14.734 1.14 1 97.88 399 ALA A N 1
ATOM 3148 C CA . ALA A 1 399 ? 10.875 14.148 2.229 1 97.88 399 ALA A CA 1
ATOM 3149 C C . ALA A 1 399 ? 10.766 12.633 2.074 1 97.88 399 ALA A C 1
ATOM 3151 O O . ALA A 1 399 ? 10.859 11.898 3.057 1 97.88 399 ALA A O 1
ATOM 3152 N N . ARG A 1 400 ? 10.523 12.203 0.889 1 97.25 400 ARG A N 1
ATOM 3153 C CA . ARG A 1 400 ? 10.43 10.773 0.617 1 97.25 400 ARG A CA 1
ATOM 3154 C C . ARG A 1 400 ? 11.734 10.062 0.957 1 97.25 400 ARG A C 1
ATOM 3156 O O . ARG A 1 400 ? 11.734 9.008 1.59 1 97.25 400 ARG A O 1
ATOM 3163 N N . GLN A 1 401 ? 12.812 10.633 0.59 1 96.56 401 GLN A N 1
ATOM 3164 C CA . GLN A 1 401 ? 14.117 10.047 0.887 1 96.56 401 GLN A CA 1
ATOM 3165 C C . GLN A 1 401 ? 14.367 10 2.391 1 96.56 401 GLN A C 1
ATOM 3167 O O . GLN A 1 401 ? 14.906 9.016 2.906 1 96.56 401 GLN A O 1
ATOM 3172 N N . MET A 1 402 ? 14.031 11.078 3.002 1 97.94 402 MET A N 1
ATOM 3173 C CA . MET A 1 402 ? 14.18 11.109 4.453 1 97.94 402 MET A CA 1
ATOM 3174 C C . MET A 1 402 ? 13.359 10.008 5.113 1 97.94 402 MET A C 1
ATOM 3176 O O . MET A 1 402 ? 13.867 9.281 5.969 1 97.94 402 MET A O 1
ATOM 3180 N N . SER A 1 403 ? 12.133 9.891 4.695 1 96.19 403 SER A N 1
ATOM 3181 C CA . SER A 1 403 ? 11.25 8.891 5.285 1 96.19 403 SER A CA 1
ATOM 3182 C C . SER A 1 403 ? 11.789 7.48 5.078 1 96.19 403 SER A C 1
ATOM 3184 O O . SER A 1 403 ? 11.742 6.652 5.992 1 96.19 403 SER A O 1
ATOM 3186 N N . ARG A 1 404 ? 12.289 7.18 3.912 1 95.31 404 ARG A N 1
ATOM 3187 C CA . ARG A 1 404 ? 12.789 5.855 3.559 1 95.31 404 ARG A CA 1
ATOM 3188 C C . ARG A 1 404 ? 13.992 5.48 4.422 1 95.31 404 ARG A C 1
ATOM 3190 O O . ARG A 1 404 ? 14.219 4.301 4.695 1 95.31 404 ARG A O 1
ATOM 3197 N N . GLN A 1 405 ? 14.68 6.453 4.84 1 96.19 405 GLN A N 1
ATOM 3198 C CA . GLN A 1 405 ? 15.914 6.168 5.562 1 96.19 405 GLN A CA 1
ATOM 3199 C C . GLN A 1 405 ? 15.711 6.281 7.07 1 96.19 405 GLN A C 1
ATOM 3201 O O . GLN A 1 405 ? 16.281 5.504 7.84 1 96.19 405 GLN A O 1
ATOM 3206 N N . LEU A 1 406 ? 14.898 7.195 7.465 1 96.69 406 LEU A N 1
ATOM 3207 C CA . LEU A 1 406 ? 14.75 7.488 8.883 1 96.69 406 LEU A CA 1
ATOM 3208 C C . LEU A 1 406 ? 13.93 6.406 9.586 1 96.69 406 LEU A C 1
ATOM 3210 O O . LEU A 1 406 ? 14.18 6.09 10.75 1 96.69 406 LEU A O 1
ATOM 3214 N N . TRP A 1 407 ? 13 5.855 8.898 1 93.5 407 TRP A N 1
ATOM 3215 C CA . TRP A 1 407 ? 12.031 5.016 9.602 1 93.5 407 TRP A CA 1
ATOM 3216 C C . TRP A 1 407 ? 12.297 3.539 9.336 1 93.5 407 TRP A C 1
ATOM 3218 O O . TRP A 1 407 ? 11.461 2.686 9.641 1 93.5 407 TRP A O 1
ATOM 3228 N N . LYS A 1 408 ? 13.398 3.172 8.797 1 92 408 LYS A N 1
ATOM 3229 C CA . LYS A 1 408 ? 13.742 1.765 8.609 1 92 408 LYS A CA 1
ATOM 3230 C C . LYS A 1 408 ? 14.32 1.16 9.883 1 92 408 LYS A C 1
ATOM 3232 O O . LYS A 1 408 ? 14.906 1.869 10.703 1 92 408 LYS A O 1
ATOM 3237 N N . PRO A 1 409 ? 14.125 -0.105 10.062 1 91.69 409 PRO A N 1
ATOM 3238 C CA . PRO A 1 409 ? 14.586 -0.771 11.289 1 91.69 409 PRO A CA 1
ATOM 3239 C C . PRO A 1 409 ? 16.094 -0.63 11.508 1 91.69 409 PRO A C 1
ATOM 3241 O O . PRO A 1 409 ? 16.531 -0.475 12.641 1 91.69 409 PRO A O 1
ATOM 3244 N N . ALA A 1 410 ? 16.875 -0.619 10.508 1 91.88 410 ALA A N 1
ATOM 3245 C CA . ALA A 1 410 ? 18.328 -0.493 10.633 1 91.88 410 ALA A CA 1
ATOM 3246 C C . ALA A 1 410 ? 18.703 0.838 11.273 1 91.88 410 ALA A C 1
ATOM 3248 O O . ALA A 1 410 ? 19.656 0.905 12.062 1 91.88 410 ALA A O 1
ATOM 3249 N N . THR A 1 411 ? 18 1.85 10.93 1 95 411 THR A N 1
ATOM 3250 C CA . THR A 1 411 ? 18.266 3.166 11.5 1 95 411 THR A CA 1
ATOM 3251 C C . THR A 1 411 ? 17.875 3.209 12.969 1 95 411 THR A C 1
ATOM 3253 O O . THR A 1 411 ? 18.562 3.824 13.789 1 95 411 THR A O 1
ATOM 3256 N N . GLU A 1 412 ? 16.844 2.572 13.32 1 91.38 412 GLU A N 1
ATOM 3257 C CA . GLU A 1 412 ? 16.406 2.504 14.719 1 91.38 412 GLU A CA 1
ATOM 3258 C C . GLU A 1 412 ? 17.438 1.769 15.57 1 91.38 412 GLU A C 1
ATOM 3260 O O . GLU A 1 412 ? 17.703 2.168 16.703 1 91.38 412 GLU A O 1
ATOM 3265 N N . ALA A 1 413 ? 18.016 0.81 15.023 1 89.81 413 ALA A N 1
ATOM 3266 C CA . ALA A 1 413 ? 18.938 -0.041 15.781 1 89.81 413 ALA A CA 1
ATOM 3267 C C . ALA A 1 413 ? 20.328 0.574 15.844 1 89.81 413 ALA A C 1
ATOM 3269 O O . ALA A 1 413 ? 20.969 0.585 16.906 1 89.81 413 ALA A O 1
ATOM 3270 N N . ASP A 1 414 ? 20.797 1.142 14.727 1 93.31 414 ASP A N 1
ATOM 3271 C CA . ASP A 1 414 ? 22.203 1.506 14.633 1 93.31 414 ASP A CA 1
ATOM 3272 C C . ASP A 1 414 ? 22.375 3.021 14.609 1 93.31 414 ASP A C 1
ATOM 3274 O O . ASP A 1 414 ? 23.469 3.529 14.867 1 93.31 414 ASP A O 1
ATOM 3278 N N . GLY A 1 415 ? 21.359 3.699 14.219 1 96.44 415 GLY A N 1
ATOM 3279 C CA . GLY A 1 415 ? 21.469 5.133 13.984 1 96.44 415 GLY A CA 1
ATOM 3280 C C . GLY A 1 415 ? 21.5 5.492 12.508 1 96.44 415 GLY A C 1
ATOM 3281 O O . GLY A 1 415 ? 21.516 4.609 11.648 1 96.44 415 GLY A O 1
ATOM 3282 N N . LEU A 1 416 ? 21.406 6.766 12.227 1 97.75 416 LEU A N 1
ATOM 3283 C CA . LEU A 1 416 ? 21.422 7.25 10.852 1 97.75 416 LEU A CA 1
ATOM 3284 C C . LEU A 1 416 ? 22.844 7.422 10.359 1 97.75 416 LEU A C 1
ATOM 3286 O O . LEU A 1 416 ? 23.641 8.156 10.953 1 97.75 416 LEU A O 1
ATOM 3290 N N . PRO A 1 417 ? 23.234 6.754 9.305 1 97.31 417 PRO A N 1
ATOM 3291 C CA . PRO A 1 417 ? 24.578 6.957 8.766 1 97.31 417 PRO A CA 1
ATOM 3292 C C . PRO A 1 417 ? 24.859 8.414 8.414 1 97.31 417 PRO A C 1
ATOM 3294 O O . PRO A 1 417 ? 24 9.102 7.875 1 97.31 417 PRO A O 1
ATOM 3297 N N . PHE A 1 418 ? 26.078 8.883 8.688 1 96.69 418 PHE A N 1
ATOM 3298 C CA . PHE A 1 418 ? 26.406 10.289 8.539 1 96.69 418 PHE A CA 1
ATOM 3299 C C . PHE A 1 418 ? 26.312 10.719 7.078 1 96.69 418 PHE A C 1
ATOM 3301 O O . PHE A 1 418 ? 25.922 11.844 6.777 1 96.69 418 PHE A O 1
ATOM 3308 N N . ASP A 1 419 ? 26.688 9.828 6.16 1 95.94 419 ASP A N 1
ATOM 3309 C CA . ASP A 1 419 ? 26.641 10.164 4.742 1 95.94 419 ASP A CA 1
ATOM 3310 C C . ASP A 1 419 ? 25.203 10.469 4.309 1 95.94 419 ASP A C 1
ATOM 3312 O O . ASP A 1 419 ? 24.969 11.391 3.523 1 95.94 419 ASP A O 1
ATOM 3316 N N . ILE A 1 420 ? 24.281 9.695 4.805 1 97.62 420 ILE A N 1
ATOM 3317 C CA . ILE A 1 420 ? 22.875 9.891 4.496 1 97.62 420 ILE A CA 1
ATOM 3318 C C . ILE A 1 420 ? 22.375 11.18 5.152 1 97.62 420 ILE A C 1
ATOM 3320 O O . ILE A 1 420 ? 21.641 11.953 4.531 1 97.62 420 ILE A O 1
ATOM 3324 N N . LEU A 1 421 ? 22.781 11.406 6.367 1 98 421 LEU A N 1
ATOM 3325 C CA . LEU A 1 421 ? 22.438 12.633 7.074 1 98 421 LEU A CA 1
ATOM 3326 C C . LEU A 1 421 ? 22.922 13.859 6.305 1 98 421 LEU A C 1
ATOM 3328 O O . LEU A 1 421 ? 22.172 14.828 6.152 1 98 421 LEU A O 1
ATOM 3332 N N . TYR A 1 422 ? 24.109 13.766 5.902 1 97.56 422 TYR A N 1
ATOM 3333 C CA . TYR A 1 422 ? 24.688 14.891 5.18 1 97.56 422 TYR A CA 1
ATOM 3334 C C . TYR A 1 422 ? 23.953 15.133 3.863 1 97.56 422 TYR A C 1
ATOM 3336 O O . TYR A 1 422 ? 23.812 16.281 3.432 1 97.56 422 TYR A O 1
ATOM 3344 N N . THR A 1 423 ? 23.531 14.039 3.246 1 97.56 423 THR A N 1
ATOM 3345 C CA . THR A 1 423 ? 22.75 14.164 2.021 1 97.56 423 THR A CA 1
ATOM 3346 C C . THR A 1 423 ? 21.453 14.914 2.285 1 97.56 423 THR A C 1
ATOM 3348 O O . THR A 1 423 ? 21.031 15.75 1.482 1 97.56 423 THR A O 1
ATOM 3351 N N . PHE A 1 424 ? 20.797 14.68 3.385 1 98.12 424 PHE A N 1
ATOM 3352 C CA . PHE A 1 424 ? 19.578 15.383 3.75 1 98.12 424 PHE A CA 1
ATOM 3353 C C . PHE A 1 424 ? 19.859 16.859 4.008 1 98.12 424 PHE A C 1
ATOM 3355 O O . PHE A 1 424 ? 19.125 17.734 3.543 1 98.12 424 PHE A O 1
ATOM 3362 N N . PHE A 1 425 ? 20.922 17.047 4.734 1 98 425 PHE A N 1
ATOM 3363 C CA . PHE A 1 425 ? 21.344 18.406 5.066 1 98 425 PHE A CA 1
ATOM 3364 C C . PHE A 1 425 ? 21.562 19.234 3.807 1 98 425 PHE A C 1
ATOM 3366 O O . PHE A 1 425 ? 21.062 20.359 3.701 1 98 425 PHE A O 1
ATOM 3373 N N . LYS A 1 426 ? 22.234 18.656 2.922 1 97.62 426 LYS A N 1
ATOM 3374 C CA . LYS A 1 426 ? 22.531 19.344 1.669 1 97.62 426 LYS A CA 1
ATOM 3375 C C . LYS A 1 426 ? 21.266 19.578 0.849 1 97.62 426 LYS A C 1
ATOM 3377 O O . LYS A 1 426 ? 21.078 20.656 0.284 1 97.62 426 LYS A O 1
ATOM 3382 N N . ALA A 1 427 ? 20.438 18.578 0.801 1 97.75 427 ALA A N 1
ATOM 3383 C CA . ALA A 1 427 ? 19.203 18.656 0.013 1 97.75 427 ALA A CA 1
ATOM 3384 C C . ALA A 1 427 ? 18.297 19.766 0.542 1 97.75 427 ALA A C 1
ATOM 3386 O O . ALA A 1 427 ? 17.703 20.516 -0.236 1 97.75 427 ALA A O 1
ATOM 3387 N N . LEU A 1 428 ? 18.141 19.859 1.811 1 98.25 428 LEU A N 1
ATOM 3388 C CA . LEU A 1 428 ? 17.281 20.875 2.414 1 98.25 428 LEU A CA 1
ATOM 3389 C C . LEU A 1 428 ? 17.875 22.266 2.219 1 98.25 428 LEU A C 1
ATOM 3391 O O . LEU A 1 428 ? 17.141 23.219 1.954 1 98.25 428 LEU A O 1
ATOM 3395 N N . THR A 1 429 ? 19.172 22.359 2.307 1 97.62 429 THR A N 1
ATOM 3396 C CA . THR A 1 429 ? 19.828 23.641 2.104 1 97.62 429 THR A CA 1
ATOM 3397 C C . THR A 1 429 ? 19.703 24.094 0.65 1 97.62 429 THR A C 1
ATOM 3399 O O . THR A 1 429 ? 19.453 25.266 0.379 1 97.62 429 THR A O 1
ATOM 3402 N N . GLU A 1 430 ? 19.859 23.141 -0.192 1 96.5 430 GLU A N 1
ATOM 3403 C CA . GLU A 1 430 ? 19.719 23.453 -1.611 1 96.5 430 GLU A CA 1
ATOM 3404 C C . GLU A 1 430 ? 18.281 23.875 -1.94 1 96.5 430 GLU A C 1
ATOM 3406 O O . GLU A 1 430 ? 18.078 24.797 -2.734 1 96.5 430 GLU A O 1
ATOM 3411 N N . TRP A 1 431 ? 17.328 23.203 -1.39 1 96.44 431 TRP A N 1
ATOM 3412 C CA . TRP A 1 431 ? 15.938 23.578 -1.614 1 96.44 431 TRP A CA 1
ATOM 3413 C C . TRP A 1 431 ? 15.672 25.016 -1.155 1 96.44 431 TRP A C 1
ATOM 3415 O O . TRP A 1 431 ? 14.984 25.766 -1.837 1 96.44 431 TRP A O 1
ATOM 3425 N N . ARG A 1 432 ? 16.172 25.422 0.018 1 95.75 432 ARG A N 1
ATOM 3426 C CA . ARG A 1 432 ? 16.016 26.766 0.547 1 95.75 432 ARG A CA 1
ATOM 3427 C C . ARG A 1 432 ? 16.562 27.797 -0.435 1 95.75 432 ARG A C 1
ATOM 3429 O O . ARG A 1 432 ? 15.867 28.781 -0.753 1 95.75 432 ARG A O 1
ATOM 3436 N N . ASP A 1 433 ? 17.688 27.547 -0.911 1 93.94 433 ASP A N 1
ATOM 3437 C CA . ASP A 1 433 ? 18.359 28.5 -1.786 1 93.94 433 ASP A CA 1
ATOM 3438 C C . ASP A 1 433 ? 17.625 28.641 -3.115 1 93.94 433 ASP A C 1
ATOM 3440 O O . ASP A 1 433 ? 17.547 29.734 -3.686 1 93.94 433 ASP A O 1
ATOM 3444 N N . ASP A 1 434 ? 16.984 27.594 -3.51 1 91.31 434 ASP A N 1
ATOM 3445 C CA . ASP A 1 434 ? 16.359 27.578 -4.828 1 91.31 434 ASP A CA 1
ATOM 3446 C C . ASP A 1 434 ? 14.922 28.094 -4.758 1 91.31 434 ASP A C 1
ATOM 3448 O O . ASP A 1 434 ? 14.43 28.719 -5.703 1 91.31 434 ASP A O 1
ATOM 3452 N N . TYR A 1 435 ? 14.25 27.812 -3.621 1 90.81 435 TYR A N 1
ATOM 3453 C CA . TYR A 1 435 ? 12.797 27.953 -3.705 1 90.81 435 TYR A CA 1
ATOM 3454 C C . TYR A 1 435 ? 12.273 28.859 -2.602 1 90.81 435 TYR A C 1
ATOM 3456 O O . TYR A 1 435 ? 11.219 29.484 -2.754 1 90.81 435 TYR A O 1
ATOM 3464 N N . LEU A 1 436 ? 12.844 28.969 -1.428 1 91 436 LEU A N 1
ATOM 3465 C CA . LEU A 1 436 ? 12.234 29.578 -0.253 1 91 436 LEU A CA 1
ATOM 3466 C C . LEU A 1 436 ? 11.898 31.047 -0.52 1 91 436 LEU A C 1
ATOM 3468 O O . LEU A 1 436 ? 10.836 31.516 -0.122 1 91 436 LEU A O 1
ATOM 3472 N N . ARG A 1 437 ? 12.75 31.734 -1.168 1 85.94 437 ARG A N 1
ATOM 3473 C CA . ARG A 1 437 ? 12.516 33.156 -1.447 1 85.94 437 ARG A CA 1
ATOM 3474 C C . ARG A 1 437 ? 11.32 33.344 -2.369 1 85.94 437 ARG A C 1
ATOM 3476 O O . ARG A 1 437 ? 10.57 34.312 -2.23 1 85.94 437 ARG A O 1
ATOM 3483 N N . ALA A 1 438 ? 11.102 32.406 -3.246 1 83.06 438 ALA A N 1
ATOM 3484 C CA . ALA A 1 438 ? 10.055 32.531 -4.258 1 83.06 438 ALA A CA 1
ATOM 3485 C C . ALA A 1 438 ? 8.703 32.094 -3.695 1 83.06 438 ALA A C 1
ATOM 3487 O O . ALA A 1 438 ? 7.664 32.625 -4.062 1 83.06 438 ALA A O 1
ATOM 3488 N N . VAL A 1 439 ? 8.711 31.156 -2.822 1 85.69 439 VAL A N 1
ATOM 3489 C CA . VAL A 1 439 ? 7.434 30.562 -2.447 1 85.69 439 VAL A CA 1
ATOM 3490 C C . VAL A 1 439 ? 7.141 30.844 -0.975 1 85.69 439 VAL A C 1
ATOM 3492 O O . VAL A 1 439 ? 6.012 30.672 -0.513 1 85.69 439 VAL A O 1
ATOM 3495 N N . GLY A 1 440 ? 8.109 31.297 -0.227 1 84.31 440 GLY A N 1
ATOM 3496 C CA . GLY A 1 440 ? 7.922 31.562 1.189 1 84.31 440 GLY A CA 1
ATOM 3497 C C . GLY A 1 440 ? 7.336 32.938 1.459 1 84.31 440 GLY A C 1
ATOM 3498 O O . GLY A 1 440 ? 7.004 33.688 0.526 1 84.31 440 GLY A O 1
ATOM 3499 N N . VAL A 1 441 ? 7.004 33.156 2.752 1 82.25 441 VAL A N 1
ATOM 3500 C CA . VAL A 1 441 ? 6.457 34.438 3.176 1 82.25 441 VAL A CA 1
ATOM 3501 C C . VAL A 1 441 ? 7.574 35.5 3.258 1 82.25 441 VAL A C 1
ATOM 3503 O O . VAL A 1 441 ? 8.594 35.25 3.918 1 82.25 441 VAL A O 1
ATOM 3506 N N . PRO A 1 442 ? 7.375 36.469 2.352 1 73.75 442 PRO A N 1
ATOM 3507 C CA . PRO A 1 442 ? 8.414 37.5 2.404 1 73.75 442 PRO A CA 1
ATOM 3508 C C . PRO A 1 442 ? 8.516 38.188 3.773 1 73.75 442 PRO A C 1
ATOM 3510 O O . PRO A 1 442 ? 7.543 38.188 4.531 1 73.75 442 PRO A O 1
ATOM 3513 N N . SER A 1 443 ? 9.68 38.531 4.125 1 60.22 443 SER A N 1
ATOM 3514 C CA . SER A 1 443 ? 9.914 39.188 5.406 1 60.22 443 SER A CA 1
ATOM 3515 C C . SER A 1 443 ? 9.227 40.562 5.461 1 60.22 443 SER A C 1
ATOM 3517 O O . SER A 1 443 ? 8.969 41.094 6.543 1 60.22 443 SER A O 1
ATOM 3519 N N . ASN A 1 444 ? 8.961 41.094 4.203 1 54.59 444 ASN A N 1
ATOM 3520 C CA . ASN A 1 444 ? 8.352 42.438 4.211 1 54.59 444 ASN A CA 1
ATOM 3521 C C . ASN A 1 444 ? 6.828 42.344 4.262 1 54.59 444 ASN A C 1
ATOM 3523 O O . ASN A 1 444 ? 6.207 41.688 3.414 1 54.59 444 ASN A O 1
ATOM 3527 N N . GLU A 1 445 ? 6.188 42.531 5.395 1 50.84 445 GLU A N 1
ATOM 3528 C CA . GLU A 1 445 ? 4.828 42.469 5.914 1 50.84 445 GLU A CA 1
ATOM 3529 C C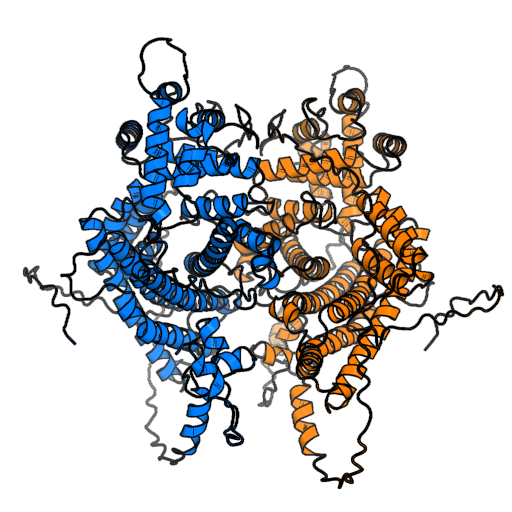 . GLU A 1 445 ? 3.834 43.156 4.984 1 50.84 445 GLU A C 1
ATOM 3531 O O . GLU A 1 445 ? 2.625 42.938 5.086 1 50.84 445 GLU A O 1
ATOM 3536 N N . ASN A 1 446 ? 4.309 44.094 4.258 1 46.56 446 ASN A N 1
ATOM 3537 C CA . ASN A 1 446 ? 3.33 45.062 3.801 1 46.56 446 ASN A CA 1
ATOM 3538 C C . ASN A 1 446 ? 2.582 44.562 2.562 1 46.56 446 ASN A C 1
ATOM 3540 O O . ASN A 1 446 ? 1.94 45.375 1.867 1 46.56 446 ASN A O 1
ATOM 3544 N N . GLN A 1 447 ? 2.729 43.375 2.305 1 51.41 447 GLN A N 1
ATOM 3545 C CA . GLN A 1 447 ? 2.035 43.125 1.04 1 51.41 447 GLN A CA 1
ATOM 3546 C C . GL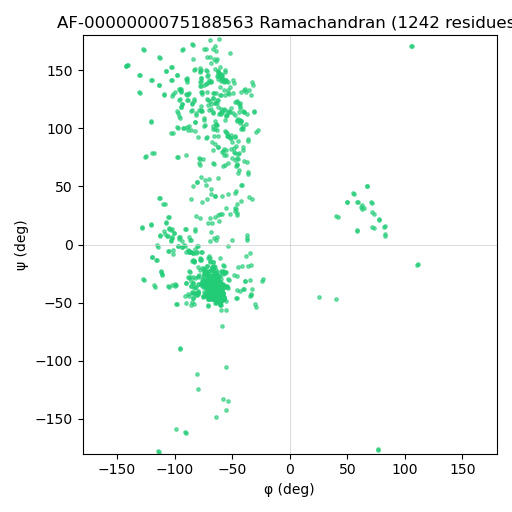N A 1 447 ? 0.64 42.562 1.271 1 51.41 447 GLN A C 1
ATOM 3548 O O . GLN A 1 447 ? 0.443 41.75 2.162 1 51.41 447 GLN A O 1
ATOM 3553 N N . THR A 1 448 ? -0.361 43.25 0.969 1 54.03 448 THR A N 1
ATOM 3554 C CA . THR A 1 448 ? -1.748 42.781 0.935 1 54.03 448 THR A CA 1
ATOM 3555 C C . THR A 1 448 ? -1.869 41.469 0.185 1 54.03 448 THR A C 1
ATOM 3557 O O . THR A 1 448 ? -1.579 41.406 -1.011 1 54.03 448 THR A O 1
ATOM 3560 N N . TRP A 1 449 ? -1.803 40.344 0.98 1 62.12 449 TRP A N 1
ATOM 3561 C CA . TRP A 1 449 ? -1.92 39.031 0.335 1 62.12 449 TRP A CA 1
ATOM 3562 C C . TRP A 1 449 ? -3.379 38.594 0.242 1 62.12 449 TRP A C 1
ATOM 3564 O O . TRP A 1 449 ? -4.191 38.938 1.107 1 62.12 449 TRP A O 1
ATOM 3574 N N . ASP A 1 450 ? -3.631 38.219 -1.021 1 64.62 450 ASP A N 1
ATOM 3575 C CA . ASP A 1 450 ? -4.879 37.469 -1.117 1 64.62 450 ASP A CA 1
ATOM 3576 C C . ASP A 1 450 ? -4.82 36.188 -0.28 1 64.62 450 ASP A C 1
ATOM 3578 O O . ASP A 1 450 ? -3.736 35.719 0.094 1 64.62 450 ASP A O 1
ATOM 3582 N N . PHE A 1 451 ? -5.859 35.75 0.266 1 64.81 451 PHE A N 1
ATOM 3583 C CA . PHE A 1 451 ? -6.008 34.594 1.15 1 64.81 451 PHE A CA 1
ATOM 3584 C C . PHE A 1 451 ? -5.266 33.375 0.592 1 64.81 451 PHE A C 1
ATOM 3586 O O . PHE A 1 451 ? -4.512 32.719 1.311 1 64.81 451 PHE A O 1
ATOM 3593 N N . VAL A 1 452 ? -5.441 33.125 -0.665 1 67.69 452 VAL A N 1
ATOM 3594 C CA . VAL A 1 452 ? -4.887 31.922 -1.272 1 67.69 452 VAL A CA 1
ATOM 3595 C C . VAL A 1 452 ? -3.365 32 -1.312 1 67.69 452 VAL A C 1
ATOM 3597 O O . VAL A 1 452 ? -2.67 31.031 -1.005 1 67.69 452 VAL A O 1
ATOM 3600 N N . THR A 1 453 ? -2.902 33.125 -1.566 1 70.75 453 THR A N 1
ATOM 3601 C CA . THR A 1 453 ? -1.461 33.312 -1.63 1 70.75 453 THR A CA 1
ATOM 3602 C C . THR A 1 453 ? -0.844 33.281 -0.235 1 70.75 453 THR A C 1
ATOM 3604 O O . THR A 1 453 ? 0.23 32.688 -0.048 1 70.75 453 THR A O 1
ATOM 3607 N N . ALA A 1 454 ? -1.613 33.844 0.678 1 73.62 454 ALA A N 1
ATOM 3608 C CA . ALA A 1 454 ? -1.109 33.844 2.049 1 73.62 454 ALA A CA 1
ATOM 3609 C C . ALA A 1 454 ? -1.007 32.438 2.607 1 73.62 454 ALA A C 1
ATOM 3611 O O . ALA A 1 454 ? 0.03 32.062 3.152 1 73.62 454 ALA A O 1
ATOM 3612 N N . VAL A 1 455 ? -2.027 31.75 2.387 1 74.81 455 VAL A N 1
ATOM 3613 C CA . VAL A 1 455 ? -2.072 30.422 2.979 1 74.81 455 VAL A CA 1
ATOM 3614 C C . VAL A 1 455 ? -1.102 29.5 2.248 1 74.81 455 VAL A C 1
ATOM 3616 O O . VAL A 1 455 ? -0.449 28.656 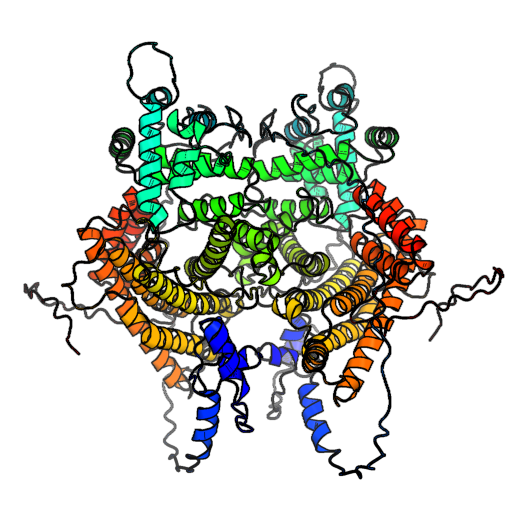2.869 1 74.81 455 VAL A O 1
ATOM 3619 N N . SER A 1 456 ? -0.957 29.641 0.931 1 78.5 456 SER A N 1
ATOM 3620 C CA . SER A 1 456 ? -0.054 28.797 0.153 1 78.5 456 SER A CA 1
ATOM 3621 C C . SER A 1 456 ? 1.404 29.094 0.495 1 78.5 456 SER A C 1
ATOM 3623 O O . SER A 1 456 ? 2.213 28.172 0.618 1 78.5 456 SER A O 1
ATOM 3625 N N . SER A 1 457 ? 1.645 30.359 0.663 1 84.81 457 SER A N 1
ATOM 3626 C CA . SER A 1 457 ? 3.008 30.734 1.019 1 84.81 457 SER A CA 1
ATOM 3627 C C . SER A 1 457 ? 3.361 30.281 2.428 1 84.81 457 SER A C 1
ATOM 3629 O O . SER A 1 457 ? 4.473 29.797 2.67 1 84.81 457 SER A O 1
ATOM 3631 N N . CYS A 1 458 ? 2.408 30.438 3.297 1 87.38 458 CYS A N 1
ATOM 3632 C CA . CYS A 1 458 ? 2.639 30 4.668 1 87.38 458 CYS A CA 1
ATOM 3633 C C . CYS A 1 458 ? 2.838 28.484 4.723 1 87.38 458 CYS A C 1
ATOM 3635 O O . CYS A 1 458 ? 3.695 28 5.461 1 87.38 458 CYS A O 1
ATOM 3637 N N . ALA A 1 459 ? 2.049 27.844 3.941 1 87.38 459 ALA A N 1
ATOM 3638 C CA . ALA A 1 459 ? 2.146 26.375 3.92 1 87.38 459 ALA A CA 1
ATOM 3639 C C . ALA A 1 459 ? 3.5 25.922 3.379 1 87.38 459 ALA A C 1
ATOM 3641 O O . ALA A 1 459 ? 4.129 25.031 3.936 1 87.38 459 ALA A O 1
ATOM 3642 N N . SER A 1 460 ? 3.955 26.531 2.287 1 90.44 460 SER A N 1
ATOM 3643 C CA . SER A 1 460 ? 5.238 26.172 1.697 1 90.44 460 SER A CA 1
ATOM 3644 C C . SER A 1 460 ? 6.391 26.484 2.648 1 90.44 460 SER A C 1
ATOM 3646 O O . SER A 1 460 ? 7.32 25.672 2.785 1 90.44 460 SER A O 1
ATOM 3648 N N . ASP A 1 461 ? 6.27 27.609 3.262 1 93.44 461 ASP A N 1
ATOM 3649 C CA . ASP A 1 461 ? 7.273 28.031 4.234 1 93.44 461 ASP A CA 1
ATOM 3650 C C . ASP A 1 461 ? 7.324 27.078 5.422 1 93.44 461 ASP A C 1
ATOM 3652 O O . ASP A 1 461 ? 8.398 26.594 5.793 1 93.44 461 ASP A O 1
ATOM 3656 N N . ALA A 1 462 ? 6.223 26.797 5.926 1 95.75 462 ALA A N 1
ATOM 3657 C CA . ALA A 1 462 ? 6.141 25.906 7.082 1 95.75 462 ALA A CA 1
ATOM 3658 C C . ALA A 1 462 ? 6.605 24.484 6.723 1 95.75 462 ALA A C 1
ATOM 3660 O O . ALA A 1 462 ? 7.258 23.828 7.527 1 95.75 462 ALA A O 1
ATOM 3661 N N . GLN A 1 463 ? 6.246 24.031 5.555 1 95.06 463 GLN A N 1
ATOM 3662 C CA . GLN A 1 463 ? 6.598 22.688 5.125 1 95.06 463 GLN A CA 1
ATOM 3663 C C . GLN A 1 463 ? 8.109 22.516 5.035 1 95.06 463 GLN A C 1
ATOM 3665 O O . GLN A 1 463 ? 8.641 21.453 5.375 1 95.06 463 GLN A O 1
ATOM 3670 N N . TYR A 1 464 ? 8.773 23.562 4.586 1 96.94 464 TYR A N 1
ATOM 3671 C CA . TYR A 1 464 ? 10.234 23.516 4.531 1 96.94 464 TYR A CA 1
ATOM 3672 C C . TYR A 1 464 ? 10.828 23.469 5.934 1 96.94 464 TYR A C 1
ATOM 3674 O O . TYR A 1 464 ? 11.688 22.625 6.215 1 96.94 464 TYR A O 1
ATOM 3682 N N . HIS A 1 465 ? 10.352 24.234 6.762 1 97.94 465 HIS A N 1
ATOM 3683 C CA . HIS A 1 465 ? 10.945 24.359 8.094 1 97.94 465 HIS A CA 1
ATOM 3684 C C . HIS A 1 465 ? 10.641 23.141 8.953 1 97.94 465 HIS A C 1
ATOM 3686 O O . HIS A 1 465 ? 11.461 22.75 9.789 1 97.94 465 HIS A O 1
ATOM 3692 N N . VAL A 1 466 ? 9.508 22.562 8.781 1 98.12 466 VAL A N 1
ATOM 3693 C CA . VAL A 1 466 ? 9.148 21.406 9.602 1 98.12 466 VAL A CA 1
ATOM 3694 C C . VAL A 1 466 ? 10.078 20.234 9.281 1 98.12 466 VAL A C 1
ATOM 3696 O O . VAL A 1 466 ? 10.312 19.375 10.133 1 98.12 466 VAL A O 1
ATOM 3699 N N . MET A 1 467 ? 10.688 20.188 8.094 1 98.5 467 MET A N 1
ATOM 3700 C CA . MET A 1 467 ? 11.617 19.141 7.727 1 98.5 467 MET A CA 1
ATOM 3701 C C . MET A 1 467 ? 12.828 19.125 8.656 1 98.5 467 MET A C 1
ATOM 3703 O O . MET A 1 467 ? 13.297 18.062 9.055 1 98.5 467 MET A O 1
ATOM 3707 N N . TRP A 1 468 ? 13.25 20.297 8.961 1 98.56 468 TRP A N 1
ATOM 3708 C CA . TRP A 1 468 ? 14.391 20.406 9.859 1 98.56 468 TRP A CA 1
ATOM 3709 C C . TRP A 1 468 ? 14.031 19.906 11.258 1 98.56 468 TRP A C 1
ATOM 3711 O O . TRP A 1 468 ? 14.852 19.266 11.922 1 98.56 468 TRP A O 1
ATOM 3721 N N . ILE A 1 469 ? 12.859 20.219 11.703 1 98.44 469 ILE A N 1
ATOM 3722 C CA . ILE A 1 469 ? 12.406 19.797 13.031 1 98.44 469 ILE A CA 1
ATOM 3723 C C . ILE A 1 469 ? 12.312 18.281 13.094 1 98.44 469 ILE A C 1
ATOM 3725 O O . ILE A 1 469 ? 12.766 17.656 14.062 1 98.44 469 ILE A O 1
ATOM 3729 N N . ILE A 1 470 ? 11.773 17.672 12.078 1 98.19 470 ILE A N 1
ATOM 3730 C CA . ILE A 1 470 ? 11.633 16.234 12.031 1 98.19 470 ILE A CA 1
ATOM 3731 C C . ILE A 1 470 ? 13.016 15.578 12.023 1 98.19 470 ILE A C 1
ATOM 3733 O O . ILE A 1 470 ? 13.242 14.578 12.719 1 98.19 470 ILE A O 1
ATOM 3737 N N . LEU A 1 471 ? 13.898 16.172 11.234 1 98.44 471 LEU A N 1
ATOM 3738 C CA . LEU A 1 471 ? 15.25 15.633 11.188 1 98.44 471 LEU A CA 1
ATOM 3739 C C . LEU A 1 471 ? 15.922 15.711 12.555 1 98.44 471 LEU A C 1
ATOM 3741 O O . LEU A 1 471 ? 16.547 14.758 13 1 98.44 471 LEU A O 1
ATOM 3745 N N . PHE A 1 472 ? 15.766 16.812 13.258 1 97.94 472 PHE A N 1
ATOM 3746 C CA . PHE A 1 472 ? 16.312 17 14.602 1 97.94 472 PHE A CA 1
ATOM 3747 C C . PHE A 1 472 ? 15.758 15.961 15.562 1 97.94 472 PHE A C 1
ATOM 3749 O O . PHE A 1 472 ? 16.5 15.336 16.312 1 97.94 472 PHE A O 1
ATOM 3756 N N . ASN A 1 473 ? 14.445 15.828 15.516 1 96.75 473 ASN A N 1
ATOM 3757 C CA . ASN A 1 473 ? 13.789 14.875 16.406 1 96.75 473 ASN A CA 1
ATOM 3758 C C . ASN A 1 473 ? 14.227 13.445 16.125 1 96.75 473 ASN A C 1
ATOM 3760 O O . ASN A 1 473 ? 14.422 12.656 17.047 1 96.75 473 ASN A O 1
ATOM 3764 N N . ALA A 1 474 ? 14.32 13.125 14.875 1 97.69 474 ALA A N 1
ATOM 3765 C CA . ALA A 1 474 ? 14.766 11.781 14.5 1 97.69 474 ALA A CA 1
ATOM 3766 C C . ALA A 1 474 ? 16.188 11.516 15 1 97.69 474 ALA A C 1
ATOM 3768 O O . ALA A 1 474 ? 16.469 10.438 15.531 1 97.69 474 ALA A O 1
ATOM 3769 N N . LEU A 1 475 ? 17.031 12.477 14.859 1 97.5 475 LEU A N 1
ATOM 3770 C CA . LEU A 1 475 ? 18.422 12.336 15.312 1 97.5 475 LEU A CA 1
ATOM 3771 C C . LEU A 1 475 ? 18.484 12.219 16.828 1 97.5 475 LEU A C 1
ATOM 3773 O O . LEU A 1 475 ? 19.344 11.523 17.375 1 97.5 475 LEU A O 1
ATOM 3777 N N . ASP A 1 476 ? 17.609 12.914 17.438 1 96.56 476 ASP A N 1
ATOM 3778 C CA . ASP A 1 476 ? 17.562 12.836 18.891 1 96.56 476 ASP A CA 1
ATOM 3779 C C . ASP A 1 476 ? 17.172 11.43 19.359 1 96.56 476 ASP A C 1
ATOM 3781 O O . ASP A 1 476 ? 17.609 10.977 20.406 1 96.56 476 ASP A O 1
ATOM 3785 N N . GLU A 1 477 ? 16.375 10.797 18.625 1 95.62 477 GLU A N 1
ATOM 3786 C CA . GLU A 1 477 ? 15.883 9.477 18.984 1 95.62 477 GLU A CA 1
ATOM 3787 C C . GLU A 1 477 ? 16.891 8.391 18.641 1 95.62 477 GLU A C 1
ATOM 3789 O O . GLU A 1 477 ? 17.141 7.484 19.453 1 95.62 477 GLU A O 1
ATOM 3794 N N . VAL A 1 478 ? 17.516 8.484 17.422 1 95.88 478 VAL A N 1
ATOM 3795 C CA . VAL A 1 478 ? 18.266 7.328 16.953 1 95.88 478 VAL A CA 1
ATOM 3796 C C . VAL A 1 478 ? 19.766 7.656 16.953 1 95.88 478 VAL A C 1
ATOM 3798 O O . VAL A 1 478 ? 20.609 6.75 16.922 1 95.88 478 VAL A O 1
ATOM 3801 N N . GLY A 1 479 ? 20.125 8.883 16.828 1 96.19 479 GLY A N 1
ATOM 3802 C CA . GLY A 1 479 ? 21.516 9.297 16.781 1 96.19 479 GLY A CA 1
ATOM 3803 C C . GLY A 1 479 ? 22.172 9.031 15.438 1 96.19 479 GLY A C 1
ATOM 3804 O O . GLY A 1 479 ? 21.484 8.758 14.453 1 96.19 479 GLY A O 1
ATOM 3805 N N . VAL A 1 480 ? 23.422 9.312 15.398 1 96.56 480 VAL A N 1
ATOM 3806 C CA . VAL A 1 480 ? 24.234 9.062 14.211 1 96.56 480 VAL A CA 1
ATOM 3807 C C . VAL A 1 480 ? 24.953 7.719 14.344 1 96.56 480 VAL A C 1
ATOM 3809 O O . VAL A 1 480 ? 25.547 7.43 15.383 1 96.56 480 VAL A O 1
ATOM 3812 N N . LYS A 1 481 ? 24.906 6.941 13.305 1 96.31 481 LYS A N 1
ATOM 3813 C CA . LYS A 1 481 ? 25.375 5.562 13.344 1 96.31 481 LYS A CA 1
ATOM 3814 C C . LYS A 1 481 ? 26.844 5.492 13.773 1 96.31 481 LYS A C 1
ATOM 3816 O O . LYS A 1 481 ? 27.203 4.691 14.641 1 96.31 481 LYS A O 1
ATOM 3821 N N . GLU A 1 482 ? 27.719 6.305 13.211 1 94 482 GLU A N 1
ATOM 3822 C CA . GLU A 1 482 ? 29.141 6.297 13.492 1 94 482 GLU A CA 1
ATOM 3823 C C . GLU A 1 482 ? 29.438 6.672 14.945 1 94 482 GLU A C 1
ATOM 3825 O O . GLU A 1 482 ? 30.328 6.113 15.57 1 94 482 GLU A O 1
ATOM 3830 N N . ILE A 1 483 ? 28.719 7.57 15.445 1 93.69 483 ILE A N 1
ATOM 3831 C CA . ILE A 1 483 ? 28.875 7.98 16.828 1 93.69 483 ILE A CA 1
ATOM 3832 C C . ILE A 1 483 ? 28.406 6.863 17.766 1 93.69 483 ILE A C 1
ATOM 3834 O O . ILE A 1 483 ? 29.062 6.543 18.75 1 93.69 483 ILE A O 1
ATOM 3838 N N . ASN A 1 484 ? 27.266 6.289 17.438 1 94.12 484 ASN A N 1
ATOM 3839 C CA . ASN A 1 484 ? 26.719 5.188 18.234 1 94.12 484 ASN A CA 1
ATOM 3840 C C . ASN A 1 484 ? 27.688 4.004 18.281 1 94.12 484 ASN A C 1
ATOM 3842 O O . ASN A 1 484 ? 27.844 3.363 19.312 1 94.12 484 ASN A O 1
ATOM 3846 N N . GLU A 1 485 ? 28.25 3.703 17.141 1 91.88 485 GLU A N 1
ATOM 3847 C CA . GLU A 1 485 ? 29.172 2.578 17.047 1 91.88 485 GLU A CA 1
ATOM 3848 C C . GLU A 1 485 ? 30.406 2.812 17.922 1 91.88 485 GLU A C 1
ATOM 3850 O O . GLU A 1 485 ? 30.875 1.902 18.609 1 91.88 485 GLU A O 1
ATOM 3855 N N . THR A 1 486 ? 30.906 3.932 17.812 1 90.69 486 THR A N 1
ATOM 3856 C CA . THR A 1 486 ? 32.094 4.273 18.609 1 90.69 486 THR A CA 1
ATOM 3857 C C . THR A 1 486 ? 31.766 4.234 20.094 1 90.69 486 THR A C 1
ATOM 3859 O O . THR A 1 486 ? 32.594 3.787 20.906 1 90.69 486 THR A O 1
ATOM 3862 N N . THR A 1 487 ? 30.641 4.723 20.422 1 90 487 THR A N 1
ATOM 3863 C CA . THR A 1 487 ? 30.219 4.707 21.812 1 90 487 THR A CA 1
ATOM 3864 C C . THR A 1 487 ? 30.031 3.275 22.312 1 90 487 THR A C 1
ATOM 3866 O O . THR A 1 487 ? 30.375 2.955 23.453 1 90 487 THR A O 1
ATOM 3869 N N . ARG A 1 488 ? 29.531 2.441 21.5 1 90 488 ARG A N 1
ATOM 3870 C CA . ARG A 1 488 ? 29.312 1.041 21.859 1 90 488 ARG A CA 1
ATOM 3871 C C . ARG A 1 488 ? 30.656 0.328 22.078 1 90 488 ARG A C 1
ATOM 3873 O O . ARG A 1 488 ? 30.75 -0.583 22.906 1 90 488 ARG A O 1
ATOM 3880 N N . LEU A 1 489 ? 31.625 0.798 21.281 1 88.31 489 LEU A N 1
ATOM 3881 C CA . LEU A 1 489 ? 32.938 0.205 21.375 1 88.31 489 LEU A CA 1
ATOM 3882 C C . LEU A 1 489 ? 33.719 0.781 22.562 1 88.31 489 LEU A C 1
ATOM 3884 O O . LEU A 1 489 ? 34.844 0.359 22.844 1 88.31 489 LEU A O 1
ATOM 3888 N N . GLY A 1 490 ? 33.156 1.671 23.25 1 86.38 490 GLY A N 1
ATOM 3889 C CA . GLY A 1 490 ? 33.75 2.227 24.453 1 86.38 490 GLY A CA 1
ATOM 3890 C C . GLY A 1 490 ? 34.75 3.334 24.156 1 86.38 490 GLY A C 1
ATOM 3891 O O . GLY A 1 490 ? 35.562 3.703 25.016 1 86.38 490 GLY A O 1
ATOM 3892 N N . VAL A 1 491 ? 34.812 3.754 22.922 1 85.31 491 VAL A N 1
ATOM 3893 C CA . VAL A 1 491 ? 35.719 4.832 22.516 1 85.31 491 VAL A CA 1
ATOM 3894 C C . VAL A 1 491 ? 34.969 6.164 22.547 1 85.31 491 VAL A C 1
ATOM 3896 O O . VAL A 1 491 ? 33.812 6.23 22.141 1 85.31 491 VAL A O 1
ATOM 3899 N N . ASP A 1 492 ? 35.562 7.082 23.125 1 84.62 492 ASP A N 1
ATOM 3900 C CA . ASP A 1 492 ? 34.938 8.406 23.109 1 84.62 492 ASP A CA 1
ATOM 3901 C C . ASP A 1 492 ? 34.875 8.953 21.688 1 84.62 492 ASP A C 1
ATOM 3903 O O . ASP A 1 492 ? 35.906 9.055 21 1 84.62 492 ASP A O 1
ATOM 3907 N N . PRO A 1 493 ? 33.688 9.25 21.25 1 84.56 493 PRO A N 1
ATOM 3908 C CA . PRO A 1 493 ? 33.5 9.703 19.859 1 84.56 493 PRO A CA 1
ATOM 3909 C C . PRO A 1 493 ? 34.312 10.953 19.531 1 84.56 493 PRO A C 1
ATOM 3911 O O . PRO A 1 493 ? 34.656 11.195 18.375 1 84.56 493 PRO A O 1
ATOM 3914 N N . LYS A 1 494 ? 34.656 11.672 20.484 1 82.38 494 LYS A N 1
ATOM 3915 C CA . LYS A 1 494 ? 35.375 12.914 20.281 1 82.38 494 LYS A CA 1
ATOM 3916 C C . LYS A 1 494 ? 36.781 12.656 19.703 1 82.38 494 LYS A C 1
ATOM 3918 O O . LYS A 1 494 ? 37.375 13.539 19.094 1 82.38 494 LYS A O 1
ATOM 3923 N N . PHE A 1 495 ? 37.156 11.406 19.891 1 79.94 495 PHE A N 1
ATOM 3924 C CA . PHE A 1 495 ? 38.5 11.078 19.453 1 79.94 495 PHE A CA 1
ATOM 3925 C C . PHE A 1 495 ? 38.5 10.578 18.016 1 79.94 495 PHE A C 1
ATOM 3927 O O . PHE A 1 495 ? 39.562 10.344 17.438 1 79.94 495 PHE A O 1
ATOM 3934 N N . THR A 1 496 ? 37.312 10.5 17.438 1 80.75 496 THR A N 1
ATOM 3935 C CA . THR A 1 496 ? 37.281 10.094 16.031 1 80.75 496 THR A CA 1
ATOM 3936 C C . THR A 1 496 ? 37.375 11.312 15.117 1 80.75 496 THR A C 1
ATOM 3938 O O . THR A 1 496 ? 36.781 12.359 15.398 1 80.75 496 THR A O 1
ATOM 3941 N N . PRO A 1 497 ? 38.281 11.297 14.148 1 79 497 PRO A N 1
ATOM 3942 C CA . PRO A 1 497 ? 38.531 12.445 13.281 1 79 497 PRO A CA 1
ATOM 3943 C C . PRO A 1 497 ? 37.25 12.961 12.617 1 79 497 PRO A C 1
ATOM 3945 O O . PRO A 1 497 ? 37.125 14.156 12.367 1 79 497 PRO A O 1
ATOM 3948 N N . GLU A 1 498 ? 36.344 12.141 12.391 1 87.44 498 GLU A N 1
ATOM 3949 C CA . GLU A 1 498 ? 35.156 12.562 11.672 1 87.44 498 GLU A CA 1
ATOM 3950 C C . GLU A 1 498 ? 34.094 13.148 12.633 1 87.44 498 GLU A C 1
ATOM 3952 O O . GLU A 1 498 ? 33.062 13.664 12.195 1 87.44 498 GLU A O 1
ATOM 3957 N N . PHE A 1 499 ? 34.469 13.227 13.82 1 90.12 499 PHE A N 1
ATOM 3958 C CA . PHE A 1 499 ? 33.531 13.648 14.828 1 90.12 499 PHE A CA 1
ATOM 3959 C C . PHE A 1 499 ? 33.25 15.148 14.727 1 90.12 499 PHE A C 1
ATOM 3961 O O . PHE A 1 499 ? 32.094 15.586 14.875 1 90.12 499 PHE A O 1
ATOM 3968 N N . ALA A 1 500 ? 34.312 15.891 14.5 1 90.19 500 ALA A N 1
ATOM 3969 C CA . ALA A 1 500 ? 34.156 17.344 14.422 1 90.19 500 ALA A CA 1
ATOM 3970 C C . ALA A 1 500 ? 33.156 17.719 13.32 1 90.19 500 ALA A C 1
ATOM 3972 O O . ALA A 1 500 ? 32.344 18.625 13.5 1 90.19 500 ALA A O 1
ATOM 3973 N N . GLN A 1 501 ? 33.281 17.062 12.266 1 93.31 501 GLN A N 1
ATOM 3974 C CA . GLN A 1 501 ? 32.375 17.344 11.156 1 93.31 501 GLN A CA 1
ATOM 3975 C C . GLN A 1 501 ? 30.953 16.938 11.508 1 93.31 501 GLN A C 1
ATOM 3977 O O . GLN A 1 501 ? 30 17.656 11.203 1 93.31 501 GLN A O 1
ATOM 3982 N N . MET A 1 502 ? 30.812 15.789 12.109 1 95 502 MET A N 1
ATOM 3983 C CA . MET A 1 502 ? 29.484 15.305 12.5 1 95 502 MET A CA 1
ATOM 3984 C C . MET A 1 502 ? 28.844 16.234 13.516 1 95 502 MET A C 1
ATOM 3986 O O . MET A 1 502 ? 27.656 16.578 13.398 1 95 502 MET A O 1
ATOM 3990 N N . ASP A 1 503 ? 29.625 16.656 14.375 1 93.44 503 ASP A N 1
ATOM 3991 C CA . ASP A 1 503 ? 29.141 17.547 15.422 1 93.44 503 ASP A CA 1
ATOM 3992 C C . ASP A 1 503 ? 28.719 18.891 14.836 1 93.44 503 ASP A C 1
ATOM 3994 O O . ASP A 1 503 ? 27.719 19.469 15.266 1 93.44 503 ASP A O 1
ATOM 3998 N N . SER A 1 504 ? 29.469 19.375 13.922 1 94.81 504 SER A N 1
ATOM 3999 C CA . SER A 1 504 ? 29.141 20.641 13.281 1 94.81 504 SER A CA 1
ATOM 4000 C C . SER A 1 504 ? 27.828 20.562 12.539 1 94.81 504 SER A C 1
ATOM 4002 O O . SER A 1 504 ? 27 21.484 12.609 1 94.81 504 SER A O 1
ATOM 4004 N N . VAL A 1 505 ? 27.641 19.469 11.82 1 96.81 505 VAL A N 1
ATOM 4005 C CA . VAL A 1 505 ? 26.406 19.297 11.062 1 96.81 505 VAL A CA 1
ATOM 4006 C C . VAL A 1 505 ? 25.234 19.156 12.023 1 96.81 505 VAL A C 1
ATOM 4008 O O . VAL A 1 505 ? 24.156 19.719 11.789 1 96.81 505 VAL A O 1
ATOM 4011 N N . MET A 1 506 ? 25.406 18.391 13.062 1 96.94 506 MET A N 1
ATOM 4012 C CA . MET A 1 506 ? 24.344 18.219 14.055 1 96.94 506 MET A CA 1
ATOM 4013 C C . MET A 1 506 ? 23.984 19.547 14.703 1 96.94 506 MET A C 1
ATOM 4015 O O . MET A 1 506 ? 22.797 19.812 14.938 1 96.94 506 MET A O 1
ATOM 4019 N N . GLN A 1 507 ? 24.969 20.375 14.93 1 96.38 507 GLN A N 1
ATOM 4020 C CA . GLN A 1 507 ? 24.719 21.703 15.492 1 96.38 507 GLN A CA 1
ATOM 4021 C C . GLN A 1 507 ? 23.938 22.578 14.523 1 96.38 507 GLN A C 1
ATOM 4023 O O . GLN A 1 507 ? 23.016 23.297 14.93 1 96.38 507 GLN A O 1
ATOM 4028 N N . LYS A 1 508 ? 24.344 22.5 13.32 1 97.31 508 LYS A N 1
ATOM 4029 C CA . LYS A 1 508 ? 23.641 23.281 12.312 1 97.31 508 LYS A CA 1
ATOM 4030 C C . LYS A 1 508 ? 22.188 22.828 12.195 1 97.31 508 LYS A C 1
ATOM 4032 O O . LYS A 1 508 ? 21.281 23.641 11.992 1 97.31 508 LYS A O 1
ATOM 4037 N N . ILE A 1 509 ? 21.969 21.531 12.297 1 97.88 509 ILE A N 1
ATOM 4038 C CA . ILE A 1 509 ? 20.625 21 12.234 1 97.88 509 ILE A CA 1
ATOM 4039 C C . ILE A 1 509 ? 19.812 21.484 13.43 1 97.88 509 ILE A C 1
ATOM 4041 O O . ILE A 1 509 ? 18.641 21.859 13.289 1 97.88 509 ILE A O 1
ATOM 4045 N N . ALA A 1 510 ? 20.406 21.516 14.547 1 97.25 510 ALA A N 1
ATOM 4046 C CA . ALA A 1 510 ? 19.734 22.016 15.75 1 97.25 510 ALA A CA 1
ATOM 4047 C C . ALA A 1 510 ? 19.359 23.484 15.594 1 97.25 510 ALA A C 1
ATOM 4049 O O . ALA A 1 510 ? 18.25 23.891 15.953 1 97.25 510 ALA A O 1
ATOM 4050 N N . ASP A 1 511 ? 20.25 24.25 15.008 1 96.94 511 ASP A N 1
ATOM 4051 C CA . ASP A 1 511 ? 20 25.672 14.805 1 96.94 511 ASP A CA 1
ATOM 4052 C C . ASP A 1 511 ? 18.875 25.891 13.805 1 96.94 511 ASP A C 1
ATOM 4054 O O . ASP A 1 511 ? 18 26.734 14.008 1 96.94 511 ASP A O 1
ATOM 4058 N N . GLU A 1 512 ? 18.953 25.109 12.75 1 97.56 512 GLU A N 1
ATOM 4059 C CA . GLU A 1 512 ? 17.906 25.219 11.727 1 97.56 512 GLU A CA 1
ATOM 4060 C C . GLU A 1 512 ? 16.547 24.781 12.273 1 97.56 512 GLU A C 1
ATOM 4062 O O . GLU A 1 512 ? 15.516 25.359 11.914 1 97.56 512 GLU A O 1
ATOM 4067 N N . ALA A 1 513 ? 16.531 23.75 13.07 1 98.06 513 ALA A N 1
ATOM 4068 C CA . ALA A 1 513 ? 15.289 23.266 13.664 1 98.06 513 ALA A CA 1
ATOM 4069 C C . ALA A 1 513 ? 14.672 24.312 14.578 1 98.06 513 ALA A C 1
ATOM 4071 O O . ALA A 1 513 ? 13.461 24.547 14.539 1 98.06 513 ALA A O 1
ATOM 4072 N N . LEU A 1 514 ? 15.508 24.953 15.383 1 97 514 LEU A N 1
ATOM 4073 C CA . LEU A 1 514 ? 15.008 26 16.266 1 97 514 LEU A CA 1
ATOM 4074 C C . LEU A 1 514 ? 14.508 27.188 15.453 1 97 514 LEU A C 1
ATOM 4076 O O . LEU A 1 514 ? 13.438 27.734 15.734 1 97 514 LEU A O 1
ATOM 4080 N N . HIS A 1 515 ? 15.32 27.547 14.523 1 96.88 515 HIS A N 1
ATOM 4081 C CA . HIS A 1 515 ? 14.898 28.641 13.648 1 96.88 515 HIS A CA 1
ATOM 4082 C C . HIS A 1 515 ? 13.578 28.312 12.961 1 96.88 515 HIS A C 1
ATOM 4084 O O . HIS A 1 515 ? 12.688 29.172 12.867 1 96.88 515 HIS A O 1
ATOM 4090 N N . GLY A 1 516 ? 13.492 27.125 12.469 1 97.44 516 GLY A N 1
ATOM 4091 C CA . GLY A 1 516 ? 12.266 26.688 11.82 1 97.44 516 GLY A CA 1
ATOM 4092 C C . GLY A 1 516 ? 11.07 26.688 12.75 1 97.44 516 GLY A C 1
ATOM 4093 O O . GLY A 1 516 ? 9.977 27.094 12.367 1 97.44 516 GLY A O 1
ATOM 4094 N N . ALA A 1 517 ? 11.273 26.234 13.906 1 98.06 517 ALA A N 1
ATOM 4095 C CA . ALA A 1 517 ? 10.188 26.203 14.883 1 98.06 517 ALA A CA 1
ATOM 4096 C C . ALA A 1 517 ? 9.695 27.625 15.195 1 98.06 517 ALA A C 1
ATOM 4098 O O . ALA A 1 517 ? 8.492 27.859 15.289 1 98.06 517 ALA A O 1
ATOM 4099 N N . CYS A 1 518 ? 10.641 28.516 15.344 1 97.56 518 CYS A N 1
ATOM 4100 C CA . CYS A 1 518 ? 10.281 29.906 15.609 1 97.56 518 CYS A CA 1
ATOM 4101 C C . CYS A 1 518 ? 9.547 30.516 14.422 1 97.56 518 CYS A C 1
ATOM 4103 O O . CYS A 1 518 ? 8.586 31.266 14.594 1 97.56 518 CYS A O 1
ATOM 4105 N N . ARG A 1 519 ? 10.031 30.188 13.266 1 96.38 519 ARG A N 1
ATOM 4106 C CA . ARG A 1 519 ? 9.383 30.703 12.055 1 96.38 519 ARG A CA 1
ATOM 4107 C C . ARG A 1 519 ? 7.953 30.188 11.945 1 96.38 519 ARG A C 1
ATOM 4109 O O . ARG A 1 519 ? 7.035 30.938 11.633 1 96.38 519 ARG A O 1
ATOM 4116 N N . ILE A 1 520 ? 7.73 28.922 12.148 1 97.44 520 ILE A N 1
ATOM 4117 C CA . ILE A 1 520 ? 6.402 28.328 12.086 1 97.44 520 ILE A CA 1
ATOM 4118 C C . ILE A 1 520 ? 5.508 28.953 13.156 1 97.44 520 ILE A C 1
ATOM 4120 O O . ILE A 1 520 ? 4.324 29.203 12.922 1 97.44 520 ILE A O 1
ATOM 4124 N N . SER A 1 521 ? 6.09 29.188 14.305 1 97.75 521 SER A N 1
ATOM 4125 C CA . SER A 1 521 ? 5.359 29.844 15.383 1 97.75 521 SER A CA 1
ATOM 4126 C C . SER A 1 521 ? 4.879 31.234 14.961 1 97.75 521 SER A C 1
ATOM 4128 O O . SER A 1 521 ? 3.732 31.609 15.219 1 97.75 521 SER A O 1
ATOM 4130 N N . ALA A 1 522 ? 5.754 31.953 14.344 1 95.31 522 ALA A N 1
ATOM 4131 C CA . ALA A 1 522 ? 5.387 33.281 13.867 1 95.31 522 ALA A CA 1
ATOM 4132 C C . ALA A 1 522 ? 4.281 33.219 12.82 1 95.31 522 ALA A C 1
ATOM 4134 O O . ALA A 1 522 ? 3.354 34.031 12.82 1 95.31 522 ALA A O 1
ATOM 4135 N N . LEU A 1 523 ? 4.391 32.281 11.945 1 93.94 523 LEU A N 1
ATOM 4136 C CA . LEU A 1 523 ? 3.361 32.094 10.93 1 93.94 523 LEU A CA 1
ATOM 4137 C C . LEU A 1 523 ? 2.031 31.703 11.562 1 93.94 523 LEU A C 1
ATOM 4139 O O . LEU A 1 523 ? 0.978 32.219 11.156 1 93.94 523 LEU A O 1
ATOM 4143 N N . ALA A 1 524 ? 2.082 30.828 12.523 1 95.06 524 ALA A N 1
ATOM 4144 C CA . ALA A 1 524 ? 0.874 30.422 13.227 1 95.06 524 ALA A CA 1
ATOM 4145 C C . ALA A 1 524 ? 0.203 31.609 13.914 1 95.06 524 ALA A C 1
ATOM 4147 O O . ALA A 1 524 ? -1.026 31.703 13.945 1 95.06 524 ALA A O 1
ATOM 4148 N N . ALA A 1 525 ? 1.004 32.5 14.453 1 94.62 525 ALA A N 1
ATOM 4149 C CA . ALA A 1 525 ? 0.469 33.688 15.109 1 94.62 525 ALA A CA 1
ATOM 4150 C C . ALA A 1 525 ? -0.28 34.594 14.125 1 94.62 525 ALA A C 1
ATOM 4152 O O . ALA A 1 525 ? -1.372 35.094 14.422 1 94.62 525 ALA A O 1
ATOM 4153 N N . VAL A 1 526 ? 0.292 34.75 12.961 1 89.25 526 VAL A N 1
ATOM 4154 C CA . VAL A 1 526 ? -0.315 35.594 11.938 1 89.25 526 VAL A CA 1
ATOM 4155 C C . VAL A 1 526 ? -1.614 34.969 11.445 1 89.25 526 VAL A C 1
ATOM 4157 O O . VAL A 1 526 ? -2.633 35.656 11.312 1 89.25 526 VAL A O 1
ATOM 4160 N N . LEU A 1 527 ? -1.608 33.688 11.195 1 90.5 527 LEU A N 1
ATOM 4161 C CA . LEU A 1 527 ? -2.791 33 10.695 1 90.5 527 LEU A CA 1
ATOM 4162 C C . LEU A 1 527 ? -3.889 32.938 11.75 1 90.5 527 LEU A C 1
ATOM 4164 O O . LEU A 1 527 ? -5.07 33.094 11.43 1 90.5 527 LEU A O 1
ATOM 4168 N N . THR A 1 528 ? -3.502 32.812 13 1 93.19 528 THR A N 1
ATOM 4169 C CA . THR A 1 528 ? -4.461 32.781 14.094 1 93.19 528 THR A CA 1
ATOM 4170 C C . THR A 1 528 ? -5.129 34.125 14.266 1 93.19 528 THR A C 1
ATOM 4172 O O . THR A 1 528 ? -6.348 34.219 14.43 1 93.19 528 THR A O 1
ATOM 4175 N N . SER A 1 529 ? -4.336 35.156 14.195 1 91.19 529 SER A N 1
ATOM 4176 C CA . SER A 1 529 ? -4.863 36.5 14.367 1 91.19 529 SER A CA 1
ATOM 4177 C C . SER A 1 529 ? -5.871 36.844 13.281 1 91.19 529 SER A C 1
ATOM 4179 O O . SER A 1 529 ? -6.824 37.594 13.516 1 91.19 529 SER A O 1
ATOM 4181 N N . ASN A 1 530 ? -5.676 36.281 12.094 1 87.5 530 ASN A N 1
ATOM 4182 C CA . ASN A 1 530 ? -6.582 36.531 10.977 1 87.5 530 ASN A CA 1
ATOM 4183 C C . ASN A 1 530 ? -7.672 35.469 10.898 1 87.5 530 ASN A C 1
ATOM 4185 O O . ASN A 1 530 ? -8.445 35.438 9.938 1 87.5 530 ASN A O 1
ATOM 4189 N N . GLN A 1 531 ? -7.758 34.5 11.828 1 88.62 531 GLN A N 1
ATOM 4190 C CA . GLN A 1 531 ? -8.766 33.469 11.953 1 88.62 531 GLN A CA 1
ATOM 4191 C C . GLN A 1 531 ? -8.734 32.5 10.75 1 88.62 531 GLN A C 1
ATOM 4193 O O . GLN A 1 531 ? -9.781 32.062 10.273 1 88.62 531 GLN A O 1
ATOM 4198 N N . TYR A 1 532 ? -7.523 32.312 10.211 1 86.44 532 TYR A N 1
ATOM 4199 C CA . TYR A 1 532 ? -7.395 31.484 9.023 1 86.44 532 TYR A CA 1
ATOM 4200 C C . TYR A 1 532 ? -7.246 30.016 9.398 1 86.44 532 TYR A C 1
ATOM 4202 O O . TYR A 1 532 ? -7.586 29.141 8.609 1 86.44 532 TYR A O 1
ATOM 4210 N N . LEU A 1 533 ? -6.797 29.688 10.562 1 89.88 533 LEU A N 1
ATOM 4211 C CA . LEU A 1 533 ? -6.5 28.297 10.938 1 89.88 533 LEU A CA 1
ATOM 4212 C C . LEU A 1 533 ? -7.785 27.516 11.195 1 89.88 533 LEU A C 1
ATOM 4214 O O . LEU A 1 533 ? -7.793 26.297 11.133 1 89.88 533 LEU A O 1
ATOM 4218 N N . ARG A 1 534 ? -8.891 28.234 11.469 1 88.19 534 ARG A N 1
ATOM 4219 C CA . ARG A 1 534 ? -10.164 27.531 11.648 1 88.19 534 ARG A CA 1
ATOM 4220 C C . ARG A 1 534 ? -10.688 27 10.32 1 88.19 534 ARG A C 1
ATOM 4222 O O . ARG A 1 534 ? -11.547 26.125 10.297 1 88.19 534 ARG A O 1
ATOM 4229 N N . LEU A 1 535 ? -10.172 27.547 9.227 1 86.5 535 LEU A N 1
ATOM 4230 C CA . LEU A 1 535 ? -10.633 27.188 7.891 1 86.5 535 LEU A CA 1
ATOM 4231 C C . LEU A 1 535 ? -9.578 26.359 7.156 1 86.5 535 LEU A C 1
ATOM 4233 O O . LEU A 1 535 ? -9.695 26.141 5.953 1 86.5 535 LEU A O 1
ATOM 4237 N N . ASP A 1 536 ? -8.555 25.938 7.828 1 87.56 536 ASP A N 1
ATOM 4238 C CA . ASP A 1 536 ? -7.449 25.219 7.199 1 87.56 536 ASP A CA 1
ATOM 4239 C C . ASP A 1 536 ? -7.727 23.719 7.164 1 87.56 536 ASP A C 1
ATOM 4241 O O . ASP A 1 536 ? -7.934 23.094 8.203 1 87.56 536 ASP A O 1
ATOM 4245 N N . PRO A 1 537 ? -7.672 23.125 5.969 1 87.81 537 PRO A N 1
ATOM 4246 C CA . PRO A 1 537 ? -7.906 21.672 5.852 1 87.81 537 PRO A CA 1
ATOM 4247 C C . PRO A 1 537 ? -6.672 20.844 6.211 1 87.81 537 PRO A C 1
ATOM 4249 O O . PRO A 1 537 ? -6.242 20 5.426 1 87.81 537 PRO A O 1
ATOM 4252 N N . ALA A 1 538 ? -6.059 21 7.336 1 86.44 538 ALA A N 1
ATOM 4253 C CA . ALA A 1 538 ? -5 20.219 7.973 1 86.44 538 ALA A CA 1
ATOM 4254 C C . ALA A 1 538 ? -3.676 20.406 7.234 1 86.44 538 ALA A C 1
ATOM 4256 O O . ALA A 1 538 ? -2.867 19.469 7.172 1 86.44 538 ALA A O 1
ATOM 4257 N N . VAL A 1 539 ? -3.41 21.531 6.746 1 86.31 539 VAL A N 1
ATOM 4258 C CA . VAL A 1 539 ? -2.162 21.797 6.035 1 86.31 539 VAL A CA 1
ATOM 4259 C C . VAL A 1 539 ? -1.081 22.219 7.02 1 86.31 539 VAL A C 1
ATOM 4261 O O . VAL A 1 539 ? 0.041 21.719 6.988 1 86.31 539 VAL A O 1
ATOM 4264 N N . MET A 1 540 ? -1.485 23.109 7.949 1 89.88 540 MET A N 1
ATOM 4265 C CA . MET A 1 540 ? -0.529 23.641 8.914 1 89.88 540 MET A CA 1
ATOM 4266 C C . MET A 1 540 ? -0.525 22.828 10.195 1 89.88 540 MET A C 1
ATOM 4268 O O . MET A 1 540 ? 0.313 23.031 11.07 1 89.88 540 MET A O 1
ATOM 4272 N N . HIS A 1 541 ? -1.388 21.844 10.211 1 91.19 541 HIS A N 1
ATOM 4273 C CA . HIS A 1 541 ? -1.668 21.109 11.438 1 91.19 541 HIS A CA 1
ATOM 4274 C C . HIS A 1 541 ? -0.407 20.438 11.984 1 91.19 541 HIS A C 1
ATOM 4276 O O . HIS A 1 541 ? -0.008 20.703 13.125 1 91.19 541 HIS A O 1
ATOM 4282 N N . VAL A 1 542 ? 0.263 19.719 11.203 1 92.69 542 VAL A N 1
ATOM 4283 C CA . VAL A 1 542 ? 1.437 18.969 11.625 1 92.69 542 VAL A CA 1
ATOM 4284 C C . VAL A 1 542 ? 2.582 19.922 11.945 1 92.69 542 VAL A C 1
ATOM 4286 O O . VAL A 1 542 ? 3.328 19.719 12.906 1 92.69 542 VAL A O 1
ATOM 4289 N N . SER A 1 543 ? 2.688 20.969 11.164 1 95.38 543 SER A N 1
ATOM 4290 C CA . SER A 1 543 ? 3.748 21.953 11.383 1 95.38 543 SER A CA 1
ATOM 4291 C C . SER A 1 543 ? 3.592 22.641 12.734 1 95.38 543 SER A C 1
ATOM 4293 O O . SER A 1 543 ? 4.574 22.828 13.453 1 95.38 543 SER A O 1
ATOM 4295 N N . CYS A 1 544 ? 2.379 22.953 13.07 1 96.12 544 CYS A N 1
ATOM 4296 C CA . CYS A 1 544 ? 2.117 23.609 14.352 1 96.12 544 CYS A CA 1
ATOM 4297 C C . CYS A 1 544 ? 2.416 22.656 15.508 1 96.12 544 CYS A C 1
ATOM 4299 O O . CYS A 1 544 ? 2.969 23.078 16.531 1 96.12 544 CYS A O 1
ATOM 4301 N N . ILE A 1 545 ? 2.082 21.438 15.344 1 95.94 545 ILE A N 1
ATOM 4302 C CA . ILE A 1 545 ? 2.305 20.453 16.406 1 95.94 545 ILE A CA 1
ATOM 4303 C C . ILE A 1 545 ? 3.803 20.234 16.609 1 95.94 545 ILE A C 1
ATOM 4305 O O . ILE A 1 545 ? 4.297 20.297 17.734 1 95.94 545 ILE A O 1
ATOM 4309 N N . GLN A 1 546 ? 4.512 20.047 15.539 1 96.81 546 GLN A N 1
ATOM 4310 C CA . GLN A 1 546 ? 5.941 19.766 15.617 1 96.81 546 GLN A CA 1
ATOM 4311 C C . GLN A 1 546 ? 6.711 20.969 16.156 1 96.81 546 GLN A C 1
ATOM 4313 O O . GLN A 1 546 ? 7.582 20.812 17.016 1 96.81 546 GLN A O 1
ATOM 4318 N N . ALA A 1 547 ? 6.414 22.109 15.656 1 98.25 547 ALA A N 1
ATOM 4319 C CA . ALA A 1 547 ? 7.078 23.328 16.109 1 98.25 547 ALA A CA 1
ATOM 4320 C C . ALA A 1 547 ? 6.727 23.625 17.562 1 98.25 547 ALA A C 1
ATOM 4322 O O . ALA A 1 547 ? 7.609 23.922 18.375 1 98.25 547 ALA A O 1
ATOM 4323 N N . GLY A 1 548 ? 5.422 23.516 17.891 1 97.81 548 GLY A N 1
ATOM 4324 C CA . GLY A 1 548 ? 4.996 23.766 19.266 1 97.81 548 GLY A CA 1
ATOM 4325 C C . GLY A 1 548 ? 5.633 22.812 20.25 1 97.81 548 GLY A C 1
ATOM 4326 O O . GLY A 1 548 ? 6.047 23.234 21.344 1 97.81 548 GLY A O 1
ATOM 4327 N N . THR A 1 549 ? 5.723 21.578 19.906 1 96.06 549 THR A N 1
ATOM 4328 C CA . THR A 1 549 ? 6.297 20.578 20.797 1 96.06 549 THR A CA 1
ATOM 4329 C C . THR A 1 549 ? 7.785 20.844 21.031 1 96.06 549 THR A C 1
ATOM 4331 O O . THR A 1 549 ? 8.266 20.766 22.156 1 96.06 549 THR A O 1
ATOM 4334 N N . LEU A 1 550 ? 8.508 21.125 19.938 1 96.12 550 LEU A N 1
ATOM 4335 C CA . LEU A 1 550 ? 9.938 21.391 20.078 1 96.12 550 LEU A CA 1
ATOM 4336 C C . LEU A 1 550 ? 10.18 22.625 20.922 1 96.12 550 LEU A C 1
ATOM 4338 O O . LEU A 1 550 ? 11.031 22.609 21.828 1 96.12 550 LEU A O 1
ATOM 4342 N N . LEU A 1 551 ? 9.438 23.703 20.688 1 96.44 551 LEU A N 1
ATOM 4343 C CA . LEU A 1 551 ? 9.594 24.938 21.438 1 96.44 551 LEU A CA 1
ATOM 4344 C C . LEU A 1 551 ? 9.219 24.734 22.906 1 96.44 551 LEU A C 1
ATOM 4346 O O . LEU A 1 551 ? 9.875 25.281 23.797 1 96.44 551 LEU A O 1
ATOM 4350 N N . ALA A 1 552 ? 8.203 23.953 23.109 1 95.5 552 ALA A N 1
ATOM 4351 C CA . ALA A 1 552 ? 7.805 23.656 24.484 1 95.5 552 ALA A CA 1
ATOM 4352 C C . ALA A 1 552 ? 8.898 22.891 25.219 1 95.5 552 ALA A C 1
ATOM 4354 O O . ALA A 1 552 ? 9.203 23.188 26.375 1 95.5 552 ALA A O 1
ATOM 4355 N N . ARG A 1 553 ? 9.461 21.922 24.562 1 93.06 553 ARG A N 1
ATOM 4356 C CA . ARG A 1 553 ? 10.531 21.141 25.172 1 93.06 553 ARG A CA 1
ATOM 4357 C C . ARG A 1 553 ? 11.734 22.016 25.484 1 93.06 553 ARG A C 1
ATOM 4359 O O . ARG A 1 553 ? 12.453 21.766 26.453 1 93.06 553 ARG A O 1
ATOM 4366 N N . LEU A 1 554 ? 11.938 23.031 24.703 1 91.38 554 LEU A N 1
ATOM 4367 C CA . LEU A 1 554 ? 13.062 23.938 24.891 1 91.38 554 LEU A CA 1
ATOM 4368 C C . LEU A 1 554 ? 12.695 25.062 25.859 1 91.38 554 LEU A C 1
ATOM 4370 O O . LEU A 1 554 ? 13.539 25.906 26.172 1 91.38 554 LEU A O 1
ATOM 4374 N N . GLY A 1 555 ? 11.383 25.094 26.281 1 90.12 555 GLY A N 1
ATOM 4375 C CA . GLY A 1 555 ? 10.93 26.094 27.234 1 90.12 555 GLY A CA 1
ATOM 4376 C C . GLY A 1 555 ? 10.82 27.484 26.625 1 90.12 555 GLY A C 1
ATOM 4377 O O . GLY A 1 555 ? 11.023 28.484 27.328 1 90.12 555 GLY A O 1
ATOM 4378 N N . ARG A 1 556 ? 10.617 27.562 25.391 1 92.5 556 ARG A N 1
ATOM 4379 C CA . ARG A 1 556 ? 10.531 28.844 24.703 1 92.5 556 ARG A CA 1
ATOM 4380 C C . ARG A 1 556 ? 9.102 29.359 24.688 1 92.5 556 ARG A C 1
ATOM 4382 O O . ARG A 1 556 ? 8.156 28.594 24.469 1 92.5 556 ARG A O 1
ATOM 4389 N N . GLN A 1 557 ? 8.922 30.625 24.812 1 92.81 557 GLN A N 1
ATOM 4390 C CA . GLN A 1 557 ? 7.598 31.234 24.938 1 92.81 557 GLN A CA 1
ATOM 4391 C C . GLN A 1 557 ? 6.863 31.234 23.594 1 92.81 557 GLN A C 1
ATOM 4393 O O . GLN A 1 557 ? 5.633 31.281 23.562 1 92.81 557 GLN A O 1
ATOM 4398 N N . GLU A 1 558 ? 7.625 31.188 22.547 1 95.69 558 GLU A N 1
ATOM 4399 C CA . GLU A 1 558 ? 7.02 31.172 21.219 1 95.69 558 GLU A CA 1
ATOM 4400 C C . GLU A 1 558 ? 6.078 29.984 21.062 1 95.69 558 GLU A C 1
ATOM 4402 O O . GLU A 1 558 ? 5.246 29.969 20.141 1 95.69 558 GLU A O 1
ATOM 4407 N N . ALA A 1 559 ? 6.156 28.953 21.891 1 96.81 559 ALA A N 1
ATOM 4408 C CA . ALA A 1 559 ? 5.285 27.781 21.844 1 96.81 559 ALA A CA 1
ATOM 4409 C C . ALA A 1 559 ? 3.822 28.172 22 1 96.81 559 ALA A C 1
ATOM 4411 O O . ALA A 1 559 ? 2.93 27.484 21.5 1 96.81 559 ALA A O 1
ATOM 4412 N N . ILE A 1 560 ? 3.568 29.328 22.625 1 97.06 560 ILE A N 1
ATOM 4413 C CA . ILE A 1 560 ? 2.215 29.781 22.922 1 97.06 560 ILE A CA 1
ATOM 4414 C C . ILE A 1 560 ? 1.479 30.094 21.625 1 97.06 560 ILE A C 1
ATOM 4416 O O . ILE A 1 560 ? 0.275 29.844 21.516 1 97.06 560 ILE A O 1
ATOM 4420 N N . ASN A 1 561 ? 2.205 30.625 20.641 1 97.5 561 ASN A N 1
ATOM 4421 C CA . ASN A 1 561 ? 1.589 30.906 19.359 1 97.5 561 ASN A CA 1
ATOM 4422 C C . ASN A 1 561 ? 1.056 29.625 18.703 1 97.5 561 ASN A C 1
ATOM 4424 O O . ASN A 1 561 ? -0.021 29.641 18.109 1 97.5 561 ASN A O 1
ATOM 4428 N N . CYS A 1 562 ? 1.805 28.578 18.797 1 98 562 CYS A N 1
ATOM 4429 C CA . CYS A 1 562 ? 1.372 27.297 18.234 1 98 562 CYS A CA 1
ATOM 4430 C C . CYS A 1 562 ? 0.187 26.734 19.016 1 98 562 CYS A C 1
ATOM 4432 O O . CYS A 1 562 ? -0.735 26.172 18.422 1 98 562 CYS A O 1
ATOM 4434 N N . ILE A 1 563 ? 0.219 26.875 20.359 1 97.88 563 ILE A N 1
ATOM 4435 C CA . ILE A 1 563 ? -0.882 26.422 21.203 1 97.88 563 ILE A CA 1
ATOM 4436 C C . ILE A 1 563 ? -2.166 27.156 20.797 1 97.88 563 ILE A C 1
ATOM 4438 O O . ILE A 1 563 ? -3.199 26.516 20.578 1 97.88 563 ILE A O 1
ATOM 4442 N N . ASN A 1 564 ? -2.053 28.484 20.672 1 97.31 564 ASN A N 1
ATOM 4443 C CA . ASN A 1 564 ? -3.213 29.266 20.281 1 97.31 564 ASN A CA 1
ATOM 4444 C C . ASN A 1 564 ? -3.717 28.875 18.891 1 97.31 564 ASN A C 1
ATOM 4446 O O . ASN A 1 564 ? -4.926 28.828 18.656 1 97.31 564 ASN A O 1
ATOM 4450 N N . GLY A 1 565 ? -2.766 28.672 18.031 1 96.38 565 GLY A N 1
ATOM 4451 C CA . GLY A 1 565 ? -3.139 28.234 16.703 1 96.38 565 GLY A CA 1
ATOM 4452 C C . GLY A 1 565 ? -3.869 26.906 16.688 1 96.38 565 GLY A C 1
ATOM 4453 O O . GLY A 1 565 ? -4.875 26.75 16 1 96.38 565 GLY A O 1
ATOM 4454 N N . LEU A 1 566 ? -3.447 25.938 17.453 1 96.06 566 LEU A N 1
ATOM 4455 C CA . LEU A 1 566 ? -4.062 24.609 17.531 1 96.06 566 LEU A CA 1
ATOM 4456 C C . LEU A 1 566 ? -5.43 24.688 18.203 1 96.06 566 LEU A C 1
ATOM 4458 O O . LEU A 1 566 ? -6.336 23.922 17.859 1 96.06 566 LEU A O 1
ATOM 4462 N N . GLU A 1 567 ? -5.57 25.594 19.109 1 94.56 567 GLU A N 1
ATOM 4463 C CA . GLU A 1 567 ? -6.883 25.812 19.719 1 94.56 567 GLU A CA 1
ATOM 4464 C C . GLU A 1 567 ? -7.895 26.312 18.703 1 94.56 567 GLU A C 1
ATOM 4466 O O . GLU A 1 567 ? -9.047 25.875 18.703 1 94.56 567 GLU A O 1
ATOM 4471 N N . GLN A 1 568 ? -7.445 27.234 17.891 1 92.62 568 GLN A N 1
ATOM 4472 C CA . GLN A 1 568 ? -8.32 27.672 16.812 1 92.62 568 GLN A CA 1
ATOM 4473 C C . GLN A 1 568 ? -8.617 26.531 15.844 1 92.62 568 GLN A C 1
ATOM 4475 O O . GLN A 1 568 ? -9.742 26.391 15.367 1 92.62 568 GLN A O 1
ATOM 4480 N N . TYR A 1 569 ? -7.609 25.719 15.578 1 91.19 569 TYR A N 1
ATOM 4481 C CA . TYR A 1 569 ? -7.734 24.547 14.711 1 91.19 569 TYR A CA 1
ATOM 4482 C C . TYR A 1 569 ? -8.773 23.578 15.25 1 91.19 569 TYR A C 1
ATOM 4484 O O . TYR A 1 569 ? -9.359 22.797 14.492 1 91.19 569 TYR A O 1
ATOM 4492 N N . SER A 1 570 ? -8.969 23.531 16.516 1 89.31 570 SER A N 1
ATOM 4493 C CA . SER A 1 570 ? -9.812 22.547 17.172 1 89.31 570 SER A CA 1
ATOM 4494 C C . SER A 1 570 ? -11.273 22.719 16.797 1 89.31 570 SER A C 1
ATOM 4496 O O . SER A 1 570 ? -12.078 21.797 16.984 1 89.31 570 SER A O 1
ATOM 4498 N N . LEU A 1 571 ? -11.578 23.844 16.234 1 85.25 571 LEU A N 1
ATOM 4499 C CA . LEU A 1 571 ? -12.953 24.062 15.773 1 85.25 571 LEU A CA 1
ATOM 4500 C C . LEU A 1 571 ? -13.297 23.156 14.602 1 85.25 571 LEU A C 1
ATOM 4502 O O . LEU A 1 571 ? -14.453 22.75 14.438 1 85.25 571 LEU A O 1
ATOM 4506 N N . ALA A 1 572 ? -12.32 22.844 13.844 1 86.56 572 ALA A N 1
ATOM 4507 C CA . ALA A 1 572 ? -12.523 21.969 12.695 1 86.56 572 ALA A CA 1
ATOM 4508 C C . ALA A 1 572 ? -11.984 20.562 12.977 1 86.56 572 ALA A C 1
ATOM 4510 O O . ALA A 1 572 ? -12.547 19.562 12.508 1 86.56 572 ALA A O 1
ATOM 4511 N N . TYR A 1 573 ? -10.883 20.5 13.688 1 89.19 573 TYR A N 1
ATOM 4512 C CA . TYR A 1 573 ? -10.25 19.25 14.055 1 89.19 573 TYR A CA 1
ATOM 4513 C C . TYR A 1 573 ? -10.164 19.094 15.57 1 89.19 573 TYR A C 1
ATOM 4515 O O . TYR A 1 573 ? -9.266 19.656 16.203 1 89.19 573 TYR A O 1
ATOM 4523 N N . GLU A 1 574 ? -10.961 18.266 16.094 1 84.56 574 GLU A N 1
ATOM 4524 C CA . GLU A 1 574 ? -11.102 18.156 17.547 1 84.56 574 GLU A CA 1
ATOM 4525 C C . GLU A 1 574 ? -9.789 17.719 18.188 1 84.56 574 GLU A C 1
ATOM 4527 O O . GLU A 1 574 ? -9.461 18.156 19.297 1 84.56 574 GLU A O 1
ATOM 4532 N N . GLU A 1 575 ? -9.07 16.906 17.531 1 87.62 575 GLU A N 1
ATOM 4533 C CA . GLU A 1 575 ? -7.84 16.375 18.109 1 87.62 575 GLU A CA 1
ATOM 4534 C C . GLU A 1 575 ? -6.789 17.469 18.266 1 87.62 575 GLU A C 1
ATOM 4536 O O . GLU A 1 575 ? -5.828 17.297 19.031 1 87.62 575 GLU A O 1
ATOM 4541 N N . ALA A 1 576 ? -6.922 18.578 17.562 1 90.94 576 ALA A N 1
ATOM 4542 C CA . ALA A 1 576 ? -5.977 19.688 17.688 1 90.94 576 ALA A CA 1
ATOM 4543 C C . ALA A 1 576 ? -6.02 20.281 19.094 1 90.94 576 ALA A C 1
ATOM 4545 O O . ALA A 1 576 ? -5.008 20.781 19.594 1 90.94 576 ALA A O 1
ATOM 4546 N N . GLY A 1 577 ? -7.227 20.234 19.703 1 90.56 577 GLY A N 1
ATOM 4547 C CA . GLY A 1 577 ? -7.332 20.688 21.078 1 90.56 577 GLY A CA 1
ATOM 4548 C C . GLY A 1 577 ? -6.527 19.828 22.047 1 90.56 577 GLY A C 1
ATOM 4549 O O . GLY A 1 577 ? -5.895 20.359 22.969 1 90.56 577 GLY A O 1
ATOM 4550 N N . ASP A 1 578 ? -6.535 18.578 21.812 1 90.38 578 ASP A N 1
ATOM 4551 C CA . ASP A 1 578 ? -5.758 17.656 22.641 1 90.38 578 ASP A CA 1
ATOM 4552 C C . ASP A 1 578 ? -4.258 17.906 22.484 1 90.38 578 ASP A C 1
ATOM 4554 O O . ASP A 1 578 ? -3.504 17.844 23.453 1 90.38 578 ASP A O 1
ATOM 4558 N N . HIS A 1 579 ? -3.857 18.203 21.297 1 93.31 579 HIS A N 1
ATOM 4559 C CA . HIS A 1 579 ? -2.449 18.484 21.047 1 93.31 579 HIS A CA 1
ATOM 4560 C C . HIS A 1 579 ? -2.025 19.797 21.734 1 93.31 579 HIS A C 1
ATOM 4562 O O . HIS A 1 579 ? -0.925 19.875 22.281 1 93.31 579 HIS A O 1
ATOM 4568 N N . ALA A 1 580 ? -2.924 20.75 21.625 1 96 580 ALA A N 1
ATOM 4569 C CA . ALA A 1 580 ? -2.643 22.016 22.297 1 96 580 ALA A CA 1
ATOM 4570 C C . ALA A 1 580 ? -2.449 21.812 23.797 1 96 580 ALA A C 1
ATOM 4572 O O . ALA A 1 580 ? -1.512 22.344 24.391 1 96 580 ALA A O 1
ATOM 4573 N N . SER A 1 581 ? -3.283 21.016 24.375 1 95.31 581 SER A N 1
ATOM 4574 C CA . SER A 1 581 ? -3.205 20.75 25.812 1 95.31 581 SER A CA 1
ATOM 4575 C C . SER A 1 581 ? -1.921 20 26.156 1 95.31 581 SER A C 1
ATOM 4577 O O . SER A 1 581 ? -1.302 20.266 27.188 1 95.31 581 SER A O 1
ATOM 4579 N N . GLU A 1 582 ? -1.578 19.109 25.328 1 94.12 582 GLU A N 1
ATOM 4580 C CA . GLU A 1 582 ? -0.359 18.344 25.562 1 94.12 582 GLU A CA 1
ATOM 4581 C C . GLU A 1 582 ? 0.878 19.234 25.484 1 94.12 582 GLU A C 1
ATOM 4583 O O . GLU A 1 582 ? 1.783 19.125 26.312 1 94.12 582 GLU A O 1
ATOM 4588 N N . ILE A 1 583 ? 0.93 20.109 24.5 1 96 583 ILE A N 1
ATOM 4589 C CA . ILE A 1 583 ? 2.062 21.016 24.344 1 96 583 ILE A CA 1
ATOM 4590 C C . ILE A 1 583 ? 2.129 21.969 25.531 1 96 583 ILE A C 1
ATOM 4592 O O . ILE A 1 583 ? 3.213 22.266 26.047 1 96 583 ILE A O 1
ATOM 4596 N N . ARG A 1 584 ? 0.961 22.359 25.969 1 96 584 ARG A N 1
ATOM 4597 C CA . ARG A 1 584 ? 0.901 23.234 27.141 1 96 584 ARG A CA 1
ATOM 4598 C C . ARG A 1 584 ? 1.454 22.531 28.375 1 96 584 ARG A C 1
ATOM 4600 O O . ARG A 1 584 ? 2.166 23.141 29.172 1 96 584 ARG A O 1
ATOM 4607 N N . ARG A 1 585 ? 1.12 21.328 28.469 1 94.81 585 ARG A N 1
ATOM 4608 C CA . ARG A 1 585 ? 1.62 20.531 29.594 1 94.81 585 ARG A CA 1
ATOM 4609 C C . ARG A 1 585 ? 3.139 20.422 29.547 1 94.81 585 ARG A C 1
ATOM 4611 O O . ARG A 1 585 ? 3.816 20.594 30.562 1 94.81 585 ARG A O 1
ATOM 4618 N N . ILE A 1 586 ? 3.631 20.141 28.391 1 93.19 586 ILE A N 1
ATOM 4619 C CA . ILE A 1 586 ? 5.074 20 28.219 1 93.19 586 ILE A CA 1
ATOM 4620 C C . ILE A 1 586 ? 5.762 21.328 28.547 1 93.19 586 ILE A C 1
ATOM 4622 O O . ILE A 1 586 ? 6.805 21.344 29.203 1 93.19 586 ILE A O 1
ATOM 4626 N N . TYR A 1 587 ? 5.199 22.391 28.078 1 92.25 587 TYR A N 1
ATOM 4627 C CA . TYR A 1 587 ? 5.762 23.719 28.297 1 92.25 587 TYR A CA 1
ATOM 4628 C C . TYR A 1 587 ? 5.809 24.047 29.781 1 92.25 587 TYR A C 1
ATOM 4630 O O . TYR A 1 587 ? 6.77 24.656 30.25 1 92.25 587 TYR A O 1
ATOM 4638 N N . ARG A 1 588 ? 4.902 23.625 30.547 1 90.06 588 ARG A N 1
ATOM 4639 C CA . ARG A 1 588 ? 4.812 23.922 31.969 1 90.06 588 ARG A CA 1
ATOM 4640 C C . ARG A 1 588 ? 5.762 23.047 32.781 1 90.06 588 ARG A C 1
ATOM 4642 O O . ARG A 1 588 ? 6.34 23.5 33.781 1 90.06 588 ARG A O 1
ATOM 4649 N N . THR A 1 589 ? 5.859 21.781 32.438 1 83.06 589 THR A N 1
ATOM 4650 C CA . THR A 1 589 ? 6.652 20.844 33.219 1 83.06 589 THR A CA 1
ATOM 4651 C C . THR A 1 589 ? 8.141 21 32.938 1 83.06 589 THR A C 1
ATOM 4653 O O . THR A 1 589 ? 8.984 20.609 33.719 1 83.06 589 THR A O 1
ATOM 4656 N N . GLY A 1 590 ? 8.555 21.688 31.969 1 66.62 590 GLY A N 1
ATOM 4657 C CA . GLY A 1 590 ? 9.953 21.875 31.609 1 66.62 590 GLY A CA 1
ATOM 4658 C C . GLY A 1 590 ? 10.672 20.578 31.312 1 66.62 590 GLY A C 1
ATOM 4659 O O . GLY A 1 590 ? 11.891 20.484 31.469 1 66.62 590 GLY A O 1
ATOM 4660 N N . GLU A 1 591 ? 10.086 19.453 31.156 1 59.56 591 GLU A N 1
ATOM 4661 C CA . GLU A 1 591 ? 10.648 18.109 31.031 1 59.56 591 GLU A CA 1
ATOM 4662 C C . GLU A 1 591 ? 11.453 17.984 29.734 1 59.56 591 GLU A C 1
ATOM 4664 O O . GLU A 1 591 ? 10.898 17.656 28.688 1 59.56 591 GLU A O 1
ATOM 4669 N N . SER A 1 592 ? 12.688 18.703 29.609 1 63.75 592 SER A N 1
ATOM 4670 C CA . SER A 1 592 ? 13.383 18.641 28.312 1 63.75 592 SER A CA 1
ATOM 4671 C C . SER A 1 592 ? 14.484 17.594 28.328 1 63.75 592 SER A C 1
ATOM 4673 O O . SER A 1 592 ? 15.547 17.797 28.922 1 63.75 592 SER A O 1
ATOM 4675 N N . ASP A 1 593 ? 14.156 16.266 28.25 1 78.31 593 ASP A N 1
ATOM 4676 C CA . ASP A 1 593 ? 15.289 15.352 28.172 1 78.31 593 ASP A CA 1
ATOM 4677 C C . ASP A 1 593 ? 15.516 14.867 26.75 1 78.31 593 ASP A C 1
ATOM 4679 O O . ASP A 1 593 ? 14.664 14.188 26.172 1 78.31 593 ASP A O 1
ATOM 4683 N N . PHE A 1 594 ? 16.562 15.695 26.062 1 89.56 594 PHE A N 1
ATOM 4684 C CA . PHE A 1 594 ? 17 15.195 24.766 1 89.56 594 PHE A CA 1
ATOM 4685 C C . PHE A 1 594 ? 17.984 14.039 24.938 1 89.56 594 PHE A C 1
ATOM 4687 O O . PHE A 1 594 ? 18.641 13.922 25.969 1 89.56 594 PHE A O 1
ATOM 4694 N N . ASN A 1 595 ? 18 13.18 24.078 1 92.81 595 ASN A N 1
ATOM 4695 C CA . ASN A 1 595 ? 18.875 12.008 24.109 1 92.81 595 ASN A CA 1
ATOM 4696 C C . ASN A 1 595 ? 20.156 12.242 23.312 1 92.81 595 ASN A C 1
ATOM 4698 O O . ASN A 1 595 ? 21.094 12.859 23.812 1 92.81 595 ASN A O 1
ATOM 4702 N N . HIS A 1 596 ? 20.172 11.953 22.125 1 92.94 596 HIS A N 1
ATOM 4703 C CA . HIS A 1 596 ? 21.391 11.977 21.297 1 92.94 596 HIS A CA 1
ATOM 4704 C C . HIS A 1 596 ? 21.75 13.406 20.906 1 92.94 596 HIS A C 1
ATOM 4706 O O . HIS A 1 596 ? 22.906 13.68 20.578 1 92.94 596 HIS A O 1
ATOM 4712 N N . MET A 1 597 ? 20.766 14.32 20.938 1 93.38 597 MET A N 1
ATOM 4713 C CA . MET A 1 597 ? 21.016 15.695 20.5 1 93.38 597 MET A CA 1
ATOM 4714 C C . MET A 1 597 ? 21.188 16.625 21.688 1 93.38 597 MET A C 1
ATOM 4716 O O . MET A 1 597 ? 21.172 17.844 21.531 1 93.38 597 MET A O 1
ATOM 4720 N N . SER A 1 598 ? 21.359 16.109 22.875 1 89.12 598 SER A N 1
ATOM 4721 C CA . SER A 1 598 ? 21.438 16.891 24.109 1 89.12 598 SER A CA 1
ATOM 4722 C C . SER A 1 598 ? 22.641 17.828 24.078 1 89.12 598 SER A C 1
ATOM 4724 O O . SER A 1 598 ? 22.578 18.938 24.609 1 89.12 598 SER A O 1
ATOM 4726 N N . SER A 1 599 ? 23.734 17.438 23.484 1 82.75 599 SER A N 1
ATOM 4727 C CA . SER A 1 599 ? 24.953 18.234 23.5 1 82.75 599 SER A CA 1
ATOM 4728 C C . SER A 1 599 ? 24.828 19.453 22.594 1 82.75 599 SER A C 1
ATOM 4730 O O . SER A 1 599 ? 25.531 20.453 22.781 1 82.75 599 SER A O 1
ATOM 4732 N N . VAL A 1 600 ? 23.938 19.359 21.656 1 84.94 600 VAL A N 1
ATOM 4733 C CA . VAL A 1 600 ? 23.859 20.438 20.688 1 84.94 600 VAL A CA 1
ATOM 4734 C C . VAL A 1 600 ? 22.531 21.156 20.828 1 84.94 600 VAL A C 1
ATOM 4736 O O . VAL A 1 600 ? 22.297 22.188 20.172 1 84.94 600 VAL A O 1
ATOM 4739 N N . ALA A 1 601 ? 21.703 20.703 21.703 1 83.69 601 ALA A N 1
ATOM 4740 C CA . ALA A 1 601 ? 20.391 21.312 21.859 1 83.69 601 ALA A CA 1
ATOM 4741 C C . ALA A 1 601 ? 20.5 22.75 22.391 1 83.69 601 ALA A C 1
ATOM 4743 O O . ALA A 1 601 ? 21.297 23.016 23.281 1 83.69 601 ALA A O 1
ATOM 4744 N N . PRO A 1 602 ? 19.844 23.672 21.75 1 75.94 602 PRO A N 1
ATOM 4745 C CA . PRO A 1 602 ? 19.922 25.078 22.156 1 75.94 602 PRO A CA 1
ATOM 4746 C C . PRO A 1 602 ? 19.453 25.297 23.594 1 75.94 602 PRO A C 1
ATOM 4748 O O . PRO A 1 602 ? 18.469 24.703 24.031 1 75.94 602 PRO A O 1
ATOM 4751 N N . LYS A 1 603 ? 20.344 25.719 24.594 1 61.75 603 LYS A N 1
ATOM 4752 C CA . LYS A 1 603 ? 20.047 25.922 26.016 1 61.75 603 LYS A CA 1
ATOM 4753 C C . LYS A 1 603 ? 19.188 27.156 26.234 1 61.75 603 LYS A C 1
ATOM 4755 O O . LYS A 1 603 ? 19.312 28.141 25.5 1 61.75 603 LYS A O 1
ATOM 4760 N N . VAL A 1 604 ? 18.078 26.984 26.891 1 55.38 604 VAL A N 1
ATOM 4761 C CA . VAL A 1 604 ? 17.281 28.109 27.344 1 55.38 604 VAL A CA 1
ATOM 4762 C C . VAL A 1 604 ? 18.125 29.031 28.219 1 55.38 604 VAL A C 1
ATOM 4764 O O . VAL A 1 604 ? 18.719 28.578 29.203 1 55.38 604 VAL A O 1
ATOM 4767 N N . ILE A 1 605 ? 18.703 30.125 27.75 1 43 605 ILE A N 1
ATOM 4768 C CA . ILE A 1 605 ? 19.156 31.125 28.703 1 43 605 ILE A CA 1
ATOM 4769 C C . ILE A 1 605 ? 17.984 31.594 29.562 1 43 605 ILE A C 1
ATOM 4771 O O . ILE A 1 605 ? 17.062 32.219 29.062 1 43 605 ILE A O 1
ATOM 4775 N N . LEU A 1 606 ? 17.656 30.828 30.531 1 36.91 606 LEU A N 1
ATOM 4776 C CA . LEU A 1 606 ? 16.766 31.422 31.516 1 36.91 606 LEU A CA 1
ATOM 4777 C C . LEU A 1 606 ? 17.219 32.812 31.891 1 36.91 606 LEU A C 1
ATOM 4779 O O . LEU A 1 606 ? 18.266 32.969 32.562 1 36.91 606 LEU A O 1
ATOM 4783 N N . GLU A 1 607 ? 17.109 33.875 31.125 1 34 607 GLU A N 1
ATOM 4784 C CA . GLU A 1 607 ? 17.25 35.188 31.75 1 34 607 GLU A CA 1
ATOM 4785 C C . GLU A 1 607 ? 16.344 35.312 32.969 1 34 607 GLU A C 1
ATOM 4787 O O . GLU A 1 607 ? 15.125 35.188 32.875 1 34 607 GLU A O 1
ATOM 4792 N N . THR A 1 608 ? 16.734 35.062 34.125 1 33.12 608 THR A N 1
ATOM 4793 C CA . THR A 1 608 ? 16.141 35.5 35.375 1 33.12 608 THR A CA 1
ATOM 4794 C C . THR A 1 608 ? 15.766 37 35.312 1 33.12 608 THR A C 1
ATOM 4796 O O . THR A 1 608 ? 15.5 37.625 36.312 1 33.12 608 THR A O 1
ATOM 4799 N N . GLY A 1 609 ? 16.25 37.906 34.438 1 30.33 609 GLY A N 1
ATOM 4800 C CA . GLY A 1 609 ? 15.898 39.281 34.656 1 30.33 609 GLY A CA 1
ATOM 4801 C C . GLY A 1 609 ? 14.406 39.531 34.625 1 30.33 609 GLY A C 1
ATOM 4802 O O . GLY A 1 609 ? 13.633 38.719 34.156 1 30.33 609 GLY A O 1
ATOM 4803 N N . SER A 1 610 ? 13.891 40.594 35.656 1 30.19 610 SER A N 1
ATOM 4804 C CA . SER A 1 610 ? 12.617 41.281 35.781 1 30.19 610 SER A CA 1
ATOM 4805 C C . SER A 1 610 ? 11.984 41.531 34.406 1 30.19 610 SER A C 1
ATOM 4807 O O . SER A 1 610 ? 12.688 41.719 33.406 1 30.19 610 SER A O 1
ATOM 4809 N N . PRO A 1 611 ? 10.641 41.344 34.312 1 30.62 611 PRO A N 1
ATOM 4810 C CA . PRO A 1 611 ? 9.789 41.594 33.125 1 30.62 611 PRO A CA 1
ATOM 4811 C C . PRO A 1 611 ? 10.055 42.938 32.469 1 30.62 611 PRO A C 1
ATOM 4813 O O . PRO A 1 611 ? 9.164 43.469 31.797 1 30.62 611 PRO A O 1
ATOM 4816 N N . GLY A 1 612 ? 11.266 43.5 32.5 1 25.89 612 GLY A N 1
ATOM 4817 C CA . GLY A 1 612 ? 11.156 44.781 31.781 1 25.89 612 GLY A CA 1
ATOM 4818 C C . GLY A 1 612 ? 10.578 44.594 30.391 1 25.89 612 GLY A C 1
ATOM 4819 O O . GLY A 1 612 ? 10.68 43.531 29.797 1 25.89 612 GLY A O 1
ATOM 4820 N N . SER A 1 613 ? 9.477 45.469 30.031 1 27.23 613 SER A N 1
ATOM 4821 C CA . SER A 1 613 ? 8.625 45.656 28.859 1 27.23 613 SER A CA 1
ATOM 4822 C C . SER A 1 613 ? 9.453 45.719 27.578 1 27.23 613 SER A C 1
ATOM 4824 O O . SER A 1 613 ? 9.742 46.781 27.062 1 27.23 613 SER A O 1
ATOM 4826 N N . ARG A 1 614 ? 10.594 45.094 27.484 1 26.73 614 ARG A N 1
ATOM 4827 C CA . ARG A 1 614 ? 11.156 45.438 26.188 1 26.73 614 ARG A CA 1
ATOM 4828 C C . ARG A 1 614 ? 10.281 44.938 25.047 1 26.73 614 ARG A C 1
ATOM 4830 O O . ARG A 1 614 ? 9.977 43.75 24.953 1 26.73 614 ARG A O 1
ATOM 4837 N N . ARG A 1 615 ? 9.453 45.844 24.484 1 27.72 615 ARG A N 1
ATOM 4838 C CA . ARG A 1 615 ? 8.82 45.875 23.172 1 27.72 615 ARG A CA 1
ATOM 4839 C C . ARG A 1 615 ? 9.797 45.438 22.078 1 27.72 615 ARG A C 1
ATOM 4841 O O . ARG A 1 615 ? 10.625 46.25 21.625 1 27.72 615 ARG A O 1
ATOM 4848 N N . ASP A 1 616 ? 10.445 44.406 22.141 1 27.3 616 ASP A N 1
ATOM 4849 C CA . ASP A 1 616 ? 11.242 44 20.984 1 27.3 616 ASP A CA 1
ATOM 4850 C C . ASP A 1 616 ? 10.398 44.031 19.703 1 27.3 616 ASP A C 1
ATOM 4852 O O . ASP A 1 616 ? 9.445 43.25 19.578 1 27.3 616 ASP A O 1
ATOM 4856 N N . ASP A 1 617 ? 10.352 45.094 19.078 1 25.75 617 ASP A N 1
ATOM 4857 C CA . ASP A 1 617 ? 9.891 45.375 17.719 1 25.75 617 ASP A CA 1
ATOM 4858 C C . ASP A 1 617 ? 10.453 44.344 16.734 1 25.75 617 ASP A C 1
ATOM 4860 O O . ASP A 1 617 ? 11.578 43.844 16.906 1 25.75 617 ASP A O 1
ATOM 4864 N N . MET A 1 618 ? 9.641 43.656 16 1 26.64 618 MET A N 1
ATOM 4865 C CA . MET A 1 618 ? 9.727 42.812 14.828 1 26.64 618 MET A CA 1
ATOM 4866 C C . MET A 1 618 ? 10.812 43.281 13.875 1 26.64 618 MET A C 1
ATOM 4868 O O . MET A 1 618 ? 10.531 44.062 12.945 1 26.64 618 MET A O 1
ATOM 4872 N N . GLN A 1 619 ? 12.008 43.75 14.375 1 24.78 619 GLN A N 1
ATOM 4873 C CA . GLN A 1 619 ? 12.898 44.125 13.281 1 24.78 619 GLN A CA 1
ATOM 4874 C C . GLN A 1 619 ? 13.289 42.906 12.453 1 24.78 619 GLN A C 1
ATOM 4876 O O . GLN A 1 619 ? 13.859 41.938 12.977 1 24.78 619 GLN A O 1
ATOM 4881 N N . ILE A 1 620 ? 12.484 42.562 11.492 1 27.02 620 ILE A N 1
ATOM 4882 C CA . ILE A 1 620 ? 12.82 41.75 10.32 1 27.02 620 ILE A CA 1
ATOM 4883 C C . ILE A 1 620 ? 14.203 42.125 9.812 1 27.02 620 ILE A C 1
ATOM 4885 O O . ILE A 1 620 ? 14.43 43.281 9.398 1 27.02 620 ILE A O 1
ATOM 4889 N N . ASP A 1 621 ? 15.211 41.781 10.492 1 23.23 621 ASP A N 1
ATOM 4890 C CA . ASP A 1 621 ? 16.578 42.094 10.109 1 23.23 621 ASP A CA 1
ATOM 4891 C C . ASP A 1 621 ? 16.766 42 8.594 1 23.23 621 ASP A C 1
ATOM 4893 O O . ASP A 1 621 ? 16.297 41.031 7.973 1 23.23 621 ASP A O 1
ATOM 4897 N N . GLU A 1 622 ? 17.016 43.188 7.918 1 22.69 622 GLU A N 1
ATOM 4898 C CA . GLU A 1 622 ? 17.422 43.594 6.578 1 22.69 622 GLU A CA 1
ATOM 4899 C C . GLU A 1 622 ? 18.656 42.844 6.109 1 22.69 622 GLU A C 1
ATOM 4901 O O . GLU A 1 622 ? 19.047 42.969 4.941 1 22.69 622 GLU A O 1
ATOM 4906 N N . ARG A 1 623 ? 19.266 41.875 6.793 1 21.69 623 ARG A N 1
ATOM 4907 C CA . ARG A 1 623 ? 20.359 41.438 5.934 1 21.69 623 ARG A CA 1
ATOM 4908 C C . ARG A 1 623 ? 19.859 40.469 4.883 1 21.69 623 ARG A C 1
ATOM 4910 O O . ARG A 1 623 ? 18.953 39.656 5.152 1 21.69 623 ARG A O 1
ATOM 4917 N N . MET B 1 1 ? 25.75 -26.609 28.906 1 20.64 1 MET B N 1
ATOM 4918 C CA . MET B 1 1 ? 26.375 -26.5 27.594 1 20.64 1 MET B CA 1
ATOM 4919 C C . MET B 1 1 ? 26.375 -25.062 27.094 1 20.64 1 MET B C 1
ATOM 4921 O O . MET B 1 1 ? 27.125 -24.719 26.172 1 20.64 1 MET B O 1
ATOM 4925 N N . GLN B 1 2 ? 25.453 -24.281 27.594 1 21.36 2 GLN B N 1
ATOM 4926 C CA . GLN B 1 2 ? 25.312 -22.844 27.375 1 21.36 2 GLN B CA 1
ATOM 4927 C C . GLN B 1 2 ? 26.562 -22.078 27.844 1 21.36 2 GLN B C 1
ATOM 4929 O O . GLN B 1 2 ? 26.938 -21.078 27.25 1 21.36 2 GLN B O 1
ATOM 4934 N N . ASN B 1 3 ? 27.125 -22.672 28.922 1 25.67 3 ASN B N 1
ATOM 4935 C CA . ASN B 1 3 ? 28.219 -22.078 29.656 1 25.67 3 ASN B CA 1
ATOM 4936 C C . ASN B 1 3 ? 29.5 -22.031 28.828 1 25.67 3 ASN B C 1
ATOM 4938 O O . ASN B 1 3 ? 30.328 -21.125 29 1 25.67 3 ASN B O 1
ATOM 4942 N N . GLN B 1 4 ? 29.672 -23.188 28.047 1 25.62 4 GLN B N 1
ATOM 4943 C CA . GLN B 1 4 ? 30.984 -23.406 27.438 1 25.62 4 GLN B CA 1
ATOM 4944 C C . GLN B 1 4 ? 31.188 -22.5 26.234 1 25.62 4 GLN B C 1
ATOM 4946 O O . GLN B 1 4 ? 32.312 -22.25 25.812 1 25.62 4 GLN B O 1
ATOM 4951 N N . ILE B 1 5 ? 30.141 -22.141 25.547 1 26.81 5 ILE B N 1
ATOM 4952 C CA . ILE B 1 5 ? 30.297 -21.281 24.375 1 26.81 5 ILE B CA 1
ATOM 4953 C C . ILE B 1 5 ? 30.859 -19.922 24.797 1 26.81 5 ILE B C 1
ATOM 4955 O O . ILE B 1 5 ? 31.5 -19.234 24 1 26.81 5 ILE B O 1
ATOM 4959 N N . HIS B 1 6 ? 30.641 -19.609 26.047 1 26.36 6 HIS B N 1
ATOM 4960 C CA . HIS B 1 6 ? 31.188 -18.391 26.625 1 26.36 6 HIS B CA 1
ATOM 4961 C C . HIS B 1 6 ? 32.719 -18.406 26.625 1 26.36 6 HIS B C 1
ATOM 4963 O O . HIS B 1 6 ? 33.375 -17.375 26.438 1 26.36 6 HIS B O 1
ATOM 4969 N N . GLU B 1 7 ? 33.156 -19.625 27.125 1 29.56 7 GLU B N 1
ATOM 4970 C CA . GLU B 1 7 ? 34.562 -19.703 27.453 1 29.56 7 GLU B CA 1
ATOM 4971 C C . GLU B 1 7 ? 35.438 -19.562 26.203 1 29.56 7 GLU B C 1
ATOM 4973 O O . GLU B 1 7 ? 36.5 -18.938 26.234 1 29.56 7 GLU B O 1
ATOM 4978 N N . LEU B 1 8 ? 34.906 -20.25 25.125 1 25.91 8 LEU B N 1
ATOM 4979 C CA . LEU B 1 8 ? 35.812 -20.344 23.969 1 25.91 8 LEU B CA 1
ATOM 4980 C C . LEU B 1 8 ? 35.938 -19 23.266 1 25.91 8 LEU B C 1
ATOM 4982 O O . LEU B 1 8 ? 36.906 -18.766 22.547 1 25.91 8 LEU B O 1
ATOM 4986 N N . ALA B 1 9 ? 34.906 -18.156 23.297 1 27.84 9 ALA B N 1
ATOM 4987 C CA . ALA B 1 9 ? 34.938 -16.828 22.672 1 27.84 9 ALA B CA 1
ATOM 4988 C C . ALA B 1 9 ? 36.062 -15.977 23.281 1 27.84 9 ALA B C 1
ATOM 4990 O O . ALA B 1 9 ? 36.281 -14.836 22.859 1 27.84 9 ALA B O 1
ATOM 4991 N N . LYS B 1 10 ? 36.469 -16.312 24.453 1 29.72 10 LYS B N 1
ATOM 4992 C CA . LYS B 1 10 ? 37.438 -15.523 25.203 1 29.72 10 LYS B CA 1
ATOM 4993 C C . LYS B 1 10 ? 38.75 -15.414 24.438 1 29.72 10 LYS B C 1
ATOM 4995 O O . LYS B 1 10 ? 39.469 -14.43 24.578 1 29.72 10 LYS B O 1
ATOM 5000 N N . THR B 1 11 ? 39.375 -16.531 24.062 1 28.19 11 THR B N 1
ATOM 5001 C CA . THR B 1 11 ? 40.844 -16.469 23.922 1 28.19 11 THR B CA 1
ATOM 5002 C C . THR B 1 11 ? 41.219 -15.898 22.547 1 28.19 11 THR B C 1
ATOM 5004 O O . THR B 1 11 ? 42.406 -15.727 22.25 1 28.19 11 THR B O 1
ATOM 5007 N N . LEU B 1 12 ? 40.469 -16.219 21.375 1 25.27 12 LEU B N 1
ATOM 5008 C CA . LEU B 1 12 ? 41.344 -16.188 20.203 1 25.27 12 LEU B CA 1
ATOM 5009 C C . LEU B 1 12 ? 41.625 -14.742 19.781 1 25.27 12 LEU B C 1
ATOM 5011 O O . LEU B 1 12 ? 40.688 -13.93 19.703 1 25.27 12 LEU B O 1
ATOM 5015 N N . PRO B 1 13 ? 42.781 -14.172 19.734 1 30.61 13 PRO B N 1
ATOM 5016 C CA . PRO B 1 13 ? 43.344 -12.859 19.422 1 30.61 13 PRO B CA 1
ATOM 5017 C C . PRO B 1 13 ? 43.156 -12.461 17.969 1 30.61 13 PRO B C 1
ATOM 5019 O O . PRO B 1 13 ? 43.594 -11.391 17.547 1 30.61 13 PRO B O 1
ATOM 5022 N N . PRO B 1 14 ? 42.188 -12.906 17.016 1 28.3 14 PRO B N 1
ATOM 5023 C CA . PRO B 1 14 ? 42.781 -13.172 15.711 1 28.3 14 PRO B CA 1
ATOM 5024 C C . PRO B 1 14 ? 43.344 -11.906 15.055 1 28.3 14 PRO B C 1
ATOM 5026 O O . PRO B 1 14 ? 42.938 -10.797 15.43 1 28.3 14 PRO B O 1
ATOM 5029 N N . PRO B 1 15 ? 44.125 -11.969 13.891 1 27.83 15 PRO B N 1
ATOM 5030 C CA . PRO B 1 15 ? 45 -11.062 13.156 1 27.83 15 PRO B CA 1
ATOM 5031 C C . PRO B 1 15 ? 44.25 -9.953 12.43 1 27.83 15 PRO B C 1
ATOM 5033 O O . PRO B 1 15 ? 43.031 -10.086 12.172 1 27.83 15 PRO B O 1
ATOM 5036 N N . ARG B 1 16 ? 44.781 -8.836 12 1 30.55 16 ARG B N 1
ATOM 5037 C CA . ARG B 1 16 ? 44.344 -7.562 11.438 1 30.55 16 ARG B CA 1
ATOM 5038 C C . ARG B 1 16 ? 43.688 -7.758 10.07 1 30.55 16 ARG B C 1
ATOM 5040 O O . ARG B 1 16 ? 44.375 -7.852 9.055 1 30.55 16 ARG B O 1
ATOM 5047 N N . LYS B 1 17 ? 42.844 -8.75 9.797 1 31.39 17 LYS B N 1
ATOM 5048 C CA . LYS B 1 17 ? 42.594 -9.039 8.391 1 31.39 17 LYS B CA 1
ATOM 5049 C C . LYS B 1 17 ? 41.906 -7.859 7.699 1 31.39 17 LYS B C 1
ATOM 5051 O O . LYS B 1 17 ? 41.156 -7.129 8.32 1 31.39 17 LYS B O 1
ATOM 5056 N N . GLN B 1 18 ? 42.438 -7.43 6.523 1 32.59 18 GLN B N 1
ATOM 5057 C CA . GLN B 1 18 ? 42 -6.48 5.508 1 32.59 18 GLN B CA 1
ATOM 5058 C C . GLN B 1 18 ? 40.531 -6.734 5.105 1 32.59 18 GLN B C 1
ATOM 5060 O O . GLN B 1 18 ? 40.188 -7.836 4.668 1 32.59 18 GLN B O 1
ATOM 5065 N N . ASN B 1 19 ? 39.562 -6.297 5.754 1 38.22 19 ASN B N 1
ATOM 5066 C CA . ASN B 1 19 ? 38.125 -6.512 5.785 1 38.22 19 ASN B CA 1
ATOM 5067 C C . ASN B 1 19 ? 37.5 -6.332 4.402 1 38.22 19 ASN B C 1
ATOM 5069 O O . ASN B 1 19 ? 37.438 -5.211 3.895 1 38.22 19 ASN B O 1
ATOM 5073 N N . THR B 1 20 ? 37.75 -7.27 3.422 1 48.66 20 THR B N 1
ATOM 5074 C CA . THR B 1 20 ? 37.125 -7.297 2.098 1 48.66 20 THR B CA 1
ATOM 5075 C C . THR B 1 20 ? 35.625 -7.5 2.203 1 48.66 20 THR B C 1
ATOM 5077 O O . THR B 1 20 ? 35.156 -8.5 2.754 1 48.66 20 THR B O 1
ATOM 5080 N N . ALA B 1 21 ? 34.812 -6.605 2.066 1 58.28 21 ALA B N 1
ATOM 5081 C CA . ALA B 1 21 ? 33.344 -6.625 2.102 1 58.28 21 ALA B CA 1
ATOM 5082 C C . ALA B 1 21 ? 32.781 -7.418 0.928 1 58.28 21 ALA B C 1
ATOM 5084 O O . ALA B 1 21 ? 33.281 -7.316 -0.196 1 58.28 21 ALA B O 1
ATOM 5085 N N . CYS B 1 22 ? 31.969 -8.383 1.108 1 63.88 22 CYS B N 1
ATOM 5086 C CA . CYS B 1 22 ? 31.344 -9.203 0.072 1 63.88 22 CYS B CA 1
ATOM 5087 C C . CYS B 1 22 ? 30.422 -8.367 -0.809 1 63.88 22 CYS B C 1
ATOM 5089 O O . CYS B 1 22 ? 30.078 -7.238 -0.455 1 63.88 22 CYS B O 1
ATOM 5091 N N . ASP B 1 23 ? 30.125 -8.742 -1.956 1 63.03 23 ASP B N 1
ATOM 5092 C CA . ASP B 1 23 ? 29.375 -8.023 -2.971 1 63.03 23 ASP B CA 1
ATOM 5093 C C . ASP B 1 23 ? 27.984 -7.637 -2.451 1 63.03 23 ASP B C 1
ATOM 5095 O O . ASP B 1 23 ? 27.5 -6.535 -2.725 1 63.03 23 ASP B O 1
ATOM 5099 N N . ALA B 1 24 ? 27.484 -8.445 -1.68 1 64.5 24 ALA B N 1
ATOM 5100 C CA . ALA B 1 24 ? 26.141 -8.203 -1.147 1 64.5 24 ALA B CA 1
ATOM 5101 C C . ALA B 1 24 ? 26.172 -7.105 -0.082 1 64.5 24 ALA B C 1
ATOM 5103 O O . ALA B 1 24 ? 25.312 -6.23 -0.06 1 64.5 24 ALA B O 1
ATOM 5104 N N . CYS B 1 25 ? 27.109 -7.215 0.719 1 65.38 25 CYS B N 1
ATOM 5105 C CA . CYS B 1 25 ? 27.281 -6.23 1.783 1 65.38 25 CYS B CA 1
ATOM 5106 C C . CYS B 1 25 ? 27.688 -4.879 1.217 1 65.38 25 CYS B C 1
ATOM 5108 O O . CYS B 1 25 ? 27.25 -3.836 1.702 1 65.38 25 CYS B O 1
ATOM 5110 N N . ARG B 1 26 ? 28.453 -4.93 0.161 1 63.84 26 ARG B N 1
ATOM 5111 C CA . ARG B 1 26 ? 28.891 -3.727 -0.536 1 63.84 26 ARG B CA 1
ATOM 5112 C C . ARG B 1 26 ? 27.719 -3.029 -1.221 1 63.84 26 ARG B C 1
ATOM 5114 O O . ARG B 1 26 ? 27.594 -1.804 -1.162 1 63.84 26 ARG B O 1
ATOM 5121 N N . ALA B 1 27 ? 26.969 -3.826 -1.761 1 62.22 27 ALA B N 1
ATOM 5122 C CA . ALA B 1 27 ? 25.828 -3.287 -2.504 1 62.22 27 ALA B CA 1
ATOM 5123 C C . ALA B 1 27 ? 24.797 -2.664 -1.561 1 62.22 27 ALA B C 1
ATOM 5125 O O . ALA B 1 27 ? 24.141 -1.683 -1.912 1 62.22 27 ALA B O 1
ATOM 5126 N N . ARG B 1 28 ? 24.828 -3.207 -0.424 1 60.22 28 ARG B N 1
ATOM 5127 C CA . ARG B 1 28 ? 23.844 -2.768 0.55 1 60.22 28 ARG B CA 1
ATOM 5128 C C . ARG B 1 28 ? 24.469 -1.837 1.586 1 60.22 28 ARG B C 1
ATOM 5130 O O . ARG B 1 28 ? 23.797 -1.409 2.527 1 60.22 28 ARG B O 1
ATOM 5137 N N . LYS B 1 29 ? 25.672 -1.555 1.39 1 53.78 29 LYS B N 1
ATOM 5138 C CA . LYS B 1 29 ? 26.484 -0.668 2.215 1 53.78 29 LYS B CA 1
ATOM 5139 C C . LYS B 1 29 ? 26.375 -1.029 3.693 1 53.78 29 LYS B C 1
ATOM 5141 O O . LYS B 1 29 ? 26.219 -0.149 4.543 1 53.78 29 LYS B O 1
ATOM 5146 N N . VAL B 1 30 ? 26.281 -2.328 3.906 1 62.19 30 VAL B N 1
ATOM 5147 C CA . VAL B 1 30 ? 26.312 -2.799 5.289 1 62.19 30 VAL B CA 1
ATOM 5148 C C . VAL B 1 30 ? 27.688 -3.377 5.605 1 62.19 30 VAL B C 1
ATOM 5150 O O . VAL B 1 30 ? 28.438 -3.748 4.695 1 62.19 30 VAL B O 1
ATOM 5153 N N . LYS B 1 31 ? 28.047 -3.324 6.891 1 57.66 31 LYS B N 1
ATOM 5154 C CA . LYS B 1 31 ? 29.328 -3.859 7.336 1 57.66 31 LYS B CA 1
ATOM 5155 C C . LYS B 1 31 ? 29.375 -5.375 7.184 1 57.66 31 LYS B C 1
ATOM 5157 O O . LYS B 1 31 ? 28.516 -6.086 7.707 1 57.66 31 LYS B O 1
ATOM 5162 N N . CYS B 1 32 ? 30.172 -5.836 6.355 1 61.16 32 CYS B N 1
ATOM 5163 C CA . CYS B 1 32 ? 30.422 -7.258 6.141 1 61.16 32 CYS B CA 1
ATOM 5164 C C . CYS B 1 32 ? 31.219 -7.852 7.301 1 61.16 32 CYS B C 1
ATOM 5166 O O . CYS B 1 32 ? 32.406 -7.535 7.48 1 61.16 32 CYS B O 1
ATOM 5168 N N . HIS B 1 33 ? 30.625 -8.391 8.312 1 62.34 33 HIS B N 1
ATOM 5169 C CA . HIS B 1 33 ? 31.344 -9.047 9.406 1 62.34 33 HIS B CA 1
ATOM 5170 C C . HIS B 1 33 ? 31.5 -10.539 9.141 1 62.34 33 HIS B C 1
ATOM 5172 O O . HIS B 1 33 ? 30.531 -11.297 9.188 1 62.34 33 HIS B O 1
ATOM 5178 N N . ARG B 1 34 ? 32.688 -11 8.672 1 57.28 34 ARG B N 1
ATOM 5179 C CA . ARG B 1 34 ? 33.031 -12.406 8.492 1 57.28 34 ARG B CA 1
ATOM 5180 C C . ARG B 1 34 ? 33.781 -12.953 9.703 1 57.28 34 ARG B C 1
ATOM 5182 O O . ARG B 1 34 ? 34.812 -12.422 10.094 1 57.28 34 ARG B O 1
ATOM 5189 N N . LEU B 1 35 ? 33.125 -13.805 10.461 1 53.91 35 LEU B N 1
ATOM 5190 C CA . LEU B 1 35 ? 33.906 -14.492 11.5 1 53.91 35 LEU B CA 1
ATOM 5191 C C . LEU B 1 35 ? 35 -15.367 10.891 1 53.91 35 LEU B C 1
ATOM 5193 O O . LEU B 1 35 ? 34.844 -15.883 9.789 1 53.91 35 LEU B O 1
ATOM 5197 N N . PRO B 1 36 ? 36.156 -15.516 11.461 1 53.78 36 PRO B N 1
ATOM 5198 C CA . PRO B 1 36 ? 37.219 -16.391 10.977 1 53.78 36 PRO B CA 1
ATOM 5199 C C . PRO B 1 36 ? 36.781 -17.844 10.82 1 53.78 36 PRO B C 1
ATOM 5201 O O . PRO B 1 36 ? 36.188 -18.406 11.727 1 53.78 36 PRO B O 1
ATOM 5204 N N . GLY B 1 37 ? 36.75 -18.5 9.516 1 58.34 37 GLY B N 1
ATOM 5205 C CA . GLY B 1 37 ? 36.406 -19.859 9.164 1 58.34 37 GLY B CA 1
ATOM 5206 C C . GLY B 1 37 ? 35.125 -19.984 8.398 1 58.34 37 GLY B C 1
ATOM 5207 O O . GLY B 1 37 ? 34.75 -21.062 7.914 1 58.34 37 GLY B O 1
ATOM 5208 N N . GLN B 1 38 ? 34.344 -18.875 8.492 1 56.91 38 GLN B N 1
ATOM 5209 C CA . GLN B 1 38 ? 33.062 -18.984 7.797 1 56.91 38 GLN B CA 1
ATOM 5210 C C . GLN B 1 38 ? 33.156 -18.406 6.391 1 56.91 38 GLN B C 1
ATOM 5212 O O . GLN B 1 38 ? 33.781 -17.375 6.184 1 56.91 38 GLN B O 1
ATOM 5217 N N . GLU B 1 39 ? 32.688 -19.016 5.348 1 62.62 39 GLU B N 1
ATOM 5218 C CA . GLU B 1 39 ? 32.75 -18.641 3.938 1 62.62 39 GLU B CA 1
ATOM 5219 C C . GLU B 1 39 ? 31.797 -17.5 3.623 1 62.62 39 GLU B C 1
ATOM 5221 O O . GLU B 1 39 ? 32.062 -16.688 2.734 1 62.62 39 GLU B O 1
ATOM 5226 N N . LYS B 1 40 ? 30.781 -17.328 4.48 1 68 40 LYS B N 1
ATOM 5227 C CA . LYS B 1 40 ? 29.766 -16.297 4.234 1 68 40 LYS B CA 1
ATOM 5228 C C . LYS B 1 40 ? 29.719 -15.289 5.383 1 68 40 LYS B C 1
ATOM 5230 O O . LYS B 1 40 ? 29.969 -15.648 6.539 1 68 40 LYS B O 1
ATOM 5235 N N . CYS B 1 41 ? 29.531 -13.969 5.105 1 68.19 41 CYS B N 1
ATOM 5236 C CA . CYS B 1 41 ? 29.484 -12.938 6.133 1 68.19 41 CYS B CA 1
ATOM 5237 C C . CYS B 1 41 ? 28.172 -13.016 6.922 1 68.19 41 CYS B C 1
ATOM 5239 O O . CYS B 1 41 ? 27.188 -13.586 6.445 1 68.19 41 CYS B O 1
ATOM 5241 N N . GLN B 1 42 ? 28.141 -12.633 8.195 1 61.47 42 GLN B N 1
ATOM 5242 C CA . GLN B 1 42 ? 27.031 -12.742 9.125 1 61.47 42 GLN B CA 1
ATOM 5243 C C . GLN B 1 42 ? 25.766 -12.094 8.562 1 61.47 42 GLN B C 1
ATOM 5245 O O . GLN B 1 42 ? 24.656 -12.617 8.727 1 61.47 42 GLN B O 1
ATOM 5250 N N . HIS B 1 43 ? 25.953 -11.086 7.93 1 60.62 43 HIS B N 1
ATOM 5251 C CA . HIS B 1 43 ? 24.828 -10.367 7.332 1 60.62 43 HIS B CA 1
ATOM 5252 C C . HIS B 1 43 ? 24.219 -11.172 6.188 1 60.62 43 HIS B C 1
ATOM 5254 O O . HIS B 1 43 ? 23 -11.242 6.066 1 60.62 43 HIS B O 1
ATOM 5260 N N . CYS B 1 44 ? 25.078 -11.664 5.383 1 63.91 44 CYS B N 1
ATOM 5261 C CA . CYS B 1 44 ? 24.625 -12.469 4.25 1 63.91 44 CYS B CA 1
ATOM 5262 C C . CYS B 1 44 ? 23.969 -13.758 4.719 1 63.91 44 CYS B C 1
ATOM 5264 O O . CYS B 1 44 ? 22.984 -14.211 4.121 1 63.91 44 CYS B O 1
ATOM 5266 N N . VAL B 1 45 ? 24.453 -14.258 5.754 1 61.97 45 VAL B N 1
ATOM 5267 C CA . VAL B 1 45 ? 23.891 -15.469 6.328 1 61.97 45 VAL B CA 1
ATOM 5268 C C . VAL B 1 45 ? 22.516 -15.164 6.926 1 61.97 45 VAL B C 1
ATOM 5270 O O . VAL B 1 45 ? 21.562 -15.914 6.719 1 61.97 45 VAL B O 1
ATOM 5273 N N . SER B 1 46 ? 22.5 -14.109 7.594 1 59.38 46 SER B N 1
ATOM 5274 C CA . SER B 1 46 ? 21.266 -13.781 8.305 1 59.38 46 SER B CA 1
ATOM 5275 C C . SER B 1 46 ? 20.156 -13.414 7.332 1 59.38 46 SER B C 1
ATOM 5277 O O . SER B 1 46 ? 18.984 -13.695 7.59 1 59.38 46 SER B O 1
ATOM 5279 N N . LYS B 1 47 ? 20.578 -12.836 6.297 1 57.94 47 LYS B N 1
ATOM 5280 C CA . LYS B 1 47 ? 19.578 -12.359 5.348 1 57.94 47 LYS B CA 1
ATOM 5281 C C . LYS B 1 47 ? 19.547 -13.242 4.102 1 57.94 47 LYS B C 1
ATOM 5283 O O . LYS B 1 47 ? 18.891 -12.898 3.113 1 57.94 47 LYS B O 1
ATOM 5288 N N . ASN B 1 48 ? 20.234 -14.312 4.074 1 55.16 48 ASN B N 1
ATOM 5289 C CA . ASN B 1 48 ? 20.328 -15.336 3.037 1 55.16 48 ASN B CA 1
ATOM 5290 C C . ASN B 1 48 ? 20.734 -14.734 1.693 1 55.16 48 ASN B C 1
ATOM 5292 O O . ASN B 1 48 ? 20.141 -15.039 0.665 1 55.16 48 ASN B O 1
ATOM 5296 N N . TYR B 1 49 ? 21.719 -13.828 1.726 1 58.84 49 TYR B N 1
ATOM 5297 C CA . TYR B 1 49 ? 22.312 -13.305 0.499 1 58.84 49 TYR B CA 1
ATOM 5298 C C . TYR B 1 49 ? 23.484 -14.172 0.045 1 58.84 49 TYR B C 1
ATOM 5300 O O . TYR B 1 49 ? 24.172 -14.773 0.87 1 58.84 49 TYR B O 1
ATOM 5308 N N . PRO B 1 50 ? 23.656 -14.438 -1.271 1 59.88 50 PRO B N 1
ATOM 5309 C CA . PRO B 1 50 ? 24.922 -15.047 -1.688 1 59.88 50 PRO B CA 1
ATOM 5310 C C . PRO B 1 50 ? 26.141 -14.18 -1.359 1 59.88 50 PRO B C 1
ATOM 5312 O O . PRO B 1 50 ? 26.156 -12.984 -1.677 1 59.88 50 PRO B O 1
ATOM 5315 N N . CYS B 1 51 ? 26.938 -14.547 -0.543 1 60.22 51 CYS B N 1
ATOM 5316 C CA . CYS B 1 51 ? 28.156 -13.852 -0.125 1 60.22 51 CYS B CA 1
ATOM 5317 C C . CYS B 1 51 ? 29.266 -14.023 -1.157 1 60.22 51 CYS B C 1
ATOM 5319 O O . CYS B 1 51 ? 30.062 -14.945 -1.061 1 60.22 51 CYS B O 1
ATOM 5321 N N . THR B 1 52 ? 29.156 -13.406 -2.422 1 64.94 52 THR B N 1
ATOM 5322 C CA . THR B 1 52 ? 30.125 -13.547 -3.498 1 64.94 52 THR B CA 1
ATOM 5323 C C . THR B 1 52 ? 31.078 -12.359 -3.52 1 64.94 52 THR B C 1
ATOM 5325 O O . THR B 1 52 ? 30.766 -11.289 -2.984 1 64.94 52 THR B O 1
ATOM 5328 N N . HIS B 1 53 ? 32.375 -12.508 -3.879 1 54.31 53 HIS B N 1
ATOM 5329 C CA . HIS B 1 53 ? 33.406 -11.5 -3.963 1 54.31 53 HIS B CA 1
ATOM 5330 C C . HIS B 1 53 ? 33.844 -11.281 -5.406 1 54.31 53 HIS B C 1
ATOM 5332 O O . HIS B 1 53 ? 35.062 -11.18 -5.688 1 54.31 53 HIS B O 1
ATOM 5338 N N . PHE B 1 54 ? 32.938 -11.273 -6.344 1 53.38 54 PHE B N 1
ATOM 5339 C CA . PHE B 1 54 ? 33.312 -11.211 -7.75 1 53.38 54 PHE B CA 1
ATOM 5340 C C . PHE B 1 54 ? 33.906 -9.859 -8.086 1 53.38 54 PHE B C 1
ATOM 5342 O O . PHE B 1 54 ? 34.844 -9.781 -8.875 1 53.38 54 PHE B O 1
ATOM 5349 N N . VAL B 1 55 ? 33.406 -8.844 -7.59 1 50.84 55 VAL B N 1
ATOM 5350 C CA . VAL B 1 55 ? 33.938 -7.531 -7.945 1 50.84 55 VAL B CA 1
ATOM 5351 C C . VAL B 1 55 ? 35.406 -7.441 -7.531 1 50.84 55 VAL B C 1
ATOM 5353 O O . VAL B 1 55 ? 36.25 -6.91 -8.273 1 50.84 55 VAL B O 1
ATOM 5356 N N . GLN B 1 56 ? 35.688 -7.992 -6.523 1 46.75 56 GLN B N 1
ATOM 5357 C CA . GLN B 1 56 ? 37.094 -8.008 -6.133 1 46.75 56 GLN B CA 1
ATOM 5358 C C . GLN B 1 56 ? 37.906 -8.906 -7.062 1 46.75 56 GLN B C 1
ATOM 5360 O O . GLN B 1 56 ? 39.031 -8.555 -7.43 1 46.75 56 GLN B O 1
ATOM 5365 N N . GLN B 1 57 ? 37.344 -10.016 -7.504 1 45.09 57 GLN B N 1
ATOM 5366 C CA . GLN B 1 57 ? 38.062 -10.898 -8.422 1 45.09 57 GLN B CA 1
ATOM 5367 C C . GLN B 1 57 ? 38.219 -10.25 -9.789 1 45.09 57 GLN B C 1
ATOM 5369 O O . GLN B 1 57 ? 39.281 -10.359 -10.414 1 45.09 57 GLN B O 1
ATOM 5374 N N . ALA B 1 58 ? 37.219 -9.688 -10.266 1 42.88 58 ALA B N 1
ATOM 5375 C CA . ALA B 1 58 ? 37.312 -9.047 -11.57 1 42.88 58 ALA B CA 1
ATOM 5376 C C . ALA B 1 58 ? 38.312 -7.891 -11.562 1 42.88 58 ALA B C 1
ATOM 5378 O O . ALA B 1 58 ? 39 -7.66 -12.547 1 42.88 58 ALA B O 1
ATOM 5379 N N . THR B 1 59 ? 38.344 -7.203 -10.523 1 39.12 59 THR B N 1
ATOM 5380 C CA . THR B 1 59 ? 39.344 -6.129 -10.461 1 39.12 59 THR B CA 1
ATOM 5381 C C . THR B 1 59 ? 40.75 -6.699 -10.359 1 39.12 59 THR B C 1
ATOM 5383 O O . THR B 1 59 ? 41.688 -6.105 -10.875 1 39.12 59 THR B O 1
ATOM 5386 N N . SER B 1 60 ? 40.781 -7.863 -9.805 1 35.25 60 SER B N 1
ATOM 5387 C CA . SER B 1 60 ? 42.125 -8.445 -9.695 1 35.25 60 SER B CA 1
ATOM 5388 C C . SER B 1 60 ? 42.562 -9.055 -11.023 1 35.25 60 SER B C 1
ATOM 5390 O O . SER B 1 60 ? 43.75 -9.039 -11.352 1 35.25 60 SER B O 1
ATOM 5392 N N . GLU B 1 61 ? 41.625 -9.742 -11.758 1 33.38 61 GLU B N 1
ATOM 5393 C CA . GLU B 1 61 ? 42.031 -10.391 -13 1 33.38 61 GLU B CA 1
ATOM 5394 C C . GLU B 1 61 ? 42.312 -9.367 -14.094 1 33.38 61 GLU B C 1
ATOM 5396 O O . GLU B 1 61 ? 43.094 -9.625 -15.008 1 33.38 61 GLU B O 1
ATOM 5401 N N . LYS B 1 62 ? 41.656 -8.266 -14.172 1 31.66 62 LYS B N 1
ATOM 5402 C CA . LYS B 1 62 ? 41.938 -7.293 -15.219 1 31.66 62 LYS B CA 1
ATOM 5403 C C . LYS B 1 62 ? 43.375 -6.852 -15.18 1 31.66 62 LYS B C 1
ATOM 5405 O O . LYS B 1 62 ? 43.844 -6.145 -16.078 1 31.66 62 LYS B O 1
ATOM 5410 N N . LYS B 1 63 ? 43.969 -7.008 -13.969 1 30.86 63 LYS B N 1
ATOM 5411 C CA . LYS B 1 63 ? 45.312 -6.469 -13.992 1 30.86 63 LYS B CA 1
ATOM 5412 C C . LYS B 1 63 ? 46.219 -7.293 -14.906 1 30.86 63 LYS B C 1
ATOM 5414 O O . LYS B 1 63 ? 47.344 -6.887 -15.211 1 30.86 63 LYS B O 1
ATOM 5419 N N . ARG B 1 64 ? 45.781 -8.586 -15.141 1 27.86 64 ARG B N 1
ATOM 5420 C CA . ARG B 1 64 ? 46.875 -9.328 -15.797 1 27.86 64 ARG B CA 1
ATOM 5421 C C . ARG B 1 64 ? 46.844 -9.078 -17.297 1 27.86 64 ARG B C 1
ATOM 5423 O O . ARG B 1 64 ? 47.906 -9.141 -17.953 1 27.86 64 ARG B O 1
ATOM 5430 N N . THR B 1 65 ? 45.625 -9.227 -18.016 1 25.72 65 THR B N 1
ATOM 5431 C CA . THR B 1 65 ? 45.719 -9.555 -19.438 1 25.72 65 THR B CA 1
ATOM 5432 C C . THR B 1 65 ? 45.875 -8.297 -20.266 1 25.72 65 THR B C 1
ATOM 5434 O O . THR B 1 65 ? 44.906 -7.77 -20.812 1 25.72 65 THR B O 1
ATOM 5437 N N . SER B 1 66 ? 46.625 -7.285 -19.875 1 25.44 66 SER B N 1
ATOM 5438 C CA . SER B 1 66 ? 46.688 -6.09 -20.719 1 25.44 66 SER B CA 1
ATOM 5439 C C . SER B 1 66 ? 47.406 -6.383 -22.031 1 25.44 66 SER B C 1
ATOM 5441 O O . SER B 1 66 ? 47.938 -5.473 -22.672 1 25.44 66 SER B O 1
ATOM 5443 N N . ALA B 1 67 ? 47.562 -7.723 -22.484 1 23.03 67 ALA B N 1
ATOM 5444 C CA . ALA B 1 67 ? 48.469 -7.719 -23.609 1 23.03 67 ALA B CA 1
ATOM 5445 C C . ALA B 1 67 ? 47.812 -7.121 -24.859 1 23.03 67 ALA B C 1
ATOM 5447 O O . ALA B 1 67 ? 46.656 -7.355 -25.125 1 23.03 67 ALA B O 1
ATOM 5448 N N . PRO B 1 68 ? 48.406 -6.148 -25.656 1 23.31 68 PRO B N 1
ATOM 5449 C CA . PRO B 1 68 ? 48 -5.191 -26.688 1 23.31 68 PRO B CA 1
ATOM 5450 C C . PRO B 1 68 ? 47.656 -5.867 -28 1 23.31 68 PRO B C 1
ATOM 5452 O O . PRO B 1 68 ? 47.406 -5.188 -29 1 23.31 68 PRO B O 1
ATOM 5455 N N . GLY B 1 69 ? 46.938 -7.113 -28.047 1 20.02 69 GLY B N 1
ATOM 5456 C CA . GLY B 1 69 ? 47.062 -7.719 -29.359 1 20.02 69 GLY B CA 1
ATOM 5457 C C . GLY B 1 69 ? 46.469 -6.863 -30.469 1 20.02 69 GLY B C 1
ATOM 5458 O O . GLY B 1 69 ? 45.594 -6.043 -30.219 1 20.02 69 GLY B O 1
ATOM 5459 N N . ARG B 1 70 ? 47.156 -6.844 -31.719 1 21.67 70 ARG B N 1
ATOM 5460 C CA . ARG B 1 70 ? 47.156 -6.086 -32.969 1 21.67 70 ARG B CA 1
ATOM 5461 C C . ARG B 1 70 ? 45.938 -6.402 -33.812 1 21.67 70 ARG B C 1
ATOM 5463 O O . ARG B 1 70 ? 45.875 -7.445 -34.469 1 21.67 70 ARG B O 1
ATOM 5470 N N . ARG B 1 71 ? 44.781 -6.34 -33.281 1 18.58 71 ARG B N 1
ATOM 5471 C CA . ARG B 1 71 ? 43.688 -6.762 -34.188 1 18.58 71 ARG B CA 1
ATOM 5472 C C . ARG B 1 71 ? 43.625 -5.895 -35.438 1 18.58 71 ARG B C 1
ATOM 5474 O O . ARG B 1 71 ? 43.688 -4.664 -35.344 1 18.58 71 ARG B O 1
ATOM 5481 N N . LYS B 1 72 ? 43.875 -6.621 -36.562 1 18.5 72 LYS B N 1
ATOM 5482 C CA . LYS B 1 72 ? 43.844 -6.273 -37.969 1 18.5 72 LYS B CA 1
ATOM 5483 C C . LYS B 1 72 ? 42.5 -5.707 -38.375 1 18.5 72 LYS B C 1
ATOM 5485 O O . LYS B 1 72 ? 41.469 -6.152 -37.906 1 18.5 72 LYS B O 1
ATOM 5490 N N . LEU B 1 73 ? 42.375 -4.688 -39.25 1 17.5 73 LEU B N 1
ATOM 5491 C CA . LEU B 1 73 ? 41.562 -3.58 -39.75 1 17.5 73 LEU B CA 1
ATOM 5492 C C . LEU B 1 73 ? 40.5 -4.078 -40.719 1 17.5 73 LEU B C 1
ATOM 5494 O O . LEU B 1 73 ? 39.781 -3.275 -41.312 1 17.5 73 LEU B O 1
ATOM 5498 N N . SER B 1 74 ? 40.031 -5.41 -40.656 1 16.75 74 SER B N 1
ATOM 5499 C CA . SER B 1 74 ? 39.5 -5.688 -41.969 1 16.75 74 SER B CA 1
ATOM 5500 C C . SER B 1 74 ? 38.344 -4.746 -42.312 1 16.75 74 SER B C 1
ATOM 5502 O O . SER B 1 74 ? 37.719 -4.168 -41.438 1 16.75 74 SER B O 1
ATOM 5504 N N . SER B 1 75 ? 37.844 -4.938 -43.625 1 16.47 75 SER B N 1
ATOM 5505 C CA . SER B 1 75 ? 37.344 -4.195 -44.781 1 16.47 75 SER B CA 1
ATOM 5506 C C . SER B 1 75 ? 35.844 -3.891 -44.594 1 16.47 75 SER B C 1
ATOM 5508 O O . SER B 1 75 ? 35.156 -4.562 -43.844 1 16.47 75 SER B O 1
ATOM 5510 N N . ALA B 1 76 ? 35.406 -2.852 -45.375 1 17.27 76 ALA B N 1
ATOM 5511 C CA . ALA B 1 76 ? 34.469 -1.745 -45.469 1 17.27 76 ALA B CA 1
ATOM 5512 C C . ALA B 1 76 ? 33.125 -2.211 -46.062 1 17.27 76 ALA B C 1
ATOM 5514 O O . ALA B 1 76 ? 32.219 -1.409 -46.25 1 17.27 76 ALA B O 1
ATOM 5515 N N . ASN B 1 77 ? 32.875 -3.568 -46.312 1 16.12 77 ASN B N 1
ATOM 5516 C CA . ASN B 1 77 ? 31.984 -3.523 -47.469 1 16.12 77 ASN B CA 1
ATOM 5517 C C . ASN B 1 77 ? 30.625 -2.938 -47.094 1 16.12 77 ASN B C 1
ATOM 5519 O O . ASN B 1 77 ? 30.203 -3.029 -45.938 1 16.12 77 ASN B O 1
ATOM 5523 N N . SER B 1 78 ? 29.844 -2.342 -48.125 1 17.23 78 SER B N 1
ATOM 5524 C CA . SER B 1 78 ? 28.938 -1.241 -48.469 1 17.23 78 SER B CA 1
ATOM 5525 C C . SER B 1 78 ? 27.484 -1.61 -48.219 1 17.23 78 SER B C 1
ATOM 5527 O O . SER B 1 78 ? 26.719 -0.804 -47.688 1 17.23 78 SER B O 1
ATOM 5529 N N . SER B 1 79 ? 26.984 -2.773 -48.719 1 16.56 79 SER B N 1
ATOM 5530 C CA . SER B 1 79 ? 25.875 -2.432 -49.625 1 16.56 79 SER B CA 1
ATOM 5531 C C . SER B 1 79 ? 24.594 -2.156 -48.844 1 16.56 79 SER B C 1
ATOM 5533 O O . SER B 1 79 ? 23.969 -1.111 -49 1 16.56 79 SER B O 1
ATOM 5535 N N . PRO B 1 80 ? 23.516 -3.094 -48.969 1 18.09 80 PRO B N 1
ATOM 5536 C CA . PRO B 1 80 ? 22.266 -2.85 -49.688 1 18.09 80 PRO B CA 1
ATOM 5537 C C . PRO B 1 80 ? 21.109 -2.461 -48.781 1 18.09 80 PRO B C 1
ATOM 5539 O O . PRO B 1 80 ? 21.078 -2.865 -47.594 1 18.09 80 PRO B O 1
ATOM 5542 N N . PRO B 1 81 ? 20.375 -1.396 -49.094 1 18.2 81 PRO B N 1
ATOM 5543 C CA . PRO B 1 81 ? 19.328 -0.612 -48.438 1 18.2 81 PRO B CA 1
ATOM 5544 C C . PRO B 1 81 ? 18.016 -1.38 -48.281 1 18.2 81 PRO B C 1
ATOM 5546 O O . PRO B 1 81 ? 17.016 -0.817 -47.844 1 18.2 81 PRO B O 1
ATOM 5549 N N . SER B 1 82 ? 17.984 -2.65 -47.875 1 17.17 82 SER B N 1
ATOM 5550 C CA . SER B 1 82 ? 16.688 -3.23 -48.25 1 17.17 82 SER B CA 1
ATOM 5551 C C . SER B 1 82 ? 15.555 -2.547 -47.5 1 17.17 82 SER B C 1
ATOM 5553 O O . SER B 1 82 ? 15.562 -2.49 -46.25 1 17.17 82 SER B O 1
ATOM 5555 N N . PRO B 1 83 ? 14.758 -1.694 -48.156 1 17.22 83 PRO B N 1
ATOM 5556 C CA . PRO B 1 83 ? 13.695 -0.83 -47.656 1 17.22 83 PRO B CA 1
ATOM 5557 C C . PRO B 1 83 ? 12.453 -1.612 -47.219 1 17.22 83 PRO B C 1
ATOM 5559 O O . PRO B 1 83 ? 11.594 -1.074 -46.531 1 17.22 83 PRO B O 1
ATOM 5562 N N . ASN B 1 84 ? 12.227 -2.912 -47.469 1 16.8 84 ASN B N 1
ATOM 5563 C CA . ASN B 1 84 ? 10.852 -3.168 -47.875 1 16.8 84 ASN B CA 1
ATOM 5564 C C . ASN B 1 84 ? 9.875 -2.957 -46.75 1 16.8 84 ASN B C 1
ATOM 5566 O O . ASN B 1 84 ? 10.086 -3.473 -45.625 1 16.8 84 ASN B O 1
ATOM 5570 N N . PRO B 1 85 ? 8.883 -2.021 -46.906 1 18.31 85 PRO B N 1
ATOM 5571 C CA . PRO B 1 85 ? 7.855 -1.433 -46.031 1 18.31 85 PRO B CA 1
ATOM 5572 C C . PRO B 1 85 ? 6.738 -2.416 -45.688 1 18.31 85 PRO B C 1
ATOM 5574 O O . PRO B 1 85 ? 5.816 -2.074 -44.938 1 18.31 85 PRO B O 1
ATOM 5577 N N . PHE B 1 86 ? 6.84 -3.721 -45.812 1 17.14 86 PHE B N 1
ATOM 5578 C CA . PHE B 1 86 ? 5.547 -4.332 -46.094 1 17.14 86 PHE B CA 1
ATOM 5579 C C . PHE B 1 86 ? 4.594 -4.145 -44.906 1 17.14 86 PHE B C 1
ATOM 5581 O O . PHE B 1 86 ? 4.973 -4.344 -43.75 1 17.14 86 PHE B O 1
ATOM 5588 N N . LYS B 1 87 ? 3.379 -3.475 -45.188 1 17.73 87 LYS B N 1
ATOM 5589 C CA . LYS B 1 87 ? 2.152 -2.953 -44.594 1 17.73 87 LYS B CA 1
ATOM 5590 C C . LYS B 1 87 ? 1.251 -4.086 -44.125 1 17.73 87 LYS B C 1
ATOM 5592 O O . LYS B 1 87 ? 0.112 -3.852 -43.719 1 17.73 87 LYS B O 1
ATOM 5597 N N . ASN B 1 88 ? 1.69 -5.293 -43.844 1 17.14 88 ASN B N 1
ATOM 5598 C CA . ASN B 1 88 ? 0.574 -6.23 -43.875 1 17.14 88 ASN B CA 1
ATOM 5599 C C . ASN B 1 88 ? -0.515 -5.855 -42.875 1 17.14 88 ASN B C 1
ATOM 5601 O O . ASN B 1 88 ? -0.222 -5.551 -41.719 1 17.14 88 ASN B O 1
ATOM 5605 N N . GLY B 1 89 ? -1.754 -5.492 -43.375 1 18.2 89 GLY B N 1
ATOM 5606 C CA . GLY B 1 89 ? -3.098 -5.078 -43 1 18.2 89 GLY B CA 1
ATOM 5607 C C . GLY B 1 89 ? -3.846 -6.121 -42.188 1 18.2 89 GLY B C 1
ATOM 5608 O O . GLY B 1 89 ? -5.047 -5.992 -41.969 1 18.2 89 GLY B O 1
ATOM 5609 N N . SER B 1 90 ? -3.281 -7.012 -41.469 1 18.45 90 SER B N 1
ATOM 5610 C CA . SER B 1 90 ? -4.246 -8.07 -41.188 1 18.45 90 SER B CA 1
ATOM 5611 C C . SER B 1 90 ? -5.527 -7.516 -40.594 1 18.45 90 SER B C 1
ATOM 5613 O O . SER B 1 90 ? -5.48 -6.547 -39.812 1 18.45 90 SER B O 1
ATOM 5615 N N . PRO B 1 91 ? -6.699 -7.938 -41.094 1 18.64 91 PRO B N 1
ATOM 5616 C CA . PRO B 1 91 ? -8.117 -7.633 -40.875 1 18.64 91 PRO B CA 1
ATOM 5617 C C . PRO B 1 91 ? -8.547 -7.754 -39.406 1 18.64 91 PRO B C 1
ATOM 5619 O O . PRO B 1 91 ? -7.902 -8.461 -38.625 1 18.64 91 PRO B O 1
ATOM 5622 N N . SER B 1 92 ? -9.383 -6.805 -39 1 19.48 92 SER B N 1
ATOM 5623 C CA . SER B 1 92 ? -10.125 -6.355 -37.844 1 19.48 92 SER B CA 1
ATOM 5624 C C . SER B 1 92 ? -11.086 -7.43 -37.344 1 19.48 92 SER B C 1
ATOM 5626 O O . SER B 1 92 ? -12.242 -7.488 -37.781 1 19.48 92 SER B O 1
ATOM 5628 N N . ILE B 1 93 ? -10.719 -8.742 -37.281 1 18.83 93 ILE B N 1
ATOM 5629 C CA . ILE B 1 93 ? -11.836 -9.625 -36.938 1 18.83 93 ILE B CA 1
ATOM 5630 C C . ILE B 1 93 ? -12.594 -9.055 -35.75 1 18.83 93 ILE B C 1
ATOM 5632 O O . ILE B 1 93 ? -11.992 -8.734 -34.719 1 18.83 93 ILE B O 1
ATOM 5636 N N . GLU B 1 94 ? -13.836 -8.594 -36 1 21.22 94 GLU B N 1
ATOM 5637 C CA . GLU B 1 94 ? -14.984 -8.102 -35.25 1 21.22 94 GLU B CA 1
ATOM 5638 C C . GLU B 1 94 ? -15.367 -9.078 -34.156 1 21.22 94 GLU B C 1
ATOM 5640 O O . GLU B 1 94 ? -16.125 -10.023 -34.375 1 21.22 94 GLU B O 1
ATOM 5645 N N . ASN B 1 95 ? -14.469 -9.859 -33.656 1 21.14 95 ASN B N 1
ATOM 5646 C CA . ASN B 1 95 ? -15.086 -10.891 -32.844 1 21.14 95 ASN B CA 1
ATOM 5647 C C . ASN B 1 95 ? -16.047 -10.297 -31.828 1 21.14 95 ASN B C 1
ATOM 5649 O O . ASN B 1 95 ? -15.789 -9.227 -31.266 1 21.14 95 ASN B O 1
ATOM 5653 N N . GLY B 1 96 ? -17.391 -10.633 -31.922 1 20.89 96 GLY B N 1
ATOM 5654 C CA . GLY B 1 96 ? -18.594 -10.422 -31.125 1 20.89 96 GLY B CA 1
ATOM 5655 C C . GLY B 1 96 ? -18.359 -10.562 -29.641 1 20.89 96 GLY B C 1
ATOM 5656 O O . GLY B 1 96 ? -17.859 -11.586 -29.172 1 20.89 96 GLY B O 1
ATOM 5657 N N . SER B 1 97 ? -17.922 -9.516 -29.062 1 23 97 SER B N 1
ATOM 5658 C CA . SER B 1 97 ? -17.656 -9.352 -27.641 1 23 97 SER B CA 1
ATOM 5659 C C . SER B 1 97 ? -18.812 -9.891 -26.812 1 23 97 SER B C 1
ATOM 5661 O O . SER B 1 97 ? -19.969 -9.477 -27 1 23 97 SER B O 1
ATOM 5663 N N . PRO B 1 98 ? -18.828 -11.172 -26.547 1 25.48 98 PRO B N 1
ATOM 5664 C CA . PRO B 1 98 ? -19.969 -11.578 -25.719 1 25.48 98 PRO B CA 1
ATOM 5665 C C . PRO B 1 98 ? -20.312 -10.555 -24.641 1 25.48 98 PRO B C 1
ATOM 5667 O O . PRO B 1 98 ? -19.438 -9.781 -24.219 1 25.48 98 PRO B O 1
ATOM 5670 N N . GLY B 1 99 ? -21.609 -10.188 -24.531 1 23.88 99 GLY B N 1
ATOM 5671 C CA . GLY B 1 99 ? -22.344 -9.234 -23.688 1 23.88 99 GLY B CA 1
ATOM 5672 C C . GLY B 1 99 ? -21.953 -9.32 -22.234 1 23.88 99 GLY B C 1
ATOM 5673 O O . GLY B 1 99 ? -22.203 -10.328 -21.578 1 23.88 99 GLY B O 1
ATOM 5674 N N . HIS B 1 100 ? -20.797 -8.945 -21.938 1 26.84 100 HIS B N 1
ATOM 5675 C CA . HIS B 1 100 ? -20.5 -8.805 -20.516 1 26.84 100 HIS B CA 1
ATOM 5676 C C . HIS B 1 100 ? -21.578 -8.008 -19.812 1 26.84 100 HIS B C 1
ATOM 5678 O O . HIS B 1 100 ? -21.859 -6.859 -20.156 1 26.84 100 HIS B O 1
ATOM 5684 N N . MET B 1 101 ? -22.688 -8.695 -19.516 1 25.34 101 MET B N 1
ATOM 5685 C CA . MET B 1 101 ? -23.75 -8.094 -18.734 1 25.34 101 MET B CA 1
ATOM 5686 C C . MET B 1 101 ? -23.188 -7.281 -17.562 1 25.34 101 MET B C 1
ATOM 5688 O O . MET B 1 101 ? -22.312 -7.75 -16.844 1 25.34 101 MET B O 1
ATOM 5692 N N . PRO B 1 102 ? -23.25 -6.031 -17.703 1 29.39 102 PRO B N 1
ATOM 5693 C CA . PRO B 1 102 ? -22.875 -5.109 -16.641 1 29.39 102 PRO B CA 1
ATOM 5694 C C . PRO B 1 102 ? -23.438 -5.516 -15.281 1 29.39 102 PRO B C 1
ATOM 5696 O O . PRO B 1 102 ? -24.656 -5.664 -15.133 1 29.39 102 PRO B O 1
ATOM 5699 N N . LEU B 1 103 ? -22.891 -6.43 -14.664 1 28.44 103 LEU B N 1
ATOM 5700 C CA . LEU B 1 103 ? -23.344 -6.754 -13.312 1 28.44 103 LEU B CA 1
ATOM 5701 C C . LEU B 1 103 ? -23.531 -5.488 -12.477 1 28.44 103 LEU B C 1
ATOM 5703 O O . LEU B 1 103 ? -22.547 -4.82 -12.133 1 28.44 103 LEU B O 1
ATOM 5707 N N . SER B 1 104 ? -24.375 -4.676 -12.875 1 29.64 104 SER B N 1
ATOM 5708 C CA . SER B 1 104 ? -24.781 -3.604 -11.969 1 29.64 104 SER B CA 1
ATOM 5709 C C . SER B 1 104 ? -25.109 -4.148 -10.586 1 29.64 104 SER B C 1
ATOM 5711 O O . SER B 1 104 ? -26.203 -4.68 -10.367 1 29.64 104 SER B O 1
ATOM 5713 N N . SER B 1 105 ? -24.375 -5.008 -9.984 1 32.09 105 SER B N 1
ATOM 5714 C CA . SER B 1 105 ? -24.75 -5.582 -8.695 1 32.09 105 SER B CA 1
ATOM 5715 C C . SER B 1 105 ? -25.031 -4.496 -7.668 1 32.09 105 SER B C 1
ATOM 5717 O O . SER B 1 105 ? -24.219 -3.588 -7.473 1 32.09 105 SER B O 1
ATOM 5719 N N . THR B 1 106 ? -26.188 -4.152 -7.5 1 33.66 106 THR B N 1
ATOM 5720 C CA . THR B 1 106 ? -26.734 -3.414 -6.363 1 33.66 106 THR B CA 1
ATOM 5721 C C . THR B 1 106 ? -26.25 -4.008 -5.047 1 33.66 106 THR B C 1
ATOM 5723 O O . THR B 1 106 ? -26.625 -5.121 -4.684 1 33.66 106 THR B O 1
ATOM 5726 N N . TYR B 1 107 ? -25.125 -3.951 -4.719 1 33.5 107 TYR B N 1
ATOM 5727 C CA . TYR B 1 107 ? -24.578 -4.484 -3.471 1 33.5 107 TYR B CA 1
ATOM 5728 C C . TYR B 1 107 ? -25.328 -3.898 -2.271 1 33.5 107 TYR B C 1
ATOM 5730 O O . TYR B 1 107 ? -25.406 -2.678 -2.121 1 33.5 107 TYR B O 1
ATOM 5738 N N . ARG B 1 108 ? -26.469 -4.426 -1.937 1 38.22 108 ARG B N 1
ATOM 5739 C CA . ARG B 1 108 ? -27.047 -4.094 -0.642 1 38.22 108 ARG B CA 1
ATOM 5740 C C . ARG B 1 108 ? -26.156 -4.555 0.5 1 38.22 108 ARG B C 1
ATOM 5742 O O . ARG B 1 108 ? -25.875 -5.746 0.635 1 38.22 108 ARG B O 1
ATOM 5749 N N . TYR B 1 109 ? -25.375 -3.818 0.963 1 40.69 109 TYR B N 1
ATOM 5750 C CA . TYR B 1 109 ? -24.547 -4.141 2.121 1 40.69 109 TYR B CA 1
ATOM 5751 C C . TYR B 1 109 ? -25.406 -4.445 3.34 1 40.69 109 TYR B C 1
ATOM 5753 O O . TYR B 1 109 ? -25.734 -3.545 4.117 1 40.69 109 TYR B O 1
ATOM 5761 N N . SER B 1 110 ? -26.641 -4.898 3.264 1 44.53 110 SER B N 1
ATOM 5762 C CA . SER B 1 110 ? -27.312 -5.227 4.512 1 44.53 110 SER B CA 1
ATOM 5763 C C . SER B 1 110 ? -26.922 -6.617 5.004 1 44.53 110 SER B C 1
ATOM 5765 O O . SER B 1 110 ? -27.062 -7.602 4.273 1 44.53 110 SER B O 1
ATOM 5767 N N . PHE B 1 111 ? -26 -6.727 5.898 1 49.88 111 PHE B N 1
ATOM 5768 C CA . PHE B 1 111 ? -25.766 -8.016 6.539 1 49.88 111 PHE B CA 1
ATOM 5769 C C . PHE B 1 111 ? -27.062 -8.539 7.16 1 49.88 111 PHE B C 1
ATOM 5771 O O . PHE B 1 111 ? -27.656 -7.887 8.023 1 49.88 111 PHE B O 1
ATOM 5778 N N . TYR B 1 112 ? -28.047 -9.078 6.523 1 53.62 112 TYR B N 1
ATOM 5779 C CA . TYR B 1 112 ? -29.047 -9.766 7.324 1 53.62 112 TYR B CA 1
ATOM 5780 C C . TYR B 1 112 ? -28.75 -11.258 7.414 1 53.62 112 TYR B C 1
ATOM 5782 O O . TYR B 1 112 ? -28.578 -11.922 6.395 1 53.62 112 TYR B O 1
ATOM 5790 N N . PRO B 1 113 ? -28.516 -11.766 8.594 1 57.72 113 PRO B N 1
ATOM 5791 C CA . PRO B 1 113 ? -28.469 -11.211 9.945 1 57.72 113 PRO B CA 1
ATOM 5792 C C . PRO B 1 113 ? -27.172 -10.453 10.227 1 57.72 113 PRO B C 1
ATOM 5794 O O . PRO B 1 113 ? -26.141 -10.75 9.625 1 57.72 113 PRO B O 1
ATOM 5797 N N . PRO B 1 114 ? -27.188 -9.516 11.055 1 70.81 114 PRO B N 1
ATOM 5798 C CA . PRO B 1 114 ? -26.016 -8.688 11.359 1 70.81 114 PRO B CA 1
ATOM 5799 C C . PRO B 1 114 ? -24.938 -9.445 12.125 1 70.81 114 PRO B C 1
ATOM 5801 O O . PRO B 1 114 ? -25.25 -10.234 13.023 1 70.81 114 PRO B O 1
ATOM 5804 N N . VAL B 1 115 ? -23.828 -9.625 11.578 1 80.81 115 VAL B N 1
ATOM 5805 C CA . VAL B 1 115 ? -22.688 -10.25 12.242 1 80.81 115 VAL B CA 1
ATOM 5806 C C . VAL B 1 115 ? -21.766 -9.18 12.82 1 80.81 115 VAL B C 1
ATOM 5808 O O . VAL B 1 115 ? -21.438 -8.195 12.148 1 80.81 115 VAL B O 1
ATOM 5811 N N . THR B 1 116 ? -21.531 -9.289 14.109 1 82.31 116 THR B N 1
ATOM 5812 C CA . THR B 1 116 ? -20.625 -8.383 14.805 1 82.31 116 THR B CA 1
ATOM 5813 C C . THR B 1 116 ? -19.391 -9.125 15.305 1 82.31 116 THR B C 1
ATOM 5815 O O . THR B 1 116 ? -19.266 -10.344 15.117 1 82.31 116 THR B O 1
ATOM 5818 N N . MET B 1 117 ? -18.531 -8.477 15.953 1 83.81 117 MET B N 1
ATOM 5819 C CA . MET B 1 117 ? -17.297 -9.055 16.469 1 83.81 117 MET B CA 1
ATOM 5820 C C . MET B 1 117 ? -17.578 -10.07 17.562 1 83.81 117 MET B C 1
ATOM 5822 O O . MET B 1 117 ? -16.781 -10.984 17.797 1 83.81 117 MET B O 1
ATOM 5826 N N . SER B 1 118 ? -18.734 -9.93 18.125 1 81.5 118 SER B N 1
ATOM 5827 C CA . SER B 1 118 ? -19.062 -10.797 19.25 1 81.5 118 SER B CA 1
ATOM 5828 C C . SER B 1 118 ? -20 -11.922 18.812 1 81.5 118 SER B C 1
ATOM 5830 O O . SER B 1 118 ? -20.438 -12.734 19.625 1 81.5 118 SER B O 1
ATOM 5832 N N . SER B 1 119 ? -20.219 -11.969 17.5 1 84.75 119 SER B N 1
ATOM 5833 C CA . SER B 1 119 ? -21.125 -13 17.016 1 84.75 119 SER B CA 1
ATOM 5834 C C . SER B 1 119 ? -20.531 -14.391 17.172 1 84.75 119 SER B C 1
ATOM 5836 O O . SER B 1 119 ? -19.312 -14.578 17 1 84.75 119 SER B O 1
ATOM 5838 N N . SER B 1 120 ? -21.375 -15.266 17.531 1 82.56 120 SER B N 1
ATOM 5839 C CA . SER B 1 120 ? -20.953 -16.656 17.703 1 82.56 120 SER B CA 1
ATOM 5840 C C . SER B 1 120 ? -20.734 -17.328 16.344 1 82.56 120 SER B C 1
ATOM 5842 O O . SER B 1 120 ? -21.109 -16.797 15.312 1 82.56 120 SER B O 1
ATOM 5844 N N . THR B 1 121 ? -20.125 -18.484 16.359 1 84.56 121 THR B N 1
ATOM 5845 C CA . THR B 1 121 ? -19.875 -19.25 15.141 1 84.56 121 THR B CA 1
ATOM 5846 C C . THR B 1 121 ? -21.172 -19.625 14.445 1 84.56 121 THR B C 1
ATOM 5848 O O . THR B 1 121 ? -21.25 -19.609 13.219 1 84.56 121 THR B O 1
ATOM 5851 N N . ARG B 1 122 ? -22.125 -19.859 15.242 1 79.38 122 ARG B N 1
ATOM 5852 C CA . ARG B 1 122 ? -23.422 -20.25 14.688 1 79.38 122 ARG B CA 1
ATOM 5853 C C . ARG B 1 122 ? -24.047 -19.078 13.922 1 79.38 122 ARG B C 1
ATOM 5855 O O . ARG B 1 122 ? -24.656 -19.297 12.867 1 79.38 122 ARG B O 1
ATOM 5862 N N . GLU B 1 123 ? -23.859 -18 14.414 1 83.38 123 GLU B N 1
ATOM 5863 C CA . GLU B 1 123 ? -24.391 -16.812 13.75 1 83.38 123 GLU B CA 1
ATOM 5864 C C . GLU B 1 123 ? -23.656 -16.531 12.438 1 83.38 123 GLU B C 1
ATOM 5866 O O . GLU B 1 123 ? -24.281 -16.109 11.461 1 83.38 123 GLU B O 1
ATOM 5871 N N . VAL B 1 124 ? -22.453 -16.797 12.453 1 87.81 124 VAL B N 1
ATOM 5872 C CA . VAL B 1 124 ? -21.641 -16.594 11.25 1 87.81 124 VAL B CA 1
ATOM 5873 C C . VAL B 1 124 ? -22.094 -17.578 10.172 1 87.81 124 VAL B C 1
ATOM 5875 O O . VAL B 1 124 ? -22.219 -17.203 9 1 87.81 124 VAL B O 1
ATOM 5878 N N . LEU B 1 125 ? -22.344 -18.703 10.625 1 84.56 125 LEU B N 1
ATOM 5879 C CA . LEU B 1 125 ? -22.766 -19.719 9.672 1 84.56 125 LEU B CA 1
ATOM 5880 C C . LEU B 1 125 ? -24.156 -19.391 9.117 1 84.56 125 LEU B C 1
ATOM 5882 O O . LEU B 1 125 ? -24.422 -19.625 7.93 1 84.56 125 LEU B O 1
ATOM 5886 N N . ALA B 1 126 ? -24.953 -18.875 10 1 82.25 126 ALA B N 1
ATOM 5887 C CA . ALA B 1 126 ? -26.281 -18.453 9.555 1 82.25 126 ALA B CA 1
ATOM 5888 C C . ALA B 1 126 ? -26.188 -17.359 8.492 1 82.25 126 ALA B C 1
ATOM 5890 O O . ALA B 1 126 ? -26.953 -17.344 7.535 1 82.25 126 ALA B O 1
ATOM 5891 N N . TYR B 1 127 ? -25.266 -16.594 8.656 1 85.44 127 TYR B N 1
ATOM 5892 C CA . TYR B 1 127 ? -25.031 -15.531 7.68 1 85.44 127 TYR B CA 1
ATOM 5893 C C . TYR B 1 127 ? -24.5 -16.109 6.375 1 85.44 127 TYR B C 1
ATOM 5895 O O . TYR B 1 127 ? -25 -15.773 5.297 1 85.44 127 TYR B O 1
ATOM 5903 N N . LEU B 1 128 ? -23.562 -16.953 6.414 1 87.56 128 LEU B N 1
ATOM 5904 C CA . LEU B 1 128 ? -22.891 -17.484 5.234 1 87.56 128 LEU B CA 1
ATOM 5905 C C . LEU B 1 128 ? -23.859 -18.297 4.375 1 87.56 128 LEU B C 1
ATOM 5907 O O . LEU B 1 128 ? -23.797 -18.234 3.145 1 87.56 128 LEU B O 1
ATOM 5911 N N . PHE B 1 129 ? -24.766 -18.938 5.086 1 81.69 129 PHE B N 1
ATOM 5912 C CA . PHE B 1 129 ? -25.641 -19.828 4.348 1 81.69 129 PHE B CA 1
ATOM 5913 C C . PHE B 1 129 ? -27.047 -19.234 4.238 1 81.69 129 PHE B C 1
ATOM 5915 O O . PHE B 1 129 ? -28 -19.953 3.973 1 81.69 129 PHE B O 1
ATOM 5922 N N . SER B 1 130 ? -27.094 -17.922 4.473 1 78.5 130 SER B N 1
ATOM 5923 C CA . SER B 1 130 ? -28.391 -17.25 4.301 1 78.5 130 SER B CA 1
ATOM 5924 C C . SER B 1 130 ? -28.781 -17.188 2.832 1 78.5 130 SER B C 1
ATOM 5926 O O . SER B 1 130 ? -27.922 -17.156 1.947 1 78.5 130 SER B O 1
ATOM 5928 N N . PRO B 1 131 ? -30.094 -17.422 2.66 1 66.38 131 PRO B N 1
ATOM 5929 C CA . PRO B 1 131 ? -30.547 -17.344 1.265 1 66.38 131 PRO B CA 1
ATOM 5930 C C . PRO B 1 131 ? -30.25 -15.992 0.619 1 66.38 131 PRO B C 1
ATOM 5932 O O . PRO B 1 131 ? -30.234 -14.969 1.305 1 66.38 131 PRO B O 1
ATOM 5935 N N . PRO B 1 132 ? -29.734 -16.016 -0.498 1 58.38 132 PRO B N 1
ATOM 5936 C CA . PRO B 1 132 ? -29.422 -14.75 -1.165 1 58.38 132 PRO B CA 1
ATOM 5937 C C . PRO B 1 132 ? -30.641 -13.82 -1.263 1 58.38 132 PRO B C 1
ATOM 5939 O O . PRO B 1 132 ? -31.781 -14.297 -1.364 1 58.38 132 PRO B O 1
ATOM 5942 N N . GLU B 1 133 ? -30.703 -12.719 -0.588 1 49.12 133 GLU B N 1
ATOM 5943 C CA . GLU B 1 133 ? -31.844 -11.82 -0.764 1 49.12 133 GLU B CA 1
ATOM 5944 C C . GLU B 1 133 ? -32.219 -11.672 -2.238 1 49.12 133 GLU B C 1
ATOM 5946 O O . GLU B 1 133 ? -31.328 -11.523 -3.09 1 49.12 133 GLU B O 1
ATOM 5951 N N . ILE B 1 134 ? -33.312 -12.258 -2.645 1 39.31 134 ILE B N 1
ATOM 5952 C CA . ILE B 1 134 ? -33.875 -12.195 -3.986 1 39.31 134 ILE B CA 1
ATOM 5953 C C . ILE B 1 134 ? -33.656 -10.805 -4.582 1 39.31 134 ILE B C 1
ATOM 5955 O O . ILE B 1 134 ? -34.188 -10.477 -5.637 1 39.31 134 ILE B O 1
ATOM 5959 N N . GLY B 1 135 ? -33.406 -9.828 -4 1 36.53 135 GLY B N 1
ATOM 5960 C CA . GLY B 1 135 ? -33.5 -8.773 -4.992 1 36.53 135 GLY B CA 1
ATOM 5961 C C . GLY B 1 135 ? -32.656 -9.016 -6.219 1 36.53 135 GLY B C 1
ATOM 5962 O O . GLY B 1 135 ? -31.984 -10.047 -6.324 1 36.53 135 GLY B O 1
ATOM 5963 N N . LYS B 1 136 ? -31.828 -7.816 -6.727 1 35.41 136 LYS B N 1
ATOM 5964 C CA . LYS B 1 136 ? -31.344 -7.641 -8.094 1 35.41 136 LYS B CA 1
ATOM 5965 C C . LYS B 1 136 ? -30.344 -8.734 -8.469 1 35.41 136 LYS B C 1
ATOM 5967 O O . LYS B 1 136 ? -29.891 -9.484 -7.602 1 35.41 136 LYS B O 1
ATOM 5972 N N . SER B 1 137 ? -29.266 -8.328 -9.445 1 33.78 137 SER B N 1
ATOM 5973 C CA . SER B 1 137 ? -28.562 -8.828 -10.625 1 33.78 137 SER B CA 1
ATOM 5974 C C . SER B 1 137 ? -27.422 -9.758 -10.234 1 33.78 137 SER B C 1
ATOM 5976 O O . SER B 1 137 ? -26.516 -9.992 -11.031 1 33.78 137 SER B O 1
ATOM 5978 N N . VAL B 1 138 ? -27.125 -9.969 -9.016 1 35.28 138 VAL B N 1
ATOM 5979 C CA . VAL B 1 138 ? -25.969 -10.82 -9.281 1 35.28 138 VAL B CA 1
ATOM 5980 C C . VAL B 1 138 ? -26.438 -12.133 -9.922 1 35.28 138 VAL B C 1
ATOM 5982 O O . VAL B 1 138 ? -27.203 -12.883 -9.312 1 35.28 138 VAL B O 1
ATOM 5985 N N . VAL B 1 139 ? -26.672 -12.148 -11.156 1 32.44 139 VAL B N 1
ATOM 5986 C CA . VAL B 1 139 ? -26.906 -13.398 -11.875 1 32.44 139 VAL B CA 1
ATOM 5987 C C . VAL B 1 139 ? -26.016 -14.5 -11.289 1 32.44 139 VAL B C 1
ATOM 5989 O O . VAL B 1 139 ? -24.812 -14.523 -11.508 1 32.44 139 VAL B O 1
ATOM 5992 N N . ILE B 1 140 ? -26.25 -14.758 -10.078 1 37.41 140 ILE B N 1
ATOM 5993 C CA . ILE B 1 140 ? -25.766 -16.109 -9.828 1 37.41 140 ILE B CA 1
ATOM 5994 C C . ILE B 1 140 ? -26.375 -17.078 -10.836 1 37.41 140 ILE B C 1
ATOM 5996 O O . ILE B 1 140 ? -27.594 -17.219 -10.914 1 37.41 140 ILE B O 1
ATOM 6000 N N . ARG B 1 141 ? -25.719 -17.328 -11.906 1 36.84 141 ARG B N 1
ATOM 6001 C CA . ARG B 1 141 ? -26.266 -18.188 -12.938 1 36.84 141 ARG B CA 1
ATOM 6002 C C . ARG B 1 141 ? -27.203 -19.234 -12.336 1 36.84 141 ARG B C 1
ATOM 6004 O O . ARG B 1 141 ? -28.203 -19.594 -12.945 1 36.84 141 ARG B O 1
ATOM 6011 N N . HIS B 1 142 ? -26.828 -20.031 -11.359 1 34.84 142 HIS B N 1
ATOM 6012 C CA . HIS B 1 142 ? -27.672 -21.078 -10.812 1 34.84 142 HIS B CA 1
ATOM 6013 C C . HIS B 1 142 ? -27.969 -20.844 -9.336 1 34.84 142 HIS B C 1
ATOM 6015 O O . HIS B 1 142 ? -27.125 -21.078 -8.484 1 34.84 142 HIS B O 1
ATOM 6021 N N . PRO B 1 143 ? -28.891 -19.969 -8.992 1 41.38 143 PRO B N 1
ATOM 6022 C CA . PRO B 1 143 ? -29.281 -19.719 -7.602 1 41.38 143 PRO B CA 1
ATOM 6023 C C . PRO B 1 143 ? -29.484 -21.016 -6.812 1 41.38 143 PRO B C 1
ATOM 6025 O O . PRO B 1 143 ? -30.094 -21.969 -7.316 1 41.38 143 PRO B O 1
ATOM 6028 N N . LEU B 1 144 ? -28.672 -21.406 -5.938 1 46.31 144 LEU B N 1
ATOM 6029 C CA . LEU B 1 144 ? -29.031 -22.469 -5.016 1 46.31 144 LEU B CA 1
ATOM 6030 C C . LEU B 1 144 ? -30.484 -22.328 -4.551 1 46.31 144 LEU B C 1
ATOM 6032 O O . LEU B 1 144 ? -30.922 -21.203 -4.258 1 46.31 144 LEU B O 1
ATOM 6036 N N . ARG B 1 145 ? -31.297 -23.219 -4.895 1 44.88 145 ARG B N 1
ATOM 6037 C CA . ARG B 1 145 ? -32.688 -23.219 -4.422 1 44.88 145 ARG B CA 1
ATOM 6038 C C . ARG B 1 145 ? -32.75 -22.891 -2.936 1 44.88 145 ARG B C 1
ATOM 6040 O O . ARG B 1 145 ? -31.906 -23.328 -2.152 1 44.88 145 ARG B O 1
ATOM 6047 N N . LYS B 1 146 ? -33.469 -21.828 -2.59 1 47.09 146 LYS B N 1
ATOM 6048 C CA . LYS B 1 146 ? -33.844 -21.484 -1.223 1 47.09 146 LYS B CA 1
ATOM 6049 C C . LYS B 1 146 ? -33.844 -22.719 -0.325 1 47.09 146 LYS B C 1
ATOM 6051 O O . LYS B 1 146 ? -33.5 -22.641 0.855 1 47.09 146 LYS B O 1
ATOM 6056 N N . SER B 1 147 ? -34.156 -23.797 -0.985 1 44.91 147 SER B N 1
ATOM 6057 C CA . SER B 1 147 ? -34.344 -25.047 -0.26 1 44.91 147 SER B CA 1
ATOM 6058 C C . SER B 1 147 ? -33 -25.594 0.251 1 44.91 147 SER B C 1
ATOM 6060 O O . SER B 1 147 ? -32.938 -26.141 1.353 1 44.91 147 SER B O 1
ATOM 6062 N N . GLU B 1 148 ? -31.953 -25.438 -0.515 1 48.66 148 GLU B N 1
ATOM 6063 C CA . GLU B 1 148 ? -30.672 -26 -0.113 1 48.66 148 GLU B CA 1
ATOM 6064 C C . GLU B 1 148 ? -30.031 -25.172 0.999 1 48.66 148 GLU B C 1
ATOM 6066 O O . GLU B 1 148 ? -29.438 -25.719 1.933 1 48.66 148 GLU B O 1
ATOM 6071 N N . PHE B 1 149 ? -30.219 -23.875 0.886 1 52.09 149 PHE B N 1
ATOM 6072 C CA . PHE B 1 149 ? -29.75 -23 1.964 1 52.09 149 PHE B CA 1
ATOM 6073 C C . PHE B 1 149 ? -30.609 -23.188 3.213 1 52.09 149 PHE B C 1
ATOM 6075 O O . PHE B 1 149 ? -30.094 -23.172 4.332 1 52.09 149 PHE B O 1
ATOM 6082 N N . ARG B 1 150 ? -31.906 -23.375 2.965 1 47.47 150 ARG B N 1
ATOM 6083 C CA . ARG B 1 150 ? -32.812 -23.656 4.07 1 47.47 150 ARG B CA 1
ATOM 6084 C C . ARG B 1 150 ? -32.438 -24.938 4.801 1 47.47 150 ARG B C 1
ATOM 6086 O O . ARG B 1 150 ? -32.594 -25.031 6.02 1 47.47 150 ARG B O 1
ATOM 6093 N N . LEU B 1 151 ? -32.031 -25.891 4 1 45.56 151 LEU B N 1
ATOM 6094 C CA . LEU B 1 151 ? -31.625 -27.141 4.641 1 45.56 151 LEU B CA 1
ATOM 6095 C C . LEU B 1 151 ? -30.453 -26.906 5.59 1 45.56 151 LEU B C 1
ATOM 6097 O O . LEU B 1 151 ? -30.344 -27.578 6.621 1 45.56 151 LEU B O 1
ATOM 6101 N N . ILE B 1 152 ? -29.609 -25.922 5.211 1 49.75 152 ILE B N 1
ATOM 6102 C CA . ILE B 1 152 ? -28.453 -25.656 6.051 1 49.75 152 ILE B CA 1
ATOM 6103 C C . ILE B 1 152 ? -28.828 -24.719 7.184 1 49.75 152 ILE B C 1
ATOM 6105 O O . ILE B 1 152 ? -28.422 -24.906 8.328 1 49.75 152 ILE B O 1
ATOM 6109 N N . SER B 1 153 ? -29.688 -23.625 6.883 1 47.41 153 SER B N 1
ATOM 6110 C CA . SER B 1 153 ? -30.031 -22.609 7.871 1 47.41 153 SER B CA 1
ATOM 6111 C C . SER B 1 153 ? -31.125 -23.094 8.812 1 47.41 153 SER B C 1
ATOM 6113 O O . SER B 1 153 ? -31.375 -22.484 9.859 1 47.41 153 SER B O 1
ATOM 6115 N N . SER B 1 154 ? -32.156 -23.781 8.359 1 40.94 154 SER B N 1
ATOM 6116 C CA . SER B 1 154 ? -33.281 -24.172 9.195 1 40.94 154 SER B CA 1
ATOM 6117 C C . SER B 1 154 ? -32.812 -25.016 10.383 1 40.94 154 SER B C 1
ATOM 6119 O O . SER B 1 154 ? -32.406 -26.156 10.211 1 40.94 154 SER B O 1
ATOM 6121 N N . GLY B 1 155 ? -32.125 -24.484 11.266 1 39.34 155 GLY B N 1
ATOM 6122 C CA . GLY B 1 155 ? -32.156 -25.062 12.602 1 39.34 155 GLY B CA 1
ATOM 6123 C C . GLY B 1 155 ? -33.5 -25.578 13.008 1 39.34 155 GLY B C 1
ATOM 6124 O O . GLY B 1 155 ? -33.875 -25.516 14.172 1 39.34 155 GLY B O 1
ATOM 6125 N N . GLU B 1 156 ? -34.469 -25.641 12.188 1 35.47 156 GLU B N 1
ATOM 6126 C CA . GLU B 1 156 ? -35.688 -26.094 12.836 1 35.47 156 GLU B CA 1
ATOM 6127 C C . GLU B 1 156 ? -35.438 -27.266 13.773 1 35.47 156 GLU B C 1
ATOM 6129 O O . GLU B 1 156 ? -34.75 -28.219 13.398 1 35.47 156 GLU B O 1
ATOM 6134 N N . ASN B 1 157 ? -35.656 -26.984 15.07 1 36.03 157 ASN B N 1
ATOM 6135 C CA . ASN B 1 157 ? -35.781 -27.859 16.234 1 36.03 157 ASN B CA 1
ATOM 6136 C C . ASN B 1 157 ? -36.625 -29.094 15.914 1 36.03 157 ASN B C 1
ATOM 6138 O O . ASN B 1 157 ? -37.844 -29.094 16.156 1 36.03 157 ASN B O 1
ATOM 6142 N N . LYS B 1 158 ? -36.688 -29.766 14.891 1 34.19 158 LYS B N 1
ATOM 6143 C CA . LYS B 1 158 ? -37.344 -31 15.352 1 34.19 158 LYS B CA 1
ATOM 6144 C C . LYS B 1 158 ? -36.625 -31.578 16.562 1 34.19 158 LYS B C 1
ATOM 6146 O O . LYS B 1 158 ? -35.406 -31.688 16.562 1 34.19 158 LYS B O 1
ATOM 6151 N N . PRO B 1 159 ? -37.25 -31.609 17.766 1 34.72 159 PRO B N 1
ATOM 6152 C CA . PRO B 1 159 ? -36.781 -32.219 19.016 1 34.72 159 PRO B CA 1
ATOM 6153 C C . PRO B 1 159 ? -35.938 -33.469 18.797 1 34.72 159 PRO B C 1
ATOM 6155 O O . PRO B 1 159 ? -35.625 -34.188 19.75 1 34.72 159 PRO B O 1
ATOM 6158 N N . GLN B 1 160 ? -36.281 -34.375 17.781 1 34.22 160 GLN B N 1
ATOM 6159 C CA . GLN B 1 160 ? -35.938 -35.75 18.109 1 34.22 160 GLN B CA 1
ATOM 6160 C C . GLN B 1 160 ? -34.438 -35.875 18.453 1 34.22 160 GLN B C 1
ATOM 6162 O O . GLN B 1 160 ? -33.719 -34.875 18.453 1 34.22 160 GLN B O 1
ATOM 6167 N N . SER B 1 161 ? -33.781 -37.188 17.922 1 35.06 161 SER B N 1
ATOM 6168 C CA . SER B 1 161 ? -32.688 -38.031 18.391 1 35.06 161 SER B CA 1
ATOM 6169 C C . SER B 1 161 ? -31.344 -37.312 18.312 1 35.06 161 SER B C 1
ATOM 6171 O O . SER B 1 161 ? -31.203 -36.312 17.625 1 35.06 161 SER B O 1
ATOM 6173 N N . SER B 1 162 ? -30.156 -37.844 18.953 1 38.53 162 SER B N 1
ATOM 6174 C CA . SER B 1 162 ? -28.719 -37.781 19.219 1 38.53 162 SER B CA 1
ATOM 6175 C C . SER B 1 162 ? -27.953 -37.344 17.969 1 38.53 162 SER B C 1
ATOM 6177 O O . SER B 1 162 ? -26.719 -37.312 17.984 1 38.53 162 SER B O 1
ATOM 6179 N N . LYS B 1 163 ? -28.531 -37.25 16.781 1 40.66 163 LYS B N 1
ATOM 6180 C CA . LYS B 1 163 ? -27.812 -37.125 15.508 1 40.66 163 LYS B CA 1
ATOM 6181 C C . LYS B 1 163 ? -27.453 -35.656 15.219 1 40.66 163 LYS B C 1
ATOM 6183 O O . LYS B 1 163 ? -28.266 -34.781 15.398 1 40.66 163 LYS B O 1
ATOM 6188 N N . LYS B 1 164 ? -26.047 -35.312 15.172 1 50.25 164 LYS B N 1
ATOM 6189 C CA . LYS B 1 164 ? -25.422 -34.062 14.773 1 50.25 164 LYS B CA 1
ATOM 6190 C C . LYS B 1 164 ? -26.234 -33.344 13.703 1 50.25 164 LYS B C 1
ATOM 6192 O O . LYS B 1 164 ? -26.688 -33.969 12.742 1 50.25 164 LYS B O 1
ATOM 6197 N N . LYS B 1 165 ? -26.797 -32.188 14 1 55.03 165 LYS B N 1
ATOM 6198 C CA . LYS B 1 165 ? -27.531 -31.375 13.047 1 55.03 165 LYS B CA 1
ATOM 6199 C C . LYS B 1 165 ? -26.797 -31.281 11.711 1 55.03 165 LYS B C 1
ATOM 6201 O O . LYS B 1 165 ? -25.578 -31.188 11.68 1 55.03 165 LYS B O 1
ATOM 6206 N N . PRO B 1 166 ? -27.469 -31.719 10.656 1 56.5 166 PRO B N 1
ATOM 6207 C CA . PRO B 1 166 ? -26.859 -31.703 9.32 1 56.5 166 PRO B CA 1
ATOM 6208 C C . PRO B 1 166 ? -26.016 -30.453 9.07 1 56.5 166 PRO B C 1
ATOM 6210 O O . PRO B 1 166 ? -24.984 -30.531 8.406 1 56.5 166 PRO B O 1
ATOM 6213 N N . SER B 1 167 ? -26.438 -29.391 9.688 1 64.31 167 SER B N 1
ATOM 6214 C CA . SER B 1 167 ? -25.703 -28.141 9.5 1 64.31 167 SER B CA 1
ATOM 6215 C C . SER B 1 167 ? -24.328 -28.203 10.18 1 64.31 167 SER B C 1
ATOM 6217 O O . SER B 1 167 ? -23.328 -27.766 9.617 1 64.31 167 SER B O 1
ATOM 6219 N N . GLU B 1 168 ? -24.344 -28.844 11.281 1 68.06 168 GLU B N 1
ATOM 6220 C CA . GLU B 1 168 ? -23.094 -28.953 12.023 1 68.06 168 GLU B CA 1
ATOM 6221 C C . GLU B 1 168 ? -22.125 -29.906 11.336 1 68.06 168 GLU B C 1
ATOM 6223 O O . GLU B 1 168 ? -20.906 -29.672 11.328 1 68.06 168 GLU B O 1
ATOM 6228 N N . LEU B 1 169 ? -22.719 -30.875 10.703 1 71.44 169 LEU B N 1
ATOM 6229 C CA . LEU B 1 169 ? -21.891 -31.859 10.023 1 71.44 169 LEU B CA 1
ATOM 6230 C C . LEU B 1 169 ? -21.203 -31.25 8.805 1 71.44 169 LEU B C 1
ATOM 6232 O O . LEU B 1 169 ? -20.047 -31.547 8.523 1 71.44 169 LEU B O 1
ATOM 6236 N N . ILE B 1 170 ? -21.922 -30.391 8.18 1 78.44 170 ILE B N 1
ATOM 6237 C CA . ILE B 1 170 ? -21.328 -29.766 7.012 1 78.44 170 ILE B CA 1
ATOM 6238 C C . ILE B 1 170 ? -20.188 -28.844 7.441 1 78.44 170 ILE B C 1
ATOM 6240 O O . ILE B 1 170 ? -19.125 -28.812 6.816 1 78.44 170 ILE B O 1
ATOM 6244 N N . PHE B 1 171 ? -20.422 -28.281 8.531 1 81.25 171 PHE B N 1
ATOM 6245 C CA . PHE B 1 171 ? -19.422 -27.344 9.008 1 81.25 171 PHE B CA 1
ATOM 6246 C C . PHE B 1 171 ? -18.156 -28.078 9.453 1 81.25 171 PHE B C 1
ATOM 6248 O O . PHE B 1 171 ? -17.031 -27.625 9.156 1 81.25 171 PHE B O 1
ATOM 6255 N N . LEU B 1 172 ? -18.406 -29.078 10.125 1 77.69 172 LEU B N 1
ATOM 6256 C CA . LEU B 1 172 ? -17.25 -29.875 10.562 1 77.69 172 LEU B CA 1
ATOM 6257 C C . LEU B 1 172 ? -16.484 -30.422 9.359 1 77.69 172 LEU B C 1
ATOM 6259 O O . LEU B 1 172 ? -15.25 -30.406 9.352 1 77.69 172 LEU B O 1
ATOM 6263 N N . SER B 1 173 ? -17.219 -30.781 8.398 1 82.62 173 SER B N 1
ATOM 6264 C CA . SER B 1 173 ? -16.578 -31.312 7.191 1 82.62 173 SER B CA 1
ATOM 6265 C C . SER B 1 173 ? -15.789 -30.219 6.473 1 82.62 173 SER B C 1
ATOM 6267 O O . SER B 1 173 ? -14.672 -30.469 6.02 1 82.62 173 SER B O 1
ATOM 6269 N N . LEU B 1 174 ? -16.359 -29.062 6.406 1 87.38 174 LEU B N 1
ATOM 6270 C CA . LEU B 1 174 ? -15.695 -27.953 5.727 1 87.38 174 LEU B CA 1
ATOM 6271 C C . LEU B 1 174 ? -14.453 -27.5 6.492 1 87.38 174 LEU B C 1
ATOM 6273 O O . LEU B 1 174 ? -13.414 -27.234 5.891 1 87.38 174 LEU B O 1
ATOM 6277 N N . SER B 1 175 ? -14.602 -27.5 7.742 1 85.25 175 SER B N 1
ATOM 6278 C CA . SER B 1 175 ? -13.461 -27.094 8.562 1 85.25 175 SER B CA 1
ATOM 6279 C C . SER B 1 175 ? -12.328 -28.109 8.453 1 85.25 175 SER B C 1
ATOM 6281 O O . SER B 1 175 ? -11.156 -27.734 8.352 1 85.25 175 SER B O 1
ATOM 6283 N N . ILE B 1 176 ? -12.641 -29.312 8.391 1 81.56 176 ILE B N 1
ATOM 6284 C CA . ILE B 1 176 ? -11.641 -30.375 8.297 1 81.56 176 ILE B CA 1
ATOM 6285 C C . ILE B 1 176 ? -10.945 -30.297 6.938 1 81.56 176 ILE B C 1
ATOM 6287 O O . ILE B 1 176 ? -9.719 -30.406 6.855 1 81.56 176 ILE B O 1
ATOM 6291 N N . ALA B 1 177 ? -11.703 -30.094 5.996 1 84.81 177 ALA B N 1
ATOM 6292 C CA . ALA B 1 177 ? -11.133 -30 4.656 1 84.81 177 ALA B CA 1
ATOM 6293 C C . ALA B 1 177 ? -10.164 -28.812 4.562 1 84.81 177 ALA B C 1
ATOM 6295 O O . ALA B 1 177 ? -9.062 -28.953 4.016 1 84.81 177 ALA B O 1
ATOM 6296 N N . SER B 1 178 ? -10.562 -27.75 5.102 1 87.88 178 SER B N 1
ATOM 6297 C CA . SER B 1 178 ? -9.711 -26.562 5.082 1 87.88 178 SER B CA 1
ATOM 6298 C C . SER B 1 178 ? -8.414 -26.797 5.852 1 87.88 178 SER B C 1
ATOM 6300 O O . SER B 1 178 ? -7.328 -26.516 5.344 1 87.88 178 SER B O 1
ATOM 6302 N N . LEU B 1 179 ? -8.508 -27.375 6.988 1 83.5 179 LEU B N 1
ATOM 6303 C CA . LEU B 1 179 ? -7.352 -27.547 7.867 1 83.5 179 LEU B CA 1
ATOM 6304 C C . LEU B 1 179 ? -6.426 -28.641 7.352 1 83.5 179 LEU B C 1
ATOM 6306 O O . LEU B 1 179 ? -5.211 -28.578 7.559 1 83.5 179 LEU B O 1
ATOM 6310 N N . THR B 1 180 ? -6.965 -29.547 6.609 1 81.81 180 THR B N 1
ATOM 6311 C CA . THR B 1 180 ? -6.152 -30.656 6.098 1 81.81 180 THR B CA 1
ATOM 6312 C C . THR B 1 180 ? -5.457 -30.25 4.797 1 81.81 180 THR B C 1
ATOM 6314 O O . THR B 1 180 ? -4.293 -30.594 4.578 1 81.81 180 THR B O 1
ATOM 6317 N N . ILE B 1 181 ? -6.094 -29.516 4.059 1 83.44 181 ILE B N 1
ATOM 6318 C CA . ILE B 1 181 ? -5.574 -29.219 2.727 1 83.44 181 ILE B CA 1
ATOM 6319 C C . ILE B 1 181 ? -4.844 -27.875 2.734 1 83.44 181 ILE B C 1
ATOM 6321 O O . ILE B 1 181 ? -3.678 -27.797 2.348 1 83.44 181 ILE B O 1
ATOM 6325 N N . VAL B 1 182 ? -5.465 -26.891 3.23 1 85.38 182 VAL B N 1
ATOM 6326 C CA . VAL B 1 182 ? -4.957 -25.531 3.104 1 85.38 182 VAL B CA 1
ATOM 6327 C C . VAL B 1 182 ? -3.896 -25.266 4.172 1 85.38 182 VAL B C 1
ATOM 6329 O O . VAL B 1 182 ? -2.873 -24.641 3.9 1 85.38 182 VAL B O 1
ATOM 6332 N N . HIS B 1 183 ? -4.043 -25.781 5.34 1 82.25 183 HIS B N 1
ATOM 6333 C CA . HIS B 1 183 ? -3.135 -25.516 6.449 1 82.25 183 HIS B CA 1
ATOM 6334 C C . HIS B 1 183 ? -1.741 -26.062 6.16 1 82.25 183 HIS B C 1
ATOM 6336 O O . HIS B 1 183 ? -0.742 -25.5 6.609 1 82.25 183 HIS B O 1
ATOM 6342 N N . THR B 1 184 ? -1.698 -27.047 5.445 1 74.81 184 THR B N 1
ATOM 6343 C CA . THR B 1 184 ? -0.406 -27.641 5.137 1 74.81 184 THR B CA 1
ATOM 6344 C C . THR B 1 184 ? 0.417 -26.719 4.238 1 74.81 184 THR B C 1
ATOM 6346 O O . THR B 1 184 ? 1.648 -26.734 4.289 1 74.81 184 THR B O 1
ATOM 6349 N N . ARG B 1 185 ? -0.299 -25.969 3.531 1 77.88 185 ARG B N 1
ATOM 6350 C CA . ARG B 1 185 ? 0.393 -25.062 2.619 1 77.88 185 ARG B CA 1
ATOM 6351 C C . ARG B 1 185 ? 0.506 -23.656 3.217 1 77.88 185 ARG B C 1
ATOM 6353 O O . ARG B 1 185 ? 1.461 -22.938 2.934 1 77.88 185 ARG B O 1
ATOM 6360 N N . LEU B 1 186 ? -0.523 -23.328 3.941 1 82.44 186 LEU B N 1
ATOM 6361 C CA . LEU B 1 186 ? -0.585 -22.016 4.582 1 82.44 186 LEU B CA 1
ATOM 6362 C C . LEU B 1 186 ? -0.801 -22.156 6.086 1 82.44 186 LEU B C 1
ATOM 6364 O O . LEU B 1 186 ? -1.876 -21.828 6.594 1 82.44 186 LEU B O 1
ATOM 6368 N N . PRO B 1 187 ? 0.265 -22.516 6.746 1 82.19 187 PRO B N 1
ATOM 6369 C CA . PRO B 1 187 ? 0.11 -22.797 8.172 1 82.19 187 PRO B CA 1
ATOM 6370 C C . PRO B 1 187 ? 0.048 -21.531 9.023 1 82.19 187 PRO B C 1
ATOM 6372 O O . PRO B 1 187 ? 0.954 -21.281 9.82 1 82.19 187 PRO B O 1
ATOM 6375 N N . LEU B 1 188 ? -1.05 -20.891 8.953 1 87.69 188 LEU B N 1
ATOM 6376 C CA . LEU B 1 188 ? -1.204 -19.625 9.672 1 87.69 188 LEU B CA 1
ATOM 6377 C C . LEU B 1 188 ? -2.09 -19.797 10.898 1 87.69 188 LEU B C 1
ATOM 6379 O O . LEU B 1 188 ? -2.264 -18.859 11.68 1 87.69 188 LEU B O 1
ATOM 6383 N N . LEU B 1 189 ? -2.627 -20.969 11.023 1 86.06 189 LEU B N 1
ATOM 6384 C CA . LEU B 1 189 ? -3.506 -21.234 12.156 1 86.06 189 LEU B CA 1
ATOM 6385 C C . LEU B 1 189 ? -3.107 -22.516 12.867 1 86.06 189 LEU B C 1
ATOM 6387 O O . LEU B 1 189 ? -2.572 -23.438 12.242 1 86.06 189 LEU B O 1
ATOM 6391 N N . ASN B 1 190 ? -3.316 -22.406 14.125 1 80.44 190 ASN B N 1
ATOM 6392 C CA . ASN B 1 190 ? -3.232 -23.672 14.859 1 80.44 190 ASN B CA 1
ATOM 6393 C C . ASN B 1 190 ? -4.527 -24.469 14.742 1 80.44 190 ASN B C 1
ATOM 6395 O O . ASN B 1 190 ? -5.555 -24.078 15.297 1 80.44 190 ASN B O 1
ATOM 6399 N N . PRO B 1 191 ? -4.418 -25.578 14.078 1 82.69 191 PRO B N 1
ATOM 6400 C CA . PRO B 1 191 ? -5.645 -26.328 13.805 1 82.69 191 PRO B CA 1
ATOM 6401 C C . PRO B 1 191 ? -6.352 -26.797 15.07 1 82.69 191 PRO B C 1
ATOM 6403 O O . PRO B 1 191 ? -7.582 -26.75 15.156 1 82.69 191 PRO B O 1
ATOM 6406 N N . GLU B 1 192 ? -5.598 -27.219 16.078 1 76.94 192 GLU B N 1
ATOM 6407 C CA . GLU B 1 192 ? -6.195 -27.734 17.312 1 76.94 192 GLU B CA 1
ATOM 6408 C C . GLU B 1 192 ? -6.902 -26.625 18.078 1 76.94 192 GLU B C 1
ATOM 6410 O O . GLU B 1 192 ? -8.023 -26.812 18.562 1 76.94 192 GLU B O 1
ATOM 6415 N N . GLN B 1 193 ? -6.23 -25.562 18.094 1 78.19 193 GLN B N 1
ATOM 6416 C CA . GLN B 1 193 ? -6.832 -24.438 18.797 1 78.19 193 GLN B CA 1
ATOM 6417 C C . GLN B 1 193 ? -8.086 -23.953 18.078 1 78.19 193 GLN B C 1
ATOM 6419 O O . GLN B 1 193 ? -9.078 -23.594 18.719 1 78.19 193 GLN B O 1
ATOM 6424 N N . PHE B 1 194 ? -8.047 -23.984 16.828 1 84.31 194 PHE B N 1
ATOM 6425 C CA . PHE B 1 194 ? -9.188 -23.516 16.047 1 84.31 194 PHE B CA 1
ATOM 6426 C C . PHE B 1 194 ? -10.375 -24.453 16.219 1 84.31 194 PHE B C 1
ATOM 6428 O O . PHE B 1 194 ? -11.508 -24 16.438 1 84.31 194 PHE B O 1
ATOM 6435 N N . ARG B 1 195 ? -10.125 -25.688 16.203 1 80.31 195 ARG B N 1
ATOM 6436 C CA . ARG B 1 195 ? -11.195 -26.672 16.344 1 80.31 195 ARG B CA 1
ATOM 6437 C C . ARG B 1 195 ? -11.844 -26.578 17.719 1 80.31 195 ARG B C 1
ATOM 6439 O O . ARG B 1 195 ? -13.07 -26.672 17.844 1 80.31 195 ARG B O 1
ATOM 6446 N N . ASN B 1 196 ? -11.062 -26.312 18.625 1 77.5 196 ASN B N 1
ATOM 6447 C CA . ASN B 1 196 ? -11.57 -26.203 19.984 1 77.5 196 ASN B CA 1
ATOM 6448 C C . ASN B 1 196 ? -12.398 -24.938 20.172 1 77.5 196 ASN B C 1
ATOM 6450 O O . ASN B 1 196 ? -13.375 -24.938 20.938 1 77.5 196 ASN B O 1
ATOM 6454 N N . SER B 1 197 ? -12.023 -23.969 19.438 1 78.19 197 SER B N 1
ATOM 6455 C CA . SER B 1 197 ? -12.664 -22.672 19.609 1 78.19 197 SER B CA 1
ATOM 6456 C C . SER B 1 197 ? -13.969 -22.594 18.828 1 78.19 197 SER B C 1
ATOM 6458 O O . SER B 1 197 ? -14.773 -21.688 19.047 1 78.19 197 SER B O 1
ATOM 6460 N N . LEU B 1 198 ? -14.242 -23.469 17.906 1 77.94 198 LEU B N 1
ATOM 6461 C CA . LEU B 1 198 ? -15.477 -23.453 17.125 1 77.94 198 LEU B CA 1
ATOM 6462 C C . LEU B 1 198 ? -16.672 -23.828 18 1 77.94 198 LEU B C 1
ATOM 6464 O O . LEU B 1 198 ? -17.797 -23.438 17.719 1 77.94 198 LEU B O 1
ATOM 6468 N N . ARG B 1 199 ? -16.484 -24.281 19.172 1 63.66 199 ARG B N 1
ATOM 6469 C CA . ARG B 1 199 ? -17.469 -24.609 20.188 1 63.66 199 ARG B CA 1
ATOM 6470 C C . ARG B 1 199 ? -18.688 -25.297 19.578 1 63.66 199 ARG B C 1
ATOM 6472 O O . ARG B 1 199 ? -19.828 -25.031 19.969 1 63.66 199 ARG B O 1
ATOM 6479 N N . LEU B 1 200 ? -18.5 -25.875 18.516 1 62.59 200 LEU B N 1
ATOM 6480 C CA . LEU B 1 200 ? -19.625 -26.547 17.859 1 62.59 200 LEU B CA 1
ATOM 6481 C C . LEU B 1 200 ? -19.969 -27.844 18.609 1 62.59 200 LEU B C 1
ATOM 6483 O O . LEU B 1 200 ? -21.125 -28.281 18.578 1 62.59 200 LEU B O 1
ATOM 6487 N N . LEU B 1 201 ? -18.938 -28.375 19.281 1 58.06 201 LEU B N 1
ATOM 6488 C CA . LEU B 1 201 ? -19.188 -29.562 20.094 1 58.06 201 LEU B CA 1
ATOM 6489 C C . LEU B 1 201 ? -19.125 -29.234 21.578 1 58.06 201 LEU B C 1
ATOM 6491 O O . LEU B 1 201 ? -18.359 -28.359 21.984 1 58.06 201 LEU B O 1
ATOM 6495 N N . PRO B 1 202 ? -20.141 -29.641 22.25 1 55.47 202 PRO B N 1
ATOM 6496 C CA . PRO B 1 202 ? -20.141 -29.375 23.703 1 55.47 202 PRO B CA 1
ATOM 6497 C C . PRO B 1 202 ? -18.766 -29.562 24.344 1 55.47 202 PRO B C 1
ATOM 6499 O O . PRO B 1 202 ? -18.406 -28.828 25.266 1 55.47 202 PRO B O 1
ATOM 6502 N N . SER B 1 203 ? -18.078 -30.453 23.969 1 53.34 203 SER B N 1
ATOM 6503 C CA . SER B 1 203 ? -16.766 -30.719 24.547 1 53.34 203 SER B CA 1
ATOM 6504 C C . SER B 1 203 ? -15.797 -29.578 24.234 1 53.34 203 SER B C 1
ATOM 6506 O O . SER B 1 203 ? -14.867 -29.328 25.016 1 53.34 203 SER B O 1
ATOM 6508 N N . HIS B 1 204 ? -16.047 -28.922 23.203 1 56.47 204 HIS B N 1
ATOM 6509 C CA . HIS B 1 204 ? -15.133 -27.875 22.734 1 56.47 204 HIS B CA 1
ATOM 6510 C C . HIS B 1 204 ? -15.367 -26.562 23.484 1 56.47 204 HIS B C 1
ATOM 6512 O O . HIS B 1 204 ? -14.445 -25.766 23.641 1 56.47 204 HIS B O 1
ATOM 6518 N N . ALA B 1 205 ? -16.609 -26.359 23.922 1 54.97 205 ALA B N 1
ATOM 6519 C CA . ALA B 1 205 ? -16.969 -25.125 24.625 1 54.97 205 ALA B CA 1
ATOM 6520 C C . ALA B 1 205 ? -16.156 -24.953 25.891 1 54.97 205 ALA B C 1
ATOM 6522 O O . ALA B 1 205 ? -15.836 -23.828 26.297 1 54.97 205 ALA B O 1
ATOM 6523 N N . ALA B 1 206 ? -15.883 -26.062 26.562 1 52.25 206 ALA B N 1
ATOM 6524 C CA . ALA B 1 206 ? -15.18 -26.016 27.844 1 52.25 206 ALA B CA 1
ATOM 6525 C C . ALA B 1 206 ? -13.742 -25.547 27.656 1 52.25 206 ALA B C 1
ATOM 6527 O O . ALA B 1 206 ? -13.148 -24.953 28.562 1 52.25 206 ALA B O 1
ATOM 6528 N N . LYS B 1 207 ? -13.234 -25.797 26.578 1 50.69 207 LYS B N 1
ATOM 6529 C CA . LYS B 1 207 ? -11.812 -25.531 26.391 1 50.69 207 LYS B CA 1
ATOM 6530 C C . LYS B 1 207 ? -11.586 -24.234 25.625 1 50.69 207 LYS B C 1
ATOM 6532 O O . LYS B 1 207 ? -10.445 -23.781 25.469 1 50.69 207 LYS B O 1
ATOM 6537 N N . ALA B 1 208 ? -12.766 -23.656 25.188 1 59.47 208 ALA B N 1
ATOM 6538 C CA . ALA B 1 208 ? -12.641 -22.5 24.297 1 59.47 208 ALA B CA 1
ATOM 6539 C C . ALA B 1 208 ? -12.203 -21.25 25.062 1 59.47 208 ALA B C 1
ATOM 6541 O O . ALA B 1 208 ? -12.891 -20.812 25.984 1 59.47 208 ALA B O 1
ATOM 6542 N N . THR B 1 209 ? -10.914 -20.891 24.969 1 58.12 209 THR B N 1
ATOM 6543 C CA . THR B 1 209 ? -10.32 -19.781 25.719 1 58.12 209 THR B CA 1
ATOM 6544 C C . THR B 1 209 ? -10.516 -18.469 24.969 1 58.12 209 THR B C 1
ATOM 6546 O O . THR B 1 209 ? -10.617 -17.406 25.594 1 58.12 209 THR B O 1
ATOM 6549 N N . LYS B 1 210 ? -10.539 -18.609 23.562 1 67.81 210 LYS B N 1
ATOM 6550 C CA . LYS B 1 210 ? -10.547 -17.312 22.891 1 67.81 210 LYS B CA 1
ATOM 6551 C C . LYS B 1 210 ? -11.656 -17.25 21.844 1 67.81 210 LYS B C 1
ATOM 6553 O O . LYS B 1 210 ? -11.945 -18.25 21.188 1 67.81 210 LYS B O 1
ATOM 6558 N N . HIS B 1 211 ? -12.383 -16.234 21.906 1 83.25 211 HIS B N 1
ATOM 6559 C CA . HIS B 1 211 ? -13.406 -15.984 20.906 1 83.25 211 HIS B CA 1
ATOM 6560 C C . HIS B 1 211 ? -12.789 -15.805 19.516 1 83.25 211 HIS B C 1
ATOM 6562 O O . HIS B 1 211 ? -11.852 -15.023 19.344 1 83.25 211 HIS B O 1
ATOM 6568 N N . LEU B 1 212 ? -13.336 -16.688 18.578 1 88.69 212 LEU B N 1
ATOM 6569 C CA . LEU B 1 212 ? -12.797 -16.625 17.234 1 88.69 212 LEU B CA 1
ATOM 6570 C C . LEU B 1 212 ? -13.367 -15.438 16.469 1 88.69 212 LEU B C 1
ATOM 6572 O O . LEU B 1 212 ? -14.555 -15.141 16.578 1 88.69 212 LEU B O 1
ATOM 6576 N N . HIS B 1 213 ? -12.531 -14.766 15.781 1 92.81 213 HIS B N 1
ATOM 6577 C CA . HIS B 1 213 ? -12.984 -13.688 14.922 1 92.81 213 HIS B CA 1
ATOM 6578 C C . HIS B 1 213 ? -13.961 -14.195 13.859 1 92.81 213 HIS B C 1
ATOM 6580 O O . HIS B 1 213 ? -13.656 -15.156 13.148 1 92.81 213 HIS B O 1
ATOM 6586 N N . PRO B 1 214 ? -15.078 -13.664 13.672 1 93.12 214 PRO B N 1
ATOM 6587 C CA . PRO B 1 214 ? -16.094 -14.156 12.734 1 93.12 214 PRO B CA 1
ATOM 6588 C C . PRO B 1 214 ? -15.586 -14.234 11.297 1 93.12 214 PRO B C 1
ATOM 6590 O O . PRO B 1 214 ? -15.914 -15.18 10.578 1 93.12 214 PRO B O 1
ATOM 6593 N N . ALA B 1 215 ? -14.852 -13.25 10.859 1 95.19 215 ALA B N 1
ATOM 6594 C CA . ALA B 1 215 ? -14.328 -13.273 9.5 1 95.19 215 ALA B CA 1
ATOM 6595 C C . ALA B 1 215 ? -13.336 -14.414 9.305 1 95.19 215 ALA B C 1
ATOM 6597 O O . ALA B 1 215 ? -13.164 -14.922 8.195 1 95.19 215 ALA B O 1
ATOM 6598 N N . LEU B 1 216 ? -12.648 -14.82 10.375 1 95.12 216 LEU B N 1
ATOM 6599 C CA . LEU B 1 216 ? -11.734 -15.953 10.305 1 95.12 216 LEU B CA 1
ATOM 6600 C C . LEU B 1 216 ? -12.5 -17.266 10.109 1 95.12 216 LEU B C 1
ATOM 6602 O O . LEU B 1 216 ? -12.117 -18.094 9.289 1 95.12 216 LEU B O 1
ATOM 6606 N N . VAL B 1 217 ? -13.547 -17.344 10.844 1 93.12 217 VAL B N 1
ATOM 6607 C CA . VAL B 1 217 ? -14.398 -18.531 10.727 1 93.12 217 VAL B CA 1
ATOM 6608 C C . VAL B 1 217 ? -14.945 -18.625 9.305 1 93.12 217 VAL B C 1
ATOM 6610 O O . VAL B 1 217 ? -14.883 -19.688 8.68 1 93.12 217 VAL B O 1
ATOM 6613 N N . ALA B 1 218 ? -15.406 -17.516 8.82 1 94.5 218 ALA B N 1
ATOM 6614 C CA . ALA B 1 218 ? -15.961 -17.484 7.465 1 94.5 218 ALA B CA 1
ATOM 6615 C C . ALA B 1 218 ? -14.898 -17.859 6.434 1 94.5 218 ALA B C 1
ATOM 6617 O O . ALA B 1 218 ? -15.195 -18.578 5.465 1 94.5 218 ALA B O 1
ATOM 6618 N N . THR B 1 219 ? -13.711 -17.406 6.609 1 95.19 219 THR B N 1
ATOM 6619 C CA . THR B 1 219 ? -12.625 -17.672 5.676 1 95.19 219 THR B CA 1
ATOM 6620 C C . THR B 1 219 ? -12.289 -19.156 5.641 1 95.19 219 THR B C 1
ATOM 6622 O O . THR B 1 219 ? -12.164 -19.75 4.566 1 95.19 219 THR B O 1
ATOM 6625 N N . VAL B 1 220 ? -12.211 -19.75 6.816 1 93.38 220 VAL B N 1
ATOM 6626 C CA . VAL B 1 220 ? -11.883 -21.172 6.906 1 93.38 220 VAL B CA 1
ATOM 6627 C C . VAL B 1 220 ? -12.984 -22 6.258 1 93.38 220 VAL B C 1
ATOM 6629 O O . VAL B 1 220 ? -12.711 -22.938 5.5 1 93.38 220 VAL B O 1
ATOM 6632 N N . ILE B 1 221 ? -14.164 -21.625 6.461 1 92.5 221 ILE B N 1
ATOM 6633 C CA . ILE B 1 221 ? -15.305 -22.359 5.91 1 92.5 221 ILE B CA 1
ATOM 6634 C C . ILE B 1 221 ? -15.312 -22.219 4.387 1 92.5 221 ILE B C 1
ATOM 6636 O O . ILE B 1 221 ? -15.578 -23.188 3.672 1 92.5 221 ILE B O 1
ATOM 6640 N N . SER B 1 222 ? -15.031 -21.062 3.914 1 93.81 222 SER B N 1
ATOM 6641 C CA . SER B 1 222 ? -15.008 -20.828 2.473 1 93.81 222 SER B CA 1
ATOM 6642 C C . SER B 1 222 ? -13.906 -21.641 1.805 1 93.81 222 SER B C 1
ATOM 6644 O O . SER B 1 222 ? -14.086 -22.156 0.695 1 93.81 222 SER B O 1
ATOM 6646 N N . TRP B 1 223 ? -12.789 -21.766 2.436 1 94.12 223 TRP B N 1
ATOM 6647 C CA . TRP B 1 223 ? -11.727 -22.625 1.926 1 94.12 223 TRP B CA 1
ATOM 6648 C C . TRP B 1 223 ? -12.18 -24.078 1.877 1 94.12 223 TRP B C 1
ATOM 6650 O O . TRP B 1 223 ? -11.891 -24.797 0.917 1 94.12 223 TRP B O 1
ATOM 6660 N N . GLY B 1 224 ? -12.852 -24.469 2.924 1 92.38 224 GLY B N 1
ATOM 6661 C CA . GLY B 1 224 ? -13.391 -25.812 2.945 1 92.38 224 GLY B CA 1
ATOM 6662 C C . GLY B 1 224 ? -14.383 -26.078 1.828 1 92.38 224 GLY B C 1
ATOM 6663 O O . GLY B 1 224 ? -14.391 -27.156 1.241 1 92.38 224 GLY B O 1
ATOM 6664 N N . ALA B 1 225 ? -15.133 -25.094 1.495 1 90.88 225 ALA B N 1
ATOM 6665 C CA . ALA B 1 225 ? -16.141 -25.25 0.452 1 90.88 225 ALA B CA 1
ATOM 6666 C C . ALA B 1 225 ? -15.5 -25.438 -0.916 1 90.88 225 ALA B C 1
ATOM 6668 O O . ALA B 1 225 ? -16.078 -26.078 -1.799 1 90.88 225 ALA B O 1
ATOM 6669 N N . LYS B 1 226 ? -14.367 -24.938 -1.089 1 89.69 226 LYS B N 1
ATOM 6670 C CA . LYS B 1 226 ? -13.664 -25.062 -2.365 1 89.69 226 LYS B CA 1
ATOM 6671 C C . LYS B 1 226 ? -13.18 -26.484 -2.598 1 89.69 226 LYS B C 1
ATOM 6673 O O . LYS B 1 226 ? -13.07 -26.938 -3.742 1 89.69 226 LYS B O 1
ATOM 6678 N N . PHE B 1 227 ? -12.875 -27.219 -1.48 1 88.88 227 PHE B N 1
ATOM 6679 C CA . PHE B 1 227 ? -12.164 -28.484 -1.671 1 88.88 227 PHE B CA 1
ATOM 6680 C C . PHE B 1 227 ? -12.977 -29.656 -1.133 1 88.88 227 PHE B C 1
ATOM 6682 O O . PHE B 1 227 ? -12.688 -30.812 -1.438 1 88.88 227 PHE B O 1
ATOM 6689 N N . SER B 1 228 ? -14 -29.359 -0.424 1 86.81 228 SER B N 1
ATOM 6690 C CA . SER B 1 228 ? -14.742 -30.422 0.231 1 86.81 228 SER B CA 1
ATOM 6691 C C . SER B 1 228 ? -15.531 -31.25 -0.782 1 86.81 228 SER B C 1
ATOM 6693 O O . SER B 1 228 ? -15.984 -30.734 -1.802 1 86.81 228 SER B O 1
ATOM 6695 N N . GLU B 1 229 ? -15.594 -32.531 -0.452 1 83.44 229 GLU B N 1
ATOM 6696 C CA . GLU B 1 229 ? -16.375 -33.438 -1.271 1 83.44 229 GLU B CA 1
ATOM 6697 C C . GLU B 1 229 ? -17.703 -33.812 -0.586 1 83.44 229 GLU B C 1
ATOM 6699 O O . GLU B 1 229 ? -18.234 -34.906 -0.796 1 83.44 229 GLU B O 1
ATOM 6704 N N . HIS B 1 230 ? -18.031 -32.906 0.248 1 83.38 230 HIS B N 1
ATOM 6705 C CA . HIS B 1 230 ? -19.344 -33.125 0.849 1 83.38 230 HIS B CA 1
ATOM 6706 C C . HIS B 1 230 ? -20.422 -33.25 -0.219 1 83.38 230 HIS B C 1
ATOM 6708 O O . HIS B 1 230 ? -20.391 -32.531 -1.228 1 83.38 230 HIS B O 1
ATOM 6714 N N . PRO B 1 231 ? -21.328 -34.094 -0.008 1 82 231 PRO B N 1
ATOM 6715 C CA . PRO B 1 231 ? -22.328 -34.406 -1.032 1 82 231 PRO B CA 1
ATOM 6716 C C . PRO B 1 231 ? -23.062 -33.156 -1.512 1 82 231 PRO B C 1
ATOM 6718 O O . PRO B 1 231 ? -23.391 -33.031 -2.697 1 82 231 PRO B O 1
ATOM 6721 N N . LEU B 1 232 ? -23.281 -32.281 -0.62 1 80.62 232 LEU B N 1
ATOM 6722 C CA . LEU B 1 232 ? -23.969 -31.031 -1.001 1 80.62 232 LEU B CA 1
ATOM 6723 C C . LEU B 1 232 ? -23.141 -30.234 -1.997 1 80.62 232 LEU B C 1
ATOM 6725 O O . LEU B 1 232 ? -23.672 -29.656 -2.939 1 80.62 232 LEU B O 1
ATOM 6729 N N . LEU B 1 233 ? -21.922 -30.188 -1.778 1 85.12 233 LEU B N 1
ATOM 6730 C CA . LEU B 1 233 ? -21.047 -29.438 -2.648 1 85.12 233 LEU B CA 1
ATOM 6731 C C . LEU B 1 233 ? -20.812 -30.156 -3.965 1 85.12 233 LEU B C 1
ATOM 6733 O O . LEU B 1 233 ? -20.719 -29.531 -5.023 1 85.12 233 LEU B O 1
ATOM 6737 N N . VAL B 1 234 ? -20.797 -31.453 -3.91 1 83 234 VAL B N 1
ATOM 6738 C CA . VAL B 1 234 ? -20.641 -32.25 -5.117 1 83 234 VAL B CA 1
ATOM 6739 C C . VAL B 1 234 ? -21.875 -32.125 -6.004 1 83 234 VAL B C 1
ATOM 6741 O O . VAL B 1 234 ? -21.75 -32 -7.227 1 83 234 VAL B O 1
ATOM 6744 N N . ALA B 1 235 ? -23 -32.156 -5.379 1 83.06 235 ALA B N 1
ATOM 6745 C CA . ALA B 1 235 ? -24.234 -31.984 -6.125 1 83.06 235 ALA B CA 1
ATOM 6746 C C . ALA B 1 235 ? -24.297 -30.609 -6.777 1 83.06 235 ALA B C 1
ATOM 6748 O O . ALA B 1 235 ? -24.781 -30.469 -7.906 1 83.06 235 ALA B O 1
ATOM 6749 N N . ASP B 1 236 ? -23.844 -29.656 -6.055 1 84.19 236 ASP B N 1
ATOM 6750 C CA . ASP B 1 236 ? -23.797 -28.297 -6.594 1 84.19 236 ASP B CA 1
ATOM 6751 C C . ASP B 1 236 ? -22.906 -28.219 -7.828 1 84.19 236 ASP B C 1
ATOM 6753 O O . ASP B 1 236 ? -23.266 -27.609 -8.828 1 84.19 236 ASP B O 1
ATOM 6757 N N . ARG B 1 237 ? -21.828 -28.844 -7.82 1 83.31 237 ARG B N 1
ATOM 6758 C CA . ARG B 1 237 ? -20.891 -28.859 -8.945 1 83.31 237 ARG B CA 1
ATOM 6759 C C . ARG B 1 237 ? -21.484 -29.578 -10.141 1 83.31 237 ARG B C 1
ATOM 6761 O O . ARG B 1 237 ? -21.344 -29.141 -11.281 1 83.31 237 ARG B O 1
ATOM 6768 N N . ARG B 1 238 ? -22.094 -30.641 -9.875 1 82.62 238 ARG B N 1
ATOM 6769 C CA . ARG B 1 238 ? -22.688 -31.438 -10.945 1 82.62 238 ARG B CA 1
ATOM 6770 C C . ARG B 1 238 ? -23.781 -30.656 -11.672 1 82.62 238 ARG B C 1
ATOM 6772 O O . ARG B 1 238 ? -23.891 -30.719 -12.898 1 82.62 238 ARG B O 1
ATOM 6779 N N . ARG B 1 239 ? -24.438 -29.922 -10.938 1 82.88 239 ARG B N 1
ATOM 6780 C CA . ARG B 1 239 ? -25.547 -29.156 -11.492 1 82.88 239 ARG B CA 1
ATOM 6781 C C . ARG B 1 239 ? -25.047 -27.969 -12.305 1 82.88 239 ARG B C 1
ATOM 6783 O O . ARG B 1 239 ? -25.719 -27.516 -13.242 1 82.88 239 ARG B O 1
ATOM 6790 N N . ASN B 1 240 ? -23.953 -27.453 -11.938 1 80.38 240 ASN B N 1
ATOM 6791 C CA . ASN B 1 240 ? -23.469 -26.234 -12.555 1 80.38 240 ASN B CA 1
ATOM 6792 C C . ASN B 1 240 ? -22.266 -26.5 -13.461 1 80.38 240 ASN B C 1
ATOM 6794 O O . ASN B 1 240 ? -21.344 -25.688 -13.516 1 80.38 240 ASN B O 1
ATOM 6798 N N . GLY B 1 241 ? -22.25 -27.578 -14.094 1 77.38 241 GLY B N 1
ATOM 6799 C CA . GLY B 1 241 ? -21.188 -27.859 -15.047 1 77.38 241 GLY B CA 1
ATOM 6800 C C . GLY B 1 241 ? -19.812 -27.938 -14.406 1 77.38 241 GLY B C 1
ATOM 6801 O O . GLY B 1 241 ? -18.844 -27.438 -14.969 1 77.38 241 GLY B O 1
ATOM 6802 N N . ASN B 1 242 ? -19.703 -28.359 -13.18 1 77.31 242 ASN B N 1
ATOM 6803 C CA . ASN B 1 242 ? -18.484 -28.578 -12.414 1 77.31 242 ASN B CA 1
ATOM 6804 C C . ASN B 1 242 ? -17.969 -27.281 -11.797 1 77.31 242 ASN B C 1
ATOM 6806 O O . ASN B 1 242 ? -16.781 -27.172 -11.492 1 77.31 242 ASN B O 1
ATOM 6810 N N . LEU B 1 243 ? -18.875 -26.344 -11.797 1 79.69 243 LEU B N 1
ATOM 6811 C CA . LEU B 1 243 ? -18.562 -25.109 -11.102 1 79.69 243 LEU B CA 1
ATOM 6812 C C . LEU B 1 243 ? -19.281 -25.047 -9.758 1 79.69 243 LEU B C 1
ATOM 6814 O O . LEU B 1 243 ? -20.391 -25.578 -9.617 1 79.69 243 LEU B O 1
ATOM 6818 N N . SER B 1 244 ? -18.578 -24.531 -8.828 1 81.81 244 SER B N 1
ATOM 6819 C CA . SER B 1 244 ? -19.203 -24.484 -7.504 1 81.81 244 SER B CA 1
ATOM 6820 C C . SER B 1 244 ? -19.812 -23.109 -7.238 1 81.81 244 SER B C 1
ATOM 6822 O O . SER B 1 244 ? -19.125 -22.188 -6.809 1 81.81 244 SER B O 1
ATOM 6824 N N . ALA B 1 245 ? -21.078 -22.984 -7.379 1 82.62 245 ALA B N 1
ATOM 6825 C CA . ALA B 1 245 ? -21.797 -21.75 -7.121 1 82.62 245 ALA B CA 1
ATOM 6826 C C . ALA B 1 245 ? -21.859 -21.438 -5.625 1 82.62 245 ALA B C 1
ATOM 6828 O O . ALA B 1 245 ? -21.797 -20.281 -5.219 1 82.62 245 ALA B O 1
ATOM 6829 N N . LEU B 1 246 ? -21.969 -22.516 -4.906 1 84.19 246 LEU B N 1
ATOM 6830 C CA . LEU B 1 246 ? -22.031 -22.344 -3.459 1 84.19 246 LEU B CA 1
ATOM 6831 C C . LEU B 1 246 ? -20.719 -21.781 -2.93 1 84.19 246 LEU B C 1
ATOM 6833 O O . LEU B 1 246 ? -20.719 -20.859 -2.105 1 84.19 246 LEU B O 1
ATOM 6837 N N . ALA B 1 247 ? -19.625 -22.344 -3.365 1 87.38 247 ALA B N 1
ATOM 6838 C CA . ALA B 1 247 ? -18.328 -21.828 -2.928 1 87.38 247 ALA B CA 1
ATOM 6839 C C . ALA B 1 247 ? -18.156 -20.375 -3.32 1 87.38 247 ALA B C 1
ATOM 6841 O O . ALA B 1 247 ? -17.641 -19.562 -2.533 1 87.38 247 ALA B O 1
ATOM 6842 N N . ARG B 1 248 ? -18.625 -20.031 -4.453 1 85.69 248 ARG B N 1
ATOM 6843 C CA . ARG B 1 248 ? -18.531 -18.641 -4.926 1 85.69 248 ARG B CA 1
ATOM 6844 C C . ARG B 1 248 ? -19.312 -17.703 -4.02 1 85.69 248 ARG B C 1
ATOM 6846 O O . ARG B 1 248 ? -18.844 -16.609 -3.691 1 85.69 248 ARG B O 1
ATOM 6853 N N . THR B 1 249 ? -20.453 -18.141 -3.676 1 85.44 249 THR B N 1
ATOM 6854 C CA . THR B 1 249 ? -21.312 -17.328 -2.809 1 85.44 249 THR B CA 1
ATOM 6855 C C . THR B 1 249 ? -20.672 -17.172 -1.43 1 85.44 249 THR B C 1
ATOM 6857 O O . THR B 1 249 ? -20.672 -16.078 -0.859 1 85.44 249 THR B O 1
ATOM 6860 N N . LEU B 1 250 ? -20.172 -18.25 -0.947 1 89.75 250 LEU B N 1
ATOM 6861 C CA . LEU B 1 250 ? -19.547 -18.203 0.37 1 89.75 250 LEU B CA 1
ATOM 6862 C C . LEU B 1 250 ? -18.328 -17.281 0.356 1 89.75 250 LEU B C 1
ATOM 6864 O O . LEU B 1 250 ? -18.109 -16.531 1.308 1 89.75 250 LEU B O 1
ATOM 6868 N N . ILE B 1 251 ? -17.594 -17.312 -0.715 1 90.12 251 ILE B N 1
ATOM 6869 C CA . ILE B 1 251 ? -16.406 -16.484 -0.827 1 90.12 251 ILE B CA 1
ATOM 6870 C C . ILE B 1 251 ? -16.797 -15.008 -0.884 1 90.12 251 ILE B C 1
ATOM 6872 O O . ILE B 1 251 ? -16.188 -14.164 -0.227 1 90.12 251 ILE B O 1
ATOM 6876 N N . LEU B 1 252 ? -17.844 -14.734 -1.625 1 87.19 252 LEU B N 1
ATOM 6877 C CA . LEU B 1 252 ? -18.328 -13.359 -1.721 1 87.19 252 LEU B CA 1
ATOM 6878 C C . LEU B 1 252 ? -18.781 -12.852 -0.358 1 87.19 252 LEU B C 1
ATOM 6880 O O . LEU B 1 252 ? -18.438 -11.734 0.038 1 87.19 252 LEU B O 1
ATOM 6884 N N . ARG B 1 253 ? -19.469 -13.664 0.326 1 89.12 253 ARG B N 1
ATOM 6885 C CA . ARG B 1 253 ? -19.984 -13.266 1.634 1 89.12 253 ARG B CA 1
ATOM 6886 C C . ARG B 1 253 ? -18.859 -13.133 2.648 1 89.12 253 ARG B C 1
ATOM 6888 O O . ARG B 1 253 ? -18.922 -12.281 3.537 1 89.12 253 ARG B O 1
ATOM 6895 N N . THR B 1 254 ? -17.906 -13.992 2.506 1 92.56 254 THR B N 1
ATOM 6896 C CA . THR B 1 254 ? -16.734 -13.906 3.381 1 92.56 254 THR B CA 1
ATOM 6897 C C . THR B 1 254 ? -16.016 -12.578 3.184 1 92.56 254 THR B C 1
ATOM 6899 O O . THR B 1 254 ? -15.625 -11.922 4.156 1 92.56 254 THR B O 1
ATOM 6902 N N . ARG B 1 255 ? -15.852 -12.164 2.002 1 90.06 255 ARG B N 1
ATOM 6903 C CA . ARG B 1 255 ? -15.195 -10.898 1.705 1 90.06 255 ARG B CA 1
ATOM 6904 C C . ARG B 1 255 ? -16 -9.719 2.26 1 90.06 255 ARG B C 1
ATOM 6906 O O . ARG B 1 255 ? -15.43 -8.797 2.846 1 90.06 255 ARG B O 1
ATOM 6913 N N . GLU B 1 256 ? -17.266 -9.797 2.068 1 86.75 256 GLU B N 1
ATOM 6914 C CA . GLU B 1 256 ? -18.141 -8.742 2.566 1 86.75 256 GLU B CA 1
ATOM 6915 C C . GLU B 1 256 ? -18.078 -8.648 4.09 1 86.75 256 GLU B C 1
ATOM 6917 O O . GLU B 1 256 ? -18.047 -7.555 4.648 1 86.75 256 GLU B O 1
ATOM 6922 N N . LEU B 1 257 ? -18.078 -9.789 4.629 1 90.75 257 LEU B N 1
ATOM 6923 C CA . LEU B 1 257 ? -18 -9.82 6.086 1 90.75 257 LEU B CA 1
ATOM 6924 C C . LEU B 1 257 ? -16.688 -9.242 6.574 1 90.75 257 LEU B C 1
ATOM 6926 O O . LEU B 1 257 ? -16.656 -8.477 7.543 1 90.75 257 LEU B O 1
ATOM 6930 N N . ALA B 1 258 ? -15.594 -9.625 5.922 1 92.75 258 ALA B N 1
ATOM 6931 C CA . ALA B 1 258 ? -14.273 -9.117 6.293 1 92.75 258 ALA B CA 1
ATOM 6932 C C . ALA B 1 258 ? -14.211 -7.602 6.145 1 92.75 258 ALA B C 1
ATOM 6934 O O . ALA B 1 258 ? -13.625 -6.91 6.98 1 92.75 258 ALA B O 1
ATOM 6935 N N . GLU B 1 259 ? -14.797 -7.07 5.141 1 88.44 259 GLU B N 1
ATOM 6936 C CA . GLU B 1 259 ? -14.82 -5.625 4.93 1 88.44 259 GLU B CA 1
ATOM 6937 C C . GLU B 1 259 ? -15.695 -4.934 5.973 1 88.44 259 GLU B C 1
ATOM 6939 O O . GLU B 1 259 ? -15.336 -3.867 6.477 1 88.44 259 GLU B O 1
ATOM 6944 N N . ALA B 1 260 ? -16.75 -5.609 6.266 1 85.62 260 ALA B N 1
ATOM 6945 C CA . ALA B 1 260 ? -17.672 -5.035 7.254 1 85.62 260 ALA B CA 1
ATOM 6946 C C . ALA B 1 260 ? -17.016 -4.953 8.625 1 85.62 260 ALA B C 1
ATOM 6948 O O . ALA B 1 260 ? -17.266 -4.016 9.383 1 85.62 260 ALA B O 1
ATOM 6949 N N . LEU B 1 261 ? -16.219 -5.902 8.867 1 90.25 261 LEU B N 1
ATOM 6950 C CA . LEU B 1 261 ? -15.57 -5.941 10.18 1 90.25 261 LEU B CA 1
ATOM 6951 C C . LEU B 1 261 ? -14.234 -5.207 10.148 1 90.25 261 LEU B C 1
ATOM 6953 O O . LEU B 1 261 ? -13.422 -5.348 11.062 1 90.25 261 LEU B O 1
ATOM 6957 N N . LYS B 1 262 ? -13.969 -4.441 9.125 1 88.56 262 LYS B N 1
ATOM 6958 C CA . LYS B 1 262 ? -12.836 -3.537 8.969 1 88.56 262 LYS B CA 1
ATOM 6959 C C . LYS B 1 262 ? -11.516 -4.293 9.055 1 88.56 262 LYS B C 1
ATOM 6961 O O . LYS B 1 262 ? -10.539 -3.789 9.617 1 88.56 262 LYS B O 1
ATOM 6966 N N . VAL B 1 263 ? -11.516 -5.504 8.508 1 92.69 263 VAL B N 1
ATOM 6967 C CA . VAL B 1 263 ? -10.305 -6.324 8.516 1 92.69 263 VAL B CA 1
ATOM 6968 C C . VAL B 1 263 ? -9.219 -5.648 7.684 1 92.69 263 VAL B C 1
ATOM 6970 O O . VAL B 1 263 ? -8.031 -5.754 8 1 92.69 263 VAL B O 1
ATOM 6973 N N . HIS B 1 264 ? -9.586 -4.859 6.703 1 89.94 264 HIS B N 1
ATOM 6974 C CA . HIS B 1 264 ? -8.648 -4.27 5.758 1 89.94 264 HIS B CA 1
ATOM 6975 C C . HIS B 1 264 ? -8.023 -2.996 6.316 1 89.94 264 HIS B C 1
ATOM 6977 O O . HIS B 1 264 ? -6.977 -2.549 5.844 1 89.94 264 HIS B O 1
ATOM 6983 N N . ARG B 1 265 ? -8.555 -2.451 7.371 1 88.25 265 ARG B N 1
ATOM 6984 C CA . ARG B 1 265 ? -8.102 -1.123 7.781 1 88.25 265 ARG B CA 1
ATOM 6985 C C . ARG B 1 265 ? -7.469 -1.162 9.164 1 88.25 265 ARG B C 1
ATOM 6987 O O . ARG B 1 265 ? -6.551 -0.391 9.453 1 88.25 265 ARG B O 1
ATOM 6994 N N . MET B 1 266 ? -7.984 -2.01 10.062 1 87.94 266 MET B N 1
ATOM 6995 C CA . MET B 1 266 ? -7.539 -2.02 11.453 1 87.94 266 MET B CA 1
ATOM 6996 C C . MET B 1 266 ? -6.43 -3.045 11.656 1 87.94 266 MET B C 1
ATOM 6998 O O . MET B 1 266 ? -6.645 -4.242 11.477 1 87.94 266 MET B O 1
ATOM 7002 N N . PRO B 1 267 ? -5.297 -2.582 12.094 1 90.94 267 PRO B N 1
ATOM 7003 C CA . PRO B 1 267 ? -4.191 -3.52 12.297 1 90.94 267 PRO B CA 1
ATOM 7004 C C . PRO B 1 267 ? -4.383 -4.387 13.539 1 90.94 267 PRO B C 1
ATOM 7006 O O . PRO B 1 267 ? -4.402 -3.875 14.664 1 90.94 267 PRO B O 1
ATOM 7009 N N . LYS B 1 268 ? -4.648 -5.594 13.383 1 92.19 268 LYS B N 1
ATOM 7010 C CA . LYS B 1 268 ? -4.754 -6.617 14.422 1 92.19 268 LYS B CA 1
ATOM 7011 C C . LYS B 1 268 ? -4.156 -7.941 13.953 1 92.19 268 LYS B C 1
ATOM 7013 O O . LYS B 1 268 ? -4.113 -8.219 12.75 1 92.19 268 LYS B O 1
ATOM 7018 N N . ASP B 1 269 ? -3.738 -8.727 14.844 1 92.44 269 ASP B N 1
ATOM 7019 C CA . ASP B 1 269 ? -3.127 -10.008 14.5 1 92.44 269 ASP B CA 1
ATOM 7020 C C . ASP B 1 269 ? -4.09 -10.867 13.68 1 92.44 269 ASP B C 1
ATOM 7022 O O . ASP B 1 269 ? -3.705 -11.43 12.656 1 92.44 269 ASP B O 1
ATOM 7026 N N . ASP B 1 270 ? -5.309 -10.922 14.109 1 94 270 ASP B N 1
ATOM 7027 C CA . ASP B 1 270 ? -6.297 -11.727 13.398 1 94 270 ASP B CA 1
ATOM 7028 C C . ASP B 1 270 ? -6.527 -11.195 11.984 1 94 270 ASP B C 1
ATOM 7030 O O . ASP B 1 270 ? -6.742 -11.977 11.055 1 94 270 ASP B O 1
ATOM 7034 N N . HIS B 1 271 ? -6.531 -9.93 11.844 1 95.5 271 HIS B N 1
ATOM 7035 C CA . HIS B 1 271 ? -6.773 -9.305 10.547 1 95.5 271 HIS B CA 1
ATOM 7036 C C . HIS B 1 271 ? -5.66 -9.633 9.562 1 95.5 271 HIS B C 1
ATOM 7038 O O . HIS B 1 271 ? -5.91 -9.781 8.367 1 95.5 271 HIS B O 1
ATOM 7044 N N . VAL B 1 272 ? -4.457 -9.766 10.117 1 96.81 272 VAL B N 1
ATOM 7045 C CA . VAL B 1 272 ? -3.328 -10.148 9.281 1 96.81 272 VAL B CA 1
ATOM 7046 C C . VAL B 1 272 ? -3.559 -11.555 8.719 1 96.81 272 VAL B C 1
ATOM 7048 O O . VAL B 1 272 ? -3.463 -11.766 7.504 1 96.81 272 VAL B O 1
ATOM 7051 N N . VAL B 1 273 ? -3.912 -12.43 9.594 1 95.62 273 VAL B N 1
ATOM 7052 C CA . VAL B 1 273 ? -4.102 -13.82 9.211 1 95.62 273 VAL B CA 1
ATOM 7053 C C . VAL B 1 273 ? -5.254 -13.938 8.219 1 95.62 273 VAL B C 1
ATOM 7055 O O . VAL B 1 273 ? -5.133 -14.609 7.191 1 95.62 273 VAL B O 1
ATOM 7058 N N . ILE B 1 274 ? -6.332 -13.258 8.477 1 96.81 274 ILE B N 1
ATOM 7059 C CA . ILE B 1 274 ? -7.508 -13.297 7.609 1 96.81 274 ILE B CA 1
ATOM 7060 C C . ILE B 1 274 ? -7.152 -12.758 6.227 1 96.81 274 ILE B C 1
ATOM 7062 O O . ILE B 1 274 ? -7.504 -13.352 5.211 1 96.81 274 ILE B O 1
ATOM 7066 N N . GLY B 1 275 ? -6.406 -11.648 6.211 1 95.62 275 GLY B N 1
ATOM 7067 C CA . GLY B 1 275 ? -6.016 -11.055 4.941 1 95.62 275 GLY B CA 1
ATOM 7068 C C . GLY B 1 275 ? -5.164 -11.969 4.09 1 95.62 275 GLY B C 1
ATOM 7069 O O . GLY B 1 275 ? -5.391 -12.094 2.883 1 95.62 275 GLY B O 1
ATOM 7070 N N . LEU B 1 276 ? -4.25 -12.664 4.664 1 95 276 LEU B N 1
ATOM 7071 C CA . LEU B 1 276 ? -3.344 -13.547 3.941 1 95 276 LEU B CA 1
ATOM 7072 C C . LEU B 1 276 ? -4.082 -14.781 3.422 1 95 276 LEU B C 1
ATOM 7074 O O . LEU B 1 276 ? -3.719 -15.336 2.385 1 95 276 LEU B O 1
ATOM 7078 N N . LEU B 1 277 ? -5.145 -15.109 4.129 1 94.25 277 LEU B N 1
ATOM 7079 C CA . LEU B 1 277 ? -5.879 -16.297 3.729 1 94.25 277 LEU B CA 1
ATOM 7080 C C . LEU B 1 277 ? -6.93 -15.969 2.674 1 94.25 277 LEU B C 1
ATOM 7082 O O . LEU B 1 277 ? -7.242 -16.797 1.819 1 94.25 277 LEU B O 1
ATOM 7086 N N . ILE B 1 278 ? -7.457 -14.773 2.664 1 93.38 278 ILE B N 1
ATOM 7087 C CA . ILE B 1 278 ? -8.516 -14.398 1.731 1 93.38 278 ILE B CA 1
ATOM 7088 C C . ILE B 1 278 ? -7.922 -14.172 0.342 1 93.38 278 ILE B C 1
ATOM 7090 O O . ILE B 1 278 ? -8.562 -14.477 -0.668 1 93.38 278 ILE B O 1
ATOM 7094 N N . GLU B 1 279 ? -6.719 -13.711 0.255 1 90.88 279 GLU B N 1
ATOM 7095 C CA . GLU B 1 279 ? -6.137 -13.297 -1.02 1 90.88 279 GLU B CA 1
ATOM 7096 C C . GLU B 1 279 ? -6.094 -14.461 -2.006 1 90.88 279 GLU B C 1
ATOM 7098 O O . GLU B 1 279 ? -6.625 -14.359 -3.115 1 90.88 279 GLU B O 1
ATOM 7103 N N . PRO B 1 280 ? -5.582 -15.586 -1.642 1 88.81 280 PRO B N 1
ATOM 7104 C CA . PRO B 1 280 ? -5.52 -16.672 -2.617 1 88.81 280 PRO B CA 1
ATOM 7105 C C . PRO B 1 280 ? -6.863 -17.375 -2.812 1 88.81 280 PRO B C 1
ATOM 7107 O O . PRO B 1 280 ? -7.031 -18.156 -3.758 1 88.81 280 PRO B O 1
ATOM 7110 N N . LEU B 1 281 ? -7.762 -17.094 -1.895 1 88.62 281 LEU B N 1
ATOM 7111 C CA . LEU B 1 281 ? -9.094 -17.672 -1.984 1 88.62 281 LEU B CA 1
ATOM 7112 C C . LEU B 1 281 ? -9.852 -17.125 -3.189 1 88.62 281 LEU B C 1
ATOM 7114 O O . LEU B 1 281 ? -10.727 -17.797 -3.736 1 88.62 281 LEU B O 1
ATOM 7118 N N . GLN B 1 282 ? -9.367 -16.016 -3.648 1 80.44 282 GLN B N 1
ATOM 7119 C CA . GLN B 1 282 ? -10.094 -15.281 -4.684 1 80.44 282 GLN B CA 1
ATOM 7120 C C . GLN B 1 282 ? -9.602 -15.672 -6.078 1 80.44 282 GLN B C 1
ATOM 7122 O O . GLN B 1 282 ? -8.602 -16.375 -6.215 1 80.44 282 GLN B O 1
ATOM 7127 N N . SER B 1 283 ? -10.461 -15.195 -6.992 1 73.06 283 SER B N 1
ATOM 7128 C CA . SER B 1 283 ? -10.102 -15.414 -8.391 1 73.06 283 SER B CA 1
ATOM 7129 C C . SER B 1 283 ? -8.758 -14.781 -8.719 1 73.06 283 SER B C 1
ATOM 7131 O O . SER B 1 283 ? -8.43 -13.695 -8.227 1 73.06 283 SER B O 1
ATOM 7133 N N . GLN B 1 284 ? -8.078 -15.438 -9.523 1 68.5 284 GLN B N 1
ATOM 7134 C CA . GLN B 1 284 ? -6.727 -15 -9.844 1 68.5 284 GLN B CA 1
ATOM 7135 C C . GLN B 1 284 ? -6.684 -14.273 -11.18 1 68.5 284 GLN B C 1
ATOM 7137 O O . GLN B 1 284 ? -5.609 -13.922 -11.672 1 68.5 284 GLN B O 1
ATOM 7142 N N . THR B 1 285 ? -7.891 -13.984 -11.695 1 69.5 285 THR B N 1
ATOM 7143 C CA . THR B 1 285 ? -7.934 -13.297 -12.977 1 69.5 285 THR B CA 1
ATOM 7144 C C . THR B 1 285 ? -7.773 -11.789 -12.789 1 69.5 285 THR B C 1
ATOM 7146 O O . THR B 1 285 ? -8.547 -11.172 -12.055 1 69.5 285 THR B O 1
ATOM 7149 N N . PRO B 1 286 ? -6.828 -11.227 -13.406 1 61.97 286 PRO B N 1
ATOM 7150 C CA . PRO B 1 286 ? -6.539 -9.805 -13.203 1 61.97 286 PRO B CA 1
ATOM 7151 C C . PRO B 1 286 ? -7.699 -8.898 -13.617 1 61.97 286 PRO B C 1
ATOM 7153 O O . PRO B 1 286 ? -7.871 -7.816 -13.055 1 61.97 286 PRO B O 1
ATOM 7156 N N . ASP B 1 287 ? -8.484 -9.336 -14.492 1 61.97 287 ASP B N 1
ATOM 7157 C CA . ASP B 1 287 ? -9.539 -8.469 -15.016 1 61.97 287 ASP B CA 1
ATOM 7158 C C . ASP B 1 287 ? -10.797 -8.555 -14.148 1 61.97 287 ASP B C 1
ATOM 7160 O O . ASP B 1 287 ? -11.742 -7.781 -14.336 1 61.97 287 ASP B O 1
ATOM 7164 N N . ASP B 1 288 ? -10.695 -9.43 -13.273 1 60.22 288 ASP B N 1
ATOM 7165 C CA . ASP B 1 288 ? -11.836 -9.562 -12.375 1 60.22 288 ASP B CA 1
ATOM 7166 C C . ASP B 1 288 ? -11.781 -8.523 -11.258 1 60.22 288 ASP B C 1
ATOM 7168 O O . ASP B 1 288 ? -10.898 -8.57 -10.398 1 60.22 288 ASP B O 1
ATOM 7172 N N . GLN B 1 289 ? -12.594 -7.625 -11.43 1 57.34 289 GLN B N 1
ATOM 7173 C CA . GLN B 1 289 ? -12.609 -6.531 -10.461 1 57.34 289 GLN B CA 1
ATOM 7174 C C . GLN B 1 289 ? -12.797 -7.059 -9.039 1 57.34 289 GLN B C 1
ATOM 7176 O O . GLN B 1 289 ? -12.383 -6.418 -8.078 1 57.34 289 GLN B O 1
ATOM 7181 N N . THR B 1 290 ? -13.375 -8.203 -9 1 54.84 290 THR B N 1
ATOM 7182 C CA . THR B 1 290 ? -13.609 -8.789 -7.684 1 54.84 290 THR B CA 1
ATOM 7183 C C . THR B 1 290 ? -12.516 -9.789 -7.336 1 54.84 290 THR B C 1
ATOM 7185 O O . THR B 1 290 ? -12.57 -10.438 -6.289 1 54.84 290 THR B O 1
ATOM 7188 N N . GLY B 1 291 ? -11.625 -9.922 -8.281 1 57.97 291 GLY B N 1
ATOM 7189 C CA . GLY B 1 291 ? -10.617 -10.953 -8.078 1 57.97 291 GLY B CA 1
ATOM 7190 C C . GLY B 1 291 ? -9.383 -10.453 -7.348 1 57.97 291 GLY B C 1
ATOM 7191 O O . GLY B 1 291 ? -9.461 -9.492 -6.578 1 57.97 291 GLY B O 1
ATOM 7192 N N . TYR B 1 292 ? -8.328 -11.242 -7.48 1 59.53 292 TYR B N 1
ATOM 7193 C CA . TYR B 1 292 ? -7.027 -11.039 -6.855 1 59.53 292 TYR B CA 1
ATOM 7194 C C . TYR B 1 292 ? -6.371 -9.758 -7.367 1 59.53 292 TYR B C 1
ATOM 7196 O O . TYR B 1 292 ? -6.043 -9.656 -8.555 1 59.53 292 TYR B O 1
ATOM 7204 N N . HIS B 1 293 ? -6.41 -8.773 -6.57 1 63.06 293 HIS B N 1
ATOM 7205 C CA . HIS B 1 293 ? -5.707 -7.562 -6.98 1 63.06 293 HIS B CA 1
ATOM 7206 C C . HIS B 1 293 ? -4.625 -7.191 -5.977 1 63.06 293 HIS B C 1
ATOM 7208 O O . HIS B 1 293 ? -4.121 -6.062 -5.984 1 63.06 293 HIS B O 1
ATOM 7214 N N . GLY B 1 294 ? -4.297 -8.172 -5.184 1 78.94 294 GLY B N 1
ATOM 7215 C CA . GLY B 1 294 ? -3.266 -7.891 -4.195 1 78.94 294 GLY B CA 1
ATOM 7216 C C . GLY B 1 294 ? -3.74 -6.98 -3.078 1 78.94 294 GLY B C 1
ATOM 7217 O O . GLY B 1 294 ? -2.932 -6.469 -2.303 1 78.94 294 GLY B O 1
ATOM 7218 N N . PHE B 1 295 ? -5.098 -6.805 -2.967 1 87.06 295 PHE B N 1
ATOM 7219 C CA . PHE B 1 295 ? -5.637 -5.875 -1.982 1 87.06 295 PHE B CA 1
ATOM 7220 C C . PHE B 1 295 ? -5.465 -6.422 -0.57 1 87.06 295 PHE B C 1
ATOM 7222 O O . PHE B 1 295 ? -4.965 -5.723 0.315 1 87.06 295 PHE B O 1
ATOM 7229 N N . TRP B 1 296 ? -5.914 -7.605 -0.369 1 92.56 296 TRP B N 1
ATOM 7230 C CA . TRP B 1 296 ? -5.859 -8.188 0.968 1 92.56 296 TRP B CA 1
ATOM 7231 C C . TRP B 1 296 ? -4.418 -8.445 1.39 1 92.56 296 TRP B C 1
ATOM 7233 O O . TRP B 1 296 ? -4.066 -8.281 2.561 1 92.56 296 TRP B O 1
ATOM 7243 N N . LEU B 1 297 ? -3.623 -8.891 0.418 1 93.38 297 LEU B N 1
ATOM 7244 C CA . LEU B 1 297 ? -2.203 -9.055 0.71 1 93.38 297 LEU B CA 1
ATOM 7245 C C . LEU B 1 297 ? -1.574 -7.727 1.111 1 93.38 297 LEU B C 1
ATOM 7247 O O . LEU B 1 297 ? -0.817 -7.66 2.082 1 93.38 297 LEU B O 1
ATOM 7251 N N . ALA B 1 298 ? -1.906 -6.707 0.385 1 92.5 298 ALA B N 1
ATOM 7252 C CA . ALA B 1 298 ? -1.39 -5.375 0.698 1 92.5 298 ALA B CA 1
ATOM 7253 C C . ALA B 1 298 ? -1.848 -4.922 2.08 1 92.5 298 ALA B C 1
ATOM 7255 O O . ALA B 1 298 ? -1.066 -4.348 2.844 1 92.5 298 ALA B O 1
ATOM 7256 N N . SER B 1 299 ? -3.098 -5.16 2.373 1 93.19 299 SER B N 1
ATOM 7257 C CA . SER B 1 299 ? -3.631 -4.793 3.68 1 93.19 299 SER B CA 1
ATOM 7258 C C . SER B 1 299 ? -2.916 -5.543 4.801 1 93.19 299 SER B C 1
ATOM 7260 O O . SER B 1 299 ? -2.531 -4.945 5.805 1 93.19 299 SER B O 1
ATOM 7262 N N . ALA B 1 300 ? -2.738 -6.832 4.605 1 96.06 300 ALA B N 1
ATOM 7263 C CA . ALA B 1 300 ? -2.061 -7.637 5.617 1 96.06 300 ALA B CA 1
ATOM 7264 C C . ALA B 1 300 ? -0.625 -7.164 5.824 1 96.06 300 ALA B C 1
ATOM 7266 O O . ALA B 1 300 ? -0.146 -7.086 6.957 1 96.06 300 ALA B O 1
ATOM 7267 N N . THR B 1 301 ? 0.029 -6.875 4.738 1 95.56 301 THR B N 1
ATOM 7268 C CA . THR B 1 301 ? 1.41 -6.414 4.816 1 95.56 301 THR B CA 1
ATOM 7269 C C . THR B 1 301 ? 1.495 -5.078 5.555 1 95.56 301 THR B C 1
ATOM 7271 O O . THR B 1 301 ? 2.371 -4.887 6.398 1 95.56 301 THR B O 1
ATOM 7274 N N . ARG B 1 302 ? 0.591 -4.18 5.258 1 92.75 302 ARG B N 1
ATOM 7275 C CA . ARG B 1 302 ? 0.546 -2.9 5.953 1 92.75 302 ARG B CA 1
ATOM 7276 C C . ARG B 1 302 ? 0.293 -3.098 7.445 1 92.75 302 ARG B C 1
ATOM 7278 O O . ARG B 1 302 ? 0.902 -2.422 8.281 1 92.75 302 ARG B O 1
ATOM 7285 N N . HIS B 1 303 ? -0.609 -4.012 7.777 1 94.31 303 HIS B N 1
ATOM 7286 C CA . HIS B 1 303 ? -0.887 -4.297 9.18 1 94.31 303 HIS B CA 1
ATOM 7287 C C . HIS B 1 303 ? 0.364 -4.793 9.898 1 94.31 303 HIS B C 1
ATOM 7289 O O . HIS B 1 303 ? 0.625 -4.398 11.039 1 94.31 303 HIS B O 1
ATOM 7295 N N . LEU B 1 304 ? 1.079 -5.625 9.227 1 95.94 304 LEU B N 1
ATOM 7296 C CA . LEU B 1 304 ? 2.303 -6.16 9.812 1 95.94 304 LEU B CA 1
ATOM 7297 C C . LEU B 1 304 ? 3.303 -5.043 10.094 1 95.94 304 LEU B C 1
ATOM 7299 O O . LEU B 1 304 ? 3.961 -5.043 11.141 1 95.94 304 LEU B O 1
ATOM 7303 N N . MET B 1 305 ? 3.396 -4.105 9.242 1 93 305 MET B N 1
ATOM 7304 C CA . MET B 1 305 ? 4.301 -2.971 9.414 1 93 305 MET B CA 1
ATOM 7305 C C . MET B 1 305 ? 3.801 -2.045 10.523 1 93 305 MET B C 1
ATOM 7307 O O . MET B 1 305 ? 4.586 -1.574 11.344 1 93 305 MET B O 1
ATOM 7311 N N . ASP B 1 306 ? 2.502 -1.827 10.547 1 89.25 306 ASP B N 1
ATOM 7312 C CA . ASP B 1 306 ? 1.913 -0.948 11.555 1 89.25 306 ASP B CA 1
ATOM 7313 C C . ASP B 1 306 ? 2.076 -1.529 12.953 1 89.25 306 ASP B C 1
ATOM 7315 O O . ASP B 1 306 ? 2.223 -0.787 13.93 1 89.25 306 ASP B O 1
ATOM 7319 N N . LEU B 1 307 ? 2.037 -2.848 13.023 1 91.75 307 LEU B N 1
ATOM 7320 C CA . LEU B 1 307 ? 2.178 -3.527 14.305 1 91.75 307 LEU B CA 1
ATOM 7321 C C . LEU B 1 307 ? 3.646 -3.635 14.703 1 91.75 307 LEU B C 1
ATOM 7323 O O . LEU B 1 307 ? 3.961 -4.086 15.812 1 91.75 307 LEU B O 1
ATOM 7327 N N . GLY B 1 308 ? 4.539 -3.256 13.82 1 90.81 308 GLY B N 1
ATOM 7328 C CA . GLY B 1 308 ? 5.965 -3.244 14.117 1 90.81 308 GLY B CA 1
ATOM 7329 C C . GLY B 1 308 ? 6.594 -4.621 14.062 1 90.81 308 GLY B C 1
ATOM 7330 O O . GLY B 1 308 ? 7.66 -4.844 14.641 1 90.81 308 GLY B O 1
ATOM 7331 N N . ILE B 1 309 ? 5.941 -5.543 13.352 1 92.62 309 ILE B N 1
ATOM 7332 C CA . ILE B 1 309 ? 6.43 -6.918 13.32 1 92.62 309 ILE B CA 1
ATOM 7333 C C . ILE B 1 309 ? 7.734 -6.98 12.523 1 92.62 309 ILE B C 1
ATOM 7335 O O . ILE B 1 309 ? 8.523 -7.91 12.695 1 92.62 309 ILE B O 1
ATOM 7339 N N . ASN B 1 310 ? 7.969 -6.051 11.672 1 92.56 310 ASN B N 1
ATOM 7340 C CA . ASN B 1 310 ? 9.172 -6.02 10.852 1 92.56 310 ASN B CA 1
ATOM 7341 C C . ASN B 1 310 ? 10.391 -5.555 11.648 1 92.56 310 ASN B C 1
ATOM 7343 O O . ASN B 1 310 ? 11.508 -5.559 11.141 1 92.56 310 ASN B O 1
ATOM 7347 N N . HIS B 1 311 ? 10.141 -5.133 12.883 1 90.44 311 HIS B N 1
ATOM 7348 C CA . HIS B 1 311 ? 11.219 -4.691 13.758 1 90.44 311 HIS B CA 1
ATOM 7349 C C . HIS B 1 311 ? 11.578 -5.77 14.773 1 90.44 311 HIS B C 1
ATOM 7351 O O . HIS B 1 311 ? 10.719 -6.223 15.539 1 90.44 311 HIS B O 1
ATOM 7357 N N . LYS B 1 312 ? 12.773 -6.098 14.867 1 86.25 312 LYS B N 1
ATOM 7358 C CA . LYS B 1 312 ? 13.25 -7.109 15.805 1 86.25 312 LYS B CA 1
ATOM 7359 C C . LYS B 1 312 ? 13 -6.688 17.25 1 86.25 312 LYS B C 1
ATOM 7361 O O . LYS B 1 312 ? 12.68 -7.523 18.094 1 86.25 312 LYS B O 1
ATOM 7366 N N . SER B 1 313 ? 13.117 -5.418 17.531 1 84.56 313 SER B N 1
ATOM 7367 C CA . SER B 1 313 ? 12.922 -4.891 18.875 1 84.56 313 SER B CA 1
ATOM 7368 C C . SER B 1 313 ? 11.492 -5.113 19.359 1 84.56 313 SER B C 1
ATOM 7370 O O . SER B 1 313 ? 11.258 -5.383 20.531 1 84.56 313 SER B O 1
ATOM 7372 N N . VAL B 1 314 ? 10.57 -5.098 18.422 1 85.5 314 VAL B N 1
ATOM 7373 C CA . VAL B 1 314 ? 9.164 -5.215 18.781 1 85.5 314 VAL B CA 1
ATOM 7374 C C . VAL B 1 314 ? 8.789 -6.684 18.938 1 85.5 314 VAL B C 1
ATOM 7376 O O . VAL B 1 314 ? 8.117 -7.062 19.906 1 85.5 314 VAL B O 1
ATOM 7379 N N . ILE B 1 315 ? 9.211 -7.48 18 1 83.62 315 ILE B N 1
ATOM 7380 C CA . ILE B 1 315 ? 8.805 -8.883 18.016 1 83.62 315 ILE B CA 1
ATOM 7381 C C . ILE B 1 315 ? 9.508 -9.617 19.141 1 83.62 315 ILE B C 1
ATOM 7383 O O . ILE B 1 315 ? 8.977 -10.594 19.688 1 83.62 315 ILE B O 1
ATOM 7387 N N . SER B 1 316 ? 10.672 -9.094 19.562 1 76.5 316 SER B N 1
ATOM 7388 C CA . SER B 1 316 ? 11.398 -9.727 20.656 1 76.5 316 SER B CA 1
ATOM 7389 C C . SER B 1 316 ? 10.867 -9.266 22.016 1 76.5 316 SER B C 1
ATOM 7391 O O . SER B 1 316 ? 11.188 -9.859 23.047 1 76.5 316 SER B O 1
ATOM 7393 N N . SER B 1 317 ? 10.016 -8.328 21.812 1 73.31 317 SER B N 1
ATOM 7394 C CA . SER B 1 317 ? 9.508 -7.797 23.078 1 73.31 317 SER B CA 1
ATOM 7395 C C . SER B 1 317 ? 8.57 -8.789 23.75 1 73.31 317 SER B C 1
ATOM 7397 O O . SER B 1 317 ? 7.934 -9.609 23.078 1 73.31 317 SER B O 1
ATOM 7399 N N . ALA B 1 318 ? 8.633 -8.961 25.031 1 61.84 318 ALA B N 1
ATOM 7400 C CA . ALA B 1 318 ? 8.031 -9.945 25.922 1 61.84 318 ALA B CA 1
ATOM 7401 C C . ALA B 1 318 ? 6.508 -9.836 25.922 1 61.84 318 ALA B C 1
ATOM 7403 O O . ALA B 1 318 ? 5.816 -10.68 26.5 1 61.84 318 ALA B O 1
ATOM 7404 N N . ASN B 1 319 ? 6.066 -8.992 25.125 1 68.75 319 ASN B N 1
ATOM 7405 C CA . ASN B 1 319 ? 4.652 -8.711 25.344 1 68.75 319 ASN B CA 1
ATOM 7406 C C . ASN B 1 319 ? 3.762 -9.672 24.562 1 68.75 319 ASN B C 1
ATOM 7408 O O . ASN B 1 319 ? 2.549 -9.711 24.766 1 68.75 319 ASN B O 1
ATOM 7412 N N . ARG B 1 320 ? 4.391 -10.516 23.734 1 76.06 320 ARG B N 1
ATOM 7413 C CA . ARG B 1 320 ? 3.551 -11.414 22.938 1 76.06 320 ARG B CA 1
ATOM 7414 C C . ARG B 1 320 ? 3.76 -12.859 23.359 1 76.06 320 ARG B C 1
ATOM 7416 O O . ARG B 1 320 ? 4.871 -13.258 23.719 1 76.06 320 ARG B O 1
ATOM 7423 N N . ASP B 1 321 ? 2.6 -13.555 23.438 1 78.5 321 ASP B N 1
ATOM 7424 C CA . ASP B 1 321 ? 2.68 -14.992 23.672 1 78.5 321 ASP B CA 1
ATOM 7425 C C . ASP B 1 321 ? 3.529 -15.68 22.609 1 78.5 321 ASP B C 1
ATOM 7427 O O . ASP B 1 321 ? 3.607 -15.211 21.469 1 78.5 321 ASP B O 1
ATOM 7431 N N . THR B 1 322 ? 4.152 -16.688 23 1 78.31 322 THR B N 1
ATOM 7432 C CA . THR B 1 322 ? 5.09 -17.391 22.125 1 78.31 322 THR B CA 1
ATOM 7433 C C . THR B 1 322 ? 4.391 -17.891 20.875 1 78.31 322 THR B C 1
ATOM 7435 O O . THR B 1 322 ? 4.949 -17.844 19.781 1 78.31 322 THR B O 1
ATOM 7438 N N . GLU B 1 323 ? 3.219 -18.391 21.031 1 77.12 323 GLU B N 1
ATOM 7439 C CA . GLU B 1 323 ? 2.484 -18.906 19.875 1 77.12 323 GLU B CA 1
ATOM 7440 C C . GLU B 1 323 ? 2.086 -17.781 18.922 1 77.12 323 GLU B C 1
ATOM 7442 O O . GLU B 1 323 ? 2.205 -17.922 17.703 1 77.12 323 GLU B O 1
ATOM 7447 N N . GLU B 1 324 ? 1.642 -16.75 19.5 1 81.44 324 GLU B N 1
ATOM 7448 C CA . GLU B 1 324 ? 1.263 -15.594 18.688 1 81.44 324 GLU B CA 1
ATOM 7449 C C . GLU B 1 324 ? 2.473 -15 17.969 1 81.44 324 GLU B C 1
ATOM 7451 O O . GLU B 1 324 ? 2.377 -14.578 16.812 1 81.44 324 GLU B O 1
ATOM 7456 N N . ARG B 1 325 ? 3.559 -15.023 18.703 1 85 325 ARG B N 1
ATOM 7457 C CA . ARG B 1 325 ? 4.797 -14.523 18.109 1 85 325 ARG B CA 1
ATOM 7458 C C . ARG B 1 325 ? 5.219 -15.375 16.922 1 85 325 ARG B C 1
ATOM 7460 O O . ARG B 1 325 ? 5.594 -14.844 15.875 1 85 325 ARG B O 1
ATOM 7467 N N . GLY B 1 326 ? 5.129 -16.688 17.078 1 83 326 GLY B N 1
ATOM 7468 C CA . GLY B 1 326 ? 5.465 -17.578 15.992 1 83 326 GLY B CA 1
ATOM 7469 C C . GLY B 1 326 ? 4.582 -17.391 14.773 1 83 326 GLY B C 1
ATOM 7470 O O . GLY B 1 326 ? 5.074 -17.375 13.641 1 83 326 GLY B O 1
ATOM 7471 N N . THR B 1 327 ? 3.33 -17.203 14.992 1 85.31 327 THR B N 1
ATOM 7472 C CA . THR B 1 327 ? 2.377 -17.016 13.906 1 85.31 327 THR B CA 1
ATOM 7473 C C . THR B 1 327 ? 2.662 -15.703 13.164 1 85.31 327 THR B C 1
ATOM 7475 O O . THR B 1 327 ? 2.623 -15.664 11.93 1 85.31 327 THR B O 1
ATOM 7478 N N . MET B 1 328 ? 2.988 -14.641 13.898 1 90.25 328 MET B N 1
ATOM 7479 C CA . MET B 1 328 ? 3.219 -13.344 13.273 1 90.25 328 MET B CA 1
ATOM 7480 C C . MET B 1 328 ? 4.531 -13.336 12.492 1 90.25 328 MET B C 1
ATOM 7482 O O . MET B 1 328 ? 4.629 -12.711 11.438 1 90.25 328 MET B O 1
ATOM 7486 N N . ILE B 1 329 ? 5.508 -14.055 13.008 1 87.56 329 ILE B N 1
ATOM 7487 C CA . ILE B 1 329 ? 6.77 -14.156 12.289 1 87.56 329 ILE B CA 1
ATOM 7488 C C . ILE B 1 329 ? 6.555 -14.922 10.984 1 87.56 329 ILE B C 1
ATOM 7490 O O . ILE B 1 329 ? 7.059 -14.523 9.93 1 87.56 329 ILE B O 1
ATOM 7494 N N . PHE B 1 330 ? 5.797 -15.969 11.07 1 87.5 330 PHE B N 1
ATOM 7495 C CA . PHE B 1 330 ? 5.484 -16.719 9.859 1 87.5 330 PHE B CA 1
ATOM 7496 C C . PHE B 1 330 ? 4.676 -15.875 8.891 1 87.5 330 PHE B C 1
ATOM 7498 O O . PHE B 1 330 ? 4.922 -15.906 7.68 1 87.5 330 PHE B O 1
ATOM 7505 N N . ALA B 1 331 ? 3.746 -15.18 9.422 1 92.88 331 ALA B N 1
ATOM 7506 C CA . ALA B 1 331 ? 2.922 -14.305 8.594 1 92.88 331 ALA B CA 1
ATOM 7507 C C . ALA B 1 331 ? 3.775 -13.266 7.875 1 92.88 331 ALA B C 1
ATOM 7509 O O . ALA B 1 331 ? 3.529 -12.953 6.707 1 92.88 331 ALA B O 1
ATOM 7510 N N . TRP B 1 332 ? 4.785 -12.742 8.562 1 93.75 332 TRP B N 1
ATOM 7511 C CA . TRP B 1 332 ? 5.668 -11.758 7.945 1 93.75 332 TRP B CA 1
ATOM 7512 C C . TRP B 1 332 ? 6.395 -12.359 6.746 1 93.75 332 TRP B C 1
ATOM 7514 O O . TRP B 1 332 ? 6.406 -11.766 5.664 1 93.75 332 TRP B O 1
ATOM 7524 N N . TRP B 1 333 ? 6.934 -13.484 6.941 1 90.94 333 TRP B N 1
ATOM 7525 C CA . TRP B 1 333 ? 7.715 -14.094 5.871 1 90.94 333 TRP B CA 1
ATOM 7526 C C . TRP B 1 333 ? 6.82 -14.539 4.723 1 90.94 333 TRP B C 1
ATOM 7528 O O . TRP B 1 333 ? 7.195 -14.422 3.553 1 90.94 333 TRP B O 1
ATOM 7538 N N . MET B 1 334 ? 5.672 -15.062 5.043 1 91.38 334 MET B N 1
ATOM 7539 C CA . MET B 1 334 ? 4.711 -15.383 3.992 1 91.38 334 MET B CA 1
ATOM 7540 C C . MET B 1 334 ? 4.352 -14.148 3.18 1 91.38 334 MET B C 1
ATOM 7542 O O . MET B 1 334 ? 4.289 -14.203 1.951 1 91.38 334 MET B O 1
ATOM 7546 N N . ALA B 1 335 ? 4.102 -13.07 3.891 1 95 335 ALA B N 1
ATOM 7547 C CA . ALA B 1 335 ? 3.777 -11.82 3.213 1 95 335 ALA B CA 1
ATOM 7548 C C . ALA B 1 335 ? 4.926 -11.367 2.316 1 95 335 ALA B C 1
ATOM 7550 O O . ALA B 1 335 ? 4.703 -10.898 1.197 1 95 335 ALA B O 1
ATOM 7551 N N . CYS B 1 336 ? 6.109 -11.555 2.826 1 94.69 336 CYS B N 1
ATOM 7552 C CA . CYS B 1 336 ? 7.293 -11.148 2.078 1 94.69 336 CYS B CA 1
ATOM 7553 C C . CYS B 1 336 ? 7.422 -11.945 0.786 1 94.69 336 CYS B C 1
ATOM 7555 O O . CYS B 1 336 ? 7.648 -11.375 -0.282 1 94.69 336 CYS B O 1
ATOM 7557 N N . ILE B 1 337 ? 7.246 -13.203 0.866 1 92.88 337 ILE B N 1
ATOM 7558 C CA . ILE B 1 337 ? 7.395 -14.094 -0.285 1 92.88 337 ILE B CA 1
ATOM 7559 C C . ILE B 1 337 ? 6.242 -13.867 -1.261 1 92.88 337 ILE B C 1
ATOM 7561 O O . ILE B 1 337 ? 6.461 -13.695 -2.463 1 92.88 337 ILE B O 1
ATOM 7565 N N . CYS B 1 338 ? 5.039 -13.773 -0.749 1 93.56 338 CYS B N 1
ATOM 7566 C CA . CYS B 1 338 ? 3.861 -13.602 -1.59 1 93.56 338 CYS B CA 1
ATOM 7567 C C . CYS B 1 338 ? 3.885 -12.25 -2.287 1 93.56 338 CYS B C 1
ATOM 7569 O O . CYS B 1 338 ? 3.477 -12.133 -3.445 1 93.56 338 CYS B O 1
ATOM 7571 N N . ASP B 1 339 ? 4.363 -11.25 -1.604 1 95.38 339 ASP B N 1
ATOM 7572 C CA . ASP B 1 339 ? 4.43 -9.922 -2.195 1 95.38 339 ASP B CA 1
ATOM 7573 C C . ASP B 1 339 ? 5.371 -9.898 -3.4 1 95.38 339 ASP B C 1
ATOM 7575 O O . ASP B 1 339 ? 5.047 -9.32 -4.438 1 95.38 339 ASP B O 1
ATOM 7579 N N . ALA B 1 340 ? 6.465 -10.547 -3.227 1 96.38 340 ALA B N 1
ATOM 7580 C CA . ALA B 1 340 ? 7.453 -10.586 -4.305 1 96.38 340 ALA B CA 1
ATOM 7581 C C . ALA B 1 340 ? 6.902 -11.328 -5.52 1 96.38 340 ALA B C 1
ATOM 7583 O O . ALA B 1 340 ? 6.945 -10.82 -6.641 1 96.38 340 ALA B O 1
ATOM 7584 N N . TYR B 1 341 ? 6.383 -12.484 -5.289 1 94.25 341 TYR B N 1
ATOM 7585 C CA . TYR B 1 341 ? 5.883 -13.289 -6.395 1 94.25 341 TYR B CA 1
ATOM 7586 C C . TYR B 1 341 ? 4.664 -12.641 -7.039 1 94.25 341 TYR B C 1
ATOM 7588 O O . TYR B 1 341 ? 4.555 -12.586 -8.266 1 94.25 341 TYR B O 1
ATOM 7596 N N . ALA B 1 342 ? 3.785 -12.117 -6.195 1 92.81 342 ALA B N 1
ATOM 7597 C CA . ALA B 1 342 ? 2.576 -11.492 -6.723 1 92.81 342 ALA B CA 1
ATOM 7598 C C . ALA B 1 342 ? 2.918 -10.273 -7.574 1 92.81 342 ALA B C 1
ATOM 7600 O O . ALA B 1 342 ? 2.309 -10.055 -8.625 1 92.81 342 ALA B O 1
ATOM 7601 N N . SER B 1 343 ? 3.846 -9.5 -7.07 1 94.19 343 SER B N 1
ATOM 7602 C CA . SER B 1 343 ? 4.234 -8.312 -7.828 1 94.19 343 SER B CA 1
ATOM 7603 C C . SER B 1 343 ? 4.785 -8.688 -9.203 1 94.19 343 SER B C 1
ATOM 7605 O O . SER B 1 343 ? 4.484 -8.031 -10.195 1 94.19 343 SER B O 1
ATOM 7607 N N . LEU B 1 344 ? 5.516 -9.742 -9.289 1 95.81 344 LEU B N 1
ATOM 7608 C CA . LEU B 1 344 ? 6.102 -10.172 -10.547 1 95.81 344 LEU B CA 1
ATOM 7609 C C . LEU B 1 344 ? 5.047 -10.805 -11.453 1 95.81 344 LEU B C 1
ATOM 7611 O O . LEU B 1 344 ? 4.988 -10.508 -12.648 1 95.81 344 LEU B O 1
ATOM 7615 N N . TYR B 1 345 ? 4.207 -11.664 -10.852 1 92.5 345 TYR B N 1
ATOM 7616 C CA . TYR B 1 345 ? 3.201 -12.406 -11.602 1 92.5 345 TYR B CA 1
ATOM 7617 C C . TYR B 1 345 ? 2.156 -11.461 -12.195 1 92.5 345 TYR B C 1
ATOM 7619 O O . TYR B 1 345 ? 1.706 -11.656 -13.328 1 92.5 345 TYR B O 1
ATOM 7627 N N . TYR B 1 346 ? 1.8 -10.477 -11.461 1 89.19 346 TYR B N 1
ATOM 7628 C CA . TYR B 1 346 ? 0.654 -9.664 -11.859 1 89.19 346 TYR B CA 1
ATOM 7629 C C . TYR B 1 346 ? 1.092 -8.258 -12.242 1 89.19 346 TYR B C 1
ATOM 7631 O O . TYR B 1 346 ? 0.262 -7.352 -12.352 1 89.19 346 TYR B O 1
ATOM 7639 N N . ARG B 1 347 ? 2.346 -8.023 -12.32 1 90.62 347 ARG B N 1
ATOM 7640 C CA . ARG B 1 347 ? 2.949 -6.84 -12.922 1 90.62 347 ARG B CA 1
ATOM 7641 C C . ARG B 1 347 ? 2.615 -5.59 -12.109 1 90.62 347 ARG B C 1
ATOM 7643 O O . ARG B 1 347 ? 2.164 -4.586 -12.664 1 90.62 347 ARG B O 1
ATOM 7650 N N . HIS B 1 348 ? 2.84 -5.695 -10.852 1 88.44 348 HIS B N 1
ATOM 7651 C CA . HIS B 1 348 ? 2.674 -4.531 -9.984 1 88.44 348 HIS B CA 1
ATOM 7652 C C . HIS B 1 348 ? 3.934 -4.273 -9.164 1 88.44 348 HIS B C 1
ATOM 7654 O O . HIS B 1 348 ? 4.82 -5.125 -9.094 1 88.44 348 HIS B O 1
ATOM 7660 N N . LYS B 1 349 ? 3.941 -3.121 -8.57 1 92 349 LYS B N 1
ATOM 7661 C CA . LYS B 1 349 ? 5.074 -2.779 -7.723 1 92 349 LYS B CA 1
ATOM 7662 C C . LYS B 1 349 ? 4.996 -3.504 -6.383 1 92 349 LYS B C 1
ATOM 7664 O O . LYS B 1 349 ? 3.932 -3.555 -5.758 1 92 349 LYS B O 1
ATOM 7669 N N . PRO B 1 350 ? 6.109 -4.125 -5.996 1 94.44 350 PRO B N 1
ATOM 7670 C CA . PRO B 1 350 ? 6.094 -4.734 -4.664 1 94.44 350 PRO B CA 1
ATOM 7671 C C . PRO B 1 350 ? 5.906 -3.713 -3.549 1 94.44 350 PRO B C 1
ATOM 7673 O O . PRO B 1 350 ? 6.355 -2.57 -3.67 1 94.44 350 PRO B O 1
ATOM 7676 N N . ILE B 1 351 ? 5.289 -4.137 -2.492 1 93.31 351 ILE B N 1
ATOM 7677 C CA . ILE B 1 351 ? 5.031 -3.285 -1.336 1 93.31 351 ILE B CA 1
ATOM 7678 C C . ILE B 1 351 ? 6.297 -3.18 -0.484 1 93.31 351 ILE B C 1
ATOM 7680 O O . ILE B 1 351 ? 6.605 -2.111 0.048 1 93.31 351 ILE B O 1
ATOM 7684 N N . LEU B 1 352 ? 7.035 -4.238 -0.46 1 95.19 352 LEU B N 1
ATOM 7685 C CA . LEU B 1 352 ? 8.164 -4.32 0.465 1 95.19 352 LEU B CA 1
ATOM 7686 C C . LEU B 1 352 ? 9.484 -4.199 -0.279 1 95.19 352 LEU B C 1
ATOM 7688 O O . LEU B 1 352 ? 9.57 -4.523 -1.466 1 95.19 352 LEU B O 1
ATOM 7692 N N . ASP B 1 353 ? 10.398 -3.643 0.443 1 93.38 353 ASP B N 1
ATOM 7693 C CA . ASP B 1 353 ? 11.812 -3.688 0.058 1 93.38 353 ASP B CA 1
ATOM 7694 C C . ASP B 1 353 ? 12.625 -4.527 1.042 1 93.38 353 ASP B C 1
ATOM 7696 O O . ASP B 1 353 ? 12.172 -4.793 2.158 1 93.38 353 ASP B O 1
ATOM 7700 N N . ASP B 1 354 ? 13.727 -4.941 0.628 1 88.75 354 ASP B N 1
ATOM 7701 C CA . ASP B 1 354 ? 14.531 -5.84 1.447 1 88.75 354 ASP B CA 1
ATOM 7702 C C . ASP B 1 354 ? 15.086 -5.117 2.674 1 88.75 354 ASP B C 1
ATOM 7704 O O . ASP B 1 354 ? 15.516 -5.758 3.637 1 88.75 354 ASP B O 1
ATOM 7708 N N . ASP B 1 355 ? 15.039 -3.805 2.699 1 88.25 355 ASP B N 1
ATOM 7709 C CA . ASP B 1 355 ? 15.555 -3.041 3.83 1 88.25 355 ASP B CA 1
ATOM 7710 C C . ASP B 1 355 ? 14.438 -2.68 4.805 1 88.25 355 ASP B C 1
ATOM 7712 O O . ASP B 1 355 ? 14.688 -2.021 5.82 1 88.25 355 ASP B O 1
ATOM 7716 N N . ASP B 1 356 ? 13.289 -3.205 4.559 1 93.25 356 ASP B N 1
ATOM 7717 C CA . ASP B 1 356 ? 12.141 -2.822 5.379 1 93.25 356 ASP B CA 1
ATOM 7718 C C . ASP B 1 356 ? 12.062 -3.674 6.641 1 93.25 356 ASP B C 1
ATOM 7720 O O . ASP B 1 356 ? 11.18 -3.473 7.477 1 93.25 356 ASP B O 1
ATOM 7724 N N . TYR B 1 357 ? 12.867 -4.652 6.801 1 91.75 357 TYR B N 1
ATOM 7725 C CA . TYR B 1 357 ? 12.797 -5.516 7.973 1 91.75 357 TYR B CA 1
ATOM 7726 C C . TYR B 1 357 ? 14.188 -5.922 8.438 1 91.75 357 TYR B C 1
ATOM 7728 O O . TYR B 1 357 ? 15.141 -5.914 7.652 1 91.75 357 TYR B O 1
ATOM 7736 N N . ASP B 1 358 ? 14.305 -6.23 9.75 1 87.62 358 ASP B N 1
ATOM 7737 C CA . ASP B 1 358 ? 15.555 -6.723 10.32 1 87.62 358 ASP B CA 1
ATOM 7738 C C . ASP B 1 358 ? 15.32 -8.008 11.117 1 87.62 358 ASP B C 1
ATOM 7740 O O . ASP B 1 358 ? 16.172 -8.398 11.922 1 87.62 358 ASP B O 1
ATOM 7744 N N . ILE B 1 359 ? 14.227 -8.578 10.922 1 84.94 359 ILE B N 1
ATOM 7745 C CA . ILE B 1 359 ? 13.922 -9.812 11.641 1 84.94 359 ILE B CA 1
ATOM 7746 C C . ILE B 1 359 ? 14.672 -10.984 11.008 1 84.94 359 ILE B C 1
ATOM 7748 O O . ILE B 1 359 ? 14.867 -11.016 9.797 1 84.94 359 ILE B O 1
ATOM 7752 N N . ASP B 1 360 ? 15.062 -11.797 11.93 1 74.69 360 ASP B N 1
ATOM 7753 C CA . ASP B 1 360 ? 15.805 -12.977 11.477 1 74.69 360 ASP B CA 1
ATOM 7754 C C . ASP B 1 360 ? 14.859 -14.023 10.898 1 74.69 360 ASP B C 1
ATOM 7756 O O . ASP B 1 360 ? 13.703 -14.133 11.328 1 74.69 360 ASP B O 1
ATOM 7760 N N . PHE B 1 361 ? 15.422 -14.555 9.859 1 69.31 361 PHE B N 1
ATOM 7761 C CA . PHE B 1 361 ? 14.594 -15.594 9.258 1 69.31 361 PHE B CA 1
ATOM 7762 C C . PHE B 1 361 ? 14.281 -16.688 10.273 1 69.31 361 PHE B C 1
ATOM 7764 O O . PHE B 1 361 ? 15.055 -16.922 11.203 1 69.31 361 PHE B O 1
ATOM 7771 N N . TYR B 1 362 ? 13.117 -17.203 10.25 1 54.94 362 TYR B N 1
ATOM 7772 C CA . TYR B 1 362 ? 12.586 -18.234 11.156 1 54.94 362 TYR B CA 1
ATOM 7773 C C . TYR B 1 362 ? 13.664 -19.234 11.531 1 54.94 362 TYR B C 1
ATOM 7775 O O . TYR B 1 362 ? 14.305 -19.828 10.664 1 54.94 362 TYR B O 1
ATOM 7783 N N . THR B 1 363 ? 14.445 -18.906 12.711 1 47.62 363 THR B N 1
ATOM 7784 C CA . THR B 1 363 ? 15.289 -19.984 13.219 1 47.62 363 THR B CA 1
ATOM 7785 C C . THR B 1 363 ? 14.5 -20.891 14.164 1 47.62 363 THR B C 1
ATOM 7787 O O . THR B 1 363 ? 13.672 -20.406 14.945 1 47.62 363 THR B O 1
ATOM 7790 N N . VAL B 1 364 ? 14.031 -21.953 13.734 1 40.56 364 VAL B N 1
ATOM 7791 C CA . VAL B 1 364 ? 13.438 -22.891 14.672 1 40.56 364 VAL B CA 1
ATOM 7792 C C . VAL B 1 364 ? 14.281 -22.984 15.938 1 40.56 364 VAL B C 1
ATOM 7794 O O . VAL B 1 364 ? 15.508 -23.125 15.859 1 40.56 364 VAL B O 1
ATOM 7797 N N . ASP B 1 365 ? 13.898 -22.328 16.984 1 39.88 365 ASP B N 1
ATOM 7798 C CA . ASP B 1 365 ? 14.562 -22.766 18.203 1 39.88 365 ASP B CA 1
ATOM 7799 C C . ASP B 1 365 ? 14.844 -24.266 18.172 1 39.88 365 ASP B C 1
ATOM 7801 O O . ASP B 1 365 ? 14.062 -25.031 17.609 1 39.88 365 ASP B O 1
ATOM 7805 N N . PRO B 1 366 ? 16.109 -24.641 18.453 1 35.66 366 PRO B N 1
ATOM 7806 C CA . PRO B 1 366 ? 16.328 -26.078 18.594 1 35.66 366 PRO B CA 1
ATOM 7807 C C . PRO B 1 366 ? 15.203 -26.781 19.344 1 35.66 366 PRO B C 1
ATOM 7809 O O . PRO B 1 366 ? 14.758 -26.297 20.375 1 35.66 366 PRO B O 1
ATOM 7812 N N . ILE B 1 367 ? 14.336 -27.375 18.594 1 36.81 367 ILE B N 1
ATOM 7813 C CA . ILE B 1 367 ? 13.43 -28.281 19.297 1 36.81 367 ILE B CA 1
ATOM 7814 C C . ILE B 1 367 ? 14.117 -28.828 20.547 1 36.81 367 ILE B C 1
ATOM 7816 O O . ILE B 1 367 ? 15.219 -29.375 20.469 1 36.81 367 ILE B O 1
ATOM 7820 N N . ASN B 1 368 ? 13.844 -28.266 21.625 1 36.16 368 ASN B N 1
ATOM 7821 C CA . ASN B 1 368 ? 14.234 -29.109 22.766 1 36.16 368 ASN B CA 1
ATOM 7822 C C . ASN B 1 368 ? 13.969 -30.578 22.484 1 36.16 368 ASN B C 1
ATOM 7824 O O . ASN B 1 368 ? 12.836 -30.969 22.203 1 36.16 368 ASN B O 1
ATOM 7828 N N . PRO B 1 369 ? 15.023 -31.391 22.172 1 35.94 369 PRO B N 1
ATOM 7829 C CA . PRO B 1 369 ? 14.844 -32.844 22.016 1 35.94 369 PRO B CA 1
ATOM 7830 C C . PRO B 1 369 ? 13.789 -33.375 22.969 1 35.94 369 PRO B C 1
ATOM 7832 O O . PRO B 1 369 ? 13.289 -34.5 22.766 1 35.94 369 PRO B O 1
ATOM 7835 N N . ASP B 1 370 ? 13.812 -32.969 24.188 1 35.66 370 ASP B N 1
ATOM 7836 C CA . ASP B 1 370 ? 13.062 -33.75 25.188 1 35.66 370 ASP B CA 1
ATOM 7837 C C . ASP B 1 370 ? 11.562 -33.594 24.984 1 35.66 370 ASP B C 1
ATOM 7839 O O . ASP B 1 370 ? 10.766 -34.219 25.688 1 35.66 370 ASP B O 1
ATOM 7843 N N . GLY B 1 371 ? 11.086 -32.406 24.672 1 36.25 371 GLY B N 1
ATOM 7844 C CA . GLY B 1 371 ? 9.641 -32.531 24.703 1 36.25 371 GLY B CA 1
ATOM 7845 C C . GLY B 1 371 ? 9.07 -33.25 23.516 1 36.25 371 GLY B C 1
ATOM 7846 O O . GLY B 1 371 ? 9 -32.719 22.406 1 36.25 371 GLY B O 1
ATOM 7847 N N . HIS B 1 372 ? 9.195 -34.562 23.375 1 34.5 372 HIS B N 1
ATOM 7848 C CA . HIS B 1 372 ? 8.672 -35.719 22.641 1 34.5 372 HIS B CA 1
ATOM 7849 C C . HIS B 1 372 ? 7.184 -35.562 22.344 1 34.5 372 HIS B C 1
ATOM 7851 O O . HIS B 1 372 ? 6.508 -36.531 22 1 34.5 372 HIS B O 1
ATOM 7857 N N . ASP B 1 373 ? 6.371 -34.688 22.984 1 34.69 373 ASP B N 1
ATOM 7858 C CA . ASP B 1 373 ? 5.02 -35.188 22.766 1 34.69 373 ASP B CA 1
ATOM 7859 C C . ASP B 1 373 ? 4.641 -35.094 21.281 1 34.69 373 ASP B C 1
ATOM 7861 O O . ASP B 1 373 ? 4.738 -34.031 20.672 1 34.69 373 ASP B O 1
ATOM 7865 N N . GLY B 1 374 ? 4.688 -36.156 20.406 1 38.03 374 GLY B N 1
ATOM 7866 C CA . GLY B 1 374 ? 4.254 -36.688 19.125 1 38.03 374 GLY B CA 1
ATOM 7867 C C . GLY B 1 374 ? 3.924 -35.594 18.109 1 38.03 374 GLY B C 1
ATOM 7868 O O . GLY B 1 374 ? 3.715 -35.906 16.938 1 38.03 374 GLY B O 1
ATOM 7869 N N . THR B 1 375 ? 3.254 -34.625 18.438 1 39.25 375 THR B N 1
ATOM 7870 C CA . THR B 1 375 ? 2.576 -33.812 17.438 1 39.25 375 THR B CA 1
ATOM 7871 C C . THR B 1 375 ? 3.523 -32.781 16.844 1 39.25 375 THR B C 1
ATOM 7873 O O . THR B 1 375 ? 3.115 -31.953 16.031 1 39.25 375 THR B O 1
ATOM 7876 N N . THR B 1 376 ? 4.648 -32.562 17.453 1 41.31 376 THR B N 1
ATOM 7877 C CA . THR B 1 376 ? 5.52 -31.5 16.938 1 41.31 376 THR B CA 1
ATOM 7878 C C . THR B 1 376 ? 6.254 -31.969 15.688 1 41.31 376 THR B C 1
ATOM 7880 O O . THR B 1 376 ? 6.715 -33.094 15.617 1 41.31 376 THR B O 1
ATOM 7883 N N . PRO B 1 377 ? 6.035 -31.422 14.555 1 45.09 377 PRO B N 1
ATOM 7884 C CA . PRO B 1 377 ? 6.77 -31.875 13.367 1 45.09 377 PRO B CA 1
ATOM 7885 C C . PRO B 1 377 ? 8.234 -32.188 13.664 1 45.09 377 PRO B C 1
ATOM 7887 O O . PRO B 1 377 ? 8.82 -31.609 14.578 1 45.09 377 PRO B O 1
ATOM 7890 N N . SER B 1 378 ? 8.75 -33.312 13.219 1 42.84 378 SER B N 1
ATOM 7891 C CA . SER B 1 378 ? 10.141 -33.75 13.367 1 42.84 378 SER B CA 1
ATOM 7892 C C . SER B 1 378 ? 11.102 -32.656 12.969 1 42.84 378 SER B C 1
ATOM 7894 O O . SER B 1 378 ? 10.773 -31.781 12.148 1 42.84 378 SER B O 1
ATOM 7896 N N . PRO B 1 379 ? 12.203 -32.469 13.734 1 41.44 379 PRO B N 1
ATOM 7897 C CA . PRO B 1 379 ? 13.227 -31.484 13.406 1 41.44 379 PRO B CA 1
ATOM 7898 C C . PRO B 1 379 ? 13.578 -31.469 11.914 1 41.44 379 PRO B C 1
ATOM 7900 O O . PRO B 1 379 ? 13.844 -30.406 11.352 1 41.44 379 PRO B O 1
ATOM 7903 N N . ARG B 1 380 ? 13.641 -32.625 11.367 1 39.91 380 ARG B N 1
ATOM 7904 C CA . ARG B 1 380 ? 13.938 -32.75 9.938 1 39.91 380 ARG B CA 1
ATOM 7905 C C . ARG B 1 380 ? 12.883 -32.031 9.102 1 39.91 380 ARG B C 1
ATOM 7907 O O . ARG B 1 380 ? 13.211 -31.328 8.148 1 39.91 380 ARG B O 1
ATOM 7914 N N . GLU B 1 381 ? 11.719 -32.375 9.5 1 46.06 381 GLU B N 1
ATOM 7915 C CA . GLU B 1 381 ? 10.594 -31.781 8.781 1 46.06 381 GLU B CA 1
ATOM 7916 C C . GLU B 1 381 ? 10.586 -30.266 8.906 1 46.06 381 GLU B C 1
ATOM 7918 O O . GLU B 1 381 ? 10.281 -29.547 7.945 1 46.06 381 GLU B O 1
ATOM 7923 N N . GLN B 1 382 ? 11.055 -29.938 10.062 1 49.16 382 GLN B N 1
ATOM 7924 C CA . GLN B 1 382 ? 11.117 -28.5 10.344 1 49.16 382 GLN B CA 1
ATOM 7925 C C . GLN B 1 382 ? 12.227 -27.828 9.531 1 49.16 382 GLN B C 1
ATOM 7927 O O . GLN B 1 382 ? 12.039 -26.719 9.016 1 49.16 382 GLN B O 1
ATOM 7932 N N . LEU B 1 383 ? 13.406 -28.656 9.562 1 45.78 383 LEU B N 1
ATOM 7933 C CA . LEU B 1 383 ? 14.562 -28.141 8.836 1 45.78 383 LEU B CA 1
ATOM 7934 C C . LEU B 1 383 ? 14.289 -28.109 7.332 1 45.78 383 LEU B C 1
ATOM 7936 O O . LEU B 1 383 ? 14.703 -27.172 6.648 1 45.78 383 LEU B O 1
ATOM 7940 N N . GLU B 1 384 ? 13.688 -29.281 6.863 1 50.72 384 GLU B N 1
ATOM 7941 C CA . GLU B 1 384 ? 13.336 -29.344 5.449 1 50.72 384 GLU B CA 1
ATOM 7942 C C . GLU B 1 384 ? 12.422 -28.188 5.051 1 50.72 384 GLU B C 1
ATOM 7944 O O . GLU B 1 384 ? 12.609 -27.578 3.998 1 50.72 384 GLU B O 1
ATOM 7949 N N . PHE B 1 385 ? 11.641 -28 6.086 1 56.12 385 PHE B N 1
ATOM 7950 C CA . PHE B 1 385 ? 10.711 -26.891 5.883 1 56.12 385 PHE B CA 1
ATOM 7951 C C . PHE B 1 385 ? 11.445 -25.562 5.887 1 56.12 385 PHE B C 1
ATOM 7953 O O . PHE B 1 385 ? 11.172 -24.688 5.055 1 56.12 385 PHE B O 1
ATOM 7960 N N . LEU B 1 386 ? 12.531 -25.609 6.617 1 62.38 386 LEU B N 1
ATOM 7961 C CA . LEU B 1 386 ? 13.297 -24.375 6.695 1 62.38 386 LEU B CA 1
ATOM 7962 C C . LEU B 1 386 ? 14.156 -24.188 5.445 1 62.38 386 LEU B C 1
ATOM 7964 O O . LEU B 1 386 ? 14.367 -23.062 5 1 62.38 386 LEU B O 1
ATOM 7968 N N . GLY B 1 387 ? 14.492 -25.391 4.848 1 71.75 387 GLY B N 1
ATOM 7969 C CA . GLY B 1 387 ? 15.25 -25.297 3.607 1 71.75 387 GLY B CA 1
ATOM 7970 C C . GLY B 1 387 ? 14.43 -24.75 2.451 1 71.75 387 GLY B C 1
ATOM 7971 O O . GLY B 1 387 ? 14.898 -23.891 1.697 1 71.75 387 GLY B O 1
ATOM 7972 N N . TYR B 1 388 ? 13.18 -25.172 2.434 1 78.19 388 TYR B N 1
ATOM 7973 C CA . TYR B 1 388 ? 12.297 -24.688 1.376 1 78.19 388 TYR B CA 1
ATOM 7974 C C . TYR B 1 388 ? 12.031 -23.188 1.521 1 78.19 388 TYR B C 1
ATOM 7976 O O . TYR B 1 388 ? 12.031 -22.453 0.532 1 78.19 388 TYR B O 1
ATOM 7984 N N . TYR B 1 389 ? 11.953 -22.828 2.756 1 79 389 TYR B N 1
ATOM 7985 C CA . TYR B 1 389 ? 11.617 -21.422 2.977 1 79 389 TYR B CA 1
ATOM 7986 C C . TYR B 1 389 ? 12.82 -20.531 2.711 1 79 389 TYR B C 1
ATOM 7988 O O . TYR B 1 389 ? 12.68 -19.406 2.217 1 79 389 TYR B O 1
ATOM 7996 N N . ARG B 1 390 ? 13.961 -21.047 3.027 1 83.56 390 ARG B N 1
ATOM 7997 C CA . ARG B 1 390 ? 15.164 -20.281 2.721 1 83.56 390 ARG B CA 1
ATOM 7998 C C . ARG B 1 390 ? 15.336 -20.109 1.216 1 83.56 390 ARG B C 1
ATOM 8000 O O . ARG B 1 390 ? 15.664 -19.016 0.747 1 83.56 390 ARG B O 1
ATOM 8007 N N . ALA B 1 391 ? 15.125 -21.188 0.556 1 89.19 391 ALA B N 1
ATOM 8008 C CA . ALA B 1 391 ? 15.211 -21.125 -0.901 1 89.19 391 ALA B CA 1
ATOM 8009 C C . ALA B 1 391 ? 14.141 -20.203 -1.479 1 89.19 391 ALA B C 1
ATOM 8011 O O . ALA B 1 391 ? 14.414 -19.422 -2.383 1 89.19 391 ALA B O 1
ATOM 8012 N N . ALA B 1 392 ? 12.961 -20.312 -0.928 1 90.06 392 ALA B N 1
ATOM 8013 C CA . ALA B 1 392 ? 11.852 -19.484 -1.402 1 90.06 392 ALA B CA 1
ATOM 8014 C C . ALA B 1 392 ? 12.125 -18.016 -1.155 1 90.06 392 ALA B C 1
ATOM 8016 O O . ALA B 1 392 ? 11.812 -17.172 -1.998 1 90.06 392 ALA B O 1
ATOM 8017 N N . HIS B 1 393 ? 12.703 -17.75 -0.051 1 89.5 393 HIS B N 1
ATOM 8018 C CA . HIS B 1 393 ? 13 -16.359 0.276 1 89.5 393 HIS B CA 1
ATOM 8019 C C . HIS B 1 393 ? 14.086 -15.797 -0.642 1 89.5 393 HIS B C 1
ATOM 8021 O O . HIS B 1 393 ? 13.992 -14.648 -1.091 1 89.5 393 HIS B O 1
ATOM 8027 N N . ALA B 1 394 ? 15.07 -16.594 -0.844 1 92.62 394 ALA B N 1
ATOM 8028 C CA . ALA B 1 394 ? 16.141 -16.156 -1.742 1 92.62 394 ALA B CA 1
ATOM 8029 C C . ALA B 1 394 ? 15.594 -15.859 -3.137 1 92.62 394 ALA B C 1
ATOM 8031 O O . ALA B 1 394 ? 15.969 -14.867 -3.762 1 92.62 394 ALA B O 1
ATOM 8032 N N . LEU B 1 395 ? 14.758 -16.719 -3.59 1 96.06 395 LEU B N 1
ATOM 8033 C CA . LEU B 1 395 ? 14.164 -16.5 -4.906 1 96.06 395 LEU B CA 1
ATOM 8034 C C . LEU B 1 395 ? 13.25 -15.289 -4.895 1 96.06 395 LEU B C 1
ATOM 8036 O O . LEU B 1 395 ? 13.172 -14.555 -5.883 1 96.06 395 LEU B O 1
ATOM 8040 N N . ALA B 1 396 ? 12.547 -15.133 -3.801 1 95.75 396 ALA B N 1
ATOM 8041 C CA . ALA B 1 396 ? 11.641 -13.992 -3.66 1 95.75 396 ALA B CA 1
ATOM 8042 C C . ALA B 1 396 ? 12.391 -12.672 -3.775 1 95.75 396 ALA B C 1
ATOM 8044 O O . ALA B 1 396 ? 11.867 -11.695 -4.316 1 95.75 396 ALA B O 1
ATOM 8045 N N . ARG B 1 397 ? 13.555 -12.602 -3.293 1 95.12 397 ARG B N 1
ATOM 8046 C CA . ARG B 1 397 ? 14.367 -11.398 -3.414 1 95.12 397 ARG B CA 1
ATOM 8047 C C . ARG B 1 397 ? 14.664 -11.086 -4.875 1 95.12 397 ARG B C 1
ATOM 8049 O O . ARG B 1 397 ? 14.562 -9.93 -5.301 1 95.12 397 ARG B O 1
ATOM 8056 N N . THR B 1 398 ? 15 -12.109 -5.574 1 97.25 398 THR B N 1
ATOM 8057 C CA . THR B 1 398 ? 15.242 -11.938 -7 1 97.25 398 THR B CA 1
ATOM 8058 C C . THR B 1 398 ? 13.969 -11.508 -7.719 1 97.25 398 THR B C 1
ATOM 8060 O O . THR B 1 398 ? 13.992 -10.602 -8.555 1 97.25 398 THR B O 1
ATOM 8063 N N . ALA B 1 399 ? 12.898 -12.172 -7.348 1 97.81 399 ALA B N 1
ATOM 8064 C CA . ALA B 1 399 ? 11.609 -11.836 -7.945 1 97.81 399 ALA B CA 1
ATOM 8065 C C . ALA B 1 399 ? 11.25 -10.383 -7.68 1 97.81 399 ALA B C 1
ATOM 8067 O O . ALA B 1 399 ? 10.734 -9.688 -8.562 1 97.81 399 ALA B O 1
ATOM 8068 N N . ARG B 1 400 ? 11.469 -9.953 -6.492 1 97.25 400 ARG B N 1
ATOM 8069 C CA . ARG B 1 400 ? 11.188 -8.562 -6.129 1 97.25 400 ARG B CA 1
ATOM 8070 C C . ARG B 1 400 ? 12.016 -7.602 -6.973 1 97.25 400 ARG B C 1
ATOM 8072 O O . ARG B 1 400 ? 11.484 -6.605 -7.48 1 97.25 400 ARG B O 1
ATOM 8079 N N . GLN B 1 401 ? 13.234 -7.879 -7.148 1 96.62 401 GLN B N 1
ATOM 8080 C CA . GLN B 1 401 ? 14.102 -7.031 -7.961 1 96.62 401 GLN B CA 1
ATOM 8081 C C . GLN B 1 401 ? 13.648 -7.012 -9.414 1 96.62 401 GLN B C 1
ATOM 8083 O O . GLN B 1 401 ? 13.656 -5.961 -10.062 1 96.62 401 GLN B O 1
ATOM 8088 N N . MET B 1 402 ? 13.32 -8.156 -9.867 1 97.94 402 MET B N 1
ATOM 8089 C CA . MET B 1 402 ? 12.812 -8.242 -11.234 1 97.94 402 MET B CA 1
ATOM 8090 C C . MET B 1 402 ? 11.562 -7.387 -11.406 1 97.94 402 MET B C 1
ATOM 8092 O O . MET B 1 402 ? 11.453 -6.609 -12.352 1 97.94 402 MET B O 1
ATOM 8096 N N . SER B 1 403 ? 10.656 -7.539 -10.477 1 96.12 403 SER B N 1
ATOM 8097 C CA . SER B 1 403 ? 9.398 -6.801 -10.547 1 96.12 403 SER B CA 1
ATOM 8098 C C . SER B 1 403 ? 9.641 -5.297 -10.523 1 96.12 403 SER B C 1
ATOM 8100 O O . SER B 1 403 ? 9.008 -4.551 -11.273 1 96.12 403 SER B O 1
ATOM 8102 N N . ARG B 1 404 ? 10.531 -4.824 -9.703 1 95.31 404 ARG B N 1
ATOM 8103 C CA . ARG B 1 404 ? 10.828 -3.402 -9.539 1 95.31 404 ARG B CA 1
ATOM 8104 C C . ARG B 1 404 ? 11.406 -2.811 -10.82 1 95.31 404 ARG B C 1
ATOM 8106 O O . ARG B 1 404 ? 11.227 -1.621 -11.094 1 95.31 404 ARG B O 1
ATOM 8113 N N . GLN B 1 405 ? 12 -3.635 -11.562 1 96.25 405 GLN B N 1
ATOM 8114 C CA . GLN B 1 405 ? 12.688 -3.113 -12.742 1 96.25 405 GLN B CA 1
ATOM 8115 C C . GLN B 1 405 ? 11.867 -3.355 -14.008 1 96.25 405 GLN B C 1
ATOM 8117 O O . GLN B 1 405 ? 11.844 -2.516 -14.914 1 96.25 405 GLN B O 1
ATOM 8122 N N . LEU B 1 406 ? 11.188 -4.438 -14.039 1 96.69 406 LEU B N 1
ATOM 8123 C CA . LEU B 1 406 ? 10.5 -4.836 -15.266 1 96.69 406 LEU B CA 1
ATOM 8124 C C . LEU B 1 406 ? 9.234 -4.008 -15.469 1 96.69 406 LEU B C 1
ATOM 8126 O O . LEU B 1 406 ? 8.859 -3.703 -16.594 1 96.69 406 LEU B O 1
ATOM 8130 N N . TRP B 1 407 ? 8.602 -3.648 -14.398 1 93.5 407 TRP B N 1
ATOM 8131 C CA . TRP B 1 407 ? 7.258 -3.092 -14.547 1 93.5 407 TRP B CA 1
ATOM 8132 C C . TRP B 1 407 ? 7.273 -1.58 -14.344 1 93.5 407 TRP B C 1
ATOM 8134 O O . TRP B 1 407 ? 6.219 -0.961 -14.172 1 93.5 407 TRP B O 1
ATOM 8144 N N . LYS B 1 408 ? 8.375 -0.937 -14.352 1 91.94 408 LYS B N 1
ATOM 8145 C CA . LYS B 1 408 ? 8.438 0.519 -14.25 1 91.94 408 LYS B CA 1
ATOM 8146 C C . LYS B 1 408 ? 8.234 1.173 -15.609 1 91.94 408 LYS B C 1
ATOM 8148 O O . LYS B 1 408 ? 8.555 0.58 -16.641 1 91.94 408 LYS B O 1
ATOM 8153 N N . PRO B 1 409 ? 7.688 2.342 -15.625 1 91.62 409 PRO B N 1
ATOM 8154 C CA . PRO B 1 409 ? 7.398 3.031 -16.891 1 91.62 409 PRO B CA 1
ATOM 8155 C C . PRO B 1 409 ? 8.641 3.223 -17.75 1 91.62 409 PRO B C 1
ATOM 8157 O O . PRO B 1 409 ? 8.562 3.115 -18.984 1 91.62 409 PRO B O 1
ATOM 8160 N N . ALA B 1 410 ? 9.773 3.453 -17.203 1 91.81 410 ALA B N 1
ATOM 8161 C CA . ALA B 1 410 ? 11.008 3.652 -17.953 1 91.81 410 ALA B CA 1
ATOM 8162 C C . ALA B 1 410 ? 11.352 2.41 -18.781 1 91.81 410 ALA B C 1
ATOM 8164 O O . ALA B 1 410 ? 11.836 2.516 -19.906 1 91.81 410 ALA B O 1
ATOM 8165 N N . THR B 1 411 ? 11.109 1.284 -18.219 1 95 411 THR B N 1
ATOM 8166 C CA . THR B 1 411 ? 11.391 0.034 -18.906 1 95 411 THR B CA 1
ATOM 8167 C C . THR B 1 411 ? 10.406 -0.18 -20.047 1 95 411 THR B C 1
ATOM 8169 O O . THR B 1 411 ? 10.773 -0.668 -21.125 1 95 411 THR B O 1
ATOM 8172 N N . GLU B 1 412 ? 9.211 0.19 -19.875 1 91.44 412 GLU B N 1
ATOM 8173 C CA . GLU B 1 412 ? 8.203 0.08 -20.938 1 91.44 412 GLU B CA 1
ATOM 8174 C C . GLU B 1 412 ? 8.539 0.98 -22.125 1 91.44 412 GLU B C 1
ATOM 8176 O O . GLU B 1 412 ? 8.359 0.589 -23.266 1 91.44 412 GLU B O 1
ATOM 8181 N N . ALA B 1 413 ? 9.07 2.068 -21.828 1 89.69 413 ALA B N 1
ATOM 8182 C CA . ALA B 1 413 ? 9.336 3.059 -22.859 1 89.69 413 ALA B CA 1
ATOM 8183 C C . ALA B 1 413 ? 10.648 2.77 -23.578 1 89.69 413 ALA B C 1
ATOM 8185 O O . ALA B 1 413 ? 10.727 2.84 -24.812 1 89.69 413 ALA B O 1
ATOM 8186 N N . ASP B 1 414 ? 11.68 2.389 -22.828 1 93.25 414 ASP B N 1
ATOM 8187 C CA . ASP B 1 414 ? 13.023 2.361 -23.391 1 93.25 414 ASP B CA 1
ATOM 8188 C C . ASP B 1 414 ? 13.539 0.929 -23.516 1 93.25 414 ASP B C 1
ATOM 8190 O O . ASP B 1 414 ? 14.484 0.669 -24.266 1 93.25 414 ASP B O 1
ATOM 8194 N N . GLY B 1 415 ? 12.992 0.067 -22.734 1 96.44 415 GLY B N 1
ATOM 8195 C CA . GLY B 1 415 ? 13.508 -1.288 -22.656 1 96.44 415 GLY B CA 1
ATOM 8196 C C . GLY B 1 415 ? 14.273 -1.548 -21.375 1 96.44 415 GLY B C 1
ATOM 8197 O O . GLY B 1 415 ? 14.477 -0.635 -20.562 1 96.44 415 GLY B O 1
ATOM 8198 N N . LEU B 1 416 ? 14.609 -2.801 -21.156 1 97.75 416 LEU B N 1
ATOM 8199 C CA . LEU B 1 416 ? 15.352 -3.197 -19.953 1 97.75 416 LEU B CA 1
ATOM 8200 C C . LEU B 1 416 ? 16.844 -3.008 -20.156 1 97.75 416 LEU B C 1
ATOM 8202 O O . LEU B 1 416 ? 17.438 -3.578 -21.094 1 97.75 416 LEU B O 1
ATOM 8206 N N . PRO B 1 417 ? 17.516 -2.215 -19.344 1 97.31 417 PRO B N 1
ATOM 8207 C CA . PRO B 1 417 ? 18.953 -2.074 -19.484 1 97.31 417 PRO B CA 1
ATOM 8208 C C . PRO B 1 417 ? 19.688 -3.408 -19.375 1 97.31 417 PRO B C 1
ATOM 8210 O O . PRO B 1 417 ? 19.328 -4.25 -18.547 1 97.31 417 PRO B O 1
ATOM 8213 N N . PHE B 1 418 ? 20.734 -3.604 -20.172 1 96.75 418 PHE B N 1
ATOM 8214 C CA . PHE B 1 418 ? 21.422 -4.887 -20.266 1 96.75 418 PHE B CA 1
ATOM 8215 C C . PHE B 1 418 ? 22.078 -5.246 -18.938 1 96.75 418 PHE B C 1
ATOM 8217 O O . PHE B 1 418 ? 22.125 -6.418 -18.562 1 96.75 418 PHE B O 1
ATOM 8224 N N . ASP B 1 419 ? 22.609 -4.246 -18.234 1 96.12 419 ASP B N 1
ATOM 8225 C CA . ASP B 1 419 ? 23.266 -4.516 -16.969 1 96.12 419 ASP B CA 1
ATOM 8226 C C . ASP B 1 419 ? 22.281 -5.117 -15.961 1 96.12 419 ASP B C 1
ATOM 8228 O O . ASP B 1 419 ? 22.625 -6.027 -15.203 1 96.12 419 ASP B O 1
ATOM 8232 N N . ILE B 1 420 ? 21.062 -4.613 -15.953 1 97.62 420 ILE B N 1
ATOM 8233 C CA . ILE B 1 420 ? 20.016 -5.109 -15.07 1 97.62 420 ILE B CA 1
ATOM 8234 C C . ILE B 1 420 ? 19.594 -6.508 -15.5 1 97.62 420 ILE B C 1
ATOM 8236 O O . ILE B 1 420 ? 19.406 -7.395 -14.664 1 97.62 420 ILE B O 1
ATOM 8240 N N . LEU B 1 421 ? 19.469 -6.688 -16.781 1 98 421 LEU B N 1
ATOM 8241 C CA . LEU B 1 421 ? 19.141 -8 -17.328 1 98 421 LEU B CA 1
ATOM 8242 C C . LEU B 1 421 ? 20.172 -9.039 -16.922 1 98 421 LEU B C 1
ATOM 8244 O O . LEU B 1 421 ? 19.828 -10.148 -16.5 1 98 421 LEU B O 1
ATOM 8248 N N . TYR B 1 422 ? 21.375 -8.656 -17.078 1 97.56 422 TYR B N 1
ATOM 8249 C CA . TYR B 1 422 ? 22.469 -9.57 -16.75 1 97.56 422 TYR B CA 1
ATOM 8250 C C . TYR B 1 422 ? 22.469 -9.906 -15.266 1 97.56 422 TYR B C 1
ATOM 8252 O O . TYR B 1 422 ? 22.781 -11.031 -14.875 1 97.56 422 TYR B O 1
ATOM 8260 N N . THR B 1 423 ? 22.109 -8.898 -14.461 1 97.56 423 THR B N 1
ATOM 8261 C CA . THR B 1 423 ? 22 -9.133 -13.023 1 97.56 423 THR B CA 1
ATOM 8262 C C . THR B 1 423 ? 20.922 -10.18 -12.727 1 97.56 423 THR B C 1
ATOM 8264 O O . THR B 1 423 ? 21.125 -11.047 -11.875 1 97.56 423 THR B O 1
ATOM 8267 N N . PHE B 1 424 ? 19.844 -10.164 -13.414 1 98.12 424 PHE B N 1
ATOM 8268 C CA . PHE B 1 424 ? 18.781 -11.148 -13.242 1 98.12 424 PHE B CA 1
ATOM 8269 C C . PHE B 1 424 ? 19.25 -12.531 -13.68 1 98.12 424 PHE B C 1
ATOM 8271 O O . PHE B 1 424 ? 19.016 -13.523 -12.992 1 98.12 424 PHE B O 1
ATOM 8278 N N . PHE B 1 425 ? 19.891 -12.516 -14.797 1 98 425 PHE B N 1
ATOM 8279 C CA . PHE B 1 425 ? 20.422 -13.758 -15.352 1 98 425 PHE B CA 1
ATOM 8280 C C . PHE B 1 425 ? 21.359 -14.438 -14.367 1 98 425 PHE B C 1
ATOM 8282 O O . PHE B 1 425 ? 21.234 -15.641 -14.117 1 98 425 PHE B O 1
ATOM 8289 N N . LYS B 1 426 ? 22.203 -13.672 -13.852 1 97.62 426 LYS B N 1
ATOM 8290 C CA . LYS B 1 426 ? 23.172 -14.203 -12.898 1 97.62 426 LYS B CA 1
ATOM 8291 C C . LYS B 1 426 ? 22.484 -14.664 -11.617 1 97.62 426 LYS B C 1
ATOM 8293 O O . LYS B 1 426 ? 22.812 -15.734 -11.078 1 97.62 426 LYS B O 1
ATOM 8298 N N . ALA B 1 427 ? 21.547 -13.883 -11.141 1 97.75 427 ALA B N 1
ATOM 8299 C CA . ALA B 1 427 ? 20.859 -14.203 -9.898 1 97.75 427 ALA B CA 1
ATOM 8300 C C . ALA B 1 427 ? 20.078 -15.508 -10.023 1 97.75 427 ALA B C 1
ATOM 8302 O O . ALA B 1 427 ? 20.094 -16.344 -9.109 1 97.75 427 ALA B O 1
ATOM 8303 N N . LEU B 1 428 ? 19.406 -15.711 -11.102 1 98.31 428 LEU B N 1
ATOM 8304 C CA . LEU B 1 428 ? 18.625 -16.938 -11.32 1 98.31 428 LEU B CA 1
ATOM 8305 C C . LEU B 1 428 ? 19.547 -18.141 -11.477 1 98.31 428 LEU B C 1
ATOM 8307 O O . LEU B 1 428 ? 19.25 -19.219 -10.969 1 98.31 428 LEU B O 1
ATOM 8311 N N . THR B 1 429 ? 20.656 -17.938 -12.141 1 97.69 429 THR B N 1
ATOM 8312 C CA . THR B 1 429 ? 21.609 -19.031 -12.312 1 97.69 429 THR B CA 1
ATOM 8313 C C . THR B 1 429 ? 22.25 -19.406 -10.977 1 97.69 429 THR B C 1
ATOM 8315 O O . THR B 1 429 ? 22.422 -20.594 -10.688 1 97.69 429 THR B O 1
ATOM 8318 N N . GLU B 1 430 ? 22.547 -18.406 -10.234 1 96.62 430 GLU B N 1
ATOM 8319 C CA . GLU B 1 430 ? 23.109 -18.656 -8.914 1 96.62 430 GLU B CA 1
ATOM 8320 C C . GLU B 1 430 ? 22.125 -19.375 -8.016 1 96.62 430 GLU B C 1
ATOM 8322 O O . GLU B 1 430 ? 22.5 -20.281 -7.258 1 96.62 430 GLU B O 1
ATOM 8327 N N . TRP B 1 431 ? 20.891 -18.984 -8.055 1 96.56 431 TRP B N 1
ATOM 8328 C CA . TRP B 1 431 ? 19.859 -19.641 -7.254 1 96.56 431 TRP B CA 1
ATOM 8329 C C . TRP B 1 431 ? 19.766 -21.125 -7.629 1 96.56 431 TRP B C 1
ATOM 8331 O O . TRP B 1 431 ? 19.641 -21.984 -6.754 1 96.56 431 TRP B O 1
ATOM 8341 N N . ARG B 1 432 ? 19.766 -21.469 -8.914 1 95.88 432 ARG B N 1
ATOM 8342 C CA . ARG B 1 432 ? 19.719 -22.844 -9.398 1 95.88 432 ARG B CA 1
ATOM 8343 C C . ARG B 1 432 ? 20.844 -23.672 -8.812 1 95.88 432 ARG B C 1
ATOM 8345 O O . ARG B 1 432 ? 20.609 -24.766 -8.273 1 95.88 432 ARG B O 1
ATOM 8352 N N . ASP B 1 433 ? 21.984 -23.141 -8.883 1 94 433 ASP B N 1
ATOM 8353 C CA . ASP B 1 433 ? 23.172 -23.875 -8.445 1 94 433 ASP B CA 1
ATOM 8354 C C . ASP B 1 433 ? 23.141 -24.094 -6.938 1 94 433 ASP B C 1
ATOM 8356 O O . ASP B 1 433 ? 23.594 -25.141 -6.457 1 94 433 ASP B O 1
ATOM 8360 N N . ASP B 1 434 ? 22.516 -23.188 -6.246 1 91.5 434 ASP B N 1
ATOM 8361 C CA . ASP B 1 434 ? 22.562 -23.25 -4.789 1 91.5 434 ASP B CA 1
ATOM 8362 C C . ASP B 1 434 ? 21.406 -24.078 -4.242 1 91.5 434 ASP B C 1
ATOM 8364 O O . ASP B 1 434 ? 21.547 -24.75 -3.215 1 91.5 434 ASP B O 1
ATOM 8368 N N . TYR B 1 435 ? 20.25 -24.031 -4.941 1 90.88 435 TYR B N 1
ATOM 8369 C CA . TYR B 1 435 ? 19.062 -24.484 -4.227 1 90.88 435 TYR B CA 1
ATOM 8370 C C . TYR B 1 435 ? 18.328 -25.547 -5.027 1 90.88 435 TYR B C 1
ATOM 8372 O O . TYR B 1 435 ? 17.609 -26.391 -4.457 1 90.88 435 TYR B O 1
ATOM 8380 N N . LEU B 1 436 ? 18.344 -25.594 -6.344 1 91.12 436 LEU B N 1
ATOM 8381 C CA . LEU B 1 436 ? 17.422 -26.391 -7.156 1 91.12 436 LEU B CA 1
ATOM 8382 C C . LEU B 1 436 ? 17.578 -27.875 -6.848 1 91.12 436 LEU B C 1
ATOM 8384 O O . LEU B 1 436 ? 16.594 -28.609 -6.758 1 91.12 436 LEU B O 1
ATOM 8388 N N . ARG B 1 437 ? 18.766 -28.312 -6.672 1 86.06 437 ARG B N 1
ATOM 8389 C CA . ARG B 1 437 ? 19.016 -29.734 -6.395 1 86.06 437 ARG B CA 1
ATOM 8390 C C . ARG B 1 437 ? 18.422 -30.141 -5.047 1 86.06 437 ARG B C 1
ATOM 8392 O O . ARG B 1 437 ? 17.938 -31.25 -4.891 1 86.06 437 ARG B O 1
ATOM 8399 N N . ALA B 1 438 ? 18.406 -29.219 -4.117 1 83.06 438 ALA B N 1
ATOM 8400 C CA . ALA B 1 438 ? 17.969 -29.516 -2.756 1 83.06 438 ALA B CA 1
ATOM 8401 C C . ALA B 1 438 ? 16.453 -29.438 -2.637 1 83.06 438 ALA B C 1
ATOM 8403 O O . ALA B 1 438 ? 15.844 -30.188 -1.877 1 83.06 438 ALA B O 1
ATOM 8404 N N . VAL B 1 439 ? 15.852 -28.578 -3.381 1 85.69 439 VAL B N 1
ATOM 8405 C CA . VAL B 1 439 ? 14.438 -28.312 -3.121 1 85.69 439 VAL B CA 1
ATOM 8406 C C . VAL B 1 439 ? 13.602 -28.734 -4.324 1 85.69 439 VAL B C 1
ATOM 8408 O O . VAL B 1 439 ? 12.383 -28.844 -4.23 1 85.69 439 VAL B O 1
ATOM 8411 N N . GLY B 1 440 ? 14.219 -29 -5.453 1 84.06 440 GLY B N 1
ATOM 8412 C CA . GLY B 1 440 ? 13.5 -29.391 -6.652 1 84.06 440 GLY B CA 1
ATOM 8413 C C . GLY B 1 440 ? 13.18 -30.875 -6.707 1 84.06 440 GLY B C 1
ATOM 8414 O O . GLY B 1 440 ? 13.492 -31.609 -5.77 1 84.06 440 GLY B O 1
ATOM 8415 N N . VAL B 1 441 ? 12.359 -31.25 -7.727 1 81.94 441 VAL B N 1
ATOM 8416 C CA . VAL B 1 441 ? 11.984 -32.656 -7.926 1 81.94 441 VAL B CA 1
ATOM 8417 C C . VAL B 1 441 ? 13.148 -33.406 -8.562 1 81.94 441 VAL B C 1
ATOM 8419 O O . VAL B 1 441 ? 13.68 -33 -9.602 1 81.94 441 VAL B O 1
ATOM 8422 N N . PRO B 1 442 ? 13.617 -34.375 -7.711 1 73.19 442 PRO B N 1
ATOM 8423 C CA . PRO B 1 442 ? 14.727 -35.125 -8.289 1 73.19 442 PRO B CA 1
ATOM 8424 C C . PRO B 1 442 ? 14.344 -35.844 -9.594 1 73.19 442 PRO B C 1
ATOM 8426 O O . PRO B 1 442 ? 13.164 -36.125 -9.828 1 73.19 442 PRO B O 1
ATOM 8429 N N . SER B 1 443 ? 15.266 -35.938 -10.453 1 60.06 443 SER B N 1
ATOM 8430 C CA . SER B 1 443 ? 15.039 -36.594 -11.742 1 60.06 443 SER B CA 1
ATOM 8431 C C . SER B 1 443 ? 14.742 -38.062 -11.555 1 60.06 443 SER B C 1
ATOM 8433 O O . SER B 1 443 ? 14.133 -38.688 -12.422 1 60.06 443 SER B O 1
ATOM 8435 N N . ASN B 1 444 ? 15.234 -38.594 -10.352 1 54.56 444 ASN B N 1
ATOM 8436 C CA . ASN B 1 444 ? 15.016 -40.031 -10.156 1 54.56 444 ASN B CA 1
ATOM 8437 C C . ASN B 1 444 ? 13.664 -40.281 -9.5 1 54.56 444 ASN B C 1
ATOM 8439 O O . ASN B 1 444 ? 13.383 -39.781 -8.414 1 54.56 444 ASN B O 1
ATOM 8443 N N . GLU B 1 445 ? 12.656 -40.688 -10.219 1 51.44 445 GLU B N 1
ATOM 8444 C CA . GLU B 1 445 ? 11.227 -40.938 -10.062 1 51.44 445 GLU B CA 1
ATOM 8445 C C . GLU B 1 445 ? 10.945 -41.781 -8.828 1 51.44 445 GLU B C 1
ATOM 8447 O O . GLU B 1 445 ? 9.812 -41.844 -8.344 1 51.44 445 GLU B O 1
ATOM 8452 N N . ASN B 1 446 ? 11.891 -42.531 -8.461 1 46.59 446 ASN B N 1
ATOM 8453 C CA . ASN B 1 446 ? 11.461 -43.688 -7.676 1 46.59 446 ASN B CA 1
ATOM 8454 C C . ASN B 1 446 ? 11.25 -43.312 -6.211 1 46.59 446 ASN B C 1
ATOM 8456 O O . ASN B 1 446 ? 11.156 -44.188 -5.348 1 46.59 446 ASN B O 1
ATOM 8460 N N . GLN B 1 447 ? 11.242 -42.094 -5.961 1 51.38 447 GLN B N 1
ATOM 8461 C CA . GLN B 1 447 ? 11.148 -41.969 -4.512 1 51.38 447 GLN B CA 1
ATOM 8462 C C . GLN B 1 447 ? 9.711 -41.719 -4.07 1 51.38 447 GLN B C 1
ATOM 8464 O O . GLN B 1 447 ? 8.953 -41.031 -4.742 1 51.38 447 GLN B O 1
ATOM 8469 N N . THR B 1 448 ? 9.125 -42.594 -3.373 1 53.72 448 THR B N 1
ATOM 8470 C CA . THR B 1 448 ? 7.836 -42.469 -2.699 1 53.72 448 THR B CA 1
ATOM 8471 C C . THR B 1 448 ? 7.758 -41.156 -1.916 1 53.72 448 THR B C 1
ATOM 8473 O O . THR B 1 448 ? 8.516 -40.938 -0.97 1 53.72 448 THR B O 1
ATOM 8476 N N . TRP B 1 449 ? 7.203 -40.094 -2.6 1 61.66 449 TRP B N 1
ATOM 8477 C CA . TRP B 1 449 ? 7.078 -38.812 -1.906 1 61.66 449 TRP B CA 1
ATOM 8478 C C . TRP B 1 449 ? 5.762 -38.75 -1.146 1 61.66 449 TRP B C 1
ATOM 8480 O O . TRP B 1 449 ? 4.754 -39.312 -1.574 1 61.66 449 TRP B O 1
ATOM 8490 N N . ASP B 1 450 ? 6.016 -38.344 0.124 1 64.12 450 ASP B N 1
ATOM 8491 C CA . ASP B 1 450 ? 4.801 -37.906 0.805 1 64.12 450 ASP B CA 1
ATOM 8492 C C . ASP B 1 450 ? 4.184 -36.688 0.099 1 64.12 450 ASP B C 1
ATOM 8494 O O . ASP B 1 450 ? 4.852 -36.031 -0.696 1 64.12 450 ASP B O 1
ATOM 8498 N N . PHE B 1 451 ? 2.93 -36.531 0.104 1 64.62 451 PHE B N 1
ATOM 8499 C CA . PHE B 1 451 ? 2.143 -35.5 -0.559 1 64.62 451 PHE B CA 1
ATOM 8500 C C . PHE B 1 451 ? 2.75 -34.125 -0.326 1 64.62 451 PHE B C 1
ATOM 8502 O O . PHE B 1 451 ? 2.93 -33.344 -1.27 1 64.62 451 PHE B O 1
ATOM 8509 N N . VAL B 1 452 ? 3.105 -33.844 0.89 1 67.56 452 VAL B N 1
ATOM 8510 C CA . VAL B 1 452 ? 3.576 -32.5 1.248 1 67.56 452 VAL B CA 1
ATOM 8511 C C . VAL B 1 452 ? 4.934 -32.25 0.6 1 67.56 452 VAL B C 1
ATOM 8513 O O . VAL B 1 452 ? 5.176 -31.156 0.065 1 67.56 452 VAL B O 1
ATOM 8516 N N . THR B 1 453 ? 5.703 -33.219 0.556 1 70.5 453 THR B N 1
ATOM 8517 C CA . THR B 1 453 ? 7.027 -33.062 -0.041 1 70.5 453 THR B CA 1
ATOM 8518 C C . THR B 1 453 ? 6.926 -32.938 -1.56 1 70.5 453 THR B C 1
ATOM 8520 O O . THR B 1 453 ? 7.637 -32.156 -2.174 1 70.5 453 THR B O 1
ATOM 8523 N N . ALA B 1 454 ? 5.977 -33.75 -2.059 1 73.5 454 ALA B N 1
ATOM 8524 C CA . ALA B 1 454 ? 5.805 -33.719 -3.508 1 73.5 454 ALA B CA 1
ATOM 8525 C C . ALA B 1 454 ? 5.32 -32.344 -3.977 1 73.5 454 ALA B C 1
ATOM 8527 O O . ALA B 1 454 ? 5.887 -31.75 -4.906 1 73.5 454 ALA B O 1
ATOM 8528 N N . VAL B 1 455 ? 4.383 -31.906 -3.285 1 74.38 455 VAL B N 1
ATOM 8529 C CA . VAL B 1 455 ? 3.775 -30.656 -3.725 1 74.38 455 VAL B CA 1
ATOM 8530 C C . VAL B 1 455 ? 4.73 -29.484 -3.457 1 74.38 455 VAL B C 1
ATOM 8532 O O . VAL B 1 455 ? 4.832 -28.562 -4.266 1 74.38 455 VAL B O 1
ATOM 8535 N N . SER B 1 456 ? 5.473 -29.531 -2.35 1 78.31 456 SER B N 1
ATOM 8536 C CA . SER B 1 456 ? 6.41 -28.453 -2.014 1 78.31 456 SER B CA 1
ATOM 8537 C C . SER B 1 456 ? 7.59 -28.438 -2.98 1 78.31 456 SER B C 1
ATOM 8539 O O . SER B 1 456 ? 8.023 -27.359 -3.406 1 78.31 456 SER B O 1
ATOM 8541 N N . SER B 1 457 ? 8.008 -29.625 -3.311 1 84.56 457 SER B N 1
ATOM 8542 C CA . SER B 1 457 ? 9.117 -29.703 -4.254 1 84.56 457 SER B CA 1
ATOM 8543 C C . SER B 1 457 ? 8.695 -29.25 -5.648 1 84.56 457 SER B C 1
ATOM 8545 O O . SER B 1 457 ? 9.438 -28.547 -6.332 1 84.56 457 SER B O 1
ATOM 8547 N N . CYS B 1 458 ? 7.52 -29.672 -6.004 1 87.25 458 CYS B N 1
ATOM 8548 C CA . CYS B 1 458 ? 7.004 -29.266 -7.309 1 87.25 458 CYS B CA 1
ATOM 8549 C C . CYS B 1 458 ? 6.809 -27.75 -7.371 1 87.25 458 CYS B C 1
ATOM 8551 O O . CYS B 1 458 ? 7.117 -27.125 -8.383 1 87.25 458 CYS B O 1
ATOM 8553 N N . ALA B 1 459 ? 6.32 -27.25 -6.289 1 87.38 459 ALA B N 1
ATOM 8554 C CA . ALA B 1 459 ? 6.082 -25.812 -6.238 1 87.38 459 ALA B CA 1
ATOM 8555 C C . ALA B 1 459 ? 7.391 -25.031 -6.328 1 87.38 459 ALA B C 1
ATOM 8557 O O . ALA B 1 459 ? 7.484 -24.047 -7.062 1 87.38 459 ALA B O 1
ATOM 8558 N N . SER B 1 460 ? 8.414 -25.469 -5.594 1 90.44 460 SER B N 1
ATOM 8559 C CA . SER B 1 460 ? 9.711 -24.797 -5.613 1 90.44 460 SER B CA 1
ATOM 8560 C C . SER B 1 460 ? 10.352 -24.875 -6.992 1 90.44 460 SER B C 1
ATOM 8562 O O . SER B 1 460 ? 10.914 -23.891 -7.488 1 90.44 460 SER B O 1
ATOM 8564 N N . ASP B 1 461 ? 10.219 -26.031 -7.551 1 93.5 461 ASP B N 1
ATOM 8565 C CA . ASP B 1 461 ? 10.758 -26.266 -8.891 1 93.5 461 ASP B CA 1
ATOM 8566 C C . ASP B 1 461 ? 10.055 -25.391 -9.922 1 93.5 461 ASP B C 1
ATOM 8568 O O . ASP B 1 461 ? 10.719 -24.688 -10.703 1 93.5 461 ASP B O 1
ATOM 8572 N N . ALA B 1 462 ? 8.82 -25.391 -9.875 1 95.69 462 ALA B N 1
ATOM 8573 C CA . ALA B 1 462 ? 8.031 -24.594 -10.82 1 95.69 462 ALA B CA 1
ATOM 8574 C C . ALA B 1 462 ? 8.281 -23.109 -10.633 1 95.69 462 ALA B C 1
ATOM 8576 O O . ALA B 1 462 ? 8.336 -22.344 -11.602 1 95.69 462 ALA B O 1
ATOM 8577 N N . GLN B 1 463 ? 8.391 -22.688 -9.406 1 95.06 463 GLN B N 1
ATOM 8578 C CA . GLN B 1 463 ? 8.586 -21.266 -9.102 1 95.06 463 GLN B CA 1
ATOM 8579 C C . GLN B 1 463 ? 9.898 -20.766 -9.688 1 95.06 463 GLN B C 1
ATOM 8581 O O . GLN B 1 463 ? 9.961 -19.625 -10.172 1 95.06 463 GLN B O 1
ATOM 8586 N N . TYR B 1 464 ? 10.906 -21.609 -9.625 1 97.06 464 TYR B N 1
ATOM 8587 C CA . TYR B 1 464 ? 12.18 -21.234 -10.227 1 97.06 464 TYR B CA 1
ATOM 8588 C C . TYR B 1 464 ? 12.062 -21.109 -11.742 1 97.06 464 TYR B C 1
ATOM 8590 O O . TYR B 1 464 ? 12.492 -20.125 -12.328 1 97.06 464 TYR B O 1
ATOM 8598 N N . HIS B 1 465 ? 11.438 -22 -12.328 1 97.94 465 HIS B N 1
ATOM 8599 C CA . HIS B 1 465 ? 11.391 -22.062 -13.781 1 97.94 465 HIS B CA 1
ATOM 8600 C C . HIS B 1 465 ? 10.469 -21 -14.352 1 97.94 465 HIS B C 1
ATOM 8602 O O . HIS B 1 465 ? 10.727 -20.469 -15.438 1 97.94 465 HIS B O 1
ATOM 8608 N N . VAL B 1 466 ? 9.438 -20.688 -13.672 1 98.12 466 VAL B N 1
ATOM 8609 C CA . VAL B 1 466 ? 8.5 -19.688 -14.18 1 98.12 466 VAL B CA 1
ATOM 8610 C C . VAL B 1 466 ? 9.18 -18.328 -14.242 1 98.12 466 VAL B C 1
ATOM 8612 O O . VAL B 1 466 ? 8.812 -17.484 -15.055 1 98.12 466 VAL B O 1
ATOM 8615 N N . MET B 1 467 ? 10.227 -18.078 -13.438 1 98.5 467 MET B N 1
ATOM 8616 C CA . MET B 1 467 ? 10.961 -16.812 -13.469 1 98.5 467 MET B CA 1
ATOM 8617 C C . MET B 1 467 ? 11.594 -16.578 -14.836 1 98.5 467 MET B C 1
ATOM 8619 O O . MET B 1 467 ? 11.578 -15.461 -15.344 1 98.5 467 MET B O 1
ATOM 8623 N N . TRP B 1 468 ? 12.086 -17.641 -15.359 1 98.56 468 TRP B N 1
ATOM 8624 C CA . TRP B 1 468 ? 12.695 -17.547 -16.688 1 98.56 468 TRP B CA 1
ATOM 8625 C C . TRP B 1 468 ? 11.656 -17.203 -17.734 1 98.56 468 TRP B C 1
ATOM 8627 O O . TRP B 1 468 ? 11.922 -16.422 -18.656 1 98.56 468 TRP B O 1
ATOM 8637 N N . ILE B 1 469 ? 10.5 -17.797 -17.625 1 98.44 469 ILE B N 1
ATOM 8638 C CA . ILE B 1 469 ? 9.43 -17.562 -18.594 1 98.44 469 ILE B CA 1
ATOM 8639 C C . ILE B 1 469 ? 8.969 -16.109 -18.531 1 98.44 469 ILE B C 1
ATOM 8641 O O . ILE B 1 469 ? 8.789 -15.461 -19.562 1 98.44 469 ILE B O 1
ATOM 8645 N N . ILE B 1 470 ? 8.82 -15.602 -17.359 1 98.12 470 ILE B N 1
ATOM 8646 C CA . ILE B 1 470 ? 8.391 -14.219 -17.172 1 98.12 470 ILE B CA 1
ATOM 8647 C C . ILE B 1 470 ? 9.445 -13.266 -17.734 1 98.12 470 ILE B C 1
ATOM 8649 O O . ILE B 1 470 ? 9.102 -12.289 -18.406 1 98.12 470 ILE B O 1
ATOM 8653 N N . LEU B 1 471 ? 10.688 -13.602 -17.453 1 98.44 471 LEU B N 1
ATOM 8654 C CA . LEU B 1 471 ? 11.766 -12.766 -17.984 1 98.44 471 LEU B CA 1
ATOM 8655 C C . LEU B 1 471 ? 11.758 -12.766 -19.516 1 98.44 471 LEU B C 1
ATOM 8657 O O . LEU B 1 471 ? 11.898 -11.719 -20.141 1 98.44 471 LEU B O 1
ATOM 8661 N N . PHE B 1 472 ? 11.555 -13.906 -20.125 1 98 472 PHE B N 1
ATOM 8662 C CA . PHE B 1 472 ? 11.484 -14.031 -21.578 1 98 472 PHE B CA 1
ATOM 8663 C C . PHE B 1 472 ? 10.328 -13.203 -22.125 1 98 472 PHE B C 1
ATOM 8665 O O . PHE B 1 472 ? 10.508 -12.461 -23.094 1 98 472 PHE B O 1
ATOM 8672 N N . ASN B 1 473 ? 9.188 -13.367 -21.516 1 96.75 473 ASN B N 1
ATOM 8673 C CA . ASN B 1 473 ? 8.008 -12.641 -21.969 1 96.75 473 ASN B CA 1
ATOM 8674 C C . ASN B 1 473 ? 8.188 -11.133 -21.828 1 96.75 473 ASN B C 1
ATOM 8676 O O . ASN B 1 473 ? 7.77 -10.367 -22.703 1 96.75 473 ASN B O 1
ATOM 8680 N N . ALA B 1 474 ? 8.758 -10.734 -20.734 1 97.69 474 ALA B N 1
ATOM 8681 C CA . ALA B 1 474 ? 9.008 -9.312 -20.531 1 97.69 474 ALA B CA 1
ATOM 8682 C C . ALA B 1 474 ? 9.953 -8.758 -21.594 1 97.69 474 ALA B C 1
ATOM 8684 O O . ALA B 1 474 ? 9.719 -7.672 -22.125 1 97.69 474 ALA B O 1
ATOM 8685 N N . LEU B 1 475 ? 10.961 -9.484 -21.891 1 97.5 475 LEU B N 1
ATOM 8686 C CA . LEU B 1 475 ? 11.922 -9.062 -22.906 1 97.5 475 LEU B CA 1
ATOM 8687 C C . LEU B 1 475 ? 11.273 -9.016 -24.281 1 97.5 475 LEU B C 1
ATOM 8689 O O . LEU B 1 475 ? 11.625 -8.172 -25.109 1 97.5 475 LEU B O 1
ATOM 8693 N N . ASP B 1 476 ? 10.414 -9.93 -24.469 1 96.5 476 ASP B N 1
ATOM 8694 C CA . ASP B 1 476 ? 9.703 -9.945 -25.75 1 96.5 476 ASP B CA 1
ATOM 8695 C C . ASP B 1 476 ? 8.844 -8.688 -25.922 1 96.5 476 ASP B C 1
ATOM 8697 O O . ASP B 1 476 ? 8.656 -8.203 -27.031 1 96.5 476 ASP B O 1
ATOM 8701 N N . GLU B 1 477 ? 8.344 -8.211 -24.875 1 95.56 477 GLU B N 1
ATOM 8702 C CA . GLU B 1 477 ? 7.449 -7.059 -24.906 1 95.56 477 GLU B CA 1
ATOM 8703 C C . GLU B 1 477 ? 8.234 -5.754 -24.984 1 95.56 477 GLU B C 1
ATOM 8705 O O . GLU B 1 477 ? 7.879 -4.859 -25.75 1 95.56 477 GLU B O 1
ATOM 8710 N N . VAL B 1 478 ? 9.328 -5.633 -24.172 1 95.88 478 VAL B N 1
ATOM 8711 C CA . VAL B 1 478 ? 9.93 -4.312 -24.031 1 95.88 478 VAL B CA 1
ATOM 8712 C C . VAL B 1 478 ? 11.297 -4.285 -24.703 1 95.88 478 VAL B C 1
ATOM 8714 O O . VAL B 1 478 ? 11.828 -3.213 -25 1 95.88 478 VAL B O 1
ATOM 8717 N N . GLY B 1 479 ? 11.945 -5.406 -24.828 1 96.25 479 GLY B N 1
ATOM 8718 C CA . GLY B 1 479 ? 13.266 -5.48 -25.422 1 96.25 479 GLY B CA 1
ATOM 8719 C C . GLY B 1 479 ? 14.367 -5 -24.5 1 96.25 479 GLY B C 1
ATOM 8720 O O . GLY B 1 479 ? 14.148 -4.832 -23.297 1 96.25 479 GLY B O 1
ATOM 8721 N N . VAL B 1 480 ? 15.547 -5 -25.031 1 96.62 480 VAL B N 1
ATOM 8722 C CA . VAL B 1 480 ? 16.719 -4.504 -24.312 1 96.62 480 VAL B CA 1
ATOM 8723 C C . VAL B 1 480 ? 16.969 -3.043 -24.688 1 96.62 480 VAL B C 1
ATOM 8725 O O . VAL B 1 480 ? 16.969 -2.682 -25.859 1 96.62 480 VAL B O 1
ATOM 8728 N N . LYS B 1 481 ? 17.203 -2.24 -23.688 1 96.38 481 LYS B N 1
ATOM 8729 C CA . LYS B 1 481 ? 17.281 -0.792 -23.859 1 96.38 481 LYS B CA 1
ATOM 8730 C C . LYS B 1 481 ? 18.344 -0.419 -24.891 1 96.38 481 LYS B C 1
ATOM 8732 O O . LYS B 1 481 ? 18.078 0.39 -25.781 1 96.38 481 LYS B O 1
ATOM 8737 N N . GLU B 1 482 ? 19.531 -0.977 -24.828 1 94.19 482 GLU B N 1
ATOM 8738 C CA . GLU B 1 482 ? 20.656 -0.659 -25.703 1 94.19 482 GLU B CA 1
ATOM 8739 C C . GLU B 1 482 ? 20.344 -1.04 -27.156 1 94.19 482 GLU B C 1
ATOM 8741 O O . GLU B 1 482 ? 20.719 -0.325 -28.078 1 94.19 482 GLU B O 1
ATOM 8746 N N . ILE B 1 483 ? 19.703 -2.092 -27.328 1 93.81 483 ILE B N 1
ATOM 8747 C CA . ILE B 1 483 ? 19.312 -2.531 -28.672 1 93.81 483 ILE B CA 1
ATOM 8748 C C . ILE B 1 483 ? 18.234 -1.604 -29.234 1 93.81 483 ILE B C 1
ATOM 8750 O O . ILE B 1 483 ? 18.297 -1.195 -30.391 1 93.81 483 ILE B O 1
ATOM 8754 N N . ASN B 1 484 ? 17.266 -1.3 -28.391 1 94.12 484 ASN B N 1
ATOM 8755 C CA . ASN B 1 484 ? 16.203 -0.398 -28.797 1 94.12 484 ASN B CA 1
ATOM 8756 C C . ASN B 1 484 ? 16.734 0.971 -29.203 1 94.12 484 ASN B C 1
ATOM 8758 O O . ASN B 1 484 ? 16.266 1.569 -30.172 1 94.12 484 ASN B O 1
ATOM 8762 N N . GLU B 1 485 ? 17.656 1.461 -28.422 1 92 485 GLU B N 1
ATOM 8763 C CA . GLU B 1 485 ? 18.234 2.771 -28.703 1 92 485 GLU B CA 1
ATOM 8764 C C . GLU B 1 485 ? 18.984 2.775 -30.031 1 92 485 GLU B C 1
ATOM 8766 O O . GLU B 1 485 ? 18.875 3.729 -30.797 1 92 485 GLU B O 1
ATOM 8771 N N . THR B 1 486 ? 19.719 1.803 -30.234 1 90.88 486 THR B N 1
ATOM 8772 C CA . THR B 1 486 ? 20.469 1.695 -31.469 1 90.88 486 THR B CA 1
ATOM 8773 C C . THR B 1 486 ? 19.516 1.582 -32.656 1 90.88 486 THR B C 1
ATOM 8775 O O . THR B 1 486 ? 19.781 2.16 -33.719 1 90.88 486 THR B O 1
ATOM 8778 N N . THR B 1 487 ? 18.516 0.841 -32.5 1 90.06 487 THR B N 1
ATOM 8779 C CA . THR B 1 487 ? 17.516 0.684 -33.531 1 90.06 487 THR B CA 1
ATOM 8780 C C . THR B 1 487 ? 16.828 2.01 -33.812 1 90.06 487 THR B C 1
ATOM 8782 O O . THR B 1 487 ? 16.547 2.336 -34.969 1 90.06 487 THR B O 1
ATOM 8785 N N . ARG B 1 488 ? 16.547 2.738 -32.844 1 90 488 ARG B N 1
ATOM 8786 C CA . ARG B 1 488 ? 15.898 4.035 -33 1 90 488 ARG B CA 1
ATOM 8787 C C . ARG B 1 488 ? 16.797 5.016 -33.75 1 90 488 ARG B C 1
ATOM 8789 O O . ARG B 1 488 ? 16.312 5.883 -34.469 1 90 488 ARG B O 1
ATOM 8796 N N . LEU B 1 489 ? 18.094 4.828 -33.469 1 88.31 489 LEU B N 1
ATOM 8797 C CA . LEU B 1 489 ? 19.062 5.699 -34.125 1 88.31 489 LEU B CA 1
ATOM 8798 C C . LEU B 1 489 ? 19.328 5.242 -35.562 1 88.31 489 LEU B C 1
ATOM 8800 O O . LEU B 1 489 ? 20.078 5.891 -36.281 1 88.31 489 LEU B O 1
ATOM 8804 N N . GLY B 1 490 ? 18.734 4.219 -35.969 1 86.75 490 GLY B N 1
ATOM 8805 C CA . GLY B 1 490 ? 18.859 3.75 -37.344 1 86.75 490 GLY B CA 1
ATOM 8806 C C . GLY B 1 490 ? 20.094 2.91 -37.594 1 86.75 490 GLY B C 1
ATOM 8807 O O . GLY B 1 490 ? 20.484 2.688 -38.719 1 86.75 490 GLY B O 1
ATOM 8808 N N . VAL B 1 491 ? 20.797 2.582 -36.531 1 85.81 491 VAL B N 1
ATOM 8809 C CA . VAL B 1 491 ? 22 1.752 -36.625 1 85.81 491 VAL B CA 1
ATOM 8810 C C . VAL B 1 491 ? 21.625 0.29 -36.375 1 85.81 491 VAL B C 1
ATOM 8812 O O . VAL B 1 491 ? 20.812 -0.013 -35.5 1 85.81 491 VAL B O 1
ATOM 8815 N N . ASP B 1 492 ? 22.078 -0.509 -37.219 1 85.12 492 ASP B N 1
ATOM 8816 C CA . ASP B 1 492 ? 21.859 -1.934 -37 1 85.12 492 ASP B CA 1
ATOM 8817 C C . ASP B 1 492 ? 22.562 -2.398 -35.719 1 85.12 492 ASP B C 1
ATOM 8819 O O . ASP B 1 492 ? 23.766 -2.236 -35.562 1 85.12 492 ASP B O 1
ATOM 8823 N N . PRO B 1 493 ? 21.812 -2.939 -34.812 1 85 493 PRO B N 1
ATOM 8824 C CA . PRO B 1 493 ? 22.359 -3.346 -33.5 1 85 493 PRO B CA 1
ATOM 8825 C C . PRO B 1 493 ? 23.484 -4.363 -33.656 1 85 493 PRO B C 1
ATOM 8827 O O . PRO B 1 493 ? 24.344 -4.465 -32.781 1 85 493 PRO B O 1
ATOM 8830 N N . LYS B 1 494 ? 23.516 -5.039 -34.688 1 82.88 494 LYS B N 1
ATOM 8831 C CA . LYS B 1 494 ? 24.516 -6.078 -34.906 1 82.88 494 LYS B CA 1
ATOM 8832 C C . LYS B 1 494 ? 25.906 -5.484 -35 1 82.88 494 LYS B C 1
ATOM 8834 O O . LYS B 1 494 ? 26.906 -6.18 -34.781 1 82.88 494 LYS B O 1
ATOM 8839 N N . PHE B 1 495 ? 25.891 -4.191 -35.281 1 80.38 495 PHE B N 1
ATOM 8840 C CA . PHE B 1 495 ? 27.188 -3.545 -35.5 1 80.38 495 PHE B CA 1
ATOM 8841 C C . PHE B 1 495 ? 27.719 -2.969 -34.188 1 80.38 495 PHE B C 1
ATOM 8843 O O . PHE B 1 495 ? 28.844 -2.461 -34.125 1 80.38 495 PHE B O 1
ATOM 8850 N N . THR B 1 496 ? 26.938 -3.131 -33.125 1 81.38 496 THR B N 1
ATOM 8851 C CA . THR B 1 496 ? 27.438 -2.666 -31.828 1 81.38 496 THR B CA 1
ATOM 8852 C C . THR B 1 496 ? 28.219 -3.773 -31.109 1 81.38 496 THR B C 1
ATOM 8854 O O . THR B 1 496 ? 27.812 -4.938 -31.141 1 81.38 496 THR B O 1
ATOM 8857 N N . PRO B 1 497 ? 29.438 -3.486 -30.656 1 79.38 497 PRO B N 1
ATOM 8858 C CA . PRO B 1 497 ? 30.297 -4.5 -30.047 1 79.38 497 PRO B CA 1
ATOM 8859 C C . PRO B 1 497 ? 29.594 -5.25 -28.906 1 79.38 497 PRO B C 1
ATOM 8861 O O . PRO B 1 497 ? 29.875 -6.43 -28.688 1 79.38 497 PRO B O 1
ATOM 8864 N N . GLU B 1 498 ? 28.734 -4.641 -28.25 1 87.62 498 GLU B N 1
ATOM 8865 C CA . GLU B 1 498 ? 28.109 -5.285 -27.094 1 87.62 498 GLU B CA 1
ATOM 8866 C C . GLU B 1 498 ? 26.922 -6.145 -27.516 1 87.62 498 GLU B C 1
ATOM 8868 O O . GLU B 1 498 ? 26.344 -6.852 -26.688 1 87.62 498 GLU B O 1
ATOM 8873 N N . PHE B 1 499 ? 26.734 -6.219 -28.75 1 90.06 499 PHE B N 1
ATOM 8874 C CA . PHE B 1 499 ? 25.547 -6.902 -29.25 1 90.06 499 PHE B CA 1
ATOM 8875 C C . PHE B 1 499 ? 25.688 -8.414 -29.109 1 90.06 499 PHE B C 1
ATOM 8877 O O . PHE B 1 499 ? 24.734 -9.102 -28.75 1 90.06 499 PHE B O 1
ATOM 8884 N N . ALA B 1 500 ? 26.859 -8.875 -29.406 1 90.19 500 ALA B N 1
ATOM 8885 C CA . ALA B 1 500 ? 27.094 -10.32 -29.344 1 90.19 500 ALA B CA 1
ATOM 8886 C C . ALA B 1 500 ? 26.812 -10.859 -27.953 1 90.19 500 ALA B C 1
ATOM 8888 O O . ALA B 1 500 ? 26.234 -11.93 -27.797 1 90.19 500 ALA B O 1
ATOM 8889 N N . GLN B 1 501 ? 27.25 -10.125 -27.031 1 93.31 501 GLN B N 1
ATOM 8890 C CA . GLN B 1 501 ? 27.031 -10.531 -25.656 1 93.31 501 GLN B CA 1
ATOM 8891 C C . GLN B 1 501 ? 25.531 -10.484 -25.297 1 93.31 501 GLN B C 1
ATOM 8893 O O . GLN B 1 501 ? 25.016 -11.391 -24.656 1 93.31 501 GLN B O 1
ATOM 8898 N N . MET B 1 502 ? 24.891 -9.453 -25.719 1 95 502 MET B N 1
ATOM 8899 C CA . MET B 1 502 ? 23.453 -9.305 -25.453 1 95 502 MET B CA 1
ATOM 8900 C C . MET B 1 502 ? 22.656 -10.414 -26.125 1 95 502 MET B C 1
ATOM 8902 O O . MET B 1 502 ? 21.766 -11 -25.516 1 95 502 MET B O 1
ATOM 8906 N N . ASP B 1 503 ? 23.047 -10.68 -27.266 1 93.31 503 ASP B N 1
ATOM 8907 C CA . ASP B 1 503 ? 22.375 -11.719 -28.031 1 93.31 503 ASP B CA 1
ATOM 8908 C C . ASP B 1 503 ? 22.562 -13.094 -27.391 1 93.31 503 ASP B C 1
ATOM 8910 O O . ASP B 1 503 ? 21.641 -13.906 -27.359 1 93.31 503 ASP B O 1
ATOM 8914 N N . SER B 1 504 ? 23.734 -13.32 -26.938 1 94.88 504 SER B N 1
ATOM 8915 C CA . SER B 1 504 ? 24.031 -14.594 -26.281 1 94.88 504 SER B CA 1
ATOM 8916 C C . SER B 1 504 ? 23.188 -14.773 -25.016 1 94.88 504 SER B C 1
ATOM 8918 O O . SER B 1 504 ? 22.672 -15.859 -24.766 1 94.88 504 SER B O 1
ATOM 8920 N N . VAL B 1 505 ? 23.094 -13.727 -24.25 1 96.81 505 VAL B N 1
ATOM 8921 C CA . VAL B 1 505 ? 22.328 -13.789 -23.016 1 96.81 505 VAL B CA 1
ATOM 8922 C C . VAL B 1 505 ? 20.844 -13.969 -23.344 1 96.81 505 VAL B C 1
ATOM 8924 O O . VAL B 1 505 ? 20.156 -14.758 -22.688 1 96.81 505 VAL B O 1
ATOM 8927 N N . MET B 1 506 ? 20.359 -13.258 -24.312 1 96.88 506 MET B N 1
ATOM 8928 C CA . MET B 1 506 ? 18.969 -13.375 -24.719 1 96.88 506 MET B CA 1
ATOM 8929 C C . MET B 1 506 ? 18.672 -14.789 -25.203 1 96.88 506 MET B C 1
ATOM 8931 O O . MET B 1 506 ? 17.609 -15.344 -24.906 1 96.88 506 MET B O 1
ATOM 8935 N N . GLN B 1 507 ? 19.625 -15.383 -25.891 1 96.38 507 GLN B N 1
ATOM 8936 C CA . GLN B 1 507 ? 19.453 -16.75 -26.359 1 96.38 507 GLN B CA 1
ATOM 8937 C C . GLN B 1 507 ? 19.391 -17.734 -25.188 1 96.38 507 GLN B C 1
ATOM 8939 O O . GLN B 1 507 ? 18.578 -18.656 -25.188 1 96.38 507 GLN B O 1
ATOM 8944 N N . LYS B 1 508 ? 20.266 -17.484 -24.297 1 97.25 508 LYS B N 1
ATOM 8945 C CA . LYS B 1 508 ? 20.281 -18.359 -23.125 1 97.25 508 LYS B CA 1
ATOM 8946 C C . LYS B 1 508 ? 18.969 -18.234 -22.344 1 97.25 508 LYS B C 1
ATOM 8948 O O . LYS B 1 508 ? 18.469 -19.219 -21.812 1 97.25 508 LYS B O 1
ATOM 8953 N N . ILE B 1 509 ? 18.438 -17.047 -22.281 1 97.88 509 ILE B N 1
ATOM 8954 C CA . ILE B 1 509 ? 17.172 -16.812 -21.594 1 97.88 509 ILE B CA 1
ATOM 8955 C C . ILE B 1 509 ? 16.047 -17.547 -22.328 1 97.88 509 ILE B C 1
ATOM 8957 O O . ILE B 1 509 ? 15.188 -18.172 -21.703 1 97.88 509 ILE B O 1
ATOM 8961 N N . ALA B 1 510 ? 16.078 -17.516 -23.578 1 97.19 510 ALA B N 1
ATOM 8962 C CA . ALA B 1 510 ? 15.078 -18.219 -24.391 1 97.19 510 ALA B CA 1
ATOM 8963 C C . ALA B 1 510 ? 15.156 -19.719 -24.156 1 97.19 510 ALA B C 1
ATOM 8965 O O . ALA B 1 510 ? 14.125 -20.375 -24 1 97.19 510 ALA B O 1
ATOM 8966 N N . ASP B 1 511 ? 16.375 -20.203 -24.078 1 96.94 511 ASP B N 1
ATOM 8967 C CA . ASP B 1 511 ? 16.578 -21.641 -23.859 1 96.94 511 ASP B CA 1
ATOM 8968 C C . ASP B 1 511 ? 16.078 -22.047 -22.469 1 96.94 511 ASP B C 1
ATOM 8970 O O . ASP B 1 511 ? 15.438 -23.094 -22.328 1 96.94 511 ASP B O 1
ATOM 8974 N N . GLU B 1 512 ? 16.438 -21.219 -21.531 1 97.62 512 GLU B N 1
ATOM 8975 C CA . GLU B 1 512 ? 16.016 -21.516 -20.156 1 97.62 512 GLU B CA 1
ATOM 8976 C C . GLU B 1 512 ? 14.5 -21.422 -20.031 1 97.62 512 GLU B C 1
ATOM 8978 O O . GLU B 1 512 ? 13.898 -22.203 -19.281 1 97.62 512 GLU B O 1
ATOM 8983 N N . ALA B 1 513 ? 13.891 -20.469 -20.672 1 98.12 513 ALA B N 1
ATOM 8984 C CA . ALA B 1 513 ? 12.438 -20.312 -20.625 1 98.12 513 ALA B CA 1
ATOM 8985 C C . ALA B 1 513 ? 11.742 -21.531 -21.234 1 98.12 513 ALA B C 1
ATOM 8987 O O . ALA B 1 513 ? 10.766 -22.031 -20.672 1 98.12 513 ALA B O 1
ATOM 8988 N N . LEU B 1 514 ? 12.266 -22 -22.344 1 97.06 514 LEU B N 1
ATOM 8989 C CA . LEU B 1 514 ? 11.688 -23.172 -22.969 1 97.06 514 LEU B CA 1
ATOM 8990 C C . LEU B 1 514 ? 11.883 -24.406 -22.094 1 97.06 514 LEU B C 1
ATOM 8992 O O . LEU B 1 514 ? 10.945 -25.188 -21.891 1 97.06 514 LEU B O 1
ATOM 8996 N N . HIS B 1 515 ? 13.07 -24.531 -21.641 1 97 515 HIS B N 1
ATOM 8997 C CA . HIS B 1 515 ? 13.336 -25.625 -20.734 1 97 515 HIS B CA 1
ATOM 8998 C C . HIS B 1 515 ? 12.422 -25.578 -19.516 1 97 515 HIS B C 1
ATOM 9000 O O . HIS B 1 515 ? 11.891 -26.609 -19.094 1 97 515 HIS B O 1
ATOM 9006 N N . GLY B 1 516 ? 12.305 -24.422 -18.984 1 97.44 516 GLY B N 1
ATOM 9007 C CA . GLY B 1 516 ? 11.43 -24.234 -17.844 1 97.44 516 GLY B CA 1
ATOM 9008 C C . GLY B 1 516 ? 9.977 -24.547 -18.141 1 97.44 516 GLY B C 1
ATOM 9009 O O . GLY B 1 516 ? 9.289 -25.188 -17.328 1 97.44 516 GLY B O 1
ATOM 9010 N N . ALA B 1 517 ? 9.531 -24.141 -19.234 1 98.06 517 ALA B N 1
ATOM 9011 C CA . ALA B 1 517 ? 8.156 -24.422 -19.625 1 98.06 517 ALA B CA 1
ATOM 9012 C C . ALA B 1 517 ? 7.91 -25.922 -19.766 1 98.06 517 ALA B C 1
ATOM 9014 O O . ALA B 1 517 ? 6.879 -26.438 -19.328 1 98.06 517 ALA B O 1
ATOM 9015 N N . CYS B 1 518 ? 8.875 -26.578 -20.359 1 97.62 518 CYS B N 1
ATOM 9016 C CA . CYS B 1 518 ? 8.766 -28.016 -20.516 1 97.62 518 CYS B CA 1
ATOM 9017 C C . CYS B 1 518 ? 8.789 -28.719 -19.156 1 97.62 518 CYS B C 1
ATOM 9019 O O . CYS B 1 518 ? 8.055 -29.672 -18.938 1 97.62 518 CYS B O 1
ATOM 9021 N N . ARG B 1 519 ? 9.648 -28.234 -18.312 1 96.44 519 ARG B N 1
ATOM 9022 C CA . ARG B 1 519 ? 9.734 -28.812 -16.969 1 96.44 519 ARG B CA 1
ATOM 9023 C C . ARG B 1 519 ? 8.422 -28.625 -16.219 1 96.44 519 ARG B C 1
ATOM 9025 O O . ARG B 1 519 ? 7.941 -29.547 -15.57 1 96.44 519 ARG B O 1
ATOM 9032 N N . ILE B 1 520 ? 7.855 -27.469 -16.234 1 97.44 520 ILE B N 1
ATOM 9033 C CA . ILE B 1 520 ? 6.594 -27.188 -15.562 1 97.44 520 ILE B CA 1
ATOM 9034 C C . ILE B 1 520 ? 5.484 -28.047 -16.156 1 97.44 520 ILE B C 1
ATOM 9036 O O . ILE B 1 520 ? 4.621 -28.547 -15.438 1 97.44 520 ILE B O 1
ATOM 9040 N N . SER B 1 521 ? 5.539 -28.203 -17.453 1 97.69 521 SER B N 1
ATOM 9041 C CA . SER B 1 521 ? 4.578 -29.078 -18.125 1 97.69 521 SER B CA 1
ATOM 9042 C C . SER B 1 521 ? 4.668 -30.516 -17.609 1 97.69 521 SER B C 1
ATOM 9044 O O . SER B 1 521 ? 3.645 -31.141 -17.344 1 97.69 521 SER B O 1
ATOM 9046 N N . ALA B 1 522 ? 5.859 -30.969 -17.484 1 95.31 522 ALA B N 1
ATOM 9047 C CA . ALA B 1 522 ? 6.059 -32.312 -16.953 1 95.31 522 ALA B CA 1
ATOM 9048 C C . ALA B 1 522 ? 5.543 -32.438 -15.523 1 95.31 522 ALA B C 1
ATOM 9050 O O . ALA B 1 522 ? 4.926 -33.438 -15.164 1 95.31 522 ALA B O 1
ATOM 9051 N N . LEU B 1 523 ? 5.82 -31.469 -14.742 1 93.94 523 LEU B N 1
ATOM 9052 C CA . LEU B 1 523 ? 5.336 -31.469 -13.367 1 93.94 523 LEU B CA 1
ATOM 9053 C C . LEU B 1 523 ? 3.812 -31.422 -13.328 1 93.94 523 LEU B C 1
ATOM 9055 O O . LEU B 1 523 ? 3.195 -32.125 -12.523 1 93.94 523 LEU B O 1
ATOM 9059 N N . ALA B 1 524 ? 3.225 -30.625 -14.164 1 95.12 524 ALA B N 1
ATOM 9060 C CA . ALA B 1 524 ? 1.769 -30.531 -14.242 1 95.12 524 ALA B CA 1
ATOM 9061 C C . ALA B 1 524 ? 1.155 -31.875 -14.617 1 95.12 524 ALA B C 1
ATOM 9063 O O . ALA B 1 524 ? 0.098 -32.25 -14.102 1 95.12 524 ALA B O 1
ATOM 9064 N N . ALA B 1 525 ? 1.828 -32.594 -15.492 1 94.5 525 ALA B N 1
ATOM 9065 C CA . ALA B 1 525 ? 1.343 -33.906 -15.914 1 94.5 525 ALA B CA 1
ATOM 9066 C C . ALA B 1 525 ? 1.334 -34.906 -14.742 1 94.5 525 ALA B C 1
ATOM 9068 O O . ALA B 1 525 ? 0.365 -35.625 -14.555 1 94.5 525 ALA B O 1
ATOM 9069 N N . VAL B 1 526 ? 2.379 -34.875 -13.969 1 89.12 526 VAL B N 1
ATOM 9070 C CA . VAL B 1 526 ? 2.498 -35.781 -12.828 1 89.12 526 VAL B CA 1
ATOM 9071 C C . VAL B 1 526 ? 1.439 -35.406 -11.781 1 89.12 526 VAL B C 1
ATOM 9073 O O . VAL B 1 526 ? 0.771 -36.312 -11.242 1 89.12 526 VAL B O 1
ATOM 9076 N N . LEU B 1 527 ? 1.26 -34.156 -11.492 1 90.31 527 LEU B N 1
ATOM 9077 C CA . LEU B 1 527 ? 0.299 -33.719 -10.484 1 90.31 527 LEU B CA 1
ATOM 9078 C C . LEU B 1 527 ? -1.13 -34 -10.938 1 90.31 527 LEU B C 1
ATOM 9080 O O . LEU B 1 527 ? -1.981 -34.375 -10.133 1 90.31 527 LEU B O 1
ATOM 9084 N N . THR B 1 528 ? -1.376 -33.812 -12.219 1 93.19 528 THR B N 1
ATOM 9085 C CA . THR B 1 528 ? -2.703 -34.062 -12.773 1 93.19 528 THR B CA 1
ATOM 9086 C C . THR B 1 528 ? -3.047 -35.562 -12.703 1 93.19 528 THR B C 1
ATOM 9088 O O . THR B 1 528 ? -4.156 -35.938 -12.312 1 93.19 528 THR B O 1
ATOM 9091 N N . SER B 1 529 ? -2.1 -36.375 -13.039 1 91.25 529 SER B N 1
ATOM 9092 C CA . SER B 1 529 ? -2.328 -37.812 -13.039 1 91.25 529 SER B CA 1
ATOM 9093 C C . SER B 1 529 ? -2.633 -38.344 -11.633 1 91.25 529 SER B C 1
ATOM 9095 O O . SER B 1 529 ? -3.395 -39.281 -11.469 1 91.25 529 SER B O 1
ATOM 9097 N N . ASN B 1 530 ? -2.068 -37.656 -10.641 1 87.31 530 ASN B N 1
ATOM 9098 C CA . ASN B 1 530 ? -2.299 -38.062 -9.258 1 87.31 530 ASN B CA 1
ATOM 9099 C C . ASN B 1 530 ? -3.443 -37.25 -8.633 1 87.31 530 ASN B C 1
ATOM 9101 O O . ASN B 1 530 ? -3.695 -37.344 -7.434 1 87.31 530 ASN B O 1
ATOM 9105 N N . GLN B 1 531 ? -4.164 -36.375 -9.367 1 88.5 531 GLN B N 1
ATOM 9106 C CA . GLN B 1 531 ? -5.328 -35.594 -8.969 1 88.5 531 GLN B CA 1
ATOM 9107 C C . GLN B 1 531 ? -4.977 -34.625 -7.852 1 88.5 531 GLN B C 1
ATOM 9109 O O . GLN B 1 531 ? -5.766 -34.406 -6.93 1 88.5 531 GLN B O 1
ATOM 9114 N N . TYR B 1 532 ? -3.73 -34.125 -7.902 1 86.25 532 TYR B N 1
ATOM 9115 C CA . TYR B 1 532 ? -3.277 -33.219 -6.848 1 86.25 532 TYR B CA 1
ATOM 9116 C C . TYR B 1 532 ? -3.646 -31.781 -7.172 1 86.25 532 TYR B C 1
ATOM 9118 O O . TYR B 1 532 ? -3.799 -30.953 -6.266 1 86.25 532 TYR B O 1
ATOM 9126 N N . LEU B 1 533 ? -3.865 -31.406 -8.398 1 89.81 533 LEU B N 1
ATOM 9127 C CA . LEU B 1 533 ? -4.086 -30.016 -8.781 1 89.81 533 LEU B CA 1
ATOM 9128 C C . LEU B 1 533 ? -5.496 -29.562 -8.406 1 89.81 533 LEU B C 1
ATOM 9130 O O . LEU B 1 533 ? -5.75 -28.359 -8.266 1 89.81 533 LEU B O 1
ATOM 9134 N N . ARG B 1 534 ? -6.418 -30.516 -8.203 1 88.25 534 ARG B N 1
ATOM 9135 C CA . ARG B 1 534 ? -7.758 -30.141 -7.766 1 88.25 534 ARG B CA 1
ATOM 9136 C C . ARG B 1 534 ? -7.746 -29.672 -6.316 1 88.25 534 ARG B C 1
ATOM 9138 O O . ARG B 1 534 ? -8.68 -29 -5.871 1 88.25 534 ARG B O 1
ATOM 9145 N N . LEU B 1 535 ? -6.691 -30.031 -5.598 1 86.56 535 LEU B N 1
ATOM 9146 C CA . LEU B 1 535 ? -6.582 -29.703 -4.18 1 86.56 535 LEU B CA 1
ATOM 9147 C C . LEU B 1 535 ? -5.52 -28.641 -3.947 1 86.56 535 LEU B C 1
ATOM 9149 O O . LEU B 1 535 ? -5.141 -28.375 -2.805 1 86.56 535 LEU B O 1
ATOM 9153 N N . ASP B 1 536 ? -5.047 -28.016 -4.973 1 87.62 536 ASP B N 1
ATOM 9154 C CA . ASP B 1 536 ? -3.975 -27.031 -4.867 1 87.62 536 ASP B CA 1
ATOM 9155 C C . ASP B 1 536 ? -4.539 -25.625 -4.633 1 87.62 536 ASP B C 1
ATOM 9157 O O . ASP B 1 536 ? -5.32 -25.125 -5.441 1 87.62 536 ASP B O 1
ATOM 9161 N N . PRO B 1 537 ? -4.09 -24.969 -3.557 1 87.81 537 PRO B N 1
ATOM 9162 C CA . PRO B 1 537 ? -4.566 -23.609 -3.275 1 87.81 537 PRO B CA 1
ATOM 9163 C C . PRO B 1 537 ? -3.844 -22.547 -4.098 1 87.81 537 PRO B C 1
ATOM 9165 O O . PRO B 1 537 ? -3.318 -21.578 -3.541 1 87.81 537 PRO B O 1
ATOM 9168 N N . ALA B 1 538 ? -3.775 -22.625 -5.379 1 86.31 538 ALA B N 1
ATOM 9169 C CA . ALA B 1 538 ? -3.314 -21.672 -6.375 1 86.31 538 ALA B CA 1
ATOM 9170 C C . ALA B 1 538 ? -1.799 -21.5 -6.312 1 86.31 538 ALA B C 1
ATOM 9172 O O . ALA B 1 538 ? -1.28 -20.406 -6.566 1 86.31 538 ALA B O 1
ATOM 9173 N N . VAL B 1 539 ? -1.091 -22.5 -6.051 1 86.44 539 VAL B N 1
ATOM 9174 C CA . VAL B 1 539 ? 0.365 -22.422 -5.98 1 86.44 539 VAL B CA 1
ATOM 9175 C C . VAL B 1 539 ? 0.961 -22.656 -7.367 1 86.44 539 VAL B C 1
ATOM 9177 O O . VAL B 1 539 ? 1.83 -21.906 -7.809 1 86.44 539 VAL B O 1
ATOM 9180 N N . MET B 1 540 ? 0.397 -23.656 -8.062 1 89.81 540 MET B N 1
ATOM 9181 C CA . MET B 1 540 ? 0.92 -24.016 -9.383 1 89.81 540 MET B CA 1
ATOM 9182 C C . MET B 1 540 ? 0.164 -23.281 -10.484 1 89.81 540 MET B C 1
ATOM 9184 O O . MET B 1 540 ? 0.542 -23.359 -11.656 1 89.81 540 MET B O 1
ATOM 9188 N N . HIS B 1 541 ? -0.81 -22.531 -10.07 1 91.19 541 HIS B N 1
ATOM 9189 C CA . HIS B 1 541 ? -1.766 -21.953 -11 1 91.19 541 HIS B CA 1
ATOM 9190 C C . HIS B 1 541 ? -1.066 -21.047 -12.016 1 91.19 541 HIS B C 1
ATOM 9192 O O . HIS B 1 541 ? -1.168 -21.266 -13.219 1 91.19 541 HIS B O 1
ATOM 9198 N N . VAL B 1 542 ? -0.302 -20.141 -11.562 1 92.62 542 VAL B N 1
ATOM 9199 C CA . VAL B 1 542 ? 0.353 -19.156 -12.422 1 92.62 542 VAL B CA 1
ATOM 9200 C C . VAL B 1 542 ? 1.426 -19.844 -13.266 1 92.62 542 VAL B C 1
ATOM 9202 O O . VAL B 1 542 ? 1.597 -19.531 -14.445 1 92.62 542 VAL B O 1
ATOM 9205 N N . SER B 1 543 ? 2.098 -20.797 -12.68 1 95.31 543 SER B N 1
ATOM 9206 C CA . SER B 1 543 ? 3.141 -21.516 -13.398 1 95.31 543 SER B CA 1
ATOM 9207 C C . SER B 1 543 ? 2.564 -22.297 -14.57 1 95.31 543 SER B C 1
ATOM 9209 O O . SER B 1 543 ? 3.139 -22.312 -15.664 1 95.31 543 SER B O 1
ATOM 9211 N N . CYS B 1 544 ? 1.436 -22.906 -14.352 1 96.12 544 CYS B N 1
ATOM 9212 C CA . CYS B 1 544 ? 0.79 -23.656 -15.414 1 96.12 544 CYS B CA 1
ATOM 9213 C C . CYS B 1 544 ? 0.319 -22.75 -16.531 1 96.12 544 CYS B C 1
ATOM 9215 O O . CYS B 1 544 ? 0.443 -23.078 -17.719 1 96.12 544 CYS B O 1
ATOM 9217 N N . ILE B 1 545 ? -0.17 -21.609 -16.172 1 96 545 ILE B N 1
ATOM 9218 C CA . ILE B 1 545 ? -0.667 -20.672 -17.172 1 96 545 ILE B CA 1
ATOM 9219 C C . ILE B 1 545 ? 0.496 -20.141 -18 1 96 545 ILE B C 1
ATOM 9221 O O . ILE B 1 545 ? 0.435 -20.141 -19.234 1 96 545 ILE B O 1
ATOM 9225 N N . GLN B 1 546 ? 1.545 -19.734 -17.359 1 96.75 546 GLN B N 1
ATOM 9226 C CA . 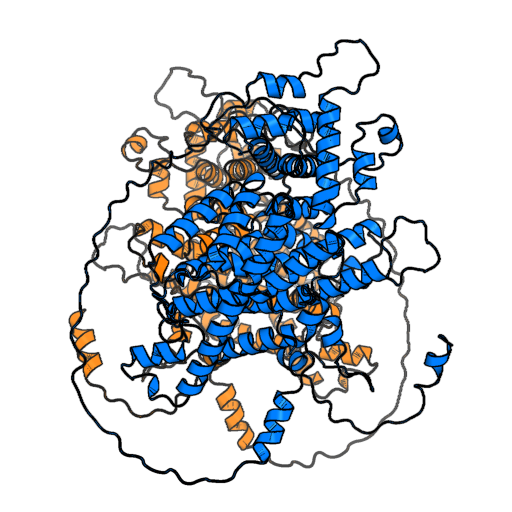GLN B 1 546 ? 2.686 -19.141 -18.047 1 96.75 546 GLN B CA 1
ATOM 9227 C C . GLN B 1 546 ? 3.387 -20.156 -18.938 1 96.75 546 GLN B C 1
ATOM 9229 O O . GLN B 1 546 ? 3.719 -19.875 -20.078 1 96.75 546 GLN B O 1
ATOM 9234 N N . ALA B 1 547 ? 3.605 -21.312 -18.422 1 98.25 547 ALA B N 1
ATOM 9235 C CA . ALA B 1 547 ? 4.254 -22.375 -19.188 1 98.25 547 ALA B CA 1
ATOM 9236 C C . ALA B 1 547 ? 3.375 -22.828 -20.359 1 98.25 547 ALA B C 1
ATOM 9238 O O . ALA B 1 547 ? 3.85 -22.969 -21.484 1 98.25 547 ALA B O 1
ATOM 9239 N N . GLY B 1 548 ? 2.08 -23.031 -20.062 1 97.88 548 GLY B N 1
ATOM 9240 C CA . GLY B 1 548 ? 1.157 -23.438 -21.109 1 97.88 548 GLY B CA 1
ATOM 9241 C C . GLY B 1 548 ? 1.052 -22.438 -22.234 1 97.88 548 GLY B C 1
ATOM 9242 O O . GLY B 1 548 ? 1.024 -22.812 -23.406 1 97.88 548 GLY B O 1
ATOM 9243 N N . THR B 1 549 ? 0.992 -21.188 -21.891 1 96.12 549 THR B N 1
ATOM 9244 C CA . THR B 1 549 ? 0.866 -20.141 -22.891 1 96.12 549 THR B CA 1
ATOM 9245 C C . THR B 1 549 ? 2.115 -20.078 -23.766 1 96.12 549 THR B C 1
ATOM 9247 O O . THR B 1 549 ? 2.016 -19.953 -24.984 1 96.12 549 THR B O 1
ATOM 9250 N N . LEU B 1 550 ? 3.293 -20.141 -23.125 1 96.19 550 LEU B N 1
ATOM 9251 C CA . LEU B 1 550 ? 4.531 -20.078 -23.891 1 96.19 550 LEU B CA 1
ATOM 9252 C C . LEU B 1 550 ? 4.648 -21.266 -24.828 1 96.19 550 LEU B C 1
ATOM 9254 O O . LEU B 1 550 ? 4.98 -21.109 -26.016 1 96.19 550 LEU B O 1
ATOM 9258 N N . LEU B 1 551 ? 4.355 -22.469 -24.344 1 96.44 551 LEU B N 1
ATOM 9259 C CA . LEU B 1 551 ? 4.438 -23.672 -25.141 1 96.44 551 LEU B CA 1
ATOM 9260 C C . LEU B 1 551 ? 3.422 -23.656 -26.281 1 96.44 551 LEU B C 1
ATOM 9262 O O . LEU B 1 551 ? 3.721 -24.078 -27.391 1 96.44 551 LEU B O 1
ATOM 9266 N N . ALA B 1 552 ? 2.273 -23.125 -25.984 1 95.62 552 ALA B N 1
ATOM 9267 C CA . ALA B 1 552 ? 1.251 -23 -27.016 1 95.62 552 ALA B CA 1
ATOM 9268 C C . ALA B 1 552 ? 1.697 -22.047 -28.125 1 95.62 552 ALA B C 1
ATOM 9270 O O . ALA B 1 552 ? 1.521 -22.344 -29.312 1 95.62 552 ALA B O 1
ATOM 9271 N N . ARG B 1 553 ? 2.246 -20.938 -27.734 1 93.06 553 ARG B N 1
ATOM 9272 C CA . ARG B 1 553 ? 2.738 -19.969 -28.703 1 93.06 553 ARG B CA 1
ATOM 9273 C C . ARG B 1 553 ? 3.836 -20.578 -29.562 1 93.06 553 ARG B C 1
ATOM 9275 O O . ARG B 1 553 ? 3.98 -20.219 -30.734 1 93.06 553 ARG B O 1
ATOM 9282 N N . LEU B 1 554 ? 4.602 -21.484 -29 1 91.38 554 LEU B N 1
ATOM 9283 C CA . LEU B 1 554 ? 5.703 -22.109 -29.719 1 91.38 554 LEU B CA 1
ATOM 9284 C C . LEU B 1 554 ? 5.215 -23.344 -30.484 1 91.38 554 LEU B C 1
ATOM 9286 O O . LEU B 1 554 ? 5.996 -24 -31.172 1 91.38 554 LEU B O 1
ATOM 9290 N N . GLY B 1 555 ? 3.896 -23.703 -30.297 1 90.12 555 GLY B N 1
ATOM 9291 C CA . GLY B 1 555 ? 3.309 -24.828 -30.984 1 90.12 555 GLY B CA 1
ATOM 9292 C C . GLY B 1 555 ? 3.799 -26.172 -30.484 1 90.12 555 GLY B C 1
ATOM 9293 O O . GLY B 1 555 ? 3.898 -27.141 -31.234 1 90.12 555 GLY B O 1
ATOM 9294 N N . ARG B 1 556 ? 4.18 -26.219 -29.266 1 92.5 556 ARG B N 1
ATOM 9295 C CA . ARG B 1 556 ? 4.699 -27.453 -28.688 1 92.5 556 ARG B CA 1
ATOM 9296 C C . ARG B 1 556 ? 3.576 -28.281 -28.062 1 92.5 556 ARG B C 1
ATOM 9298 O O . ARG B 1 556 ? 2.68 -27.734 -27.422 1 92.5 556 ARG B O 1
ATOM 9305 N N . GLN B 1 557 ? 3.658 -29.547 -28.188 1 92.94 557 GLN B N 1
ATOM 9306 C CA . GLN B 1 557 ? 2.598 -30.453 -27.734 1 92.94 557 GLN B CA 1
ATOM 9307 C C . GLN B 1 557 ? 2.553 -30.531 -26.219 1 92.94 557 GLN B C 1
ATOM 9309 O O . GLN B 1 557 ? 1.51 -30.844 -25.641 1 92.94 557 GLN B O 1
ATOM 9314 N N . GLU B 1 558 ? 3.666 -30.266 -25.594 1 95.75 558 GLU B N 1
ATOM 9315 C CA . GLU B 1 558 ? 3.729 -30.297 -24.141 1 95.75 558 GLU B CA 1
ATOM 9316 C C . GLU B 1 558 ? 2.711 -29.359 -23.516 1 95.75 558 GLU B C 1
ATOM 9318 O O . GLU B 1 558 ? 2.387 -29.469 -22.328 1 95.75 558 GLU B O 1
ATOM 9323 N N . ALA B 1 559 ? 2.174 -28.375 -24.25 1 96.88 559 ALA B N 1
ATOM 9324 C CA . ALA B 1 559 ? 1.174 -27.438 -23.766 1 96.88 559 ALA B CA 1
ATOM 9325 C C . ALA B 1 559 ? -0.073 -28.156 -23.266 1 96.88 559 ALA B C 1
ATOM 9327 O O . ALA B 1 559 ? -0.783 -27.656 -22.391 1 96.88 559 ALA B O 1
ATOM 9328 N N . ILE B 1 560 ? -0.323 -29.375 -23.781 1 97.12 560 ILE B N 1
ATOM 9329 C CA . ILE B 1 560 ? -1.525 -30.141 -23.469 1 97.12 560 ILE B CA 1
ATOM 9330 C C . ILE B 1 560 ? -1.519 -30.531 -22 1 97.12 560 ILE B C 1
ATOM 9332 O O . ILE B 1 560 ? -2.568 -30.562 -21.344 1 97.12 560 ILE B O 1
ATOM 9336 N N . ASN B 1 561 ? -0.335 -30.828 -21.469 1 97.56 561 ASN B N 1
ATOM 9337 C CA . ASN B 1 561 ? -0.233 -31.172 -20.062 1 97.56 561 ASN B CA 1
ATOM 9338 C C . ASN B 1 561 ? -0.693 -30.016 -19.172 1 97.56 561 ASN B C 1
ATOM 9340 O O . ASN B 1 561 ? -1.365 -30.234 -18.156 1 97.56 561 ASN B O 1
ATOM 9344 N N . CYS B 1 562 ? -0.326 -28.812 -19.531 1 98.06 562 CYS B N 1
ATOM 9345 C CA . CYS B 1 562 ? -0.741 -27.641 -18.781 1 98.06 562 CYS B CA 1
ATOM 9346 C C . CYS B 1 562 ? -2.24 -27.406 -18.922 1 98.06 562 CYS B C 1
ATOM 9348 O O . CYS B 1 562 ? -2.906 -27.031 -17.953 1 98.06 562 CYS B O 1
ATOM 9350 N N . ILE B 1 563 ? -2.771 -27.609 -20.141 1 97.94 563 ILE B N 1
ATOM 9351 C CA . ILE B 1 563 ? -4.203 -27.469 -20.375 1 97.94 563 ILE B CA 1
ATOM 9352 C C . ILE B 1 563 ? -4.977 -28.438 -19.5 1 97.94 563 ILE B C 1
ATOM 9354 O O . ILE B 1 563 ? -5.91 -28.047 -18.797 1 97.94 563 ILE B O 1
ATOM 9358 N N . ASN B 1 564 ? -4.516 -29.703 -19.484 1 97.31 564 ASN B N 1
ATOM 9359 C CA . ASN B 1 564 ? -5.168 -30.703 -18.656 1 97.31 564 ASN B CA 1
ATOM 9360 C C . ASN B 1 564 ? -5.078 -30.359 -17.172 1 97.31 564 ASN B C 1
ATOM 9362 O O . ASN B 1 564 ? -6.035 -30.562 -16.422 1 97.31 564 ASN B O 1
ATOM 9366 N N . GLY B 1 565 ? -3.918 -29.906 -16.812 1 96.38 565 GLY B N 1
ATOM 9367 C CA . GLY B 1 565 ? -3.75 -29.484 -15.438 1 96.38 565 GLY B CA 1
ATOM 9368 C C . GLY B 1 565 ? -4.684 -28.359 -15.039 1 96.38 565 GLY B C 1
ATOM 9369 O O . GLY B 1 565 ? -5.285 -28.391 -13.961 1 96.38 565 GLY B O 1
ATOM 9370 N N . LEU B 1 566 ? -4.879 -27.359 -15.867 1 96.06 566 LEU B N 1
ATOM 9371 C CA . LEU B 1 566 ? -5.746 -26.219 -15.594 1 96.06 566 LEU B CA 1
ATOM 9372 C C . LEU B 1 566 ? -7.211 -26.641 -15.586 1 96.06 566 LEU B C 1
ATOM 9374 O O . LEU B 1 566 ? -8.016 -26.094 -14.836 1 96.06 566 LEU B O 1
ATOM 9378 N N . GLU B 1 567 ? -7.52 -27.609 -16.375 1 94.56 567 GLU B N 1
ATOM 9379 C CA . GLU B 1 567 ? -8.883 -28.141 -16.359 1 94.56 567 GLU B CA 1
ATOM 9380 C C . GLU B 1 567 ? -9.188 -28.812 -15.023 1 94.56 567 GLU B C 1
ATOM 9382 O O . GLU B 1 567 ? -10.289 -28.656 -14.484 1 94.56 567 GLU B O 1
ATOM 9387 N N . GLN B 1 568 ? -8.234 -29.547 -14.547 1 92.62 568 GLN B N 1
ATOM 9388 C CA . GLN B 1 568 ? -8.414 -30.125 -13.219 1 92.62 568 GLN B CA 1
ATOM 9389 C C . GLN B 1 568 ? -8.508 -29.047 -12.156 1 92.62 568 GLN B C 1
ATOM 9391 O O . GLN B 1 568 ? -9.312 -29.141 -11.227 1 92.62 568 GLN B O 1
ATOM 9396 N N . TYR B 1 569 ? -7.719 -27.984 -12.312 1 91.19 569 TYR B N 1
ATOM 9397 C CA . TYR B 1 569 ? -7.711 -26.844 -11.422 1 91.19 569 TYR B CA 1
ATOM 9398 C C . TYR B 1 569 ? -9.07 -26.156 -11.398 1 91.19 569 TYR B C 1
ATOM 9400 O O . TYR B 1 569 ? -9.43 -25.5 -10.422 1 91.19 569 TYR B O 1
ATOM 9408 N N . SER B 1 570 ? -9.812 -26.234 -12.445 1 89.31 570 SER B N 1
ATOM 9409 C CA . SER B 1 570 ? -11.055 -25.5 -12.617 1 89.31 570 SER B CA 1
ATOM 9410 C C . SER B 1 570 ? -12.125 -25.969 -11.633 1 89.31 570 SER B C 1
ATOM 9412 O O . SER B 1 570 ? -13.109 -25.266 -11.398 1 89.31 570 SER B O 1
ATOM 9414 N N . LEU B 1 571 ? -11.867 -27.109 -11.047 1 85.31 571 LEU B N 1
ATOM 9415 C CA . LEU B 1 571 ? -12.805 -27.609 -10.047 1 85.31 571 LEU B CA 1
ATOM 9416 C C . LEU B 1 571 ? -12.789 -26.734 -8.797 1 85.31 571 LEU B C 1
ATOM 9418 O O . LEU B 1 571 ? -13.812 -26.594 -8.117 1 85.31 571 LEU B O 1
ATOM 9422 N N . ALA B 1 572 ? -11.664 -26.156 -8.523 1 86.56 572 ALA B N 1
ATOM 9423 C CA . ALA B 1 572 ? -11.531 -25.297 -7.355 1 86.56 572 ALA B CA 1
ATOM 9424 C C . ALA B 1 572 ? -11.492 -23.828 -7.77 1 86.56 572 ALA B C 1
ATOM 9426 O O . ALA B 1 572 ? -11.984 -22.953 -7.047 1 86.56 572 ALA B O 1
ATOM 9427 N N . TYR B 1 573 ? -10.875 -23.562 -8.891 1 89.25 573 TYR B N 1
ATOM 9428 C CA . TYR B 1 573 ? -10.766 -22.219 -9.438 1 89.25 573 TYR B CA 1
ATOM 9429 C C . TYR B 1 573 ? -11.391 -22.141 -10.82 1 89.25 573 TYR B C 1
ATOM 9431 O O . TYR B 1 573 ? -10.773 -22.516 -11.812 1 89.25 573 TYR B O 1
ATOM 9439 N N . GLU B 1 574 ? -12.516 -21.547 -10.898 1 84.69 574 GLU B N 1
ATOM 9440 C CA . GLU B 1 574 ? -13.312 -21.547 -12.125 1 84.69 574 GLU B CA 1
ATOM 9441 C C . GLU B 1 574 ? -12.562 -20.859 -13.258 1 84.69 574 GLU B C 1
ATOM 9443 O O . GLU B 1 574 ? -12.672 -21.266 -14.422 1 84.69 574 GLU B O 1
ATOM 9448 N N . GLU B 1 575 ? -11.828 -19.859 -12.945 1 87.69 575 GLU B N 1
ATOM 9449 C CA . GLU B 1 575 ? -11.133 -19.094 -13.977 1 87.69 575 GLU B CA 1
ATOM 9450 C C . GLU B 1 575 ? -10.047 -19.938 -14.656 1 87.69 575 GLU B C 1
ATOM 9452 O O . GLU B 1 575 ? -9.586 -19.594 -15.75 1 87.69 575 GLU B O 1
ATOM 9457 N N . ALA B 1 576 ? -9.609 -21.016 -14.031 1 91.06 576 ALA B N 1
ATOM 9458 C CA . ALA B 1 576 ? -8.594 -21.891 -14.625 1 91.06 576 ALA B CA 1
ATOM 9459 C C . ALA B 1 576 ? -9.125 -22.562 -15.891 1 91.06 576 ALA B C 1
ATOM 9461 O O . ALA B 1 576 ? -8.359 -22.844 -16.812 1 91.06 576 ALA B O 1
ATOM 9462 N N . GLY B 1 577 ? -10.453 -22.812 -15.898 1 90.62 577 GLY B N 1
ATOM 9463 C CA . GLY B 1 577 ? -11.055 -23.344 -17.109 1 90.62 577 GLY B CA 1
ATOM 9464 C C . GLY B 1 577 ? -10.977 -22.391 -18.281 1 90.62 577 GLY B C 1
ATOM 9465 O O . GLY B 1 577 ? -10.711 -22.812 -19.422 1 90.62 577 GLY B O 1
ATOM 9466 N N . ASP B 1 578 ? -11.156 -21.156 -18.016 1 90.5 578 ASP B N 1
ATOM 9467 C CA . ASP B 1 578 ? -11.055 -20.125 -19.047 1 90.5 578 ASP B CA 1
ATOM 9468 C C . ASP B 1 578 ? -9.625 -20.016 -19.578 1 90.5 578 ASP B C 1
ATOM 9470 O O . ASP B 1 578 ? -9.414 -19.859 -20.781 1 90.5 578 ASP B O 1
ATOM 9474 N N . HIS B 1 579 ? -8.695 -20.156 -18.703 1 93.31 579 HIS B N 1
ATOM 9475 C CA . HIS B 1 579 ? -7.293 -20.109 -19.125 1 93.31 579 HIS B CA 1
ATOM 9476 C C . HIS B 1 579 ? -6.93 -21.312 -19.984 1 93.31 579 HIS B C 1
ATOM 9478 O O . HIS B 1 579 ? -6.199 -21.172 -20.969 1 93.31 579 HIS B O 1
ATOM 9484 N N . ALA B 1 580 ? -7.461 -22.438 -19.562 1 96.12 580 ALA B N 1
ATOM 9485 C CA . ALA B 1 580 ? -7.227 -23.641 -20.344 1 96.12 580 ALA B CA 1
ATOM 9486 C C . ALA B 1 580 ? -7.77 -23.484 -21.766 1 96.12 580 ALA B C 1
ATOM 9488 O O . ALA B 1 580 ? -7.094 -23.828 -22.734 1 96.12 580 ALA B O 1
ATOM 9489 N N . SER B 1 581 ? -8.93 -22.938 -21.875 1 95.25 581 SER B N 1
ATOM 9490 C CA . SER B 1 581 ? -9.555 -22.734 -23.172 1 95.25 581 SER B CA 1
ATOM 9491 C C . SER B 1 581 ? -8.766 -21.734 -24.016 1 95.25 581 SER B C 1
ATOM 9493 O O . SER B 1 581 ? -8.625 -21.906 -25.234 1 95.25 581 SER B O 1
ATOM 9495 N N . GLU B 1 582 ? -8.297 -20.75 -23.359 1 94 582 GLU B N 1
ATOM 9496 C CA . GLU B 1 582 ? -7.516 -19.75 -24.078 1 94 582 GLU B CA 1
ATOM 9497 C C . GLU B 1 582 ? -6.203 -20.328 -24.594 1 94 582 GLU B C 1
ATOM 9499 O O . GLU B 1 582 ? -5.812 -20.062 -25.734 1 94 582 GLU B O 1
ATOM 9504 N N . ILE B 1 583 ? -5.527 -21.125 -23.797 1 96.06 583 ILE B N 1
ATOM 9505 C CA . ILE B 1 583 ? -4.27 -21.734 -24.203 1 96.06 583 ILE B CA 1
ATOM 9506 C C . ILE B 1 583 ? -4.52 -22.719 -25.344 1 96.06 583 ILE B C 1
ATOM 9508 O O . ILE B 1 583 ? -3.736 -22.781 -26.297 1 96.06 583 ILE B O 1
ATOM 9512 N N . ARG B 1 584 ? -5.629 -23.375 -25.234 1 96.12 584 ARG B N 1
ATOM 9513 C CA . ARG B 1 584 ? -6 -24.297 -26.297 1 96.12 584 ARG B CA 1
ATOM 9514 C C . ARG B 1 584 ? -6.227 -23.562 -27.609 1 96.12 584 ARG B C 1
ATOM 9516 O O . ARG B 1 584 ? -5.824 -24.031 -28.672 1 96.12 584 ARG B O 1
ATOM 9523 N N . ARG B 1 585 ? -6.848 -22.469 -27.5 1 94.94 585 ARG B N 1
ATOM 9524 C CA . ARG B 1 585 ? -7.09 -21.641 -28.688 1 94.94 585 ARG B CA 1
ATOM 9525 C C . ARG B 1 585 ? -5.777 -21.188 -29.312 1 94.94 585 ARG B C 1
ATOM 9527 O O . ARG B 1 585 ? -5.598 -21.266 -30.516 1 94.94 585 ARG B O 1
ATOM 9534 N N . ILE B 1 586 ? -4.898 -20.719 -28.484 1 93.38 586 ILE B N 1
ATOM 9535 C CA . ILE B 1 586 ? -3.604 -20.25 -28.969 1 93.38 586 ILE B CA 1
ATOM 9536 C C . ILE B 1 586 ? -2.848 -21.406 -29.625 1 93.38 586 ILE B C 1
ATOM 9538 O O . ILE B 1 586 ? -2.238 -21.219 -30.688 1 93.38 586 ILE B O 1
ATOM 9542 N N . TYR B 1 587 ? -2.895 -22.547 -29.016 1 92.44 587 TYR B N 1
ATOM 9543 C CA . TYR B 1 587 ? -2.199 -23.719 -29.516 1 92.44 587 TYR B CA 1
ATOM 9544 C C . TYR B 1 587 ? -2.736 -24.125 -30.891 1 92.44 587 TYR B C 1
ATOM 9546 O O . TYR B 1 587 ? -1.972 -24.531 -31.766 1 92.44 587 TYR B O 1
ATOM 9554 N N . ARG B 1 588 ? -3.963 -23.953 -31.156 1 90.25 588 ARG B N 1
ATOM 9555 C CA . ARG B 1 588 ? -4.602 -24.344 -32.406 1 90.25 588 ARG B CA 1
ATOM 9556 C C . ARG B 1 588 ? -4.336 -23.328 -33.5 1 90.25 588 ARG B C 1
ATOM 9558 O O . ARG B 1 588 ? -4.168 -23.688 -34.656 1 90.25 588 ARG B O 1
ATOM 9565 N N . THR B 1 589 ? -4.395 -22.047 -33.188 1 83.81 589 THR B N 1
ATOM 9566 C CA . THR B 1 589 ? -4.27 -20.984 -34.188 1 83.81 589 THR B CA 1
ATOM 9567 C C . THR B 1 589 ? -2.809 -20.797 -34.594 1 83.81 589 THR B C 1
ATOM 9569 O O . THR B 1 589 ? -2.52 -20.281 -35.656 1 83.81 589 THR B O 1
ATOM 9572 N N . GLY B 1 590 ? -1.851 -21.328 -33.938 1 66.75 590 GLY B N 1
ATOM 9573 C CA . GLY B 1 590 ? -0.439 -21.188 -34.25 1 66.75 590 GLY B CA 1
ATOM 9574 C C . GLY B 1 590 ? 0.035 -19.734 -34.25 1 66.75 590 GLY B C 1
ATOM 9575 O O . GLY B 1 590 ? 0.996 -19.391 -34.938 1 66.75 590 GLY B O 1
ATOM 9576 N N . GLU B 1 591 ? -0.656 -18.75 -33.781 1 59.59 591 GLU B N 1
ATOM 9577 C CA . GLU B 1 591 ? -0.402 -17.312 -33.844 1 59.59 591 GLU B CA 1
ATOM 9578 C C . GLU B 1 591 ? 0.833 -16.938 -33.031 1 59.59 591 GLU B C 1
ATOM 9580 O O . GLU B 1 591 ? 0.741 -16.719 -31.812 1 59.59 591 GLU B O 1
ATOM 9585 N N . SER B 1 592 ? 2.123 -17.344 -33.5 1 64.38 592 SER B N 1
ATOM 9586 C CA . SER B 1 592 ? 3.289 -17.078 -32.656 1 64.38 592 SER B CA 1
ATOM 9587 C C . SER B 1 592 ? 3.984 -15.789 -33.094 1 64.38 592 SER B C 1
ATOM 9589 O O . SER B 1 592 ? 4.715 -15.773 -34.062 1 64.38 592 SER B O 1
ATOM 9591 N N . ASP B 1 593 ? 3.42 -14.578 -32.781 1 78.5 593 ASP B N 1
ATOM 9592 C CA . ASP B 1 593 ? 4.211 -13.414 -33.188 1 78.5 593 ASP B CA 1
ATOM 9593 C C . ASP B 1 593 ? 4.926 -12.812 -31.969 1 78.5 593 ASP B C 1
ATOM 9595 O O . ASP B 1 593 ? 4.281 -12.32 -31.031 1 78.5 593 ASP B O 1
ATOM 9599 N N . PHE B 1 594 ? 6.324 -13.336 -31.875 1 89.69 594 PHE B N 1
ATOM 9600 C CA . PHE B 1 594 ? 7.168 -12.688 -30.891 1 89.69 594 PHE B CA 1
ATOM 9601 C C . PHE B 1 594 ? 7.676 -11.344 -31.406 1 89.69 594 PHE B C 1
ATOM 9603 O O . PHE B 1 594 ? 7.773 -11.141 -32.625 1 89.69 594 PHE B O 1
ATOM 9610 N N . ASN B 1 595 ? 7.875 -10.453 -30.594 1 92.81 595 ASN B N 1
ATOM 9611 C CA . ASN B 1 595 ? 8.352 -9.117 -30.953 1 92.81 595 ASN B CA 1
ATOM 9612 C C . ASN B 1 595 ? 9.867 -9.016 -30.812 1 92.81 595 ASN B C 1
ATOM 9614 O O . ASN B 1 595 ? 10.602 -9.43 -31.703 1 92.81 595 ASN B O 1
ATOM 9618 N N . HIS B 1 596 ? 10.359 -8.68 -29.734 1 92.81 596 HIS B N 1
ATOM 9619 C CA . HIS B 1 596 ? 11.773 -8.383 -29.547 1 92.81 596 HIS B CA 1
ATOM 9620 C C . HIS B 1 596 ? 12.586 -9.664 -29.422 1 92.81 596 HIS B C 1
ATOM 9622 O O . HIS B 1 596 ? 13.805 -9.656 -29.641 1 92.81 596 HIS B O 1
ATOM 9628 N N . MET B 1 597 ? 11.922 -10.773 -29.094 1 93.38 597 MET B N 1
ATOM 9629 C CA . MET B 1 597 ? 12.633 -12.031 -28.875 1 93.38 597 MET B CA 1
ATOM 9630 C C . MET B 1 597 ? 12.469 -12.961 -30.078 1 93.38 597 MET B C 1
ATOM 9632 O O . MET B 1 597 ? 12.812 -14.141 -30 1 93.38 597 MET B O 1
ATOM 9636 N N . SER B 1 598 ? 11.984 -12.469 -31.172 1 88.94 598 SER B N 1
ATOM 9637 C CA . SER B 1 598 ? 11.688 -13.266 -32.375 1 88.94 598 SER B CA 1
ATOM 9638 C C . SER B 1 598 ? 12.953 -13.906 -32.938 1 88.94 598 SER B C 1
ATOM 9640 O O . SER B 1 598 ? 12.914 -15.023 -33.438 1 88.94 598 SER B O 1
ATOM 9642 N N . SER B 1 599 ? 14.078 -13.25 -32.844 1 82.12 599 SER B N 1
ATOM 9643 C CA . SER B 1 599 ? 15.312 -13.75 -33.438 1 82.12 599 SER B CA 1
ATOM 9644 C C . SER B 1 599 ? 15.875 -14.922 -32.656 1 82.12 599 SER B C 1
ATOM 9646 O O . SER B 1 599 ? 16.609 -15.75 -33.188 1 82.12 599 SER B O 1
ATOM 9648 N N . VAL B 1 600 ? 15.477 -14.992 -31.422 1 83.62 600 VAL B N 1
ATOM 9649 C CA . VAL B 1 600 ? 16.078 -16.016 -30.578 1 83.62 600 VAL B CA 1
ATOM 9650 C C . VAL B 1 600 ? 15.023 -17.031 -30.141 1 83.62 600 VAL B C 1
ATOM 9652 O O . VAL B 1 600 ? 15.336 -18.031 -29.516 1 83.62 600 VAL B O 1
ATOM 9655 N N . ALA B 1 601 ? 13.812 -16.828 -30.562 1 83.44 601 ALA B N 1
ATOM 9656 C CA . ALA B 1 601 ? 12.742 -17.734 -30.156 1 83.44 601 ALA B CA 1
ATOM 9657 C C . ALA B 1 601 ? 12.945 -19.125 -30.734 1 83.44 601 ALA B C 1
ATOM 9659 O O . ALA B 1 601 ? 13.289 -19.266 -31.906 1 83.44 601 ALA B O 1
ATOM 9660 N N . PRO B 1 602 ? 12.867 -20.125 -29.906 1 75.69 602 PRO B N 1
ATOM 9661 C CA . PRO B 1 602 ? 13.094 -21.484 -30.375 1 75.69 602 PRO B CA 1
ATOM 9662 C C . PRO B 1 602 ? 12.102 -21.906 -31.469 1 75.69 602 PRO B C 1
ATOM 9664 O O . PRO B 1 602 ? 10.914 -21.594 -31.375 1 75.69 602 PRO B O 1
ATOM 9667 N N . LYS B 1 603 ? 12.523 -22.141 -32.812 1 60.84 603 LYS B N 1
ATOM 9668 C CA . LYS B 1 603 ? 11.688 -22.484 -33.969 1 60.84 603 LYS B CA 1
ATOM 9669 C C . LYS B 1 603 ? 11.156 -23.906 -33.844 1 60.84 603 LYS B C 1
ATOM 9671 O O . LYS B 1 603 ? 11.828 -24.797 -33.312 1 60.84 603 LYS B O 1
ATOM 9676 N N . VAL B 1 604 ? 9.867 -24.047 -33.906 1 54.72 604 VAL B N 1
ATOM 9677 C CA . VAL B 1 604 ? 9.25 -25.359 -34.031 1 54.72 604 VAL B CA 1
ATOM 9678 C C . VAL B 1 604 ? 9.812 -26.078 -35.25 1 54.72 604 VAL B C 1
ATOM 9680 O O . VAL B 1 604 ? 9.758 -25.562 -36.375 1 54.72 604 VAL B O 1
ATOM 9683 N N . ILE B 1 605 ? 10.805 -26.953 -35.156 1 42.28 605 ILE B N 1
ATOM 9684 C CA . ILE B 1 605 ? 11.008 -27.844 -36.312 1 42.28 605 ILE B CA 1
ATOM 9685 C C . ILE B 1 605 ? 9.727 -28.625 -36.594 1 42.28 605 ILE B C 1
ATOM 9687 O O . ILE B 1 605 ? 9.297 -29.438 -35.781 1 42.28 605 ILE B O 1
ATOM 9691 N N . LEU B 1 606 ? 8.844 -27.984 -37.281 1 36.72 606 LEU B N 1
ATOM 9692 C CA . LEU B 1 606 ? 7.777 -28.828 -37.812 1 36.72 606 LEU B CA 1
ATOM 9693 C C . LEU B 1 606 ? 8.344 -30.109 -38.438 1 36.72 606 LEU B C 1
ATOM 9695 O O . LEU B 1 606 ? 9 -30.047 -39.469 1 36.72 606 LEU B O 1
ATOM 9699 N N . GLU B 1 607 ? 8.805 -31.109 -37.75 1 33.69 607 GLU B N 1
ATOM 9700 C CA . GLU B 1 607 ? 8.969 -32.375 -38.438 1 33.69 607 GLU B CA 1
ATOM 9701 C C . GLU B 1 607 ? 7.688 -32.781 -39.188 1 33.69 607 GLU B C 1
ATOM 9703 O O . GLU B 1 607 ? 6.633 -32.938 -38.562 1 33.69 607 GLU B O 1
ATOM 9708 N N . THR B 1 608 ? 7.48 -32.469 -40.375 1 33.19 608 THR B N 1
ATOM 9709 C CA . THR B 1 608 ? 6.543 -33.125 -41.281 1 33.19 608 THR B CA 1
ATOM 9710 C C . THR B 1 608 ? 6.602 -34.625 -41.125 1 33.19 608 THR B C 1
ATOM 9712 O O . THR B 1 608 ? 6.109 -35.375 -42 1 33.19 608 THR B O 1
ATOM 9715 N N . GLY B 1 609 ? 7.609 -35.344 -40.562 1 30.05 609 GLY B N 1
ATOM 9716 C CA . GLY B 1 609 ? 7.566 -36.781 -40.688 1 30.05 609 GLY B CA 1
ATOM 9717 C C . GLY B 1 609 ? 6.316 -37.406 -40.062 1 30.05 609 GLY B C 1
ATOM 9718 O O . GLY B 1 609 ? 5.633 -36.75 -39.281 1 30.05 609 GLY B O 1
ATOM 9719 N N . SER B 1 610 ? 5.691 -38.562 -40.844 1 30.34 610 SER B N 1
ATOM 9720 C CA . SER B 1 610 ? 4.703 -39.562 -40.469 1 30.34 610 SER B CA 1
ATOM 9721 C C . SER B 1 610 ? 4.812 -39.906 -39 1 30.34 610 SER B C 1
ATOM 9723 O O . SER B 1 610 ? 5.906 -39.906 -38.406 1 30.34 610 SER B O 1
ATOM 9725 N N . PRO B 1 611 ? 3.66 -40.031 -38.281 1 30.44 611 PRO B N 1
ATOM 9726 C CA . PRO B 1 611 ? 3.508 -40.438 -36.875 1 30.44 611 PRO B CA 1
ATOM 9727 C C . PRO B 1 611 ? 4.316 -41.688 -36.531 1 30.44 611 PRO B C 1
ATOM 9729 O O . PRO B 1 611 ? 3.828 -42.812 -36.719 1 30.44 611 PRO B O 1
ATOM 9732 N N . GLY B 1 612 ? 5.488 -41.969 -37.156 1 25.58 612 GLY B N 1
ATOM 9733 C CA . GLY B 1 612 ? 5.992 -43.188 -36.531 1 25.58 612 GLY B CA 1
ATOM 9734 C C . GLY B 1 612 ? 6.07 -43.125 -35.031 1 25.58 612 GLY B C 1
ATOM 9735 O O . GLY B 1 612 ? 6.172 -42.031 -34.469 1 25.58 612 GLY B O 1
ATOM 9736 N N . SER B 1 613 ? 5.48 -44.188 -34.281 1 27.58 613 SER B N 1
ATOM 9737 C CA . SER B 1 613 ? 5.266 -44.531 -32.875 1 27.58 613 SER B CA 1
ATOM 9738 C C . SER B 1 613 ? 6.531 -44.312 -32.062 1 27.58 613 SER B C 1
ATOM 9740 O O . SER B 1 613 ? 7.055 -45.25 -31.453 1 27.58 613 SER B O 1
ATOM 9742 N N . ARG B 1 614 ? 7.449 -43.406 -32.438 1 27.81 614 ARG B N 1
ATOM 9743 C CA . ARG B 1 614 ? 8.562 -43.562 -31.5 1 27.81 614 ARG B CA 1
ATOM 9744 C C . ARG B 1 614 ? 8.148 -43.188 -30.094 1 27.81 614 ARG B C 1
ATOM 9746 O O . ARG B 1 614 ? 7.707 -42.062 -29.859 1 27.81 614 ARG B O 1
ATOM 9753 N N . ARG B 1 615 ? 7.828 -44.156 -29.25 1 28.53 615 ARG B N 1
ATOM 9754 C CA . ARG B 1 615 ? 7.836 -44.25 -27.797 1 28.53 615 ARG B CA 1
ATOM 9755 C C . ARG B 1 615 ? 9.086 -43.594 -27.219 1 28.53 615 ARG B C 1
ATOM 9757 O O . ARG B 1 615 ? 10.156 -44.219 -27.188 1 28.53 615 ARG B O 1
ATOM 9764 N N . ASP B 1 616 ? 9.422 -42.469 -27.516 1 27.12 616 ASP B N 1
ATOM 9765 C CA . ASP B 1 616 ? 10.555 -41.906 -26.812 1 27.12 616 ASP B CA 1
ATOM 9766 C C . ASP B 1 616 ? 10.375 -42.031 -25.297 1 27.12 616 ASP B C 1
ATOM 9768 O O . ASP B 1 616 ? 9.438 -41.469 -24.719 1 27.12 616 ASP B O 1
ATOM 9772 N N . ASP B 1 617 ? 10.836 -43.031 -24.734 1 25.83 617 ASP B N 1
ATOM 9773 C CA . ASP B 1 617 ? 11.086 -43.312 -23.344 1 25.83 617 ASP B CA 1
ATOM 9774 C C . ASP B 1 617 ? 11.781 -42.156 -22.641 1 25.83 617 ASP B C 1
ATOM 9776 O O . ASP B 1 617 ? 12.594 -41.469 -23.234 1 25.83 617 ASP B O 1
ATOM 9780 N N . MET B 1 618 ? 11.227 -41.625 -21.609 1 26.83 618 MET B N 1
ATOM 9781 C CA . MET B 1 618 ? 11.625 -40.688 -20.562 1 26.83 618 MET B CA 1
ATOM 9782 C C . MET B 1 618 ? 13.086 -40.875 -20.188 1 26.83 618 MET B C 1
ATOM 9784 O O . MET B 1 618 ? 13.414 -41.656 -19.281 1 26.83 618 MET B O 1
ATOM 9788 N N . GLN B 1 619 ? 14.016 -41.094 -21.172 1 24.95 619 GLN B N 1
ATOM 9789 C CA . GLN B 1 619 ? 15.359 -41.188 -20.609 1 24.95 619 GLN B CA 1
ATOM 9790 C C . GLN B 1 619 ? 15.781 -39.875 -19.922 1 24.95 619 GLN B C 1
ATOM 9792 O O . GLN B 1 619 ? 15.82 -38.844 -20.562 1 24.95 619 GLN B O 1
ATOM 9797 N N . ILE B 1 620 ? 15.398 -39.688 -18.688 1 27.34 620 ILE B N 1
ATOM 9798 C CA . ILE B 1 620 ? 16 -38.812 -17.719 1 27.34 620 ILE B CA 1
ATOM 9799 C C . ILE B 1 620 ? 17.516 -38.812 -17.875 1 27.34 620 ILE B C 1
ATOM 9801 O O . ILE B 1 620 ? 18.172 -39.844 -17.688 1 27.34 620 ILE B O 1
ATOM 9805 N N . ASP B 1 621 ? 18.031 -38.25 -18.875 1 23.53 621 ASP B N 1
ATOM 9806 C CA . ASP B 1 621 ? 19.469 -38.219 -19.141 1 23.53 621 ASP B CA 1
ATOM 9807 C C . ASP B 1 621 ? 20.25 -38 -17.859 1 23.53 621 ASP B C 1
ATOM 9809 O O . ASP B 1 621 ? 19.906 -37.156 -17.031 1 23.53 621 ASP B O 1
ATOM 9813 N N . GLU B 1 622 ? 21.062 -39.062 -17.438 1 23.19 622 GLU B N 1
ATOM 9814 C CA . GLU B 1 622 ? 22.062 -39.344 -16.406 1 23.19 622 GLU B CA 1
ATOM 9815 C C . GLU B 1 622 ? 23.172 -38.312 -16.422 1 23.19 622 GLU B C 1
ATOM 9817 O O . GLU B 1 622 ? 24 -38.25 -15.5 1 23.19 622 GLU B O 1
ATOM 9822 N N . ARG B 1 623 ? 23.266 -37.281 -17.281 1 21.83 623 ARG B N 1
ATOM 9823 C CA . ARG B 1 623 ? 24.484 -36.562 -16.938 1 21.83 623 ARG B CA 1
ATOM 9824 C C . ARG B 1 623 ? 24.219 -35.562 -15.789 1 21.83 623 ARG B C 1
ATOM 9826 O O . ARG B 1 623 ? 23.125 -35 -15.695 1 21.83 623 ARG B O 1
#

Radius of gyration: 33.5 Å; Cα contacts (8 Å, |Δi|>4): 1498; chains: 2; bounding box: 101×90×90 Å

Sequence (1246 aa):
MQNQIHELAKTLPPPRKQNTACDACRARKVKCHRLPGQEKCQHCVSKNYPCTHFVQQATSEKKRTSAPGRRKLSSANSSPPSPNPFKNGSPSIENGSPGHMPLSSTYRYSFYPPVTMSSSTREVLAYLFSPPEIGKSVVIRHPLRKSEFRLISSGENKPQSSKKKPSELIFLSLSIASLTIVHTRLPLLNPEQFRNSLRLLPSHAAKATKHLHPALVATVISWGAKFSEHPLLVADRRRNGNLSALARTLILRTRELAEALKVHRMPKDDHVVIGLLIEPLQSQTPDDQTGYHGFWLASATRHLMDLGINHKSVISSANRDTEERGTMIFAWWMACICDAYASLYYRHKPILDDDDYDIDFYTVDPINPDGHDGTTPSPREQLEFLGYYRAAHALARTARQMSRQLWKPATEADGLPFDILYTFFKALTEWRDDYLRAVGVPSNENQTWDFVTAVSSCASDAQYHVMWIILFNALDEVGVKEINETTRLGVDPKFTPEFAQMDSVMQKIADEALHGACRISALAAVLTSNQYLRLDPAVMHVSCIQAGTLLARLGRQEAINCINGLEQYSLAYEEAGDHASEIRRIYRTGESDFNHMSSVAPKVILETGSPGSRRDDMQIDERMQNQIHELAKTLPPPRKQNTACDACRARKVKCHRLPGQEKCQHCVSKNYPCTHFVQQATSEKKRTSAPGRRKLSSANSSPPSPNPFKNGSPSIENGSPGHMPLSSTYRYSFYPPVTMSSSTREVLAYLFSPPEIGKSVVIRHPLRKSEFRLISSGENKPQSSKKKPSELIFLSLSIASLTIVHTRLPLLNPEQFRNSLRLLPSHAAKATKHLHPALVATVISWGAKFSEHPLLVADRRRNGNLSALARTLILRTRELAEALKVHRMPKDDHVVIGLLIEPLQSQTPDDQTGYHGFWLASATRHLMDLGINHKSVISSANRDTEERGTMIFAWWMACICDAYASLYYRHKPILDDDDYDIDFYTVDPINPDGHDGTTPSPREQLEFLGYYRAAHALARTARQMSRQLWKPATEADGLPFDILYTFFKALTEWRDDYLRAVGVPSNENQTWDFVTAVSSCASDAQYHVMWIILFNALDEVGVKEINETTRLGVDPKFTPEFAQMDSVMQKIADEALHGACRISALAAVLTSNQYLRLDPAVMHVSCIQAGTLLARLGRQEAINCINGLEQYSLAYEEAGDHASEIRRIYRTGESDFNHMSSVAPKVILETGSPGSRRDDMQIDER

Organism: Armillaria gallica (NCBI:txid47427)